Protein AF-0000000087426789 (afdb_homodimer)

Solvent-accessible surface area (backbone atoms only — not comparable to full-atom values): 45004 Å² total; per-residue (Å²): 132,87,86,83,79,84,66,69,44,38,37,31,26,43,26,32,51,57,89,93,42,73,32,57,56,15,36,42,30,31,42,86,33,16,20,38,56,77,29,51,45,76,83,61,42,55,87,88,50,55,74,82,75,31,49,74,66,49,70,18,36,37,40,47,12,25,20,33,46,30,28,31,45,62,40,41,69,49,48,38,68,70,50,40,30,49,65,91,55,88,75,41,31,53,67,58,50,49,54,52,50,34,58,54,54,49,70,45,50,65,68,52,40,21,51,33,21,28,52,40,44,42,43,33,36,56,38,30,31,35,32,35,23,34,52,45,45,68,43,32,36,62,88,33,50,66,45,96,52,62,55,51,41,56,52,32,41,52,50,21,30,55,71,54,53,38,32,34,30,43,18,46,36,41,30,49,29,65,25,77,95,33,68,58,48,79,71,42,39,29,33,52,44,96,43,58,66,59,47,52,50,53,51,50,51,52,38,62,75,40,66,87,39,94,52,47,46,57,27,41,14,50,45,26,78,48,21,35,59,71,68,43,52,50,53,51,48,52,50,23,62,75,68,72,31,27,33,38,29,46,34,37,42,46,71,65,56,34,54,46,28,31,71,71,70,71,28,44,51,65,51,40,35,48,74,68,66,61,60,29,59,59,30,26,34,34,41,38,28,64,64,47,72,69,39,50,53,52,36,44,74,39,36,28,30,35,27,36,27,51,59,31,26,27,62,35,8,46,41,58,60,59,53,62,66,36,43,72,47,68,28,47,45,18,27,22,34,36,48,35,49,43,64,44,60,44,56,37,40,33,41,57,48,29,53,48,6,33,74,67,47,21,25,46,59,50,15,69,56,49,38,75,79,52,55,71,70,53,89,64,56,63,32,47,27,38,72,53,34,50,44,20,33,10,36,38,9,15,54,48,56,70,44,64,38,28,37,71,44,65,72,18,35,22,25,28,22,31,32,37,50,74,30,74,66,42,57,86,57,45,86,88,21,37,61,28,27,53,39,63,34,42,56,50,77,29,44,71,46,37,21,49,45,65,39,72,54,78,84,124,131,86,84,82,79,83,66,70,43,40,39,30,26,43,26,32,51,56,90,93,40,72,32,57,55,14,34,43,31,30,43,87,33,15,20,37,55,77,30,51,45,74,84,59,42,56,88,89,48,54,73,83,74,31,49,75,67,48,68,19,37,36,38,48,12,27,19,32,46,30,28,32,44,60,40,40,70,48,47,36,68,70,50,41,29,51,65,91,55,89,75,41,32,54,67,58,49,50,54,52,50,33,57,55,55,50,70,47,51,65,67,53,39,22,51,32,21,28,52,41,44,42,43,32,36,55,40,31,31,33,32,36,23,33,52,48,44,69,45,33,36,64,87,34,51,66,45,97,51,62,54,51,40,56,51,33,40,53,48,20,30,54,71,56,52,38,31,35,28,42,19,46,38,41,28,50,29,65,26,77,94,33,68,59,46,79,70,41,36,29,33,52,44,96,43,57,67,59,46,51,50,53,52,50,52,52,39,62,75,39,66,84,40,93,51,46,46,57,27,40,15,52,44,26,77,47,22,33,57,71,67,43,52,50,52,50,48,52,50,23,62,75,67,73,32,27,32,39,30,45,36,36,40,45,72,65,56,34,54,46,28,30,72,71,70,71,28,45,51,65,52,42,35,49,74,68,67,62,61,29,59,58,30,26,35,34,41,38,28,62,66,49,72,68,39,50,53,53,36,44,74,38,36,28,30,35,28,35,27,50,60,32,26,28,62,34,9,45,41,57,58,58,54,62,66,35,43,71,46,68,30,48,45,18,27,23,35,38,49,36,51,43,63,45,60,44,56,36,40,33,40,58,48,30,53,47,6,33,74,67,47,21,25,47,59,50,16,71,52,51,45,73,77,55,55,70,69,57,87,65,57,62,32,48,27,37,69,51,34,51,44,22,34,9,37,38,9,15,54,47,56,69,44,63,37,28,37,72,45,67,71,18,36,22,26,28,22,31,33,38,50,75,31,73,66,42,58,86,58,45,88,89,20,36,62,30,27,53,38,62,35,43,56,51,77,29,44,70,44,36,21,49,45,65,39,72,54,79,84,128

pLDDT: mean 93.78, std 11.39, range [24.89, 98.94]

Sequence (920 aa):
MQTSMNDKTYFRARYILDGFDWVEDGYLEVENGRVGRIYGTENDLPEQHAPEDAVDLGEVAVVPGLVNAHSHAFQRGIRGKTEYLIAGREEEDFWTWRDEMYRAALGYDADKVEEVSRLAFLEMAMSGITSVGEFHYLHHQPDGTPYADPNELAHRVIRAARDVGIRITLLRVGYHRAGHGRPAEEGQRRFVEPDVDTYLTRADDLRGAWADDEHVTVGLAPHSIRAVPREWLVAASDYADEHDLAFHTHACEQRREIEESREEYGKPPVAAFADMGILSERMTLVHGTHLTDEELGLLEMHRPTVCACPTTERNLGDGFLPALELAKRDVPISLGSDSHTNIDLWEEMRLVEYHERLRYERRNVLATEIREHMLGKQAGDRLPTANALWPMGTLNGARSLGLSAGCLEPGCLADFVTIDLNHITLRGTTRDSLLADITLSMTPGAVKGVFVGGEELELEMQTSMNDKTYFRARYILDGFDWVEDGYLEVENGRVGRIYGTENDLPEQHAPEDAVDLGEVAVVPGLVNAHSHAFQRGIRGKTEYLIAGREEEDFWTWRDEMYRAALGYDADKVEEVSRLAFLEMAMSGITSVGEFHYLHHQPDGTPYADPNELAHRVIRAARDVGIRITLLRVGYHRAGHGRPAEEGQRRFVEPDVDTYLTRADDLRGAWADDEHVTVGLAPHSIRAVPREWLVAASDYADEHDLAFHTHACEQRREIEESREEYGKPPVAAFADMGILSERMTLVHGTHLTDEELGLLEMHRPTVCACPTTERNLGDGFLPALELAKRDVPISLGSDSHTNIDLWEEMRLVEYHERLRYERRNVLATEIREHMLGKQAGDRLPTANALWPMGTLNGARSLGLSAGCLEPGCLADFVTIDLNHITLRGTTRDSLLADITLSMTPGAVKGVFVGGEELELE

InterPro domains:
  IPR006680 Amidohydrolase-related [PF01979] (62-456)
  IPR010252 Formimidoylglutamate deiminase [TIGR02022] (14-456)
  IPR011059 Metal-dependent hydrolase, composite domain superfamily [G3DSA:2.30.40.10] (36-456)
  IPR011059 Metal-dependent hydrolase, composite domain superfamily [SSF51338] (15-457)
  IPR032466 Metal-dependent hydrolase [SSF51556] (64-404)
  IPR050287 5-Methylthioadenosine/S-adenosylhomocysteine deaminase [PTHR43794] (17-455)

Secondary structure (DSSP, 8-state):
-------EEEEEEEEEEETTEEEEEEEEEEETTEEEEEESSGGGS-TT--GGGSEE--SEEEEEPEEEEEE-GGGGGGTTTT-EEETT---B-HHHHHHHHHHHHTT--HHHHHHHHHHHHHHHHHTTEEEEEEEE---S-TTSPPPSSTTHHHHHHHHHHHHHT-EEEEEEEEB-EEETTEEPPGGGTTTB-S-HHHHHHHHHHHHHHTTT-TTEEEEEEE-BTTTS-HHHHHHHHHHHHHHT--EEEEES-SHHHHHHHHHHHSS-HHHHHHHTT--STTEEEEE-TT--HHHHHHHHHH-PEEEE-HHHHHHHT-----HHHHHHTT--EEE--BT-SS--HHHHHHHHHHHHHHHHT-BSTGGGG--HHHHTT--SSEEEHHHHHHHHHTHHHHHHHT-S-SS-STTSB--EEEEETTSGGGTT--TTTHHHHHHHT--GGGEEEEEETTEE----/-------EEEEEEEEEEETTEEEEEEEEEEETTEEEEEESSGGGS-TTS-GGGSEE--SEEEEEPEEEEEE-GGGGGGTTTT-EEETT---B-HHHHHHHHHHHHTT--HHHHHHHHHHHHHHHHHTTEEEEEEEE---S-TTSPPPSSTTHHHHHHHHHHHHHT-EEEEEEEEB-EEETTEEPPGGGTTTB-S-HHHHHHHHHHHHHHTTT-TTEEEEEEE-BTTTS-HHHHHHHHHHHHHHT--EEEEES-SHHHHHHHHHHHSS-HHHHHHHTT--STTEEEEE-TT--HHHHHHHHHH-PEEEE-HHHHHHHT-----HHHHHHTT--EEE--BT-SS--HHHHHHHHHHHHHHHHT-BSTGGGG--STTTTT--SSEEEHHHHHHHHHTHHHHHHHT-S-SS-STTSB--EEEEETTSGGGTT--TTTHHHHHHHT--GGGEEEEEETTEE----

Organism: Persicimonas caeni (NCBI:txid2292766)

Radius of gyration: 28.16 Å; Cα contacts (8 Å, |Δi|>4): 2202; chains: 2; bounding box: 65×90×85 Å

Structure (mmCIF, N/CA/C/O backbone):
data_AF-0000000087426789-model_v1
#
loop_
_entity.id
_entity.type
_entity.pdbx_description
1 polymer 'Formimidoylglutamate deiminase'
#
loop_
_atom_site.group_PDB
_atom_site.id
_atom_site.type_symbol
_atom_site.label_atom_id
_atom_site.label_alt_id
_atom_site.label_comp_id
_atom_site.label_asym_id
_atom_site.label_entity_id
_atom_site.label_seq_id
_atom_site.pdbx_PDB_ins_code
_atom_site.Cartn_x
_atom_site.Cartn_y
_atom_site.Cartn_z
_atom_site.occupancy
_atom_site.B_iso_or_equiv
_atom_site.auth_seq_id
_atom_site.auth_comp_id
_atom_site.auth_asym_id
_atom_site.auth_atom_id
_atom_site.pdbx_PDB_model_num
ATOM 1 N N . MET A 1 1 ? 10.547 20.344 48.969 1 24.89 1 MET A N 1
ATOM 2 C CA . MET A 1 1 ? 11.789 19.875 48.375 1 24.89 1 MET A CA 1
ATOM 3 C C . MET A 1 1 ? 11.836 20.188 46.875 1 24.89 1 MET A C 1
ATOM 5 O O . MET A 1 1 ? 10.898 19.859 46.156 1 24.89 1 MET A O 1
ATOM 9 N N . GLN A 1 2 ? 12.672 21.125 46.312 1 31.12 2 GLN A N 1
ATOM 10 C CA . GLN A 1 2 ? 12.797 21.734 44.969 1 31.12 2 GLN A CA 1
ATOM 11 C C . GLN A 1 2 ? 13.016 20.672 43.906 1 31.12 2 GLN A C 1
ATOM 13 O O . GLN A 1 2 ? 13.969 19.891 43.969 1 31.12 2 GLN A O 1
ATOM 18 N N . THR A 1 3 ? 12.281 19.969 43.375 1 33.72 3 THR A N 1
ATOM 19 C CA . THR A 1 3 ? 12.266 18.844 42.438 1 33.72 3 THR A CA 1
ATOM 20 C C . THR A 1 3 ? 13.352 19.016 41.375 1 33.72 3 THR A C 1
ATOM 22 O O . THR A 1 3 ? 13.516 20.094 40.812 1 33.72 3 THR A O 1
ATOM 25 N N . SER A 1 4 ? 14.562 18.078 41.156 1 35.47 4 SER A N 1
ATOM 26 C CA . SER A 1 4 ? 15.945 17.641 41 1 35.47 4 SER A CA 1
ATOM 27 C C . SER A 1 4 ? 16.453 17.922 39.594 1 35.47 4 SER A C 1
ATOM 29 O O . SER A 1 4 ? 15.68 18.266 38.688 1 35.47 4 SER A O 1
ATOM 31 N N . MET A 1 5 ? 17.75 17.234 39.156 1 40.25 5 MET A N 1
ATOM 32 C CA . MET A 1 5 ? 18.781 17.094 38.125 1 40.25 5 MET A CA 1
ATOM 33 C C . MET A 1 5 ? 18.156 16.703 36.781 1 40.25 5 MET A C 1
ATOM 35 O O . MET A 1 5 ? 17.266 15.859 36.719 1 40.25 5 MET A O 1
ATOM 39 N N . ASN A 1 6 ? 18.125 17.391 35.781 1 53.12 6 ASN A N 1
ATOM 40 C CA . ASN A 1 6 ? 17.828 17.25 34.375 1 53.12 6 ASN A CA 1
ATOM 41 C C . ASN A 1 6 ? 18.188 15.867 33.844 1 53.12 6 ASN A C 1
ATOM 43 O O . ASN A 1 6 ? 19.359 15.602 33.531 1 53.12 6 ASN A O 1
ATOM 47 N N . ASP A 1 7 ? 17.656 14.656 34.281 1 75.19 7 ASP A N 1
ATOM 48 C CA . ASP A 1 7 ? 18.062 13.258 34.156 1 75.19 7 ASP A CA 1
ATOM 49 C C . ASP A 1 7 ? 18.109 12.82 32.688 1 75.19 7 ASP A C 1
ATOM 51 O O . ASP A 1 7 ? 17.109 12.953 31.969 1 75.19 7 ASP A O 1
ATOM 55 N N . LYS A 1 8 ? 19.375 12.695 32.156 1 89.5 8 LYS A N 1
ATOM 56 C CA . LYS A 1 8 ? 19.703 12.102 30.875 1 89.5 8 LYS A CA 1
ATOM 57 C C . LYS A 1 8 ? 19.328 10.625 30.844 1 89.5 8 LYS A C 1
ATOM 59 O O . LYS A 1 8 ? 19.5 9.906 31.828 1 89.5 8 LYS A O 1
ATOM 64 N N . THR A 1 9 ? 18.531 10.32 29.844 1 94.19 9 THR A N 1
ATOM 65 C CA . THR A 1 9 ? 18.234 8.922 29.578 1 94.19 9 THR A CA 1
ATOM 66 C C . THR A 1 9 ? 18.953 8.445 28.312 1 94.19 9 THR A C 1
ATOM 68 O O . THR A 1 9 ? 19 9.172 27.312 1 94.19 9 THR A O 1
ATOM 71 N N . TYR A 1 10 ? 19.562 7.301 28.406 1 94.56 10 TYR A N 1
ATOM 72 C CA . TYR A 1 10 ? 20.203 6.691 27.25 1 94.56 10 TYR A CA 1
ATOM 73 C C . TYR A 1 10 ? 19.438 5.461 26.781 1 94.56 10 TYR A C 1
ATOM 75 O O . TYR A 1 10 ? 19.078 4.602 27.594 1 94.56 10 TYR A O 1
ATOM 83 N N . PHE A 1 11 ? 19.141 5.406 25.5 1 96.94 11 PHE A N 1
ATOM 84 C CA . PHE A 1 11 ? 18.484 4.262 24.875 1 96.94 11 PHE A CA 1
ATOM 85 C C . PHE A 1 11 ? 19.469 3.482 24 1 96.94 11 PHE A C 1
ATOM 87 O O . PHE A 1 11 ? 20.125 4.059 23.141 1 96.94 11 PHE A O 1
ATOM 94 N N . ARG A 1 12 ? 19.578 2.232 24.234 1 96.06 12 ARG A N 1
ATOM 95 C CA . ARG A 1 12 ? 20.438 1.379 23.406 1 96.06 12 ARG A CA 1
ATOM 96 C C . ARG A 1 12 ? 19.609 0.586 22.391 1 96.06 12 ARG A C 1
ATOM 98 O O . ARG A 1 12 ? 18.531 0.08 22.734 1 96.06 12 ARG A O 1
ATOM 105 N N . ALA A 1 13 ? 20.047 0.482 21.156 1 96.94 13 ALA A N 1
ATOM 106 C CA . ALA A 1 13 ? 19.344 -0.264 20.109 1 96.94 13 ALA A CA 1
ATOM 107 C C . ALA A 1 13 ? 20.344 -0.905 19.141 1 96.94 13 ALA A C 1
ATOM 109 O O . ALA A 1 13 ? 21.516 -0.51 19.094 1 96.94 13 ALA A O 1
ATOM 110 N N . ARG A 1 14 ? 19.922 -1.942 18.422 1 97.25 14 ARG A N 1
ATOM 111 C CA . ARG A 1 14 ? 20.75 -2.607 17.422 1 97.25 14 ARG A CA 1
ATOM 112 C C . ARG A 1 14 ? 21.203 -1.629 16.328 1 97.25 14 ARG A C 1
ATOM 114 O O . ARG A 1 14 ? 22.359 -1.651 15.906 1 97.25 14 ARG A O 1
ATOM 121 N N . TYR A 1 15 ? 20.297 -0.805 15.883 1 97.94 15 TYR A N 1
ATOM 122 C CA . TYR A 1 15 ? 20.594 0.233 14.898 1 97.94 15 TYR A CA 1
ATOM 123 C C . TYR A 1 15 ? 19.938 1.555 15.297 1 97.94 15 TYR A C 1
ATOM 125 O O . TYR A 1 15 ? 18.812 1.576 15.797 1 97.94 15 TYR A O 1
ATOM 133 N N . ILE A 1 16 ? 20.625 2.664 15.156 1 98.31 16 ILE A N 1
ATOM 134 C CA . ILE A 1 16 ? 20.109 4.016 15.305 1 98.31 16 ILE A CA 1
ATOM 135 C C . ILE A 1 16 ? 20.406 4.828 14.047 1 98.31 16 ILE A C 1
ATOM 137 O O . ILE A 1 16 ? 21.547 4.914 13.609 1 98.31 16 ILE A O 1
ATOM 141 N N . LEU A 1 17 ? 19.375 5.336 13.453 1 98 17 LEU A N 1
ATOM 142 C CA . LEU A 1 17 ? 19.562 6.098 12.227 1 98 17 LEU A CA 1
ATOM 143 C C . LEU A 1 17 ? 20.203 7.449 12.516 1 98 17 LEU A C 1
ATOM 145 O O . LEU A 1 17 ? 19.641 8.25 13.273 1 98 17 LEU A O 1
ATOM 149 N N . ASP A 1 18 ? 21.359 7.793 12.07 1 95.44 18 ASP A N 1
ATOM 150 C CA . ASP A 1 18 ? 22.062 9.07 12.117 1 95.44 18 ASP A CA 1
ATOM 151 C C . ASP A 1 18 ? 22.203 9.664 10.711 1 95.44 18 ASP A C 1
ATOM 153 O O . ASP A 1 18 ? 23.125 9.305 9.977 1 95.44 18 ASP A O 1
ATOM 157 N N . GLY A 1 19 ? 21.328 10.656 10.438 1 92.5 19 GLY A N 1
ATOM 158 C CA . GLY A 1 19 ? 21.188 11.023 9.039 1 92.5 19 GLY A CA 1
ATOM 159 C C . GLY A 1 19 ? 20.594 9.922 8.188 1 92.5 19 GLY A C 1
ATOM 160 O O . GLY A 1 19 ? 19.453 9.516 8.398 1 92.5 19 GLY A O 1
ATOM 161 N N . PHE A 1 20 ? 21.438 9.438 7.293 1 92.56 20 PHE A N 1
ATOM 162 C CA . PHE A 1 20 ? 21 8.328 6.457 1 92.56 20 PHE A CA 1
ATOM 163 C C . PHE A 1 20 ? 21.828 7.086 6.715 1 92.56 20 PHE A C 1
ATOM 165 O O . PHE A 1 20 ? 21.734 6.094 5.992 1 92.56 20 PHE A O 1
ATOM 172 N N . ASP A 1 21 ? 22.594 7.156 7.746 1 92.31 21 ASP A N 1
ATOM 173 C CA . ASP A 1 21 ? 23.469 6.035 8.086 1 92.31 21 ASP A CA 1
ATOM 174 C C . ASP A 1 21 ? 23.016 5.363 9.383 1 92.31 21 ASP A C 1
ATOM 176 O O . ASP A 1 21 ? 22.297 5.969 10.18 1 92.31 21 ASP A O 1
ATOM 180 N N . TRP A 1 22 ? 23.516 4.148 9.555 1 96.44 22 TRP A N 1
ATOM 181 C CA . TRP A 1 22 ? 23.141 3.398 10.75 1 96.44 22 TRP A CA 1
ATOM 182 C C . TRP A 1 22 ? 24.297 3.303 11.734 1 96.44 22 TRP A C 1
ATOM 184 O O . TRP A 1 22 ? 25.406 2.922 11.352 1 96.44 22 TRP A O 1
ATOM 194 N N . VAL A 1 23 ? 24.062 3.725 12.953 1 96.31 23 VAL A N 1
ATOM 195 C CA . VAL A 1 23 ? 24.969 3.416 14.047 1 96.31 23 VAL A CA 1
ATOM 196 C C . VAL A 1 23 ? 24.594 2.074 14.672 1 96.31 23 VAL A C 1
ATOM 198 O O . VAL A 1 23 ? 23.469 1.9 15.148 1 96.31 23 VAL A O 1
ATOM 201 N N . GLU A 1 24 ? 25.516 1.111 14.633 1 95.62 24 GLU A N 1
ATOM 202 C CA . GLU A 1 24 ? 25.266 -0.239 15.133 1 95.62 24 GLU A CA 1
ATOM 203 C C . GLU A 1 24 ? 25.547 -0.344 16.625 1 95.62 24 GLU A C 1
ATOM 205 O O . GLU A 1 24 ? 26.594 0.113 17.094 1 95.62 24 GLU A O 1
ATOM 210 N N . ASP A 1 25 ? 24.609 -0.923 17.328 1 94.12 25 ASP A N 1
ATOM 211 C CA . ASP A 1 25 ? 24.719 -1.131 18.766 1 94.12 25 ASP A CA 1
ATOM 212 C C . ASP A 1 25 ? 25.016 0.18 19.484 1 94.12 25 ASP A C 1
ATOM 214 O O . ASP A 1 25 ? 25.938 0.248 20.297 1 94.12 25 ASP A O 1
ATOM 218 N N . GLY A 1 26 ? 24.203 1.192 19.062 1 94.5 26 GLY A N 1
ATOM 219 C CA . GLY A 1 26 ? 24.484 2.533 19.547 1 94.5 26 GLY A CA 1
ATOM 220 C C . GLY A 1 26 ? 23.594 2.951 20.703 1 94.5 26 GLY A C 1
ATOM 221 O O . GLY A 1 26 ? 22.781 2.154 21.188 1 94.5 26 GLY A O 1
ATOM 222 N N . TYR A 1 27 ? 23.844 4.156 21.188 1 95.38 27 TYR A N 1
ATOM 223 C CA . TYR A 1 27 ? 23.094 4.762 22.266 1 95.38 27 TYR A CA 1
ATOM 224 C C . TYR A 1 27 ? 22.547 6.129 21.859 1 95.38 27 TYR A C 1
ATOM 226 O O . TYR A 1 27 ? 23.266 6.953 21.297 1 95.38 27 TYR A O 1
ATOM 234 N N . LEU A 1 28 ? 21.266 6.383 22.078 1 97 28 LEU A N 1
ATOM 235 C CA . LEU A 1 28 ? 20.625 7.68 21.859 1 97 28 LEU A CA 1
ATOM 236 C C . LEU A 1 28 ? 20.406 8.406 23.188 1 97 28 LEU A C 1
ATOM 238 O O . LEU A 1 28 ? 19.719 7.898 24.078 1 97 28 LEU A O 1
ATOM 242 N N . GLU A 1 29 ? 21.047 9.531 23.312 1 95.81 29 GLU A N 1
ATOM 243 C CA . GLU A 1 29 ? 20.891 10.359 24.5 1 95.81 29 GLU A CA 1
ATOM 244 C C . GLU A 1 29 ? 19.672 11.258 24.391 1 95.81 29 GLU A C 1
ATOM 246 O O . GLU A 1 29 ? 19.453 11.898 23.359 1 95.81 29 GLU A O 1
ATOM 251 N N . VAL A 1 30 ? 18.797 11.242 25.422 1 97 30 VAL A N 1
ATOM 252 C CA . VAL A 1 30 ? 17.641 12.125 25.516 1 97 30 VAL A CA 1
ATOM 253 C C . VAL A 1 30 ? 17.703 12.922 26.812 1 97 30 VAL A C 1
ATOM 255 O O . VAL A 1 30 ? 17.938 12.359 27.891 1 97 30 VAL A O 1
ATOM 258 N N . GLU A 1 31 ? 17.594 14.172 26.719 1 95.38 31 GLU A N 1
ATOM 259 C CA . GLU A 1 31 ? 17.594 15.062 27.875 1 95.38 31 GLU A CA 1
ATOM 260 C C . GLU A 1 31 ? 16.484 16.109 27.766 1 95.38 31 GLU A C 1
ATOM 262 O O . GLU A 1 31 ? 16.406 16.844 26.781 1 95.38 31 GLU A O 1
ATOM 267 N N . ASN A 1 32 ? 15.609 16.203 28.797 1 95.56 32 ASN A N 1
ATOM 268 C CA . ASN A 1 32 ? 14.523 17.172 28.859 1 95.56 32 ASN A CA 1
ATOM 269 C C . ASN A 1 32 ? 13.656 17.125 27.609 1 95.56 32 ASN A C 1
ATOM 271 O O . ASN A 1 32 ? 13.375 18.156 27 1 95.56 32 ASN A O 1
ATOM 275 N N . GLY A 1 33 ? 13.406 15.898 27.141 1 97 33 GLY A N 1
ATOM 276 C CA . GLY A 1 33 ? 12.5 15.695 26.016 1 97 33 GLY A CA 1
ATOM 277 C C . GLY A 1 33 ? 13.125 15.992 24.672 1 97 33 GLY A C 1
ATOM 278 O O . GLY A 1 33 ? 12.43 16.062 23.656 1 97 33 GLY A O 1
ATOM 279 N N . ARG A 1 34 ? 14.438 16.172 24.656 1 98.06 34 ARG A N 1
ATOM 280 C CA . ARG A 1 34 ? 15.141 16.516 23.422 1 98.06 34 ARG A CA 1
ATOM 281 C C . ARG A 1 34 ? 16.297 15.555 23.156 1 98.06 34 ARG A C 1
ATOM 283 O O . ARG A 1 34 ? 16.828 14.938 24.094 1 98.06 34 ARG A O 1
ATOM 290 N N . VAL A 1 35 ? 16.609 15.438 21.922 1 98 35 VAL A N 1
ATOM 291 C CA . VAL A 1 35 ? 17.688 14.57 21.5 1 98 35 VAL A CA 1
ATOM 292 C C . VAL A 1 35 ? 19.031 15.18 21.906 1 98 35 VAL A C 1
ATOM 294 O O . VAL A 1 35 ? 19.266 16.375 21.719 1 98 35 VAL A O 1
ATOM 297 N N . GLY A 1 36 ? 19.844 14.414 22.531 1 95.62 36 GLY A N 1
ATOM 298 C CA . GLY A 1 36 ? 21.25 14.758 22.719 1 95.62 36 GLY A CA 1
ATOM 299 C C . GLY A 1 36 ? 22.141 14.203 21.625 1 95.62 36 GLY A C 1
ATOM 300 O O . GLY A 1 36 ? 21.891 14.414 20.438 1 95.62 36 GLY A O 1
ATOM 301 N N . ARG A 1 37 ? 23.062 13.328 22 1 93.12 37 ARG A N 1
ATOM 302 C CA . ARG A 1 37 ? 24.016 12.758 21.047 1 93.12 37 ARG A CA 1
ATOM 303 C C . ARG A 1 37 ? 23.734 11.273 20.812 1 93.12 37 ARG A C 1
ATOM 305 O O . ARG A 1 37 ? 23.109 10.617 21.641 1 93.12 37 ARG A O 1
ATOM 312 N N . ILE A 1 38 ? 24.109 10.883 19.625 1 95.38 38 ILE A N 1
ATOM 313 C CA . ILE A 1 38 ? 24.156 9.453 19.328 1 95.38 38 ILE A CA 1
ATOM 314 C C . ILE A 1 38 ? 25.562 8.922 19.531 1 95.38 38 ILE A C 1
ATOM 316 O O . ILE A 1 38 ? 26.531 9.523 19.062 1 95.38 38 ILE A O 1
ATOM 320 N N . TYR A 1 39 ? 25.656 7.859 20.281 1 92.94 39 TYR A N 1
ATOM 321 C CA . TYR A 1 39 ? 26.953 7.254 20.547 1 92.94 39 TYR A CA 1
ATOM 322 C C . TYR A 1 39 ? 27.078 5.902 19.859 1 92.94 39 TYR A C 1
ATOM 324 O O . TYR A 1 39 ? 26.125 5.129 19.812 1 92.94 39 TYR A O 1
ATOM 332 N N . GLY A 1 40 ? 28.172 5.555 19.156 1 84.38 40 GLY A N 1
ATOM 333 C CA . GLY A 1 40 ? 28.406 4.293 18.469 1 84.38 40 GLY A CA 1
ATOM 334 C C . GLY A 1 40 ? 28.844 3.178 19.406 1 84.38 40 GLY A C 1
ATOM 335 O O . GLY A 1 40 ? 28.531 2.01 19.156 1 84.38 40 GLY A O 1
ATOM 336 N N . THR A 1 41 ? 29.812 3.396 20.188 1 72.94 41 THR A N 1
ATOM 337 C CA . THR A 1 41 ? 30.344 2.359 21.062 1 72.94 41 THR A CA 1
ATOM 338 C C . THR A 1 41 ? 30.141 2.744 22.531 1 72.94 41 THR A C 1
ATOM 340 O O . THR A 1 41 ? 29.938 3.918 22.844 1 72.94 41 THR A O 1
ATOM 343 N N . GLU A 1 42 ? 30 1.694 23.234 1 65.19 42 GLU A N 1
ATOM 344 C CA . GLU A 1 42 ? 29.875 1.874 24.688 1 65.19 42 GLU A CA 1
ATOM 345 C C . GLU A 1 42 ? 30.969 2.787 25.219 1 65.19 42 GLU A C 1
ATOM 347 O O . GLU A 1 42 ? 30.766 3.486 26.219 1 65.19 42 GLU A O 1
ATOM 352 N N . ASN A 1 43 ? 31.938 2.73 24.484 1 60.81 43 ASN A N 1
ATOM 353 C CA . ASN A 1 43 ? 33.094 3.471 24.984 1 60.81 43 ASN A CA 1
ATOM 354 C C . ASN A 1 43 ? 32.906 4.977 24.812 1 60.81 43 ASN A C 1
ATOM 356 O O . ASN A 1 43 ? 33.594 5.77 25.469 1 60.81 43 ASN A O 1
ATOM 360 N N . ASP A 1 44 ? 31.766 5.23 24.094 1 66.19 44 ASP A N 1
ATOM 361 C CA . ASP A 1 44 ? 31.578 6.648 23.797 1 66.19 44 ASP A CA 1
ATOM 362 C C . ASP A 1 44 ? 30.578 7.277 24.766 1 66.19 44 ASP A C 1
ATOM 364 O O . ASP A 1 44 ? 30.359 8.492 24.734 1 66.19 44 ASP A O 1
ATOM 368 N N . LEU A 1 45 ? 30.109 6.395 25.594 1 75.06 45 LEU A N 1
ATOM 369 C CA . LEU A 1 45 ? 29.188 6.914 26.594 1 75.06 45 LEU A CA 1
ATOM 370 C C . LEU A 1 45 ? 29.906 7.734 27.656 1 75.06 45 LEU A C 1
ATOM 372 O O . LEU A 1 45 ? 31.047 7.426 28 1 75.06 45 LEU A O 1
ATOM 376 N N . PRO A 1 46 ? 29.328 8.773 28.031 1 70.62 46 PRO A N 1
ATOM 377 C CA . PRO A 1 46 ? 29.969 9.508 29.109 1 70.62 46 PRO A CA 1
ATOM 378 C C . PRO A 1 46 ? 30.234 8.641 30.344 1 70.62 46 PRO A C 1
ATOM 380 O O . PRO A 1 46 ? 29.469 7.715 30.625 1 70.62 46 PRO A O 1
ATOM 383 N N . GLU A 1 47 ? 31.375 8.906 30.875 1 64.25 47 GLU A N 1
ATOM 384 C CA . GLU A 1 47 ? 31.922 8.117 31.969 1 64.25 47 GLU A CA 1
ATOM 385 C C . GLU A 1 47 ? 30.875 7.879 33.062 1 64.25 47 GLU A C 1
ATOM 387 O O . GLU A 1 47 ? 30.875 6.824 33.688 1 64.25 47 GLU A O 1
ATOM 392 N N . GLN A 1 48 ? 30.016 8.773 33.156 1 66.62 48 GLN A N 1
ATOM 393 C CA . GLN A 1 48 ? 29.078 8.695 34.281 1 66.62 48 GLN A CA 1
ATOM 394 C C . GLN A 1 48 ? 27.906 7.766 33.938 1 66.62 48 GLN A C 1
ATOM 396 O O . GLN A 1 48 ? 27.109 7.441 34.812 1 66.62 48 GLN A O 1
ATOM 401 N N . HIS A 1 49 ? 27.969 7.332 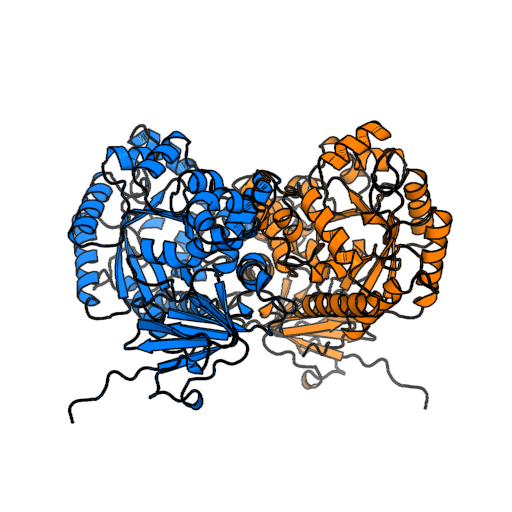32.75 1 68.5 49 HIS A N 1
ATOM 402 C CA . HIS A 1 49 ? 26.828 6.5 32.406 1 68.5 49 HIS A CA 1
ATOM 403 C C . HIS A 1 49 ? 27.281 5.117 31.938 1 68.5 49 HIS A C 1
ATOM 405 O O . HIS A 1 49 ? 27.938 4.992 30.906 1 68.5 49 HIS A O 1
ATOM 411 N N . ALA A 1 50 ? 27.047 4.176 32.844 1 73.06 50 ALA A N 1
ATOM 412 C CA . ALA A 1 50 ? 27.359 2.791 32.5 1 73.06 50 ALA A CA 1
ATOM 413 C C . ALA A 1 50 ? 26.391 2.242 31.484 1 73.06 50 ALA A C 1
ATOM 415 O O . ALA A 1 50 ? 25.188 2.553 31.516 1 73.06 50 ALA A O 1
ATOM 416 N N . PRO A 1 51 ? 26.906 1.628 30.547 1 74.31 51 PRO A N 1
ATOM 417 C CA . PRO A 1 51 ? 26.047 1.027 29.531 1 74.31 51 PRO A CA 1
ATOM 418 C C . PRO A 1 51 ? 24.875 0.268 30.125 1 74.31 51 PRO A C 1
ATOM 420 O O . PRO A 1 51 ? 23.781 0.252 29.547 1 74.31 51 PRO A O 1
ATOM 423 N N . GLU A 1 52 ? 25 -0.186 31.281 1 78.5 52 GLU A N 1
ATOM 424 C CA . GLU A 1 52 ? 23.984 -1.008 31.906 1 78.5 52 GLU A CA 1
ATOM 425 C C . GLU A 1 52 ? 22.812 -0.155 32.406 1 78.5 52 GLU A C 1
ATOM 427 O O . GLU A 1 52 ? 21.719 -0.673 32.656 1 78.5 52 GLU A O 1
ATOM 432 N N . ASP A 1 53 ? 23.031 1.092 32.5 1 85 53 ASP A N 1
ATOM 433 C CA . ASP A 1 53 ? 22 1.99 32.969 1 85 53 ASP A CA 1
ATOM 434 C C . ASP A 1 53 ? 21.094 2.461 31.828 1 85 53 ASP A C 1
ATOM 436 O O . ASP A 1 53 ? 20.031 3.033 32.062 1 85 53 ASP A O 1
ATOM 440 N N . ALA A 1 54 ? 21.547 2.145 30.641 1 91.62 54 ALA A N 1
ATOM 441 C CA . ALA A 1 54 ? 20.75 2.557 29.484 1 91.62 54 ALA A CA 1
ATOM 442 C C . ALA A 1 54 ? 19.516 1.689 29.328 1 91.62 54 ALA A C 1
ATOM 444 O O . ALA A 1 54 ? 19.5 0.524 29.719 1 91.62 54 ALA A O 1
ATOM 445 N N . VAL A 1 55 ? 18.422 2.264 28.891 1 95.56 55 VAL A N 1
ATOM 446 C CA . VAL A 1 55 ? 17.234 1.503 28.516 1 95.56 55 VAL A CA 1
ATOM 447 C C . VAL A 1 55 ? 17.531 0.653 27.281 1 95.56 55 VAL A C 1
ATOM 449 O O . VAL A 1 55 ? 17.812 1.186 26.203 1 95.56 55 VAL A O 1
ATOM 452 N N . ASP A 1 56 ? 17.547 -0.667 27.453 1 96.06 56 ASP A N 1
ATOM 453 C CA . ASP A 1 56 ? 17.797 -1.574 26.344 1 96.06 56 ASP A CA 1
ATOM 454 C C . ASP A 1 56 ? 16.531 -1.799 25.516 1 96.06 56 ASP A C 1
ATOM 456 O O . ASP A 1 56 ? 15.609 -2.473 25.969 1 96.06 56 ASP A O 1
ATOM 460 N N . LEU A 1 57 ? 16.516 -1.25 24.266 1 97.56 57 LEU A N 1
ATOM 461 C CA . LEU A 1 57 ? 15.344 -1.353 23.406 1 97.56 57 LEU A CA 1
ATOM 462 C C . LEU A 1 57 ? 15.344 -2.67 22.641 1 97.56 57 LEU A C 1
ATOM 464 O O . LEU A 1 57 ? 14.344 -3.027 22 1 97.56 57 LEU A O 1
ATOM 468 N N . GLY A 1 58 ? 16.438 -3.434 22.688 1 96.31 58 GLY A N 1
ATOM 469 C CA . GLY A 1 58 ? 16.5 -4.75 22.078 1 96.31 58 GLY A CA 1
ATOM 470 C C . GLY A 1 58 ? 16.875 -4.707 20.594 1 96.31 58 GLY A C 1
ATOM 471 O O . GLY A 1 58 ? 17.672 -3.869 20.172 1 96.31 58 GLY A O 1
ATOM 472 N N . GLU A 1 59 ? 16.422 -5.734 19.75 1 97.88 59 GLU A N 1
ATOM 473 C CA . GLU A 1 59 ? 16.719 -5.895 18.328 1 97.88 59 GLU A CA 1
ATOM 474 C C . GLU A 1 59 ? 15.828 -5.012 17.469 1 97.88 59 GLU A C 1
ATOM 476 O O . GLU A 1 59 ? 15.023 -5.512 16.688 1 97.88 59 GLU A O 1
ATOM 481 N N . VAL A 1 60 ? 16.062 -3.746 17.672 1 98.62 60 VAL A N 1
ATOM 482 C CA . VAL A 1 60 ? 15.219 -2.785 16.969 1 98.62 60 VAL A CA 1
ATOM 483 C C . VAL A 1 60 ? 16.094 -1.764 16.25 1 98.62 60 VAL A C 1
ATOM 485 O O . VAL A 1 60 ? 17.281 -1.642 16.547 1 98.62 60 VAL A O 1
ATOM 488 N N . ALA A 1 61 ? 15.523 -1.164 15.234 1 98.81 61 ALA A N 1
ATOM 489 C CA . ALA A 1 61 ? 16.047 0.06 14.641 1 98.81 61 ALA A CA 1
ATOM 490 C C . ALA A 1 61 ? 15.328 1.29 15.188 1 98.81 61 ALA A C 1
ATOM 492 O O . ALA A 1 61 ? 14.102 1.306 15.281 1 98.81 61 ALA A O 1
ATOM 493 N N . VAL A 1 62 ? 16.109 2.289 15.617 1 98.81 62 VAL A N 1
ATOM 494 C CA . VAL A 1 62 ? 15.539 3.555 16.078 1 98.81 62 VAL A CA 1
ATOM 495 C C . VAL A 1 62 ? 15.594 4.586 14.961 1 98.81 62 VAL A C 1
ATOM 497 O O . VAL A 1 62 ? 16.656 4.832 14.383 1 98.81 62 VAL A O 1
ATOM 500 N N . VAL A 1 63 ? 14.477 5.168 14.586 1 98.88 63 VAL A N 1
ATOM 501 C CA . VAL A 1 63 ? 14.375 6.207 13.562 1 98.88 63 VAL A CA 1
ATOM 502 C C . VAL A 1 63 ? 13.539 7.367 14.094 1 98.88 63 VAL A C 1
ATOM 504 O O . VAL A 1 63 ? 12.766 7.207 15.047 1 98.88 63 VAL A O 1
ATOM 507 N N . PRO A 1 64 ? 13.75 8.586 13.547 1 98.88 64 PRO A N 1
ATOM 508 C CA . PRO A 1 64 ? 12.852 9.68 13.93 1 98.88 64 PRO A CA 1
ATOM 509 C C . PRO A 1 64 ? 11.375 9.32 13.773 1 98.88 64 PRO A C 1
ATOM 511 O O . PRO A 1 64 ? 11.016 8.578 12.859 1 98.88 64 PRO A O 1
ATOM 514 N N . GLY A 1 65 ? 10.508 9.789 14.727 1 98.88 65 GLY A N 1
ATOM 515 C CA . GLY A 1 65 ? 9.07 9.633 14.555 1 98.88 65 GLY A CA 1
ATOM 516 C C . GLY A 1 65 ? 8.547 10.273 13.289 1 98.88 65 GLY A C 1
ATOM 517 O O . GLY A 1 65 ? 9.008 11.352 12.891 1 98.88 65 GLY A O 1
ATOM 518 N N . LEU A 1 66 ? 7.613 9.625 12.625 1 98.94 66 LEU A N 1
ATOM 519 C CA . LEU A 1 66 ? 7.023 10.172 11.414 1 98.94 66 LEU A CA 1
ATOM 520 C C . LEU A 1 66 ? 6.141 11.375 11.734 1 98.94 66 LEU A C 1
ATOM 522 O O . LEU A 1 66 ? 5.59 11.469 12.836 1 98.94 66 LEU A O 1
ATOM 526 N N . VAL A 1 67 ? 6.09 12.297 10.797 1 98.94 67 VAL A N 1
ATOM 527 C CA . VAL A 1 67 ? 5.285 13.5 10.961 1 98.94 67 VAL A CA 1
ATOM 528 C C . VAL A 1 67 ? 4.211 13.555 9.883 1 98.94 67 VAL A C 1
ATOM 530 O O . VAL A 1 67 ? 4.52 13.742 8.703 1 98.94 67 VAL A O 1
ATOM 533 N N . ASN A 1 68 ? 2.99 13.344 10.289 1 98.94 68 ASN A N 1
ATOM 534 C CA . ASN A 1 68 ? 1.838 13.469 9.398 1 98.94 68 ASN A CA 1
ATOM 535 C C . ASN A 1 68 ? 1.421 14.922 9.219 1 98.94 68 ASN A C 1
ATOM 537 O O . ASN A 1 68 ? 0.742 15.492 10.078 1 98.94 68 ASN A O 1
ATOM 541 N N . ALA A 1 69 ? 1.716 15.5 8.07 1 98.94 69 ALA A N 1
ATOM 542 C CA . ALA A 1 69 ? 1.573 16.938 7.898 1 98.94 69 ALA A CA 1
ATOM 543 C C . ALA A 1 69 ? 0.12 17.328 7.633 1 98.94 69 ALA A C 1
ATOM 545 O O . ALA A 1 69 ? -0.249 18.5 7.73 1 98.94 69 ALA A O 1
ATOM 546 N N . HIS A 1 70 ? -0.723 16.328 7.344 1 98.94 70 HIS A N 1
ATOM 547 C CA . HIS A 1 70 ? -2.084 16.672 6.949 1 98.94 70 HIS A CA 1
ATOM 548 C C . HIS A 1 70 ? -3.062 15.57 7.312 1 98.94 70 HIS A C 1
ATOM 550 O O . HIS A 1 70 ? -2.879 14.414 6.91 1 98.94 70 HIS A O 1
ATOM 556 N N . SER A 1 71 ? -4.121 15.961 7.988 1 98.75 71 SER A N 1
ATOM 557 C CA . SER A 1 71 ? -5.117 15.008 8.469 1 98.75 71 SER A CA 1
ATOM 558 C C . SER A 1 71 ? -6.484 15.664 8.617 1 98.75 71 SER A C 1
ATOM 560 O O . SER A 1 71 ? -6.578 16.875 8.828 1 98.75 71 SER A O 1
ATOM 562 N N . HIS A 1 72 ? -7.555 14.93 8.383 1 98.44 72 HIS A N 1
ATOM 563 C CA . HIS A 1 72 ? -8.93 15.203 8.781 1 98.44 72 HIS A CA 1
ATOM 564 C C . HIS A 1 72 ? -9.469 14.109 9.695 1 98.44 72 HIS A C 1
ATOM 566 O O . HIS A 1 72 ? -10.141 13.18 9.227 1 98.44 72 HIS A O 1
ATOM 572 N N . ALA A 1 73 ? -9.336 14.258 10.961 1 98.25 73 ALA A N 1
ATOM 573 C CA . ALA A 1 73 ? -9.5 13.141 11.883 1 98.25 73 ALA A CA 1
ATOM 574 C C . ALA A 1 73 ? -10.922 12.578 11.812 1 98.25 73 ALA A C 1
ATOM 576 O O . ALA A 1 73 ? -11.109 11.359 11.852 1 98.25 73 ALA A O 1
ATOM 577 N N . PHE A 1 74 ? -11.953 13.445 11.695 1 97.19 74 PHE A N 1
ATOM 578 C CA . PHE A 1 74 ? -13.336 12.969 11.734 1 97.19 74 PHE A CA 1
ATOM 579 C C . PHE A 1 74 ? -13.633 12.07 10.539 1 97.19 74 PHE A C 1
ATOM 581 O O . PHE A 1 74 ? -14.539 11.242 10.594 1 97.19 74 PHE A O 1
ATOM 588 N N . GLN A 1 75 ? -12.828 12.188 9.461 1 97.81 75 GLN A N 1
ATOM 589 C CA . GLN A 1 75 ? -13.078 11.414 8.25 1 97.81 75 GLN A CA 1
ATOM 590 C C . GLN A 1 75 ? -12.68 9.953 8.438 1 97.81 75 GLN A C 1
ATOM 592 O O . GLN A 1 75 ? -13.055 9.094 7.645 1 97.81 75 GLN A O 1
ATOM 597 N N . ARG A 1 76 ? -11.938 9.625 9.484 1 98.06 76 ARG A N 1
ATOM 598 C CA . ARG A 1 76 ? -11.641 8.234 9.82 1 98.06 76 ARG A CA 1
ATOM 599 C C . ARG A 1 76 ? -12.93 7.441 10.047 1 98.06 76 ARG A C 1
ATOM 601 O O . ARG A 1 76 ? -12.984 6.246 9.766 1 98.06 76 ARG A O 1
ATOM 608 N N . GLY A 1 77 ? -13.945 8.117 10.477 1 96.12 77 GLY A N 1
ATOM 609 C CA . GLY A 1 77 ? -15.219 7.469 10.75 1 96.12 77 GLY A CA 1
ATOM 610 C C . GLY A 1 77 ? -15.977 7.086 9.492 1 96.12 77 GLY A C 1
ATOM 611 O O . GLY A 1 77 ? -16.922 6.309 9.547 1 96.12 77 GLY A O 1
ATOM 612 N N . ILE A 1 78 ? -15.5 7.555 8.312 1 95.19 78 ILE A N 1
ATOM 613 C CA . ILE A 1 78 ? -16.203 7.312 7.059 1 95.19 78 ILE A CA 1
ATOM 614 C C . ILE A 1 78 ? -15.453 6.258 6.246 1 95.19 78 ILE A C 1
ATOM 616 O O . ILE A 1 78 ? -15.922 5.836 5.184 1 95.19 78 ILE A O 1
ATOM 620 N N . ARG A 1 79 ? -14.336 5.789 6.742 1 96.38 79 ARG A N 1
ATOM 621 C CA . ARG A 1 79 ? -13.508 4.809 6.051 1 96.38 79 ARG A CA 1
ATOM 622 C C . ARG A 1 79 ? -14.32 3.588 5.645 1 96.38 79 ARG A C 1
ATOM 624 O O . ARG A 1 79 ? -15.023 3.004 6.473 1 96.38 79 ARG A O 1
ATOM 631 N N . GLY A 1 80 ? -14.219 3.236 4.383 1 95.38 80 GLY A N 1
ATOM 632 C CA . GLY A 1 80 ? -14.836 2.023 3.871 1 95.38 80 GLY A CA 1
ATOM 633 C C . GLY A 1 80 ? -16.328 2.184 3.594 1 95.38 80 GLY A C 1
ATOM 634 O O . GLY A 1 80 ? -16.938 1.308 2.988 1 95.38 80 GLY A O 1
ATOM 635 N N . LYS A 1 81 ? -16.938 3.299 3.951 1 95.38 81 LYS A N 1
ATOM 636 C CA . LYS A 1 81 ? -18.391 3.424 3.957 1 95.38 81 LYS A CA 1
ATOM 637 C C . LYS A 1 81 ? -18.891 4.09 2.678 1 95.38 81 LYS A C 1
ATOM 639 O O . LYS A 1 81 ? -20.094 4.191 2.457 1 95.38 81 LYS A O 1
ATOM 644 N N . THR A 1 82 ? -17.938 4.504 1.813 1 94.06 82 THR A N 1
ATOM 645 C CA . THR A 1 82 ? -18.312 5.129 0.552 1 94.06 82 THR A CA 1
ATOM 646 C C . THR A 1 82 ? -17.797 4.316 -0.632 1 94.06 82 THR A C 1
ATOM 648 O O . THR A 1 82 ? -17.766 4.809 -1.762 1 94.06 82 THR A O 1
ATOM 651 N N . GLU A 1 83 ? -17.422 3.096 -0.414 1 95.25 83 GLU A N 1
ATOM 652 C CA . GLU A 1 83 ? -16.734 2.283 -1.421 1 95.25 83 GLU A CA 1
ATOM 653 C C . GLU A 1 83 ? -17.734 1.462 -2.23 1 95.25 83 GLU A C 1
ATOM 655 O O . GLU A 1 83 ? -17.656 0.233 -2.27 1 95.25 83 GLU A O 1
ATOM 660 N N . TYR A 1 84 ? -18.672 2.113 -2.871 1 92.62 84 TYR A N 1
ATOM 661 C CA . TYR A 1 84 ? -19.703 1.512 -3.723 1 92.62 84 TYR A CA 1
ATOM 662 C C . TYR A 1 84 ? -20.156 2.492 -4.789 1 92.62 84 TYR A C 1
ATOM 664 O O . TYR A 1 84 ? -19.969 3.703 -4.656 1 92.62 84 TYR A O 1
ATOM 672 N N . LEU A 1 85 ? -20.672 1.996 -5.836 1 91.31 85 LEU A N 1
ATOM 673 C CA . LEU A 1 85 ? -21.344 2.773 -6.871 1 91.31 85 LEU A CA 1
ATOM 674 C C . LEU A 1 85 ? -22.859 2.645 -6.754 1 91.31 85 LEU A C 1
ATOM 676 O O . LEU A 1 85 ? -23.375 1.551 -6.512 1 91.31 85 LEU A O 1
ATOM 680 N N . ILE A 1 86 ? -23.5 3.746 -6.766 1 87.12 86 ILE A N 1
ATOM 681 C CA . ILE A 1 86 ? -24.969 3.691 -6.816 1 87.12 86 ILE A CA 1
ATOM 682 C C . ILE A 1 86 ? -25.422 3.291 -8.219 1 87.12 86 ILE A C 1
ATOM 684 O O . ILE A 1 86 ? -25 3.893 -9.211 1 87.12 86 ILE A O 1
ATOM 688 N N . ALA A 1 87 ? -26.297 2.316 -8.188 1 81.19 87 ALA A N 1
ATOM 689 C CA . ALA A 1 87 ? -26.797 1.84 -9.477 1 81.19 87 ALA A CA 1
ATOM 690 C C . ALA A 1 87 ? -27.438 2.975 -10.273 1 81.19 87 ALA A C 1
ATOM 692 O O . ALA A 1 87 ? -28.234 3.744 -9.734 1 81.19 87 ALA A O 1
ATOM 693 N N . GLY A 1 88 ? -27.141 3.084 -11.453 1 77.88 88 GLY A N 1
ATOM 694 C CA . GLY A 1 88 ? -27.688 4.121 -12.305 1 77.88 88 GLY A CA 1
ATOM 695 C C . GLY A 1 88 ? -26.812 5.355 -12.391 1 77.88 88 GLY A C 1
ATOM 696 O O . GLY A 1 88 ? -27 6.203 -13.266 1 77.88 88 GLY A O 1
ATOM 697 N N . ARG A 1 89 ? -25.859 5.398 -11.359 1 80.31 89 ARG A N 1
ATOM 698 C CA . ARG A 1 89 ? -24.875 6.473 -11.461 1 80.31 89 ARG A CA 1
ATOM 699 C C . ARG A 1 89 ? -23.656 6.02 -12.234 1 80.31 89 ARG A C 1
ATOM 701 O O . ARG A 1 89 ? -23.219 4.867 -12.109 1 80.31 89 ARG A O 1
ATOM 708 N N . GLU A 1 90 ? -23.422 6.559 -13.25 1 69.62 90 GLU A N 1
ATOM 709 C CA . GLU A 1 90 ? -22.359 6.086 -14.141 1 69.62 90 GLU A CA 1
ATOM 710 C C . GLU A 1 90 ? -20.984 6.312 -13.531 1 69.62 90 GLU A C 1
ATOM 712 O O . GLU A 1 90 ? -20.047 5.547 -13.797 1 69.62 90 GLU A O 1
ATOM 717 N N . GLU A 1 91 ? -20.875 7.426 -12.719 1 79.5 91 GLU A N 1
ATOM 718 C CA . GLU A 1 91 ? -19.531 7.742 -12.2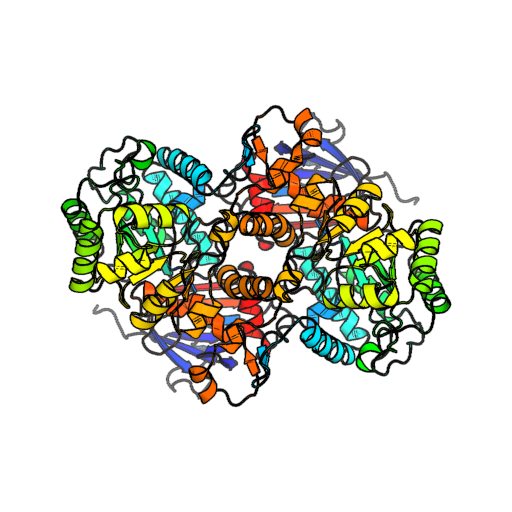5 1 79.5 91 GLU A CA 1
ATOM 719 C C . GLU A 1 91 ? -19.562 8.43 -10.891 1 79.5 91 GLU A C 1
ATOM 721 O O . GLU A 1 91 ? -20.531 9.141 -10.57 1 79.5 91 GLU A O 1
ATOM 726 N N . GLU A 1 92 ? -18.703 7.906 -10.008 1 86.75 92 GLU A N 1
ATOM 727 C CA . GLU A 1 92 ? -18.406 8.586 -8.75 1 86.75 92 GLU A CA 1
ATOM 728 C C . GLU A 1 92 ? -17.016 9.227 -8.773 1 86.75 92 GLU A C 1
ATOM 730 O O . GLU A 1 92 ? -16.125 8.75 -9.469 1 86.75 92 GLU A O 1
ATOM 735 N N . ASP A 1 93 ? -16.969 10.352 -8.164 1 85.62 93 ASP A N 1
ATOM 736 C CA . ASP A 1 93 ? -15.695 11.055 -8.109 1 85.62 93 ASP A CA 1
ATOM 737 C C . ASP A 1 93 ? -15.508 11.75 -6.762 1 85.62 93 ASP A C 1
ATOM 739 O O . ASP A 1 93 ? -16.219 11.453 -5.797 1 85.62 93 ASP A O 1
ATOM 743 N N . PHE A 1 94 ? -14.523 12.578 -6.656 1 85.88 94 PHE A N 1
ATOM 744 C CA . PHE A 1 94 ? -14.211 13.344 -5.461 1 85.88 94 PHE A CA 1
ATOM 745 C C . PHE A 1 94 ? -15.43 14.109 -4.965 1 85.88 94 PHE A C 1
ATOM 747 O O . PHE A 1 94 ? -15.711 14.133 -3.766 1 85.88 94 PHE A O 1
ATOM 754 N N . TRP A 1 95 ? -16.188 14.656 -5.797 1 85.5 95 TRP A N 1
ATOM 755 C CA . TRP A 1 95 ? -17.266 15.562 -5.43 1 85.5 95 TRP A CA 1
ATOM 756 C C . TRP A 1 95 ? -18.453 14.781 -4.871 1 85.5 95 TRP A C 1
ATOM 758 O O . TRP A 1 95 ? -19.094 15.219 -3.916 1 85.5 95 TRP A O 1
ATOM 768 N N . THR A 1 96 ? -18.703 13.617 -5.48 1 86.62 96 THR A N 1
ATOM 769 C CA . THR A 1 96 ? -19.75 12.773 -4.934 1 86.62 96 THR A CA 1
ATOM 770 C C . THR A 1 96 ? -19.359 12.227 -3.564 1 86.62 96 THR A C 1
ATOM 772 O O . THR A 1 96 ? -20.203 12.125 -2.666 1 86.62 96 THR A O 1
ATOM 775 N N . TRP A 1 97 ? -18.109 11.852 -3.424 1 89.06 97 TRP A N 1
ATOM 776 C CA . TRP A 1 97 ? -17.594 11.438 -2.121 1 89.06 97 TRP A CA 1
ATOM 777 C C . TRP A 1 97 ? -17.75 12.555 -1.095 1 89.06 97 TRP A C 1
ATOM 779 O O . TRP A 1 97 ? -18.156 12.312 0.042 1 89.06 97 TRP A O 1
ATOM 789 N N . ARG A 1 98 ? -17.391 13.781 -1.47 1 89.56 98 ARG A N 1
ATOM 790 C CA . ARG A 1 98 ? -17.469 14.945 -0.589 1 89.56 98 ARG A CA 1
ATOM 791 C C . ARG A 1 98 ? -18.891 15.141 -0.071 1 89.56 98 ARG A C 1
ATOM 793 O O . ARG A 1 98 ? -19.094 15.461 1.103 1 89.56 98 ARG A O 1
ATOM 800 N N . ASP A 1 99 ? -19.875 14.93 -0.941 1 89.25 99 ASP A N 1
ATOM 801 C CA . ASP A 1 99 ? -21.266 15.039 -0.522 1 89.25 99 ASP A CA 1
ATOM 802 C C . ASP A 1 99 ? -21.609 14.016 0.555 1 89.25 99 ASP A C 1
ATOM 804 O O . ASP A 1 99 ? -22.297 14.328 1.532 1 89.25 99 ASP A O 1
ATOM 808 N N . GLU A 1 100 ? -21.078 12.836 0.312 1 87.94 100 GLU A N 1
ATOM 809 C CA . GLU A 1 100 ? -21.297 11.781 1.302 1 87.94 100 GLU A CA 1
ATOM 810 C C . GLU A 1 100 ? -20.562 12.102 2.609 1 87.94 100 GLU A C 1
ATOM 812 O O . GLU A 1 100 ? -21.094 11.828 3.693 1 87.94 100 GLU A O 1
ATOM 817 N N . MET A 1 101 ? -19.391 12.602 2.484 1 90.81 101 MET A N 1
ATOM 818 C CA . MET A 1 101 ? -18.625 13.016 3.648 1 90.81 101 MET A CA 1
ATOM 819 C C . MET A 1 101 ? -19.344 14.094 4.438 1 90.81 101 MET A C 1
ATOM 821 O O . MET A 1 101 ? -19.422 14.031 5.668 1 90.81 101 MET A O 1
ATOM 825 N N . TYR A 1 102 ? -19.969 15.125 3.809 1 90.38 102 TYR A N 1
ATOM 826 C CA . TYR A 1 102 ? -20.75 16.172 4.473 1 90.38 102 TYR A CA 1
ATOM 827 C C . TYR A 1 102 ? -21.938 15.578 5.223 1 90.38 102 TYR A C 1
ATOM 829 O O . TYR A 1 102 ? -22.203 15.945 6.367 1 90.38 102 TYR A O 1
ATOM 837 N N . ARG A 1 103 ? -22.578 14.688 4.598 1 88.75 103 ARG A N 1
ATOM 838 C CA . ARG A 1 103 ? -23.734 14.031 5.223 1 88.75 103 ARG A CA 1
ATOM 839 C C . ARG A 1 103 ? -23.312 13.297 6.492 1 88.75 103 ARG A C 1
ATOM 841 O O . ARG A 1 103 ? -24 13.367 7.512 1 88.75 103 ARG A O 1
ATOM 848 N N . ALA A 1 104 ? -22.172 12.633 6.371 1 88.94 104 ALA A N 1
ATOM 849 C CA . ALA A 1 104 ? -21.656 11.914 7.535 1 88.94 104 ALA A CA 1
ATOM 850 C C . ALA A 1 104 ? -21.328 12.875 8.672 1 88.94 104 ALA A C 1
ATOM 852 O O . ALA A 1 104 ? -21.625 12.602 9.836 1 88.94 104 ALA A O 1
ATOM 853 N N . ALA A 1 105 ? -20.75 13.938 8.375 1 90.38 105 ALA A N 1
ATOM 854 C CA . ALA A 1 105 ? -20.344 14.93 9.359 1 90.38 105 ALA A CA 1
ATOM 855 C C . ALA A 1 105 ? -21.547 15.5 10.109 1 90.38 105 ALA A C 1
ATOM 857 O O . ALA A 1 105 ? -21.422 15.891 11.273 1 90.38 105 ALA A O 1
ATOM 858 N N . LEU A 1 106 ? -22.672 15.547 9.484 1 92.38 106 LEU A N 1
ATOM 859 C CA . LEU A 1 106 ? -23.875 16.094 10.094 1 92.38 106 LEU A CA 1
ATOM 860 C C . LEU A 1 106 ? -24.344 15.219 11.25 1 92.38 106 LEU A C 1
ATOM 862 O O . LEU A 1 106 ? -25.109 15.68 12.109 1 92.38 106 LEU A O 1
ATOM 866 N N . GLY A 1 107 ? -23.797 14.023 11.273 1 91.12 107 GLY A N 1
ATOM 867 C CA . GLY A 1 107 ? -24.219 13.109 12.32 1 91.12 107 GLY A CA 1
ATOM 868 C C . GLY A 1 107 ? -23.281 13.117 13.523 1 91.12 107 GLY A C 1
ATOM 869 O O . GLY A 1 107 ? -23.547 12.43 14.516 1 91.12 107 GLY A O 1
ATOM 870 N N . TYR A 1 108 ? -22.281 13.906 13.531 1 95.31 108 TYR A N 1
ATOM 871 C CA . TYR A 1 108 ? -21.281 13.891 14.594 1 95.31 108 TYR A CA 1
ATOM 872 C C . TYR A 1 108 ? -21.609 14.898 15.68 1 95.31 108 TYR A C 1
ATOM 874 O O . TYR A 1 108 ? -21.75 16.094 15.406 1 95.31 108 TYR A O 1
ATOM 882 N N . ASP A 1 109 ? -21.828 14.492 16.875 1 96.12 109 ASP A N 1
ATOM 883 C CA . ASP A 1 109 ? -21.781 15.414 18 1 96.12 109 ASP A CA 1
ATOM 884 C C . ASP A 1 109 ? -20.359 15.547 18.547 1 96.12 109 ASP A C 1
ATOM 886 O O . ASP A 1 109 ? -19.422 14.953 18 1 96.12 109 ASP A O 1
ATOM 890 N N . ALA A 1 110 ? -20.188 16.359 19.562 1 97.44 110 ALA A N 1
ATOM 891 C CA . ALA A 1 110 ? -18.844 16.656 20.078 1 97.44 110 ALA A CA 1
ATOM 892 C C . ALA A 1 110 ? -18.172 15.398 20.609 1 97.44 110 ALA A C 1
ATOM 894 O O . ALA A 1 110 ? -16.969 15.203 20.406 1 97.44 110 ALA A O 1
ATOM 895 N N . ASP A 1 111 ? -18.922 14.523 21.266 1 97.88 111 ASP A N 1
ATOM 896 C CA . ASP A 1 111 ? -18.359 13.289 21.828 1 97.88 111 ASP A CA 1
ATOM 897 C C . ASP A 1 111 ? -17.891 12.359 20.703 1 97.88 111 ASP A C 1
ATOM 899 O O . ASP A 1 111 ? -16.812 11.75 20.812 1 97.88 111 ASP A O 1
ATOM 903 N N . LYS A 1 112 ? -18.703 12.234 19.703 1 97.19 112 LYS A N 1
ATOM 904 C CA . LYS A 1 112 ? -18.328 11.383 18.578 1 97.19 112 LYS A CA 1
ATOM 905 C C . LYS A 1 112 ? -17.078 11.914 17.875 1 97.19 112 LYS A C 1
ATOM 907 O O . LYS A 1 112 ? -16.219 11.133 17.453 1 97.19 112 LYS A O 1
ATOM 912 N N . VAL A 1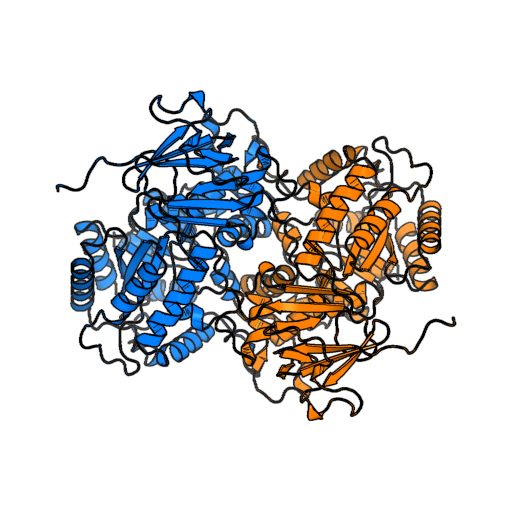 113 ? -16.984 13.25 17.703 1 98.31 113 VAL A N 1
ATOM 913 C CA . VAL A 1 113 ? -15.797 13.859 17.109 1 98.31 113 VAL A CA 1
ATOM 914 C C . VAL A 1 113 ? -14.562 13.484 17.906 1 98.31 113 VAL A C 1
ATOM 916 O O . VAL A 1 113 ? -13.539 13.086 17.344 1 98.31 113 VAL A O 1
ATOM 919 N N . GLU A 1 114 ? -14.656 13.57 19.188 1 98.69 114 GLU A N 1
ATOM 920 C CA . GLU A 1 114 ? -13.531 13.25 20.062 1 98.69 114 GLU A CA 1
ATOM 921 C C . GLU A 1 114 ? -13.164 11.766 19.969 1 98.69 114 GLU A C 1
ATOM 923 O O . GLU A 1 114 ? -11.984 11.422 19.875 1 98.69 114 GLU A O 1
ATOM 928 N N . GLU A 1 115 ? -14.156 10.906 19.906 1 98.19 115 GLU A N 1
ATOM 929 C CA . GLU A 1 115 ? -13.945 9.461 19.859 1 98.19 115 GLU A CA 1
ATOM 930 C C . GLU A 1 115 ? -13.289 9.047 18.547 1 98.19 115 GLU A C 1
ATOM 932 O O . GLU A 1 115 ? -12.328 8.273 18.547 1 98.19 115 GLU A O 1
ATOM 937 N N . VAL A 1 116 ? -13.82 9.531 17.453 1 98.19 116 VAL A N 1
ATOM 938 C CA . VAL A 1 116 ? -13.289 9.172 16.141 1 98.19 116 VAL A CA 1
ATOM 939 C C . VAL A 1 116 ? -11.883 9.742 15.977 1 98.19 116 VAL A C 1
ATOM 941 O O . VAL A 1 116 ? -11.016 9.094 15.398 1 98.19 116 VAL A O 1
ATOM 944 N N . SER A 1 117 ? -11.688 10.977 16.5 1 98.81 117 SER A N 1
ATOM 945 C CA . SER A 1 117 ? -10.352 11.562 16.453 1 98.81 117 SER A CA 1
ATOM 946 C C . SER A 1 117 ? -9.359 10.727 17.266 1 98.81 117 SER A C 1
ATOM 948 O O . SER A 1 117 ? -8.234 10.492 16.812 1 98.81 117 SER A O 1
ATOM 950 N N . ARG A 1 118 ? -9.773 10.281 18.422 1 98.69 118 ARG A N 1
ATOM 951 C CA . ARG A 1 118 ? -8.914 9.445 19.266 1 98.69 118 ARG A CA 1
ATOM 952 C C . ARG A 1 118 ? -8.539 8.156 18.531 1 98.69 118 ARG A C 1
ATOM 954 O O . ARG A 1 118 ? -7.387 7.719 18.594 1 98.69 118 ARG A O 1
ATOM 961 N N . LEU A 1 119 ? -9.492 7.566 17.875 1 98.44 119 LEU A N 1
ATOM 962 C CA . LEU A 1 119 ? -9.227 6.363 17.094 1 98.44 119 LEU A CA 1
ATOM 963 C C . LEU A 1 119 ? -8.203 6.641 16 1 98.44 119 LEU A C 1
ATOM 965 O O . LEU A 1 119 ? -7.266 5.867 15.812 1 98.44 119 LEU A O 1
ATOM 969 N N . ALA A 1 120 ? -8.391 7.738 15.258 1 98.75 120 ALA A N 1
ATOM 970 C CA . ALA A 1 120 ? -7.469 8.109 14.188 1 98.75 120 ALA A CA 1
ATOM 971 C C . ALA A 1 120 ? -6.059 8.312 14.727 1 98.75 120 ALA A C 1
ATOM 973 O O . ALA A 1 120 ? -5.09 7.797 14.164 1 98.75 120 ALA A O 1
ATOM 974 N N . PHE A 1 121 ? -5.949 9.047 15.844 1 98.88 121 PHE A N 1
ATOM 975 C CA . PHE A 1 121 ? -4.645 9.375 16.406 1 98.88 121 PHE A CA 1
ATOM 976 C C . PHE A 1 121 ? -3.984 8.133 17 1 98.88 121 PHE A C 1
ATOM 978 O O . PHE A 1 121 ? -2.76 7.996 16.953 1 98.88 121 PHE A O 1
ATOM 985 N N . LEU A 1 122 ? -4.781 7.258 17.594 1 98.81 122 LEU A N 1
ATOM 986 C CA . LEU A 1 122 ? -4.238 5.996 18.078 1 98.81 122 LEU A CA 1
ATOM 987 C C . LEU A 1 122 ? -3.646 5.18 16.938 1 98.81 122 LEU A C 1
ATOM 989 O O . LEU A 1 122 ? -2.535 4.656 17.047 1 98.81 122 LEU A O 1
ATOM 993 N N . GLU A 1 123 ? -4.375 5.062 15.883 1 98.75 123 GLU A N 1
ATOM 994 C CA . GLU A 1 123 ? -3.873 4.348 14.719 1 98.75 123 GLU A CA 1
ATOM 995 C C . GLU A 1 123 ? -2.617 5.008 14.164 1 98.75 123 GLU A C 1
ATOM 997 O O . GLU A 1 123 ? -1.686 4.324 13.734 1 98.75 123 GLU A O 1
ATOM 1002 N N . MET A 1 124 ? -2.594 6.363 14.156 1 98.88 124 MET A N 1
ATOM 1003 C CA . MET A 1 124 ? -1.394 7.082 13.742 1 98.88 124 MET A CA 1
ATOM 1004 C C . MET A 1 124 ? -0.2 6.695 14.609 1 98.88 124 MET A C 1
ATOM 1006 O O . MET A 1 124 ? 0.857 6.332 14.086 1 98.88 124 MET A O 1
ATOM 1010 N N . ALA A 1 125 ? -0.448 6.754 15.891 1 98.88 125 ALA A N 1
ATOM 1011 C CA . ALA A 1 125 ? 0.636 6.418 16.812 1 98.88 125 ALA A CA 1
ATOM 1012 C C . ALA A 1 125 ? 1.131 4.992 16.578 1 98.88 125 ALA A C 1
ATOM 1014 O O . ALA A 1 125 ? 2.336 4.758 16.469 1 98.88 125 ALA A O 1
ATOM 1015 N N . MET A 1 126 ? 0.271 4.094 16.406 1 98.56 126 MET A N 1
ATOM 1016 C CA . MET A 1 126 ? 0.613 2.686 16.234 1 98.56 126 MET A CA 1
ATOM 1017 C C . MET A 1 126 ? 1.364 2.473 14.922 1 98.56 126 MET A C 1
ATOM 1019 O O . MET A 1 126 ? 2.055 1.467 14.75 1 98.56 126 MET A O 1
ATOM 1023 N N . SER A 1 127 ? 1.204 3.4 14.016 1 98.5 127 SER A N 1
ATOM 1024 C CA . SER A 1 127 ? 1.886 3.305 12.734 1 98.5 127 SER A CA 1
ATOM 1025 C C . SER A 1 127 ? 3.205 4.07 12.75 1 98.5 127 SER A C 1
ATOM 1027 O O . SER A 1 127 ? 3.877 4.18 11.719 1 98.5 127 SER A O 1
ATOM 1029 N N . GLY A 1 128 ? 3.574 4.652 13.867 1 98.81 128 GLY A N 1
ATOM 1030 C CA . GLY A 1 128 ? 4.871 5.289 14.016 1 98.81 128 GLY A CA 1
ATOM 1031 C C . GLY A 1 128 ? 4.816 6.797 13.852 1 98.81 128 GLY A C 1
ATOM 1032 O O . GLY A 1 128 ? 5.855 7.453 13.742 1 98.81 128 GLY A O 1
ATOM 1033 N N . ILE A 1 129 ? 3.641 7.383 13.789 1 98.94 129 ILE A N 1
ATOM 1034 C CA . ILE A 1 129 ? 3.471 8.828 13.656 1 98.94 129 ILE A CA 1
ATOM 1035 C C . ILE A 1 129 ? 3.467 9.469 15.047 1 98.94 129 ILE A C 1
ATOM 1037 O O . ILE A 1 129 ? 2.721 9.047 15.93 1 98.94 129 ILE A O 1
ATOM 1041 N N . THR A 1 130 ? 4.293 10.445 15.219 1 98.94 130 THR A N 1
ATOM 1042 C CA . THR A 1 130 ? 4.434 11.062 16.531 1 98.94 130 THR A CA 1
ATOM 1043 C C . THR A 1 130 ? 3.852 12.477 16.531 1 98.94 130 THR A C 1
ATOM 1045 O O . THR A 1 130 ? 3.645 13.07 17.594 1 98.94 130 THR A O 1
ATOM 1048 N N . SER A 1 131 ? 3.662 13.031 15.344 1 98.88 131 SER A N 1
ATOM 1049 C CA . SER A 1 131 ? 3.115 14.375 15.203 1 98.88 131 SER A CA 1
ATOM 1050 C C . SER A 1 131 ? 2.127 14.453 14.047 1 98.88 131 SER A C 1
ATOM 1052 O O . SER A 1 131 ? 2.332 13.828 13 1 98.88 131 SER A O 1
ATOM 1054 N N . VAL A 1 132 ? 1.054 15.273 14.273 1 98.94 132 VAL A N 1
ATOM 1055 C CA . VAL A 1 132 ? 0.04 15.375 13.227 1 98.94 132 VAL A CA 1
ATOM 1056 C C . VAL A 1 132 ? -0.34 16.828 13.016 1 98.94 132 VAL A C 1
ATOM 1058 O O . VAL A 1 132 ? -0.44 17.609 13.969 1 98.94 132 VAL A O 1
ATOM 1061 N N . GLY A 1 133 ? -0.327 17.297 11.727 1 98.94 133 GLY A N 1
ATOM 1062 C CA . GLY A 1 133 ? -1.06 18.484 11.328 1 98.94 133 GLY A CA 1
ATOM 1063 C C . GLY A 1 133 ? -2.523 18.219 11.039 1 98.94 133 GLY A C 1
ATOM 1064 O O . GLY A 1 133 ? -2.859 17.578 10.047 1 98.94 133 GLY A O 1
ATOM 1065 N N . GLU A 1 134 ? -3.383 18.688 11.953 1 98.94 134 GLU A N 1
ATOM 1066 C CA . GLU A 1 134 ? -4.812 18.406 11.852 1 98.94 134 GLU A CA 1
ATOM 1067 C C . GLU A 1 134 ? -5.555 19.578 11.195 1 98.94 134 GLU A C 1
ATOM 1069 O O . GLU A 1 134 ? -5.727 20.625 11.805 1 98.94 134 GLU A O 1
ATOM 1074 N N . PHE A 1 135 ? -5.918 19.359 9.945 1 98.81 135 PHE A N 1
ATOM 1075 C CA . PHE A 1 135 ? -6.691 20.312 9.164 1 98.81 135 PHE A CA 1
ATOM 1076 C C . PHE A 1 135 ? -8.156 20.297 9.57 1 98.81 135 PHE A C 1
ATOM 1078 O O . PHE A 1 135 ? -8.984 19.672 8.898 1 98.81 135 PHE A O 1
ATOM 1085 N N . HIS A 1 136 ? -8.539 21 10.609 1 98.56 136 HIS A N 1
ATOM 1086 C CA . HIS A 1 136 ? -9.805 20.844 11.328 1 98.56 136 HIS A CA 1
ATOM 1087 C C . HIS A 1 136 ? -10.844 21.844 10.836 1 98.56 136 HIS A C 1
ATOM 1089 O O . HIS A 1 136 ? -10.703 23.047 11.062 1 98.56 136 HIS A O 1
ATOM 1095 N N . TYR A 1 137 ? -11.891 21.328 10.141 1 97 137 TYR A N 1
ATOM 1096 C CA . TYR A 1 137 ? -12.859 22.297 9.609 1 97 137 TYR A CA 1
ATOM 1097 C C . TYR A 1 137 ? -14.258 22 10.125 1 97 137 TYR A C 1
ATOM 1099 O O . TYR A 1 137 ? -15.227 22.641 9.711 1 97 137 TYR A O 1
ATOM 1107 N N . LEU A 1 138 ? -14.414 21.094 11.086 1 97.5 138 LEU A N 1
ATOM 1108 C CA . LEU A 1 138 ? -15.695 20.875 11.742 1 97.5 138 LEU A CA 1
ATOM 1109 C C . LEU A 1 138 ? -15.828 21.75 12.977 1 97.5 138 LEU A C 1
ATOM 1111 O O . LEU A 1 138 ? -15.219 21.484 14.008 1 97.5 138 LEU A O 1
ATOM 1115 N N . HIS A 1 139 ? -16.734 22.797 12.93 1 98 139 HIS A N 1
ATOM 1116 C CA . HIS A 1 139 ? -16.75 23.812 13.961 1 98 139 HIS A CA 1
ATOM 1117 C C . HIS A 1 139 ? -18.078 23.844 14.719 1 98 139 HIS A C 1
ATOM 1119 O O . HIS A 1 139 ? -18.094 23.938 15.945 1 98 139 HIS A O 1
ATOM 1125 N N . HIS A 1 140 ? -19.172 23.656 13.992 1 97.88 140 HIS A N 1
ATOM 1126 C CA . HIS A 1 140 ? -20.484 24.016 14.523 1 97.88 140 HIS A CA 1
ATOM 1127 C C . HIS A 1 140 ? -21.281 22.766 14.891 1 97.88 140 HIS A C 1
ATOM 1129 O O . HIS A 1 140 ? -20.859 21.641 14.586 1 97.88 140 HIS A O 1
ATOM 1135 N N . GLN A 1 141 ? -22.391 23.016 15.539 1 97.12 141 GLN A N 1
ATOM 1136 C CA . GLN A 1 141 ? -23.375 21.969 15.789 1 97.12 141 GLN A CA 1
ATOM 1137 C C . GLN A 1 141 ? -23.984 21.453 14.484 1 97.12 141 GLN A C 1
ATOM 1139 O O . GLN A 1 141 ? -23.828 22.078 13.438 1 97.12 141 GLN A O 1
ATOM 1144 N N . PRO A 1 142 ? -24.594 20.328 14.547 1 94.94 142 PRO A N 1
ATOM 1145 C CA . PRO A 1 142 ? -25.156 19.734 13.32 1 94.94 142 PRO A CA 1
ATOM 1146 C C . PRO A 1 142 ? -26.109 20.688 12.602 1 94.94 142 PRO A C 1
ATOM 1148 O O . PRO A 1 142 ? -26.203 20.656 11.367 1 94.94 142 PRO A O 1
ATOM 1151 N N . ASP A 1 143 ? -26.766 21.578 13.328 1 95 143 ASP A N 1
ATOM 1152 C CA . ASP A 1 143 ? -27.719 22.484 12.703 1 95 143 ASP A CA 1
ATOM 1153 C C . ASP A 1 143 ? -27.047 23.766 12.227 1 95 143 ASP A C 1
ATOM 1155 O O . ASP A 1 143 ? -27.703 24.656 11.695 1 95 143 ASP A O 1
ATOM 1159 N N . GLY A 1 144 ? -25.734 23.875 12.438 1 95.5 144 GLY A N 1
ATOM 1160 C CA . GLY A 1 144 ? -24.969 25 11.93 1 95.5 144 GLY A CA 1
ATOM 1161 C C . GLY A 1 144 ? -24.75 26.078 12.969 1 95.5 144 GLY A C 1
ATOM 1162 O O . GLY A 1 144 ? -23.938 27 12.758 1 95.5 144 GLY A O 1
ATOM 1163 N N . THR A 1 145 ? -25.453 25.969 14.086 1 96.19 145 THR A N 1
ATOM 1164 C CA . THR A 1 145 ? -25.281 26.953 15.148 1 96.19 145 THR A CA 1
ATOM 1165 C C . THR A 1 145 ? -23.953 26.734 15.875 1 96.19 145 THR A C 1
ATOM 1167 O O . THR A 1 145 ? -23.562 25.594 16.125 1 96.19 145 THR A O 1
ATOM 1170 N N . PRO A 1 146 ? -23.203 27.797 16.141 1 96.44 146 PRO A N 1
ATOM 1171 C CA . PRO A 1 146 ? -21.953 27.625 16.906 1 96.44 146 PRO A CA 1
ATOM 1172 C C . PRO A 1 146 ? -22.188 27.047 18.297 1 96.44 146 PRO A C 1
ATOM 1174 O O . PRO A 1 146 ? -23.25 27.25 18.891 1 96.44 146 PRO A O 1
ATOM 1177 N N . TYR A 1 147 ? -21.312 26.297 18.828 1 97.88 147 TYR A N 1
ATOM 1178 C CA . TYR A 1 147 ? -21.297 25.938 20.25 1 97.88 147 TYR A CA 1
ATOM 1179 C C . TYR A 1 147 ? -21.109 27.172 21.125 1 97.88 147 TYR A C 1
ATOM 1181 O O . TYR A 1 147 ? -20.781 28.25 20.625 1 97.88 147 TYR A O 1
ATOM 1189 N N . ALA A 1 148 ? -21.344 27.016 22.469 1 97.75 148 ALA A N 1
ATOM 1190 C CA . ALA A 1 148 ? -21.109 28.125 23.391 1 97.75 148 ALA A CA 1
ATOM 1191 C C . ALA A 1 148 ? -19.672 28.609 23.297 1 97.75 148 ALA A C 1
ATOM 1193 O O . ALA A 1 148 ? -19.406 29.812 23.281 1 97.75 148 ALA A O 1
ATOM 1194 N N . ASP A 1 149 ? -18.766 27.734 23.312 1 98.19 149 ASP A N 1
ATOM 1195 C CA . ASP A 1 149 ? -17.391 27.984 22.891 1 98.19 149 ASP A CA 1
ATOM 1196 C C . ASP A 1 149 ? -17.188 27.609 21.422 1 98.19 149 ASP A C 1
ATOM 1198 O O . ASP A 1 149 ? -17.219 26.422 21.062 1 98.19 149 ASP A O 1
ATOM 1202 N N . PRO A 1 150 ? -16.969 28.562 20.594 1 97.44 150 PRO A N 1
ATOM 1203 C CA . PRO A 1 150 ? -16.875 28.281 19.156 1 97.44 150 PRO A CA 1
ATOM 1204 C C . PRO A 1 150 ? -15.734 27.328 18.812 1 97.44 150 PRO A C 1
ATOM 1206 O O . PRO A 1 150 ? -15.672 26.828 17.688 1 97.44 150 PRO A O 1
ATOM 1209 N N . ASN A 1 151 ? -14.828 27.094 19.734 1 98.56 151 ASN A N 1
ATOM 1210 C CA . ASN A 1 151 ? -13.703 26.188 19.5 1 98.56 151 ASN A CA 1
ATOM 1211 C C . ASN A 1 151 ? -13.93 24.844 20.172 1 98.56 151 ASN A C 1
ATOM 1213 O O . ASN A 1 151 ? -12.992 24.062 20.328 1 98.56 151 ASN A O 1
ATOM 1217 N N . GLU A 1 152 ? -15.148 24.516 20.531 1 98.69 152 GLU A N 1
ATOM 1218 C CA . GLU A 1 152 ? -15.461 23.312 21.281 1 98.69 152 GLU A CA 1
ATOM 1219 C C . GLU A 1 152 ? -14.914 22.062 20.578 1 98.69 152 GLU A C 1
ATOM 1221 O O . GLU A 1 152 ? -14.234 21.25 21.188 1 98.69 152 GLU A O 1
ATOM 1226 N N . LEU A 1 153 ? -15.188 21.906 19.344 1 98.75 153 LEU A N 1
ATOM 1227 C CA . LEU A 1 153 ? -14.773 20.719 18.609 1 98.75 153 LEU A CA 1
ATOM 1228 C C . LEU A 1 153 ? -13.258 20.703 18.422 1 98.75 153 LEU A C 1
ATOM 1230 O O . LEU A 1 153 ? -12.641 19.641 18.422 1 98.75 153 LEU A O 1
ATOM 1234 N N . ALA A 1 154 ? -12.609 21.844 18.234 1 98.88 154 ALA A N 1
ATOM 1235 C CA . ALA A 1 154 ? -11.148 21.906 18.203 1 98.88 154 ALA A CA 1
ATOM 1236 C C . ALA A 1 154 ? -10.539 21.422 19.516 1 98.88 154 ALA A C 1
ATOM 1238 O O . ALA A 1 154 ? -9.562 20.672 19.5 1 98.88 154 ALA A O 1
ATOM 1239 N N . HIS A 1 155 ? -11.148 21.875 20.625 1 98.88 155 HIS A N 1
ATOM 1240 C CA . HIS A 1 155 ? -10.688 21.406 21.922 1 98.88 155 HIS A CA 1
ATOM 1241 C C . HIS A 1 155 ? -10.797 19.891 22.031 1 98.88 155 HIS A C 1
ATOM 1243 O O . HIS A 1 155 ? -9.891 19.234 22.562 1 98.88 155 HIS A O 1
ATOM 1249 N N . ARG A 1 156 ? -11.93 19.375 21.531 1 98.81 156 ARG A N 1
ATOM 1250 C CA . ARG A 1 156 ? -12.156 17.938 21.594 1 98.81 156 ARG A CA 1
ATOM 1251 C C . ARG A 1 156 ? -11.102 17.172 20.812 1 98.81 156 ARG A C 1
ATOM 1253 O O . ARG A 1 156 ? -10.586 16.156 21.266 1 98.81 156 ARG A O 1
ATOM 1260 N N . VAL A 1 157 ? -10.766 17.625 19.672 1 98.94 157 VAL A N 1
ATOM 1261 C CA . VAL A 1 157 ? -9.781 16.984 18.812 1 98.94 157 VAL A CA 1
ATOM 1262 C C . VAL A 1 157 ? -8.398 17.062 19.469 1 98.94 157 VAL A C 1
ATOM 1264 O O . VAL A 1 157 ? -7.652 16.078 19.469 1 98.94 157 VAL A O 1
ATOM 1267 N N . ILE A 1 158 ? -8.023 18.219 20.016 1 98.94 158 ILE A N 1
ATOM 1268 C CA . ILE A 1 158 ? -6.742 18.391 20.688 1 98.94 158 ILE A CA 1
ATOM 1269 C C . ILE A 1 158 ? -6.664 17.438 21.891 1 98.94 158 ILE A C 1
ATOM 1271 O O . ILE A 1 158 ? -5.641 16.781 22.094 1 98.94 158 ILE A O 1
ATOM 1275 N N . ARG A 1 159 ? -7.727 17.312 22.656 1 98.81 159 ARG A N 1
ATOM 1276 C CA . ARG A 1 159 ? -7.754 16.422 23.812 1 98.81 159 ARG A CA 1
ATOM 1277 C C . ARG A 1 159 ? -7.559 14.969 23.375 1 98.81 159 ARG A C 1
ATOM 1279 O O . ARG A 1 159 ? -6.906 14.195 24.078 1 98.81 159 ARG A O 1
ATOM 1286 N N . ALA A 1 160 ? -8.164 14.609 22.25 1 98.88 160 ALA A N 1
ATOM 1287 C CA . ALA A 1 160 ? -7.988 13.266 21.719 1 98.88 160 ALA A CA 1
ATOM 1288 C C . ALA A 1 160 ? -6.52 12.969 21.438 1 98.88 160 ALA A C 1
ATOM 1290 O O . ALA A 1 160 ? -6.016 11.898 21.766 1 98.88 160 ALA A O 1
ATOM 1291 N N . ALA A 1 161 ? -5.82 13.914 20.797 1 98.88 161 ALA A N 1
ATOM 1292 C CA . ALA A 1 161 ? -4.395 13.75 20.516 1 98.88 161 ALA A CA 1
ATOM 1293 C C . ALA A 1 161 ? -3.592 13.633 21.812 1 98.88 161 ALA A C 1
ATOM 1295 O O . ALA A 1 161 ? -2.709 12.781 21.938 1 98.88 161 ALA A O 1
ATOM 1296 N N . ARG A 1 162 ? -3.916 14.461 22.781 1 98.44 162 ARG A N 1
ATOM 1297 C CA . ARG A 1 162 ? -3.232 14.461 24.062 1 98.44 162 ARG A CA 1
ATOM 1298 C C . ARG A 1 162 ? -3.467 13.148 24.812 1 98.44 162 ARG A C 1
ATOM 1300 O O . ARG A 1 162 ? -2.557 12.625 25.453 1 98.44 162 ARG A O 1
ATOM 1307 N N . ASP A 1 163 ? -4.66 12.688 24.703 1 98.31 163 ASP A N 1
ATOM 1308 C CA . ASP A 1 163 ? -4.988 11.406 25.328 1 98.31 163 ASP A CA 1
ATOM 1309 C C . ASP A 1 163 ? -4.109 10.289 24.781 1 98.31 163 ASP A C 1
ATOM 1311 O O . ASP A 1 163 ? -3.664 9.414 25.531 1 98.31 163 ASP A O 1
ATOM 1315 N N . VAL A 1 164 ? -3.883 10.25 23.5 1 98.62 164 VAL A N 1
ATOM 1316 C CA . VAL A 1 164 ? -3.047 9.242 22.859 1 98.62 164 VAL A CA 1
ATOM 1317 C C . VAL A 1 164 ? -1.576 9.523 23.156 1 98.62 164 VAL A C 1
ATOM 1319 O O . VAL A 1 164 ? -0.778 8.594 23.312 1 98.62 164 VAL A O 1
ATOM 1322 N N . GLY A 1 165 ? -1.198 10.789 23.141 1 98.69 165 GLY A N 1
ATOM 1323 C CA . GLY A 1 165 ? 0.151 11.195 23.5 1 98.69 165 GLY A CA 1
ATOM 1324 C C . GLY A 1 165 ? 0.938 11.75 22.328 1 98.69 165 GLY A C 1
ATOM 1325 O O . GLY A 1 165 ? 2.107 12.109 22.469 1 98.69 165 GLY A O 1
ATOM 1326 N N . ILE A 1 166 ? 0.305 11.898 21.125 1 98.69 166 ILE A N 1
ATOM 1327 C CA . ILE A 1 166 ? 1.031 12.43 19.984 1 98.69 166 ILE A CA 1
ATOM 1328 C C . ILE A 1 166 ? 0.975 13.961 20 1 98.69 166 ILE A C 1
ATOM 1330 O O . ILE A 1 166 ? 0.113 14.547 20.656 1 98.69 166 ILE A O 1
ATOM 1334 N N . ARG A 1 167 ? 1.933 14.609 19.359 1 98.81 167 ARG A N 1
ATOM 1335 C CA . ARG A 1 167 ? 1.904 16.062 19.188 1 98.81 167 ARG A CA 1
ATOM 1336 C C . ARG A 1 167 ? 0.896 16.469 18.109 1 98.81 167 ARG A C 1
ATOM 1338 O O . ARG A 1 167 ? 0.713 15.75 17.125 1 98.81 167 ARG A O 1
ATOM 1345 N N . ILE A 1 168 ? 0.227 17.578 18.375 1 98.94 168 ILE A N 1
ATOM 1346 C CA . ILE A 1 168 ? -0.732 18.047 17.375 1 98.94 168 ILE A CA 1
ATOM 1347 C C . ILE A 1 168 ? -0.474 19.516 17.047 1 98.94 168 ILE A C 1
ATOM 1349 O O . ILE A 1 168 ? -0.23 20.328 17.953 1 98.94 168 ILE A O 1
ATOM 1353 N N . THR A 1 169 ? -0.334 19.844 15.812 1 98.88 169 THR A N 1
ATOM 1354 C CA . THR A 1 169 ? -0.571 21.188 15.289 1 98.88 169 THR A CA 1
ATOM 1355 C C . THR A 1 169 ? -1.984 21.297 14.727 1 98.88 169 THR A C 1
ATOM 1357 O O . THR A 1 169 ? -2.275 20.781 13.648 1 98.88 169 THR A O 1
ATOM 1360 N N . LEU A 1 170 ? -2.852 21.891 15.539 1 98.94 170 LEU A N 1
ATOM 1361 C CA . LEU A 1 170 ? -4.215 22.078 15.062 1 98.94 170 LEU A CA 1
ATOM 1362 C C . LEU A 1 170 ? -4.289 23.219 14.055 1 98.94 170 LEU A C 1
ATOM 1364 O O . LEU A 1 170 ? -4.137 24.391 14.43 1 98.94 170 LEU A O 1
ATOM 1368 N N . LEU A 1 171 ? -4.434 22.891 12.797 1 98.88 171 LEU A N 1
ATOM 1369 C CA . LEU A 1 171 ? -4.625 23.875 11.742 1 98.88 171 LEU A CA 1
ATOM 1370 C C . LEU A 1 171 ? -6.094 24.266 11.633 1 98.88 171 LEU A C 1
ATOM 1372 O O . LEU A 1 171 ? -6.879 23.594 10.969 1 98.88 171 LEU A O 1
ATOM 1376 N N . ARG A 1 172 ? -6.457 25.328 12.258 1 98.75 172 ARG A N 1
ATOM 1377 C CA . ARG A 1 172 ? -7.855 25.75 12.281 1 98.75 172 ARG A CA 1
ATOM 1378 C C . ARG A 1 172 ? -8.297 26.234 10.906 1 98.75 172 ARG A C 1
ATOM 1380 O O . ARG A 1 172 ? -7.75 27.219 10.391 1 98.75 172 ARG A O 1
ATOM 1387 N N . VAL A 1 173 ? -9.266 25.641 10.367 1 98.81 173 VAL A N 1
ATOM 1388 C CA . VAL A 1 173 ? -9.641 25.859 8.977 1 98.81 173 VAL A CA 1
ATOM 1389 C C . VAL A 1 173 ? -10.656 27 8.891 1 98.81 173 VAL A C 1
ATOM 1391 O O . VAL A 1 173 ? -11.562 27.094 9.719 1 98.81 173 VAL A O 1
ATOM 1394 N N . GLY A 1 174 ? -10.438 27.906 7.969 1 98.38 174 GLY A N 1
ATOM 1395 C CA . GLY A 1 174 ? -11.445 28.891 7.566 1 98.38 174 GLY A CA 1
ATOM 1396 C C . GLY A 1 174 ? -12.203 28.469 6.316 1 98.38 174 GLY A C 1
ATOM 1397 O O . GLY A 1 174 ? -11.594 28.234 5.27 1 98.38 174 GLY A O 1
ATOM 1398 N N . TYR A 1 175 ? -13.445 28.312 6.434 1 97.62 175 TYR A N 1
ATOM 1399 C CA . TYR A 1 175 ? -14.398 28.016 5.375 1 97.62 175 TYR A CA 1
ATOM 1400 C C . TYR A 1 175 ? -15.484 29.078 5.297 1 97.62 175 TYR A C 1
ATOM 1402 O O . TYR A 1 175 ? -16.078 29.453 6.312 1 97.62 175 TYR A O 1
ATOM 1410 N N . HIS A 1 176 ? -15.719 29.609 4.031 1 97.56 176 HIS A N 1
ATOM 1411 C CA . HIS A 1 176 ? -16.656 30.719 3.969 1 97.56 176 HIS A CA 1
ATOM 1412 C C . HIS A 1 176 ? -17.703 30.516 2.881 1 97.56 176 HIS A C 1
ATOM 1414 O O . HIS A 1 176 ? -18.828 31 2.99 1 97.56 176 HIS A O 1
ATOM 1420 N N . ARG A 1 177 ? -17.359 29.828 1.83 1 96.94 177 ARG A N 1
ATOM 1421 C CA . ARG A 1 177 ? -18.234 29.734 0.668 1 96.94 177 ARG A CA 1
ATOM 1422 C C . ARG A 1 177 ? -18.047 28.391 -0.046 1 96.94 177 ARG A C 1
ATOM 1424 O O . ARG A 1 177 ? -17.094 27.672 0.225 1 96.94 177 ARG A O 1
ATOM 1431 N N . ALA A 1 178 ? -18.969 28.062 -0.933 1 95.19 178 ALA A N 1
ATOM 1432 C CA . ALA A 1 178 ? -18.938 26.797 -1.677 1 95.19 178 ALA A CA 1
ATOM 1433 C C . ALA A 1 178 ? -18.047 26.906 -2.902 1 95.19 178 ALA A C 1
ATOM 1435 O O . ALA A 1 178 ? -17.625 25.891 -3.469 1 95.19 178 ALA A O 1
ATOM 1436 N N . GLY A 1 179 ? -17.75 28.078 -3.328 1 93.31 179 GLY A N 1
ATOM 1437 C CA . GLY A 1 179 ? -16.953 28.375 -4.5 1 93.31 179 GLY A CA 1
ATOM 1438 C C . GLY A 1 179 ? -17.078 29.812 -4.969 1 93.31 179 GLY A C 1
ATOM 1439 O O . GLY A 1 179 ? -17.781 30.609 -4.336 1 93.31 179 GLY A O 1
ATOM 1440 N N . HIS A 1 180 ? -16.328 30.109 -6.043 1 90 180 HIS A N 1
ATOM 1441 C CA . HIS A 1 180 ? -16.391 31.469 -6.586 1 90 180 HIS A CA 1
ATOM 1442 C C . HIS A 1 180 ? -17.844 31.875 -6.871 1 90 180 HIS A C 1
ATOM 1444 O O . HIS A 1 180 ? -18.547 31.188 -7.617 1 90 180 HIS A O 1
ATOM 1450 N N . GLY A 1 181 ? -18.266 32.938 -6.238 1 88.81 181 GLY A N 1
ATOM 1451 C CA . GLY A 1 181 ? -19.594 33.469 -6.449 1 88.81 181 GLY A CA 1
ATOM 1452 C C . GLY A 1 181 ? -20.688 32.594 -5.918 1 88.81 181 GLY A C 1
ATOM 1453 O O . GLY A 1 181 ? -21.875 32.812 -6.191 1 88.81 181 GLY A O 1
ATOM 1454 N N . ARG A 1 182 ? -20.422 31.625 -5.176 1 93.75 182 ARG A N 1
ATOM 1455 C CA . ARG A 1 182 ? -21.406 30.672 -4.66 1 93.75 182 ARG A CA 1
ATOM 1456 C C . ARG A 1 182 ? -21.406 30.656 -3.135 1 93.75 182 ARG A C 1
ATOM 1458 O O . ARG A 1 182 ? -20.422 30.266 -2.508 1 93.75 182 ARG A O 1
ATOM 1465 N N . PRO A 1 183 ? -22.5 31.047 -2.617 1 95.44 183 PRO A N 1
ATOM 1466 C CA . PRO A 1 183 ? -22.562 31 -1.155 1 95.44 183 PRO A CA 1
ATOM 1467 C C . PRO A 1 183 ? -22.438 29.578 -0.604 1 95.44 183 PRO A C 1
ATOM 1469 O O . PRO A 1 183 ? -22.578 28.609 -1.354 1 95.44 183 PRO A O 1
ATOM 1472 N N . ALA A 1 184 ? -22.234 29.531 0.708 1 95.62 184 ALA A N 1
ATOM 1473 C CA . ALA A 1 184 ? -22.125 28.234 1.365 1 95.62 184 ALA A CA 1
ATOM 1474 C C . ALA A 1 184 ? -23.375 27.391 1.158 1 95.62 184 ALA A C 1
ATOM 1476 O O . ALA A 1 184 ? -24.484 27.922 1.173 1 95.62 184 ALA A O 1
ATOM 1477 N N . GLU A 1 185 ? -23.141 26.141 0.925 1 94.56 185 GLU A N 1
ATOM 1478 C CA . GLU A 1 185 ? -24.25 25.203 0.783 1 94.56 185 GLU A CA 1
ATOM 1479 C C . GLU A 1 185 ? -24.688 24.656 2.141 1 94.56 185 GLU A C 1
ATOM 1481 O O . GLU A 1 185 ? -23.969 24.781 3.129 1 94.56 185 GLU A O 1
ATOM 1486 N N . GLU A 1 186 ? -25.875 24.078 2.111 1 93.62 186 GLU A N 1
ATOM 1487 C CA . GLU A 1 186 ? -26.438 23.531 3.338 1 93.62 186 GLU A CA 1
ATOM 1488 C C . GLU A 1 186 ? -25.531 22.469 3.939 1 93.62 186 GLU A C 1
ATOM 1490 O O . GLU A 1 186 ? -25.375 22.391 5.16 1 93.62 186 GLU A O 1
ATOM 1495 N N . GLY A 1 187 ? -24.938 21.672 3.102 1 93.38 187 GLY A N 1
ATOM 1496 C CA . GLY A 1 187 ? -24.047 20.609 3.555 1 93.38 187 GLY A CA 1
ATOM 1497 C C . GLY A 1 187 ? -22.797 21.125 4.238 1 93.38 187 GLY A C 1
ATOM 1498 O O . GLY A 1 187 ? -22.109 20.391 4.945 1 93.38 187 GLY A O 1
ATOM 1499 N N . GLN A 1 188 ? -22.484 22.422 4.113 1 96.06 188 GLN A N 1
ATOM 1500 C CA . GLN A 1 188 ? -21.266 23.016 4.641 1 96.06 188 GLN A CA 1
ATOM 1501 C C . GLN A 1 188 ? -21.547 23.781 5.93 1 96.06 188 GLN A C 1
ATOM 1503 O O . GLN A 1 188 ? -20.656 24.438 6.477 1 96.06 188 GLN A O 1
ATOM 1508 N N . ARG A 1 189 ? -22.75 23.719 6.492 1 95.94 189 ARG A N 1
ATOM 1509 C CA . ARG A 1 189 ? -23.188 24.578 7.586 1 95.94 189 ARG A CA 1
ATOM 1510 C C . ARG A 1 189 ? -22.344 24.359 8.836 1 95.94 189 ARG A C 1
ATOM 1512 O O . ARG A 1 189 ? -22.234 25.25 9.68 1 95.94 189 ARG A O 1
ATOM 1519 N N . ARG A 1 190 ? -21.719 23.203 8.906 1 97.19 190 ARG A N 1
ATOM 1520 C CA . ARG A 1 190 ? -20.922 22.938 10.094 1 97.19 190 ARG A CA 1
ATOM 1521 C C . ARG A 1 190 ? -19.516 23.469 9.945 1 97.19 190 ARG A C 1
ATOM 1523 O O . ARG A 1 190 ? -18.734 23.5 10.906 1 97.19 190 ARG A O 1
ATOM 1530 N N . PHE A 1 191 ? -19.141 23.969 8.789 1 96.88 191 PHE A N 1
ATOM 1531 C CA . PHE A 1 191 ? -17.75 24.297 8.477 1 96.88 191 PHE A CA 1
ATOM 1532 C C . PHE A 1 191 ? -17.562 25.797 8.328 1 96.88 191 PHE A C 1
ATOM 1534 O O . PHE A 1 191 ? -16.438 26.297 8.445 1 96.88 191 PHE A O 1
ATOM 1541 N N . VAL A 1 192 ? -18.609 26.531 8.094 1 96.62 192 VAL A N 1
ATOM 1542 C CA . VAL A 1 192 ? -18.5 27.875 7.547 1 96.62 192 VAL A CA 1
ATOM 1543 C C . VAL A 1 192 ? -18.406 28.891 8.688 1 96.62 192 VAL A C 1
ATOM 1545 O O . VAL A 1 192 ? -19.047 28.719 9.727 1 96.62 192 VAL A O 1
ATOM 1548 N N . GLU A 1 193 ? -17.594 29.844 8.523 1 96 193 GLU A N 1
ATOM 1549 C CA . GLU A 1 193 ? -17.484 31.031 9.359 1 96 193 GLU A CA 1
ATOM 1550 C C . GLU A 1 193 ? -17.969 32.281 8.625 1 96 193 GLU A C 1
ATOM 1552 O O . GLU A 1 193 ? -17.875 32.344 7.398 1 96 193 GLU A O 1
ATOM 1557 N N . PRO A 1 194 ? -18.5 33.25 9.367 1 95.19 194 PRO A N 1
ATOM 1558 C CA . PRO A 1 194 ? -19.203 34.344 8.703 1 95.19 194 PRO A CA 1
ATOM 1559 C C . PRO A 1 194 ? -18.234 35.312 8.023 1 95.19 194 PRO A C 1
ATOM 1561 O O . PRO A 1 194 ? -18.578 35.906 7 1 95.19 194 PRO A O 1
ATOM 1564 N N . ASP A 1 195 ? -17.078 35.531 8.648 1 97.19 195 ASP A N 1
ATOM 1565 C CA . ASP A 1 195 ? -16.109 36.469 8.094 1 97.19 195 ASP A CA 1
ATOM 1566 C C . ASP A 1 195 ? -14.703 36.188 8.641 1 97.19 195 ASP A C 1
ATOM 1568 O O . ASP A 1 195 ? -14.531 35.406 9.57 1 97.19 195 ASP A O 1
ATOM 1572 N N . VAL A 1 196 ? -13.734 36.875 8.047 1 98.25 196 VAL A N 1
ATOM 1573 C CA . VAL A 1 196 ? -12.336 36.562 8.328 1 98.25 196 VAL A CA 1
ATOM 1574 C C . VAL A 1 196 ? -11.977 37.062 9.727 1 98.25 196 VAL A C 1
ATOM 1576 O O . VAL A 1 196 ? -11.164 36.438 10.414 1 98.25 196 VAL A O 1
ATOM 1579 N N . ASP A 1 197 ? -12.578 38.156 10.211 1 98.38 197 ASP A N 1
ATOM 1580 C CA . ASP A 1 197 ? -12.297 38.656 11.547 1 98.38 197 ASP A CA 1
ATOM 1581 C C . ASP A 1 197 ? -12.727 37.688 12.625 1 98.38 197 ASP A C 1
ATOM 1583 O O . ASP A 1 197 ? -12 37.438 13.594 1 98.38 197 ASP A O 1
ATOM 1587 N N . THR A 1 198 ? -13.922 37.156 12.445 1 98.19 198 THR A N 1
ATOM 1588 C CA . THR A 1 198 ? -14.414 36.125 13.359 1 98.19 198 THR A CA 1
ATOM 1589 C C . THR A 1 198 ? -13.5 34.906 13.352 1 98.19 198 THR A C 1
ATOM 1591 O O . THR A 1 198 ? -13.141 34.375 14.406 1 98.19 198 THR A O 1
ATOM 1594 N N . TYR A 1 199 ? -13.156 34.531 12.195 1 98.31 199 TYR A N 1
ATOM 1595 C CA . TYR A 1 199 ? -12.258 33.375 12.008 1 98.31 199 TYR A CA 1
ATOM 1596 C C . TYR A 1 199 ? -10.953 33.594 12.766 1 98.31 199 TYR A C 1
ATOM 1598 O O . TYR A 1 199 ? -10.531 32.75 13.547 1 98.31 199 TYR A O 1
ATOM 1606 N N . LEU A 1 200 ? -10.273 34.719 12.578 1 98.75 200 LEU A N 1
ATOM 1607 C CA . LEU A 1 200 ? -8.977 35 13.172 1 98.75 200 LEU A CA 1
ATOM 1608 C C . LEU A 1 200 ? -9.094 35.156 14.68 1 98.75 200 LEU A C 1
ATOM 1610 O O . LEU A 1 200 ? -8.188 34.781 15.43 1 98.75 200 LEU A O 1
ATOM 1614 N N . THR A 1 201 ? -10.188 35.75 15.148 1 98.56 201 THR A N 1
ATOM 1615 C CA . THR A 1 201 ? -10.422 35.906 16.578 1 98.56 201 THR A CA 1
ATOM 1616 C C . THR A 1 201 ? -10.523 34.531 17.25 1 98.56 201 THR A C 1
ATOM 1618 O O . THR A 1 201 ? -9.922 34.281 18.297 1 98.56 201 THR A O 1
ATOM 1621 N N . ARG A 1 202 ? -11.266 33.656 16.656 1 98.5 202 ARG A N 1
ATOM 1622 C CA . ARG A 1 202 ? -11.438 32.312 17.203 1 98.5 202 ARG A CA 1
ATOM 1623 C C . ARG A 1 202 ? -10.133 31.547 17.172 1 98.5 202 ARG A C 1
ATOM 1625 O O . ARG A 1 202 ? -9.844 30.766 18.078 1 98.5 202 ARG A O 1
ATOM 1632 N N . ALA A 1 203 ? -9.352 31.703 16.125 1 98.62 203 ALA A N 1
ATOM 1633 C CA . ALA A 1 203 ? -8.016 31.109 16.062 1 98.62 203 ALA A CA 1
ATOM 1634 C C . ALA A 1 203 ? -7.133 31.625 17.203 1 98.62 203 ALA A C 1
ATOM 1636 O O . ALA A 1 203 ? -6.414 30.844 17.828 1 98.62 203 ALA A O 1
ATOM 1637 N N . ASP A 1 204 ? -7.184 32.906 17.391 1 98.62 204 ASP A N 1
ATOM 1638 C CA . ASP A 1 204 ? -6.395 33.531 18.453 1 98.62 204 ASP A CA 1
ATOM 1639 C C . ASP A 1 204 ? -6.812 33 19.812 1 98.62 204 ASP A C 1
ATOM 1641 O O . ASP A 1 204 ? -5.961 32.75 20.672 1 98.62 204 ASP A O 1
ATOM 1645 N N . ASP A 1 205 ? -8.133 32.906 20.031 1 98.75 205 ASP A N 1
ATOM 1646 C CA . ASP A 1 205 ? -8.656 32.344 21.281 1 98.75 205 ASP A CA 1
ATOM 1647 C C . ASP A 1 205 ? -8.133 30.922 21.5 1 98.75 205 ASP A C 1
ATOM 1649 O O . ASP A 1 205 ? -7.762 30.562 22.625 1 98.75 205 ASP A O 1
ATOM 1653 N N . LEU A 1 206 ? -8.141 30.125 20.469 1 98.81 206 LEU A N 1
ATOM 1654 C CA . LEU A 1 206 ? -7.672 28.75 20.562 1 98.81 206 LEU A CA 1
ATOM 1655 C C . LEU A 1 206 ? -6.184 28.703 20.891 1 98.81 206 LEU A C 1
ATOM 1657 O O . LEU A 1 206 ? -5.762 27.906 21.734 1 98.81 206 LEU A O 1
ATOM 1661 N N . ARG A 1 207 ? -5.422 29.531 20.234 1 98.56 207 ARG A N 1
ATOM 1662 C CA . ARG A 1 207 ? -3.994 29.625 20.516 1 98.56 207 ARG A CA 1
ATOM 1663 C C . ARG A 1 207 ? -3.746 29.953 21.969 1 98.56 207 ARG A C 1
ATOM 1665 O O . ARG A 1 207 ? -2.893 29.344 22.625 1 98.56 207 ARG A O 1
ATOM 1672 N N . GLY A 1 208 ? -4.441 30.922 22.453 1 98.5 208 GLY A N 1
ATOM 1673 C CA . GLY A 1 208 ? -4.305 31.312 23.859 1 98.5 208 GLY A CA 1
ATOM 1674 C C . GLY A 1 208 ? -4.664 30.188 24.812 1 98.5 208 GLY A C 1
ATOM 1675 O O . GLY A 1 208 ? -3.979 30 25.828 1 98.5 208 GLY A O 1
ATOM 1676 N N . ALA A 1 209 ? -5.707 29.469 24.516 1 98.62 209 ALA A N 1
ATOM 1677 C CA . ALA A 1 209 ? -6.219 28.422 25.391 1 98.62 209 ALA A CA 1
ATOM 1678 C C . ALA A 1 209 ? -5.203 27.297 25.562 1 98.62 209 ALA A C 1
ATOM 1680 O O . ALA A 1 209 ? -5.172 26.625 26.594 1 98.62 209 ALA A O 1
ATOM 1681 N N . TRP A 1 210 ? -4.336 27.078 24.547 1 98.56 210 TRP A N 1
ATOM 1682 C CA . TRP A 1 210 ? -3.441 25.922 24.578 1 98.56 210 TRP A CA 1
ATOM 1683 C C . TRP A 1 210 ? -1.981 26.375 24.594 1 98.56 210 TRP A C 1
ATOM 1685 O O . TRP A 1 210 ? -1.081 25.562 24.328 1 98.56 210 TRP A O 1
ATOM 1695 N N . ALA A 1 211 ? -1.664 27.609 24.906 1 97.56 211 ALA A N 1
ATOM 1696 C CA . ALA A 1 211 ? -0.336 28.203 24.828 1 97.56 211 ALA A CA 1
ATOM 1697 C C . ALA A 1 211 ? 0.635 27.516 25.781 1 97.56 211 ALA A C 1
ATOM 1699 O O . ALA A 1 211 ? 1.843 27.484 25.531 1 97.56 211 ALA A O 1
ATOM 1700 N N . ASP A 1 212 ? 0.105 26.906 26.844 1 97.5 212 ASP A N 1
ATOM 1701 C CA . ASP A 1 212 ? 0.974 26.344 27.875 1 97.5 212 ASP A CA 1
ATOM 1702 C C . ASP A 1 212 ? 1.209 24.859 27.656 1 97.5 212 ASP A C 1
ATOM 1704 O O . ASP A 1 212 ? 1.911 24.219 28.438 1 97.5 212 ASP A O 1
ATOM 1708 N N . ASP A 1 213 ? 0.653 24.266 26.672 1 97.81 213 ASP A N 1
ATOM 1709 C CA . ASP A 1 213 ? 0.842 22.844 26.406 1 97.81 213 ASP A CA 1
ATOM 1710 C C . ASP A 1 213 ? 1.935 22.625 25.359 1 97.81 213 ASP A C 1
ATOM 1712 O O . ASP A 1 213 ? 1.769 23 24.188 1 97.81 213 ASP A O 1
ATOM 1716 N N . GLU A 1 214 ? 3.006 22.031 25.703 1 95.75 214 GLU A N 1
ATOM 1717 C CA . GLU A 1 214 ? 4.188 21.891 24.859 1 95.75 214 GLU A CA 1
ATOM 1718 C C . GLU A 1 214 ? 3.932 20.922 23.703 1 95.75 214 GLU A C 1
ATOM 1720 O O . GLU A 1 214 ? 4.73 20.844 22.766 1 95.75 214 GLU A O 1
ATOM 1725 N N . HIS A 1 215 ? 2.824 20.141 23.734 1 97.88 215 HIS A N 1
ATOM 1726 C CA . HIS A 1 215 ? 2.516 19.172 22.688 1 97.88 215 HIS A CA 1
ATOM 1727 C C . HIS A 1 215 ? 1.501 19.734 21.688 1 97.88 215 HIS A C 1
ATOM 1729 O O . HIS A 1 215 ? 1.148 19.062 20.719 1 97.88 215 HIS A O 1
ATOM 1735 N N . VAL A 1 216 ? 1.015 20.984 21.938 1 98.69 216 VAL A N 1
ATOM 1736 C CA . VAL A 1 216 ? -0.052 21.547 21.125 1 98.69 216 VAL A CA 1
ATOM 1737 C C . VAL A 1 216 ? 0.403 22.875 20.516 1 98.69 216 VAL A C 1
ATOM 1739 O O . VAL A 1 216 ? 0.91 23.75 21.219 1 98.69 216 VAL A O 1
ATOM 1742 N N . THR A 1 217 ? 0.352 22.969 19.25 1 98.25 217 THR A N 1
ATOM 1743 C CA . THR A 1 217 ? 0.462 24.234 18.562 1 98.25 217 THR A CA 1
ATOM 1744 C C . THR A 1 217 ? -0.751 24.469 17.672 1 98.25 217 THR A C 1
ATOM 1746 O O . THR A 1 217 ? -1.487 23.531 17.344 1 98.25 217 THR A O 1
ATOM 1749 N N . VAL A 1 218 ? -1.051 25.703 17.422 1 98.69 218 VAL A N 1
ATOM 1750 C CA . VAL A 1 218 ? -2.184 26.062 16.578 1 98.69 218 VAL A CA 1
ATOM 1751 C C . VAL A 1 218 ? -1.689 26.812 15.336 1 98.69 218 VAL A C 1
ATOM 1753 O O . VAL A 1 218 ? -0.812 27.672 15.43 1 98.69 218 VAL A O 1
ATOM 1756 N N . GLY A 1 219 ? -2.055 26.375 14.141 1 98.69 219 GLY A N 1
ATOM 1757 C CA . GLY A 1 219 ? -1.815 27.062 12.883 1 98.69 219 GLY A CA 1
ATOM 1758 C C . GLY A 1 219 ? -3.092 27.469 12.172 1 98.69 219 GLY A C 1
ATOM 1759 O O . GLY A 1 219 ? -4.184 27.344 12.727 1 98.69 219 GLY A O 1
ATOM 1760 N N . LEU A 1 220 ? -2.951 28.094 11.031 1 98.81 220 LEU A N 1
ATOM 1761 C CA . LEU A 1 220 ? -4.09 28.562 10.25 1 98.81 220 LEU A CA 1
ATOM 1762 C C . LEU A 1 220 ? -4.199 27.812 8.93 1 98.81 220 LEU A C 1
ATOM 1764 O O . LEU A 1 220 ? -3.184 27.453 8.336 1 98.81 220 LEU A O 1
ATOM 1768 N N . ALA A 1 221 ? -5.438 27.656 8.508 1 98.81 221 ALA A N 1
ATOM 1769 C CA . ALA A 1 221 ? -5.66 26.984 7.234 1 98.81 221 ALA A CA 1
ATOM 1770 C C . ALA A 1 221 ? -6.887 27.531 6.523 1 98.81 221 ALA A C 1
ATOM 1772 O O . ALA A 1 221 ? -7.973 26.953 6.602 1 98.81 221 ALA A O 1
ATOM 1773 N N . PRO A 1 222 ? -6.773 28.734 5.852 1 98.62 222 PRO A N 1
ATOM 1774 C CA . PRO A 1 222 ? -7.848 28.938 4.875 1 98.62 222 PRO A CA 1
ATOM 1775 C C . PRO A 1 222 ? -8 27.766 3.906 1 98.62 222 PRO A C 1
ATOM 1777 O O . PRO A 1 222 ? -7.027 27.375 3.256 1 98.62 222 PRO A O 1
ATOM 1780 N N . HIS A 1 223 ? -9.148 27.234 3.9 1 98.38 223 HIS A N 1
ATOM 1781 C CA . HIS A 1 223 ? -9.352 25.891 3.355 1 98.38 223 HIS A CA 1
ATOM 1782 C C . HIS A 1 223 ? -8.766 25.781 1.954 1 98.38 223 HIS A C 1
ATOM 1784 O O . HIS A 1 223 ? -8.078 24.797 1.646 1 98.38 223 HIS A O 1
ATOM 1790 N N . SER A 1 224 ? -9.125 26.656 1.014 1 98 224 SER A N 1
ATOM 1791 C CA . SER A 1 224 ? -8.711 26.641 -0.384 1 98 224 SER A CA 1
ATOM 1792 C C . SER A 1 224 ? -9.078 27.938 -1.093 1 98 224 SER A C 1
ATOM 1794 O O . SER A 1 224 ? -9.859 28.734 -0.567 1 98 224 SER A O 1
ATOM 1796 N N . ILE A 1 225 ? -8.547 28.078 -2.266 1 97.5 225 ILE A N 1
ATOM 1797 C CA . ILE A 1 225 ? -8.805 29.281 -3.047 1 97.5 225 ILE A CA 1
ATOM 1798 C C . ILE A 1 225 ? -10.281 29.344 -3.418 1 97.5 225 ILE A C 1
ATOM 1800 O O . ILE A 1 225 ? -10.828 30.438 -3.658 1 97.5 225 ILE A O 1
ATOM 1804 N N . ARG A 1 226 ? -10.969 28.188 -3.406 1 96.12 226 ARG A N 1
ATOM 1805 C CA . ARG A 1 226 ? -12.383 28.156 -3.742 1 96.12 226 ARG A CA 1
ATOM 1806 C C . ARG A 1 226 ? -13.242 28.438 -2.518 1 96.12 226 ARG A C 1
ATOM 1808 O O . ARG A 1 226 ? -14.328 29.016 -2.637 1 96.12 226 ARG A O 1
ATOM 1815 N N . ALA A 1 227 ? -12.773 28.094 -1.355 1 97.38 227 ALA A N 1
ATOM 1816 C CA . ALA A 1 227 ? -13.617 28.047 -0.169 1 97.38 227 ALA A CA 1
ATOM 1817 C C . ALA A 1 227 ? -13.602 29.391 0.561 1 97.38 227 ALA A C 1
ATOM 1819 O O . ALA A 1 227 ? -14.445 29.641 1.43 1 97.38 227 ALA A O 1
ATOM 1820 N N . VAL A 1 228 ? -12.648 30.281 0.244 1 97.81 228 VAL A N 1
ATOM 1821 C CA . VAL A 1 228 ? -12.586 31.594 0.87 1 97.81 228 VAL A CA 1
ATOM 1822 C C . VAL A 1 228 ? -12.188 32.656 -0.166 1 97.81 228 VAL A C 1
ATOM 1824 O O . VAL A 1 228 ? -11.484 32.344 -1.134 1 97.81 228 VAL A O 1
ATOM 1827 N N . PRO A 1 229 ? -12.656 33.906 0.018 1 96.31 229 PRO A N 1
ATOM 1828 C CA . PRO A 1 229 ? -12.227 34.969 -0.899 1 96.31 229 PRO A CA 1
ATOM 1829 C C . PRO A 1 229 ? -10.789 35.406 -0.649 1 96.31 229 PRO A C 1
ATOM 1831 O O . PRO A 1 229 ? -10.188 35.031 0.361 1 96.31 229 PRO A O 1
ATOM 1834 N N . ARG A 1 230 ? -10.273 36.219 -1.564 1 97.56 230 ARG A N 1
ATOM 1835 C CA . ARG A 1 230 ? -8.914 36.719 -1.527 1 97.56 230 ARG A CA 1
ATOM 1836 C C . ARG A 1 230 ? -8.609 37.375 -0.177 1 97.56 230 ARG A C 1
ATOM 1838 O O . ARG A 1 230 ? -7.52 37.188 0.371 1 97.56 230 ARG A O 1
ATOM 1845 N N . GLU A 1 231 ? -9.547 38.094 0.358 1 97.56 231 GLU A N 1
ATOM 1846 C CA . GLU A 1 231 ? -9.367 38.812 1.611 1 97.56 231 GLU A CA 1
ATOM 1847 C C . GLU A 1 231 ? -9.023 37.875 2.754 1 97.56 231 GLU A C 1
ATOM 1849 O O . GLU A 1 231 ? -8.211 38.188 3.617 1 97.56 231 GLU A O 1
ATOM 1854 N N . TRP A 1 232 ? -9.648 36.688 2.822 1 98.12 232 TRP A N 1
ATOM 1855 C CA . TRP A 1 232 ? -9.367 35.688 3.848 1 98.12 232 TRP A CA 1
ATOM 1856 C C . TRP A 1 232 ? -7.93 35.188 3.732 1 98.12 232 TRP A C 1
ATOM 1858 O O . TRP A 1 232 ? -7.227 35.062 4.738 1 98.12 232 TRP A O 1
ATOM 1868 N N . LEU A 1 233 ? -7.539 34.875 2.502 1 98.56 233 LEU A N 1
ATOM 1869 C CA . LEU A 1 233 ? -6.215 34.344 2.238 1 98.56 233 LEU A CA 1
ATOM 1870 C C . LEU A 1 233 ? -5.129 35.312 2.668 1 98.56 233 LEU A C 1
ATOM 1872 O O . LEU A 1 233 ? -4.184 34.938 3.367 1 98.56 233 LEU A O 1
ATOM 1876 N N . VAL A 1 234 ? -5.273 36.531 2.314 1 98.62 234 VAL A N 1
ATOM 1877 C CA . VAL A 1 234 ? -4.273 37.531 2.605 1 98.62 234 VAL A CA 1
ATOM 1878 C C . VAL A 1 234 ? -4.246 37.812 4.105 1 98.62 234 VAL A C 1
ATOM 1880 O O . VAL A 1 234 ? -3.174 37.844 4.719 1 98.62 234 VAL A O 1
ATOM 1883 N N . ALA A 1 235 ? -5.426 38 4.723 1 98.69 235 ALA A N 1
ATOM 1884 C CA . ALA A 1 235 ? -5.504 38.312 6.152 1 98.69 235 ALA A CA 1
ATOM 1885 C C . ALA A 1 235 ? -4.918 37.156 6.977 1 98.69 235 ALA A C 1
ATOM 1887 O O . ALA A 1 235 ? -4.199 37.406 7.949 1 98.69 235 ALA A O 1
ATOM 1888 N N . ALA A 1 236 ? -5.273 35.938 6.625 1 98.62 236 ALA A N 1
ATOM 1889 C CA . ALA A 1 236 ? -4.754 34.781 7.34 1 98.62 236 ALA A CA 1
ATOM 1890 C C . ALA A 1 236 ? -3.242 34.656 7.176 1 98.62 236 ALA A C 1
ATOM 1892 O O . ALA A 1 236 ? -2.533 34.344 8.125 1 98.62 236 ALA A O 1
ATOM 1893 N N . SER A 1 237 ? -2.758 34.875 5.949 1 98.44 237 SER A N 1
ATOM 1894 C CA . SER A 1 237 ? -1.32 34.844 5.695 1 98.44 237 SER A CA 1
ATOM 1895 C C . SER A 1 237 ? -0.585 35.875 6.539 1 98.44 237 SER A C 1
ATOM 1897 O O . SER A 1 237 ? 0.446 35.562 7.145 1 98.44 237 SER A O 1
ATOM 1899 N N . ASP A 1 238 ? -1.083 37.094 6.586 1 98.38 238 ASP A N 1
ATOM 1900 C CA . ASP A 1 238 ? -0.487 38.156 7.383 1 98.38 238 ASP A CA 1
ATOM 1901 C C . ASP A 1 238 ? -0.455 37.781 8.859 1 98.38 238 ASP A C 1
ATOM 1903 O O . ASP A 1 238 ? 0.553 38 9.539 1 98.38 238 ASP A O 1
ATOM 1907 N N . TYR A 1 239 ? -1.542 37.312 9.344 1 98.56 239 TYR A N 1
ATOM 1908 C CA . TYR A 1 239 ? -1.636 36.875 10.742 1 98.56 239 TYR A CA 1
ATOM 1909 C C . TYR A 1 239 ? -0.623 35.781 11.055 1 98.56 239 TYR A C 1
ATOM 1911 O O . TYR A 1 239 ? 0.038 35.812 12.094 1 98.56 239 TYR A O 1
ATOM 1919 N N . ALA A 1 240 ? -0.537 34.781 10.195 1 98.44 240 ALA A N 1
ATOM 1920 C CA . ALA A 1 240 ? 0.409 33.688 10.383 1 98.44 240 ALA A CA 1
ATOM 1921 C C . ALA A 1 240 ? 1.845 34.188 10.422 1 98.44 240 ALA A C 1
ATOM 1923 O O . ALA A 1 240 ? 2.664 33.688 11.203 1 98.44 240 ALA A O 1
ATOM 1924 N N . ASP A 1 241 ? 2.143 35.125 9.539 1 97.25 241 ASP A N 1
ATOM 1925 C CA . ASP A 1 241 ? 3.471 35.719 9.508 1 97.25 241 ASP A CA 1
ATOM 1926 C C . ASP A 1 241 ? 3.76 36.469 10.812 1 97.25 241 ASP A C 1
ATOM 1928 O O . ASP A 1 241 ? 4.836 36.312 11.398 1 97.25 241 ASP A O 1
ATOM 1932 N N . GLU A 1 242 ? 2.824 37.219 11.242 1 97.69 242 GLU A N 1
ATOM 1933 C CA . GLU A 1 242 ? 2.975 38.031 12.438 1 97.69 242 GLU A CA 1
ATOM 1934 C C . GLU A 1 242 ? 3.211 37.156 13.672 1 97.69 242 GLU A C 1
ATOM 1936 O O . GLU A 1 242 ? 3.965 37.531 14.57 1 97.69 242 GLU A O 1
ATOM 1941 N N . HIS A 1 243 ? 2.6 36.031 13.719 1 97.62 243 HIS A N 1
ATOM 1942 C CA . HIS A 1 243 ? 2.629 35.219 14.93 1 97.62 243 HIS A CA 1
ATOM 1943 C C . HIS A 1 243 ? 3.467 33.969 14.727 1 97.62 243 HIS A C 1
ATOM 1945 O O . HIS A 1 243 ? 3.498 33.094 15.594 1 97.62 243 HIS A O 1
ATOM 1951 N N . ASP A 1 244 ? 4.121 33.812 13.547 1 96.88 244 ASP A N 1
ATOM 1952 C CA . ASP A 1 244 ? 4.996 32.688 13.211 1 96.88 244 ASP A CA 1
ATOM 1953 C C . ASP A 1 244 ? 4.246 31.359 13.32 1 96.88 244 ASP A C 1
ATOM 1955 O O . ASP A 1 244 ? 4.676 30.453 14.031 1 96.88 244 ASP A O 1
ATOM 1959 N N . LEU A 1 245 ? 3.111 31.297 12.664 1 98.19 245 LEU A N 1
ATOM 1960 C CA . LEU A 1 245 ? 2.26 30.125 12.688 1 98.19 245 LEU A CA 1
ATOM 1961 C C . LEU A 1 245 ? 2.361 29.344 11.375 1 98.19 245 LEU A C 1
ATOM 1963 O O . LEU A 1 245 ? 2.607 29.938 10.32 1 98.19 245 LEU A O 1
ATOM 1967 N N . ALA A 1 246 ? 2.223 28.031 11.461 1 98.38 246 ALA A N 1
ATOM 1968 C CA . ALA A 1 246 ? 2.039 27.234 10.258 1 98.38 246 ALA A CA 1
ATOM 1969 C C . ALA A 1 246 ? 0.839 27.719 9.453 1 98.38 246 ALA A C 1
ATOM 1971 O O . ALA A 1 246 ? -0.184 28.109 10.023 1 98.38 246 ALA A O 1
ATOM 1972 N N . PHE A 1 247 ? 0.96 27.734 8.125 1 98.81 247 PHE A N 1
ATOM 1973 C CA . PHE A 1 247 ? -0.062 28.219 7.207 1 98.81 247 PHE A CA 1
ATOM 1974 C C . PHE A 1 247 ? -0.308 27.203 6.09 1 98.81 247 PHE A C 1
ATOM 1976 O O . PHE A 1 247 ? 0.546 27 5.223 1 98.81 247 PHE A O 1
ATOM 1983 N N . HIS A 1 248 ? -1.483 26.5 6.109 1 98.94 248 HIS A N 1
ATOM 1984 C CA . HIS A 1 248 ? -1.804 25.438 5.168 1 98.94 248 HIS A CA 1
ATOM 1985 C C . HIS A 1 248 ? -3.014 25.797 4.312 1 98.94 248 HIS A C 1
ATOM 1987 O O . HIS A 1 248 ? -3.914 26.5 4.773 1 98.94 248 HIS A O 1
ATOM 1993 N N . THR A 1 249 ? -3.057 25.344 3.107 1 98.88 249 THR A N 1
ATOM 1994 C CA . THR A 1 249 ? -4.23 25.453 2.246 1 98.88 249 THR A CA 1
ATOM 1995 C C . THR A 1 249 ? -4.242 24.328 1.203 1 98.88 249 THR A C 1
ATOM 1997 O O . THR A 1 249 ? -3.186 23.875 0.765 1 98.88 249 THR A O 1
ATOM 2000 N N . HIS A 1 250 ? -5.395 23.781 0.87 1 98.69 250 HIS A N 1
ATOM 2001 C CA . HIS A 1 250 ? -5.52 22.891 -0.285 1 98.69 250 HIS A CA 1
ATOM 2002 C C . HIS A 1 250 ? -5.258 23.641 -1.585 1 98.69 250 HIS A C 1
ATOM 2004 O O . HIS A 1 250 ? -5.711 24.781 -1.752 1 98.69 250 HIS A O 1
ATOM 2010 N N . ALA A 1 251 ? -4.57 23.047 -2.465 1 98.5 251 ALA A N 1
ATOM 2011 C CA . ALA A 1 251 ? -4.32 23.719 -3.74 1 98.5 251 ALA A CA 1
ATOM 2012 C C . ALA A 1 251 ? -4.07 22.703 -4.852 1 98.5 251 ALA A C 1
ATOM 2014 O O . ALA A 1 251 ? -3.32 21.734 -4.664 1 98.5 251 ALA A O 1
ATOM 2015 N N . CYS A 1 252 ? -4.727 22.875 -6 1 98.25 252 CYS A N 1
ATOM 2016 C CA . CYS A 1 252 ? -4.5 22.172 -7.254 1 98.25 252 CYS A CA 1
ATOM 2017 C C . CYS A 1 252 ? -4.773 20.672 -7.09 1 98.25 252 CYS A C 1
ATOM 2019 O O . CYS A 1 252 ? -4.062 19.844 -7.656 1 98.25 252 CYS A O 1
ATOM 2021 N N . GLU A 1 253 ? -5.73 20.328 -6.262 1 96.94 253 GLU A N 1
ATOM 2022 C CA . GLU A 1 253 ? -6.094 18.938 -6.039 1 96.94 253 GLU A CA 1
ATOM 2023 C C . GLU A 1 253 ? -7.023 18.422 -7.141 1 96.94 253 GLU A C 1
ATOM 2025 O O . GLU A 1 253 ? -6.875 17.297 -7.613 1 96.94 253 GLU A O 1
ATOM 2030 N N . GLN A 1 254 ? -7.996 19.25 -7.461 1 94.88 254 GLN A N 1
ATOM 2031 C CA . GLN A 1 254 ? -9.031 18.891 -8.422 1 94.88 254 GLN A CA 1
ATOM 2032 C C . GLN A 1 254 ? -9.039 19.844 -9.617 1 94.88 254 GLN A C 1
ATOM 2034 O O . GLN A 1 254 ? -8.82 21.047 -9.461 1 94.88 254 GLN A O 1
ATOM 2039 N N . ARG A 1 255 ? -9.383 19.344 -10.734 1 94.62 255 ARG A N 1
ATOM 2040 C CA . ARG A 1 255 ? -9.438 20.125 -11.961 1 94.62 255 ARG A CA 1
ATOM 2041 C C . ARG A 1 255 ? -10.469 21.234 -11.852 1 94.62 255 ARG A C 1
ATOM 2043 O O . ARG A 1 255 ? -10.242 22.359 -12.336 1 94.62 255 ARG A O 1
ATOM 2050 N N . ARG A 1 256 ? -11.57 20.938 -11.227 1 92.81 256 ARG A N 1
ATOM 2051 C CA . ARG A 1 256 ? -12.617 21.938 -11.039 1 92.81 256 ARG A CA 1
ATOM 2052 C C . ARG A 1 256 ? -12.102 23.141 -10.258 1 92.81 256 ARG A C 1
ATOM 2054 O O . ARG A 1 256 ? -12.508 24.281 -10.508 1 92.81 256 ARG A O 1
ATOM 2061 N N . GLU A 1 257 ? -11.266 22.922 -9.258 1 95.06 257 GLU A N 1
ATOM 2062 C CA . GLU A 1 257 ? -10.648 24 -8.5 1 95.06 257 GLU A CA 1
ATOM 2063 C C . GLU A 1 257 ? -9.852 24.938 -9.414 1 95.06 257 GLU A C 1
ATOM 2065 O O . GLU A 1 257 ? -9.898 26.156 -9.258 1 95.06 257 GLU A O 1
ATOM 2070 N N . ILE A 1 258 ? -9.125 24.391 -10.359 1 96.69 258 ILE A N 1
ATOM 2071 C CA . ILE A 1 258 ? -8.312 25.156 -11.297 1 96.69 258 ILE A CA 1
ATOM 2072 C C . ILE A 1 258 ? -9.219 26.031 -12.172 1 96.69 258 ILE A C 1
ATOM 2074 O O . ILE A 1 258 ? -8.945 27.219 -12.367 1 96.69 258 ILE A O 1
ATOM 2078 N N . GLU A 1 259 ? -10.273 25.391 -12.648 1 95.62 259 GLU A N 1
ATOM 2079 C CA . GLU A 1 259 ? -11.227 26.125 -13.484 1 95.62 259 GLU A CA 1
ATOM 2080 C C . GLU A 1 259 ? -11.852 27.281 -12.727 1 95.62 259 GLU A C 1
ATOM 2082 O O . GLU A 1 259 ? -11.953 28.391 -13.258 1 95.62 259 GLU A O 1
ATOM 2087 N N . GLU A 1 260 ? -12.203 27.047 -11.492 1 95 260 GLU A N 1
ATOM 2088 C CA . GLU A 1 260 ? -12.836 28.078 -10.68 1 95 260 GLU A CA 1
ATOM 2089 C C . GLU A 1 260 ? -11.852 29.203 -10.352 1 95 260 GLU A C 1
ATOM 2091 O O . GLU A 1 260 ? -12.234 30.375 -10.312 1 95 260 GLU A O 1
ATOM 2096 N N . SER A 1 261 ? -10.641 28.859 -10.07 1 97.62 261 SER A N 1
ATOM 2097 C CA . SER A 1 261 ? -9.617 29.875 -9.82 1 97.62 261 SER A CA 1
ATOM 2098 C C . SER A 1 261 ? -9.406 30.766 -11.039 1 97.62 261 SER A C 1
ATOM 2100 O O . SER A 1 261 ? -9.281 31.984 -10.914 1 97.62 261 SER A O 1
ATOM 2102 N N . ARG A 1 262 ? -9.383 30.203 -12.234 1 97.38 262 ARG A N 1
ATOM 2103 C CA . ARG A 1 262 ? -9.219 30.953 -13.469 1 97.38 262 ARG A CA 1
ATOM 2104 C C . ARG A 1 262 ? -10.391 31.906 -13.688 1 97.38 262 ARG A C 1
ATOM 2106 O O . ARG A 1 262 ? -10.195 33.031 -14.156 1 97.38 262 ARG A O 1
ATOM 2113 N N . GLU A 1 263 ? -11.531 31.406 -13.398 1 96.81 263 GLU A N 1
ATOM 2114 C CA . GLU A 1 263 ? -12.711 32.25 -13.539 1 96.81 263 GLU A CA 1
ATOM 2115 C C . GLU A 1 263 ? -12.648 33.469 -12.609 1 96.81 263 GLU A C 1
ATOM 2117 O O . GLU A 1 263 ? -13.023 34.562 -13 1 96.81 263 GLU A O 1
ATOM 2122 N N . GLU A 1 264 ? -12.211 33.25 -11.43 1 97.38 264 GLU A N 1
ATOM 2123 C CA . GLU A 1 264 ? -12.25 34.312 -10.414 1 97.38 264 GLU A CA 1
ATOM 2124 C C . GLU A 1 264 ? -11.016 35.188 -10.492 1 97.38 264 GLU A C 1
ATOM 2126 O O . GLU A 1 264 ? -11.117 36.406 -10.32 1 97.38 264 GLU A O 1
ATOM 2131 N N . TYR A 1 265 ? -9.859 34.625 -10.781 1 97.81 265 TYR A N 1
ATOM 2132 C CA . TYR A 1 265 ? -8.617 35.375 -10.633 1 97.81 265 TYR A CA 1
ATOM 2133 C C . TYR A 1 265 ? -7.863 35.438 -11.953 1 97.81 265 TYR A C 1
ATOM 2135 O O . TYR A 1 265 ? -6.828 36.094 -12.055 1 97.81 265 TYR A O 1
ATOM 2143 N N . GLY A 1 266 ? -8.336 34.719 -12.945 1 97.75 266 GLY A N 1
ATOM 2144 C CA . GLY A 1 266 ? -7.676 34.656 -14.242 1 97.75 266 GLY A CA 1
ATOM 2145 C C . GLY A 1 266 ? -6.457 33.75 -14.258 1 97.75 266 GLY A C 1
ATOM 2146 O O . GLY A 1 266 ? -5.719 33.719 -15.25 1 97.75 266 GLY A O 1
ATOM 2147 N N . LYS A 1 267 ? -6.207 33.094 -13.148 1 97.75 267 LYS A N 1
ATOM 2148 C CA . LYS A 1 267 ? -5.016 32.25 -12.977 1 97.75 267 LYS A CA 1
ATOM 2149 C C . LYS A 1 267 ? -5.344 30.984 -12.211 1 97.75 267 LYS A C 1
ATOM 2151 O O . LYS A 1 267 ? -6.336 30.922 -11.484 1 97.75 267 LYS A O 1
ATOM 2156 N N . PRO A 1 268 ? -4.473 29.906 -12.414 1 98.19 268 PRO A N 1
ATOM 2157 C CA . PRO A 1 268 ? -4.605 28.766 -11.516 1 98.19 268 PRO A CA 1
ATOM 2158 C C . PRO A 1 268 ? -4.215 29.094 -10.078 1 98.19 268 PRO A C 1
ATOM 2160 O O . PRO A 1 268 ? -3.639 30.156 -9.82 1 98.19 268 PRO A O 1
ATOM 2163 N N . PRO A 1 269 ? -4.469 28.219 -9.125 1 98.56 269 PRO A N 1
ATOM 2164 C CA . PRO A 1 269 ? -4.43 28.547 -7.703 1 98.56 269 PRO A CA 1
ATOM 2165 C C . PRO A 1 269 ? -3.062 29.062 -7.258 1 98.56 269 PRO A C 1
ATOM 2167 O O . PRO A 1 269 ? -2.975 30.141 -6.641 1 98.56 269 PRO A O 1
ATOM 2170 N N . VAL A 1 270 ? -1.991 28.391 -7.539 1 98.75 270 VAL A N 1
ATOM 2171 C CA . VAL A 1 270 ? -0.664 28.75 -7.051 1 98.75 270 VAL A CA 1
ATOM 2172 C C . VAL A 1 270 ? -0.239 30.094 -7.656 1 98.75 270 VAL A C 1
ATOM 2174 O O . VAL A 1 270 ? 0.338 30.938 -6.965 1 98.75 270 VAL A O 1
ATOM 2177 N N . ALA A 1 271 ? -0.529 30.25 -8.945 1 98.56 271 ALA A N 1
ATOM 2178 C CA . ALA A 1 271 ? -0.24 31.531 -9.594 1 98.56 271 ALA A CA 1
ATOM 2179 C C . ALA A 1 271 ? -1.03 32.656 -8.945 1 98.56 271 ALA A C 1
ATOM 2181 O O . ALA A 1 271 ? -0.517 33.781 -8.781 1 98.56 271 ALA A O 1
ATOM 2182 N N . ALA A 1 272 ? -2.275 32.375 -8.625 1 98.56 272 ALA A N 1
ATOM 2183 C CA . ALA A 1 272 ? -3.092 33.375 -7.938 1 98.56 272 ALA A CA 1
ATOM 2184 C C . ALA A 1 272 ? -2.5 33.719 -6.57 1 98.56 272 ALA A C 1
ATOM 2186 O O . ALA A 1 272 ? -2.465 34.875 -6.18 1 98.56 272 ALA A O 1
ATOM 2187 N N . PHE A 1 273 ? -2.059 32.719 -5.805 1 98.69 273 PHE A N 1
ATOM 2188 C CA . PHE A 1 273 ? -1.415 32.938 -4.516 1 98.69 273 PHE A CA 1
ATOM 2189 C C . PHE A 1 273 ? -0.2 33.844 -4.676 1 98.69 273 PHE A C 1
ATOM 2191 O O . PHE A 1 273 ? 0.04 34.719 -3.84 1 98.69 273 PHE A O 1
ATOM 2198 N N . ALA A 1 274 ? 0.615 33.594 -5.703 1 98.38 274 ALA A N 1
ATOM 2199 C CA . ALA A 1 274 ? 1.782 34.438 -5.977 1 98.38 274 ALA A CA 1
ATOM 2200 C C . ALA A 1 274 ? 1.374 35.875 -6.23 1 98.38 274 ALA A C 1
ATOM 2202 O O . ALA A 1 274 ? 2.008 36.812 -5.719 1 98.38 274 ALA A O 1
ATOM 2203 N N . ASP A 1 275 ? 0.31 36.062 -7.023 1 98.12 275 ASP A N 1
ATOM 2204 C CA . ASP A 1 275 ? -0.195 37.375 -7.324 1 98.12 275 ASP A CA 1
ATOM 2205 C C . ASP A 1 275 ? -0.657 38.094 -6.055 1 98.12 275 ASP A C 1
ATOM 2207 O O . ASP A 1 275 ? -0.557 39.312 -5.953 1 98.12 275 ASP A O 1
ATOM 2211 N N . MET A 1 276 ? -1.203 37.312 -5.145 1 98.19 276 MET A N 1
ATOM 2212 C CA . MET A 1 276 ? -1.681 37.875 -3.881 1 98.19 276 MET A CA 1
ATOM 2213 C C . MET A 1 276 ? -0.514 38.188 -2.953 1 98.19 276 MET A C 1
ATOM 2215 O O . MET A 1 276 ? -0.7 38.812 -1.912 1 98.19 276 MET A O 1
ATOM 2219 N N . GLY A 1 277 ? 0.662 37.688 -3.275 1 97.88 277 GLY A N 1
ATOM 2220 C CA . GLY A 1 277 ? 1.847 37.938 -2.467 1 97.88 277 GLY A CA 1
ATOM 2221 C C . GLY A 1 277 ? 1.927 37.031 -1.244 1 97.88 277 GLY A C 1
ATOM 2222 O O . GLY A 1 277 ? 2.613 37.375 -0.274 1 97.88 277 GLY A O 1
ATOM 2223 N N . ILE A 1 278 ? 1.256 35.906 -1.267 1 98.06 278 ILE A N 1
ATOM 2224 C CA . ILE A 1 278 ? 1.19 35.094 -0.039 1 98.06 278 ILE A CA 1
ATOM 2225 C C . ILE A 1 278 ? 2.004 33.812 -0.203 1 98.06 278 ILE A C 1
ATOM 2227 O O . ILE A 1 278 ? 2.229 33.094 0.767 1 98.06 278 ILE A O 1
ATOM 2231 N N . LEU A 1 279 ? 2.453 33.5 -1.392 1 97.75 279 LEU A N 1
ATOM 2232 C CA . LEU A 1 279 ? 3.293 32.312 -1.605 1 97.75 279 LEU A CA 1
ATOM 2233 C C . LEU A 1 279 ? 4.652 32.5 -0.938 1 97.75 279 LEU A C 1
ATOM 2235 O O . LEU A 1 279 ? 5.371 33.438 -1.227 1 97.75 279 LEU A O 1
ATOM 2239 N N . SER A 1 280 ? 5.062 31.609 0.03 1 96 280 SER A N 1
ATOM 2240 C CA . SER A 1 280 ? 6.301 31.719 0.791 1 96 280 SER A CA 1
ATOM 2241 C C . SER A 1 280 ? 6.719 30.359 1.36 1 96 280 SER A C 1
ATOM 2243 O O . SER A 1 280 ? 5.988 29.391 1.239 1 96 280 SER A O 1
ATOM 2245 N N . GLU A 1 281 ? 7.824 30.297 2.043 1 95.5 281 GLU A N 1
ATOM 2246 C CA . GLU A 1 281 ? 8.352 29.094 2.656 1 95.5 281 GLU A CA 1
ATOM 2247 C C . GLU A 1 281 ? 7.469 28.625 3.811 1 95.5 281 GLU A C 1
ATOM 2249 O O . GLU A 1 281 ? 7.492 27.453 4.184 1 95.5 281 GLU A O 1
ATOM 2254 N N . ARG A 1 282 ? 6.719 29.547 4.379 1 94.88 282 ARG A N 1
ATOM 2255 C CA . ARG A 1 282 ? 5.848 29.203 5.5 1 94.88 282 ARG A CA 1
ATOM 2256 C C . ARG A 1 282 ? 4.629 28.422 5.035 1 94.88 282 ARG A C 1
ATOM 2258 O O . ARG A 1 282 ? 4.059 27.641 5.801 1 94.88 282 ARG A O 1
ATOM 2265 N N . MET A 1 283 ? 4.266 28.578 3.838 1 98.12 283 MET A N 1
ATOM 2266 C CA . MET A 1 283 ? 3.025 28.031 3.301 1 98.12 283 MET A CA 1
ATOM 2267 C C . MET A 1 283 ? 3.186 26.562 2.953 1 98.12 283 MET A C 1
ATOM 2269 O O . MET A 1 283 ? 4.242 26.141 2.479 1 98.12 283 MET A O 1
ATOM 2273 N N . THR A 1 284 ? 2.229 25.766 3.318 1 98.88 284 THR A N 1
ATOM 2274 C CA . THR A 1 284 ? 2.102 24.391 2.846 1 98.88 284 THR A CA 1
ATOM 2275 C C . THR A 1 284 ? 0.909 24.25 1.906 1 98.88 284 THR A C 1
ATOM 2277 O O . THR A 1 284 ? -0.22 24.578 2.273 1 98.88 284 THR A O 1
ATOM 2280 N N . LEU A 1 285 ? 1.181 23.891 0.669 1 98.88 285 LEU A N 1
ATOM 2281 C CA . LEU A 1 285 ? 0.159 23.562 -0.317 1 98.88 285 LEU A CA 1
ATOM 2282 C C . LEU A 1 285 ? -0.175 22.078 -0.271 1 98.88 285 LEU A C 1
ATOM 2284 O O . LEU A 1 285 ? 0.664 21.234 -0.605 1 98.88 285 LEU A O 1
ATOM 2288 N N . VAL A 1 286 ? -1.367 21.734 0.118 1 98.81 286 VAL A N 1
ATOM 2289 C CA . VAL A 1 286 ? -1.761 20.328 0.245 1 98.81 286 VAL A CA 1
ATOM 2290 C C . VAL A 1 286 ? -2.242 19.812 -1.105 1 98.81 286 VAL A C 1
ATOM 2292 O O . VAL A 1 286 ? -3.072 20.438 -1.764 1 98.81 286 VAL A O 1
ATOM 2295 N N . HIS A 1 287 ? -1.728 18.594 -1.581 1 98.5 287 HIS A N 1
ATOM 2296 C CA . HIS A 1 287 ? -1.987 17.812 -2.779 1 98.5 287 HIS A CA 1
ATOM 2297 C C . HIS A 1 287 ? -1.1 18.25 -3.936 1 98.5 287 HIS A C 1
ATOM 2299 O O . HIS A 1 287 ? 0.036 17.797 -4.07 1 98.5 287 HIS A O 1
ATOM 2305 N N . GLY A 1 288 ? -1.458 19.375 -4.613 1 98.06 288 GLY A N 1
ATOM 2306 C CA . GLY A 1 288 ? -0.641 19.859 -5.715 1 98.06 288 GLY A CA 1
ATOM 2307 C C . GLY A 1 288 ? -0.642 18.922 -6.91 1 98.06 288 GLY A C 1
ATOM 2308 O O . GLY A 1 288 ? 0.34 18.844 -7.652 1 98.06 288 GLY A O 1
ATOM 2309 N N . THR A 1 289 ? -1.674 18.094 -7.223 1 97.06 289 THR A N 1
ATOM 2310 C CA . THR A 1 289 ? -1.747 17.031 -8.219 1 97.06 289 THR A CA 1
ATOM 2311 C C . THR A 1 289 ? -1.794 17.609 -9.625 1 97.06 289 THR A C 1
ATOM 2313 O O . THR A 1 289 ? -1.344 16.969 -10.578 1 97.06 289 THR A O 1
ATOM 2316 N N . HIS A 1 290 ? -2.359 18.859 -9.797 1 97.5 290 HIS A N 1
ATOM 2317 C CA . HIS A 1 290 ? -2.578 19.422 -11.125 1 97.5 290 HIS A CA 1
ATOM 2318 C C . HIS A 1 290 ? -1.826 20.734 -11.297 1 97.5 290 HIS A C 1
ATOM 2320 O O . HIS A 1 290 ? -2.387 21.719 -11.789 1 97.5 290 HIS A O 1
ATOM 2326 N N . LEU A 1 291 ? -0.589 20.719 -10.875 1 98.19 291 LEU A N 1
ATOM 2327 C CA . LEU A 1 291 ? 0.283 21.875 -11.031 1 98.19 291 LEU A CA 1
ATOM 2328 C C . LEU A 1 291 ? 0.716 22.047 -12.484 1 98.19 291 LEU A C 1
ATOM 2330 O O . LEU A 1 291 ? 1.033 21.062 -13.156 1 98.19 291 LEU A O 1
ATOM 2334 N N . THR A 1 292 ? 0.69 23.25 -12.984 1 96.56 292 THR A N 1
ATOM 2335 C CA . THR A 1 292 ? 1.213 23.562 -14.312 1 96.56 292 THR A CA 1
ATOM 2336 C C . THR A 1 292 ? 2.717 23.812 -14.258 1 96.56 292 THR A C 1
ATOM 2338 O O . THR A 1 292 ? 3.281 24 -13.18 1 96.56 292 THR A O 1
ATOM 2341 N N . ASP A 1 293 ? 3.305 23.891 -15.414 1 96.5 293 ASP A N 1
ATOM 2342 C CA . ASP A 1 293 ? 4.734 24.172 -15.484 1 96.5 293 ASP A CA 1
ATOM 2343 C C . ASP A 1 293 ? 5.043 25.547 -14.898 1 96.5 293 ASP A C 1
ATOM 2345 O O . ASP A 1 293 ? 6.047 25.719 -14.203 1 96.5 293 ASP A O 1
ATOM 2349 N N . GLU A 1 294 ? 4.219 26.422 -15.281 1 97.31 294 GLU A N 1
ATOM 2350 C CA . GLU A 1 294 ? 4.395 27.781 -14.742 1 97.31 294 GLU A CA 1
ATOM 2351 C C . GLU A 1 294 ? 4.336 27.781 -13.219 1 97.31 294 GLU A C 1
ATOM 2353 O O . GLU A 1 294 ? 5.148 28.422 -12.562 1 97.31 294 GLU A O 1
ATOM 2358 N N . GLU A 1 295 ? 3.412 27.109 -12.672 1 98.56 295 GLU A N 1
ATOM 2359 C CA . GLU A 1 295 ? 3.254 27.047 -11.219 1 98.56 295 GLU A CA 1
ATOM 2360 C C . GLU A 1 295 ? 4.438 26.344 -10.57 1 98.56 295 GLU A C 1
ATOM 2362 O O . GLU A 1 295 ? 4.848 26.703 -9.461 1 98.56 295 GLU A O 1
ATOM 2367 N N . LEU A 1 296 ? 4.965 25.344 -11.219 1 98.31 296 LEU A N 1
ATOM 2368 C CA . LEU A 1 296 ? 6.168 24.688 -10.719 1 98.31 296 LEU A CA 1
ATOM 2369 C C . LEU A 1 296 ? 7.32 25.688 -10.594 1 98.31 296 LEU A C 1
ATOM 2371 O O . LEU A 1 296 ? 8.086 25.641 -9.633 1 98.31 296 LEU A O 1
ATOM 2375 N N . GLY A 1 297 ? 7.445 26.516 -11.617 1 98.38 297 GLY A N 1
ATOM 2376 C CA . GLY A 1 297 ? 8.453 27.562 -11.539 1 98.38 297 GLY A CA 1
ATOM 2377 C C . GLY A 1 297 ? 8.258 28.484 -10.367 1 98.38 297 GLY A C 1
ATOM 2378 O O . GLY A 1 297 ? 9.227 28.891 -9.719 1 98.38 297 GLY A O 1
ATOM 2379 N N . LEU A 1 298 ? 7.016 28.891 -10.07 1 98.69 298 LEU A N 1
ATOM 2380 C CA . LEU A 1 298 ? 6.699 29.75 -8.93 1 98.69 298 LEU A CA 1
ATOM 2381 C C . LEU A 1 298 ? 7.051 29.062 -7.617 1 98.69 298 LEU A C 1
ATOM 2383 O O . LEU A 1 298 ? 7.539 29.688 -6.684 1 98.69 298 LEU A O 1
ATOM 2387 N N . LEU A 1 299 ? 6.789 27.766 -7.566 1 98.69 299 LEU A N 1
ATOM 2388 C CA . LEU A 1 299 ? 7.117 27 -6.371 1 98.69 299 LEU A CA 1
ATOM 2389 C C . LEU A 1 299 ? 8.625 26.953 -6.152 1 98.69 299 LEU A C 1
ATOM 2391 O O . LEU A 1 299 ? 9.094 26.984 -5.012 1 98.69 299 LEU A O 1
ATOM 2395 N N . GLU A 1 300 ? 9.367 26.781 -7.215 1 97.75 300 GLU A N 1
ATOM 2396 C CA . GLU A 1 300 ? 10.82 26.812 -7.141 1 97.75 300 GLU A CA 1
ATOM 2397 C C . GLU A 1 300 ? 11.32 28.125 -6.551 1 97.75 300 GLU A C 1
ATOM 2399 O O . GLU A 1 300 ? 12.234 28.141 -5.723 1 97.75 300 GLU A O 1
ATOM 2404 N N . MET A 1 301 ? 10.711 29.203 -6.938 1 97.94 301 MET A N 1
ATOM 2405 C CA . MET A 1 301 ? 11.133 30.531 -6.547 1 97.94 301 MET A CA 1
ATOM 2406 C C . MET A 1 301 ? 10.82 30.797 -5.078 1 97.94 301 MET A C 1
ATOM 2408 O O . MET A 1 301 ? 11.609 31.438 -4.371 1 97.94 301 MET A O 1
ATOM 2412 N N . HIS A 1 302 ? 9.648 30.406 -4.59 1 97.81 302 HIS A N 1
ATOM 2413 C CA . HIS A 1 302 ? 9.164 30.797 -3.27 1 97.81 302 HIS A CA 1
ATOM 2414 C C . HIS A 1 302 ? 9.344 29.656 -2.262 1 97.81 302 HIS A C 1
ATOM 2416 O O . HIS A 1 302 ? 9.266 29.891 -1.052 1 97.81 302 HIS A O 1
ATOM 2422 N N . ARG A 1 303 ? 9.406 28.406 -2.643 1 96.12 303 ARG A N 1
ATOM 2423 C CA . ARG A 1 303 ? 9.781 27.172 -1.945 1 96.12 303 ARG A CA 1
ATOM 2424 C C . ARG A 1 303 ? 8.812 26.875 -0.807 1 96.12 303 ARG A C 1
ATOM 2426 O O . ARG A 1 303 ? 9.242 26.609 0.32 1 96.12 303 ARG A O 1
ATOM 2433 N N . PRO A 1 304 ? 7.504 27.047 -1.038 1 98.31 304 PRO A N 1
ATOM 2434 C CA . PRO A 1 304 ? 6.586 26.438 -0.065 1 98.31 304 PRO A CA 1
ATOM 2435 C C . PRO A 1 304 ? 6.75 24.938 0.045 1 98.31 304 PRO A C 1
ATOM 2437 O O . PRO A 1 304 ? 7.504 24.328 -0.727 1 98.31 304 PRO A O 1
ATOM 2440 N N . THR A 1 305 ? 6.223 24.344 1.086 1 98.56 305 THR A N 1
ATOM 2441 C CA . THR A 1 305 ? 6.137 22.891 1.155 1 98.56 305 THR A CA 1
ATOM 2442 C C . THR A 1 305 ? 4.914 22.375 0.4 1 98.56 305 THR A C 1
ATOM 2444 O O . THR A 1 305 ? 3.834 22.969 0.493 1 98.56 305 THR A O 1
ATOM 2447 N N . VAL A 1 306 ? 5.043 21.375 -0.439 1 98.81 306 VAL A N 1
ATOM 2448 C CA . VAL A 1 306 ? 3.91 20.672 -1.036 1 98.81 306 VAL A CA 1
ATOM 2449 C C . VAL A 1 306 ? 3.633 19.391 -0.271 1 98.81 306 VAL A C 1
ATOM 2451 O O . VAL A 1 306 ? 4.516 18.531 -0.143 1 98.81 306 VAL A O 1
ATOM 2454 N N . CYS A 1 307 ? 2.459 19.266 0.305 1 98.88 307 CYS A N 1
ATOM 2455 C CA . CYS A 1 307 ? 2.098 18.094 1.074 1 98.88 307 CYS A CA 1
ATOM 2456 C C . CYS A 1 307 ? 1.335 17.094 0.211 1 98.88 307 CYS A C 1
ATOM 2458 O O . CYS A 1 307 ? 0.191 17.344 -0.172 1 98.88 307 CYS A O 1
ATOM 2460 N N . ALA A 1 308 ? 1.969 15.984 -0.094 1 98.75 308 ALA A N 1
ATOM 2461 C CA . ALA A 1 308 ? 1.337 14.914 -0.868 1 98.75 308 ALA A CA 1
ATOM 2462 C C . ALA A 1 308 ? 0.557 13.969 0.039 1 98.75 308 ALA A C 1
ATOM 2464 O O . ALA A 1 308 ? 0.979 13.688 1.164 1 98.75 308 ALA A O 1
ATOM 2465 N N . CYS A 1 309 ? -0.556 13.5 -0.397 1 98.69 309 CYS A N 1
ATOM 2466 C CA . CYS A 1 309 ? -1.38 12.523 0.302 1 98.69 309 CYS A CA 1
ATOM 2467 C C . CYS A 1 309 ? -1.742 11.359 -0.616 1 98.69 309 CYS A C 1
ATOM 2469 O O . CYS A 1 309 ? -2.922 11.109 -0.87 1 98.69 309 CYS A O 1
ATOM 2471 N N . PRO A 1 310 ? -0.737 10.602 -1.005 1 98.19 310 PRO A N 1
ATOM 2472 C CA . PRO A 1 310 ? -0.918 9.641 -2.094 1 98.19 310 PRO A CA 1
ATOM 2473 C C . PRO A 1 310 ? -2.021 8.625 -1.805 1 98.19 310 PRO A C 1
ATOM 2475 O O . PRO A 1 310 ? -2.773 8.25 -2.709 1 98.19 310 PRO A O 1
ATOM 2478 N N . THR A 1 311 ? -2.178 8.07 -0.583 1 97.56 311 THR A N 1
ATOM 2479 C CA . THR A 1 311 ? -3.189 7.059 -0.292 1 97.56 311 THR A CA 1
ATOM 2480 C C . THR A 1 311 ? -4.594 7.629 -0.47 1 97.56 311 THR A C 1
ATOM 2482 O O . THR A 1 311 ? -5.484 6.953 -0.983 1 97.56 311 THR A O 1
ATOM 2485 N N . THR A 1 312 ? -4.785 8.875 -0.07 1 97.88 312 THR A N 1
ATOM 2486 C CA . THR A 1 312 ? -6.074 9.531 -0.263 1 97.88 312 THR A CA 1
ATOM 2487 C C . THR A 1 312 ? -6.281 9.898 -1.729 1 97.88 312 THR A C 1
ATOM 2489 O O . THR A 1 312 ? -7.375 9.727 -2.271 1 97.88 312 THR A O 1
ATOM 2492 N N . GLU A 1 313 ? -5.23 10.422 -2.373 1 98 313 GLU A N 1
ATOM 2493 C CA . GLU A 1 313 ? -5.324 10.867 -3.762 1 98 313 GLU A CA 1
ATOM 2494 C C . GLU A 1 313 ? -5.672 9.703 -4.691 1 98 313 GLU A C 1
ATOM 2496 O O . GLU A 1 313 ? -6.453 9.867 -5.629 1 98 313 GLU A O 1
ATOM 2501 N N . ARG A 1 314 ? -5.117 8.508 -4.402 1 97.06 314 ARG A N 1
ATOM 2502 C CA . ARG A 1 314 ? -5.48 7.344 -5.207 1 97.06 314 ARG A CA 1
ATOM 2503 C C . ARG A 1 314 ? -6.895 6.879 -4.887 1 97.06 314 ARG A C 1
ATOM 2505 O O . ARG A 1 314 ? -7.633 6.453 -5.781 1 97.06 314 ARG A O 1
ATOM 2512 N N . ASN A 1 315 ? -7.297 6.91 -3.592 1 97.62 315 ASN A N 1
ATOM 2513 C CA . ASN A 1 315 ? -8.648 6.516 -3.219 1 97.62 315 ASN A CA 1
ATOM 2514 C C . ASN A 1 315 ? -9.695 7.406 -3.879 1 97.62 315 ASN A C 1
ATOM 2516 O O . ASN A 1 315 ? -10.727 6.918 -4.348 1 97.62 315 ASN A O 1
ATOM 2520 N N . LEU A 1 316 ? -9.414 8.688 -3.992 1 97.06 316 LEU A N 1
ATOM 2521 C CA . LEU A 1 316 ? -10.391 9.664 -4.473 1 97.06 316 LEU A CA 1
ATOM 2522 C C . LEU A 1 316 ? -10.25 9.875 -5.977 1 97.06 316 LEU A C 1
ATOM 2524 O O . LEU A 1 316 ? -11.109 10.508 -6.598 1 97.06 316 LEU A O 1
ATOM 2528 N N . GLY A 1 317 ? -9.203 9.328 -6.551 1 96.69 317 GLY A N 1
ATOM 2529 C CA . GLY A 1 317 ? -8.969 9.547 -7.973 1 96.69 317 GLY A CA 1
ATOM 2530 C C . GLY A 1 317 ? -8.586 10.977 -8.305 1 96.69 317 GLY A C 1
ATOM 2531 O O . GLY A 1 317 ? -9.102 11.555 -9.258 1 96.69 317 GLY A O 1
ATOM 2532 N N . ASP A 1 318 ? -7.695 11.555 -7.469 1 96.69 318 ASP A N 1
ATOM 2533 C CA . ASP A 1 318 ? -7.34 12.961 -7.609 1 96.69 318 ASP A CA 1
ATOM 2534 C C . ASP A 1 318 ? -6.301 13.156 -8.711 1 96.69 318 ASP A C 1
ATOM 2536 O O . ASP A 1 318 ? -6.176 14.25 -9.266 1 96.69 318 ASP A O 1
ATOM 2540 N N . GLY A 1 319 ? -5.52 12.141 -8.977 1 94.56 319 GLY A N 1
ATOM 2541 C CA . GLY A 1 319 ? -4.398 12.258 -9.891 1 94.56 319 GLY A CA 1
ATOM 2542 C C . GLY A 1 319 ? -3.053 12.055 -9.219 1 94.56 319 GLY A C 1
ATOM 2543 O O . GLY A 1 319 ? -2.988 11.578 -8.086 1 94.56 319 GLY A O 1
ATOM 2544 N N . PHE A 1 320 ? -1.945 12.305 -9.969 1 94.62 320 PHE A N 1
ATOM 2545 C CA . PHE A 1 320 ? -0.586 12.062 -9.5 1 94.62 320 PHE A CA 1
ATOM 2546 C C . PHE A 1 320 ? 0.125 13.375 -9.203 1 94.62 320 PHE A C 1
ATOM 2548 O O . PHE A 1 320 ? 0.07 14.312 -10 1 94.62 320 PHE A O 1
ATOM 2555 N N . LEU A 1 321 ? 0.751 13.422 -8.031 1 97.31 321 LEU A N 1
ATOM 2556 C CA . LEU A 1 321 ? 1.676 14.523 -7.773 1 97.31 321 LEU A CA 1
ATOM 2557 C C . LEU A 1 321 ? 2.848 14.492 -8.75 1 97.31 321 LEU A C 1
ATOM 2559 O O . LEU A 1 321 ? 3.406 13.422 -9.016 1 97.31 321 LEU A O 1
ATOM 2563 N N . PRO A 1 322 ? 3.211 15.625 -9.367 1 97.69 322 PRO A N 1
ATOM 2564 C CA . PRO A 1 322 ? 4.441 15.648 -10.164 1 97.69 322 PRO A CA 1
ATOM 2565 C C . PRO A 1 322 ? 5.699 15.695 -9.297 1 97.69 322 PRO A C 1
ATOM 2567 O O . PRO A 1 322 ? 6.461 16.656 -9.367 1 97.69 322 PRO A O 1
ATOM 2570 N N . ALA A 1 323 ? 5.992 14.641 -8.609 1 97.75 323 ALA A N 1
ATOM 2571 C CA . ALA A 1 323 ? 7.02 14.586 -7.57 1 97.75 323 ALA A CA 1
ATOM 2572 C C . ALA A 1 323 ? 8.406 14.805 -8.164 1 97.75 323 ALA A C 1
ATOM 2574 O O . ALA A 1 323 ? 9.242 15.5 -7.578 1 97.75 323 ALA A O 1
ATOM 2575 N N . LEU A 1 324 ? 8.68 14.141 -9.312 1 96.12 324 LEU A N 1
ATOM 2576 C CA . LEU A 1 324 ? 9.984 14.297 -9.945 1 96.12 324 LEU A CA 1
ATOM 2577 C C . LEU A 1 324 ? 10.25 15.758 -10.289 1 96.12 324 LEU A C 1
ATOM 2579 O O . LEU A 1 324 ? 11.344 16.266 -10.031 1 96.12 324 LEU A O 1
ATOM 2583 N N . GLU A 1 325 ? 9.242 16.453 -10.875 1 96.69 325 GLU A N 1
ATOM 2584 C CA . GLU A 1 325 ? 9.383 17.859 -11.258 1 96.69 325 GLU A CA 1
ATOM 2585 C C . GLU A 1 325 ? 9.609 18.734 -10.031 1 96.69 325 GLU A C 1
ATOM 2587 O O . GLU A 1 325 ? 10.375 19.703 -10.094 1 96.69 325 GLU A O 1
ATOM 2592 N N . LEU A 1 326 ? 8.906 18.453 -8.961 1 97.31 326 LEU A N 1
ATOM 2593 C CA . LEU A 1 326 ? 9.102 19.188 -7.719 1 97.31 326 LEU A CA 1
ATOM 2594 C C . LEU A 1 326 ? 10.508 18.953 -7.164 1 97.31 326 LEU A C 1
ATOM 2596 O O . LEU A 1 326 ? 11.18 19.906 -6.754 1 97.31 326 LEU A O 1
ATOM 2600 N N . ALA A 1 327 ? 10.914 17.703 -7.16 1 95.06 327 ALA A N 1
ATOM 2601 C CA . ALA A 1 327 ? 12.234 17.344 -6.641 1 95.06 327 ALA A CA 1
ATOM 2602 C C . ALA A 1 327 ? 13.344 18.016 -7.441 1 95.06 327 ALA A C 1
ATOM 2604 O O . ALA A 1 327 ? 14.328 18.5 -6.871 1 95.06 327 ALA A O 1
ATOM 2605 N N . LYS A 1 328 ? 13.195 18.062 -8.766 1 93.69 328 LYS A N 1
ATOM 2606 C CA . LYS A 1 328 ? 14.164 18.719 -9.641 1 93.69 328 LYS A CA 1
ATOM 2607 C C . LYS A 1 328 ? 14.344 20.188 -9.258 1 93.69 328 LYS A C 1
ATOM 2609 O O . LYS A 1 328 ? 15.406 20.766 -9.484 1 93.69 328 LYS A O 1
ATOM 2614 N N . ARG A 1 329 ? 13.375 20.734 -8.633 1 94.5 329 ARG A N 1
ATOM 2615 C CA . ARG A 1 329 ? 13.359 22.156 -8.32 1 94.5 329 ARG A CA 1
ATOM 2616 C C . ARG A 1 329 ? 13.617 22.391 -6.836 1 94.5 329 ARG A C 1
ATOM 2618 O O . ARG A 1 329 ? 13.484 23.516 -6.348 1 94.5 329 ARG A O 1
ATOM 2625 N N . ASP A 1 330 ? 13.836 21.375 -6.105 1 93.31 330 ASP A N 1
ATOM 2626 C CA . ASP A 1 330 ? 14.156 21.391 -4.684 1 93.31 330 ASP A CA 1
ATOM 2627 C C . ASP A 1 330 ? 12.992 21.938 -3.861 1 93.31 330 ASP A C 1
ATOM 2629 O O . ASP A 1 330 ? 13.195 22.672 -2.893 1 93.31 330 ASP A O 1
ATOM 2633 N N . VAL A 1 331 ? 11.812 21.766 -4.375 1 96.44 331 VAL A N 1
ATOM 2634 C CA . VAL A 1 331 ? 10.617 22.094 -3.598 1 96.44 331 VAL A CA 1
ATOM 2635 C C . VAL A 1 331 ? 10.359 21 -2.57 1 96.44 331 VAL A C 1
ATOM 2637 O O . VAL A 1 331 ? 10.242 19.812 -2.926 1 96.44 331 VAL A O 1
ATOM 2640 N N . PRO A 1 332 ? 10.32 21.297 -1.308 1 97.06 332 PRO A N 1
ATOM 2641 C CA . PRO A 1 332 ? 10.117 20.25 -0.303 1 97.06 332 PRO A CA 1
ATOM 2642 C C . PRO A 1 332 ? 8.75 19.594 -0.419 1 97.06 332 PRO A C 1
ATOM 2644 O O . PRO A 1 332 ? 7.742 20.266 -0.652 1 97.06 332 PRO A O 1
ATOM 2647 N N . ILE A 1 333 ? 8.742 18.281 -0.354 1 98.44 333 ILE A N 1
ATOM 2648 C CA . ILE A 1 333 ? 7.512 17.484 -0.326 1 98.44 333 ILE A CA 1
ATOM 2649 C C . ILE A 1 333 ? 7.316 16.891 1.064 1 98.44 333 ILE A C 1
ATOM 2651 O O . ILE A 1 333 ? 8.234 16.281 1.624 1 98.44 333 ILE A O 1
ATOM 2655 N N . SER A 1 334 ? 6.23 17.125 1.719 1 98.81 334 SER A N 1
ATOM 2656 C CA . SER A 1 334 ? 5.801 16.422 2.926 1 98.81 334 SER A CA 1
ATOM 2657 C C . SER A 1 334 ? 4.645 15.477 2.635 1 98.81 334 SER A C 1
ATOM 2659 O O . SER A 1 334 ? 4.168 15.398 1.5 1 98.81 334 SER A O 1
ATOM 2661 N N . LEU A 1 335 ? 4.227 14.703 3.67 1 98.88 335 LEU A N 1
ATOM 2662 C CA . LEU A 1 335 ? 3.205 13.695 3.443 1 98.88 335 LEU A CA 1
ATOM 2663 C C . LEU A 1 335 ? 2.076 13.82 4.461 1 98.88 335 LEU A C 1
ATOM 2665 O O . LEU A 1 335 ? 2.297 14.281 5.582 1 98.88 335 LEU A O 1
ATOM 2669 N N . GLY A 1 336 ? 0.928 13.469 4.094 1 98.81 336 GLY A N 1
ATOM 2670 C CA . GLY A 1 336 ? -0.231 13.422 4.973 1 98.81 336 GLY A CA 1
ATOM 2671 C C . GLY A 1 336 ? -1.139 12.242 4.699 1 98.81 336 GLY A C 1
ATOM 2672 O O . GLY A 1 336 ? -1.209 11.75 3.57 1 98.81 336 GLY A O 1
ATOM 2673 N N . SER A 1 337 ? -1.845 11.797 5.719 1 98.44 337 SER A N 1
ATOM 2674 C CA . SER A 1 337 ? -2.814 10.711 5.574 1 98.44 337 SER A CA 1
ATOM 2675 C C . SER A 1 337 ? -4.129 11.227 5 1 98.44 337 SER A C 1
ATOM 2677 O O . SER A 1 337 ? -4.84 10.492 4.312 1 98.44 337 SER A O 1
ATOM 2679 N N . ASP A 1 338 ? -4.5 12.508 5.367 1 98.38 338 ASP A N 1
ATOM 2680 C CA . ASP A 1 338 ? -5.652 13.227 4.824 1 98.38 338 ASP A CA 1
ATOM 2681 C C . ASP A 1 338 ? -6.957 12.547 5.227 1 98.38 338 ASP A C 1
ATOM 2683 O O . ASP A 1 338 ? -7.371 12.625 6.383 1 98.38 338 ASP A O 1
ATOM 2687 N N . SER A 1 339 ? -7.574 11.727 4.395 1 96.94 339 SER A N 1
ATOM 2688 C CA . SER A 1 339 ? -8.906 11.195 4.668 1 96.94 339 SER A CA 1
ATOM 2689 C C . SER A 1 339 ? -8.836 9.875 5.426 1 96.94 339 SER A C 1
ATOM 2691 O O . SER A 1 339 ? -9.859 9.305 5.793 1 96.94 339 SER A O 1
ATOM 2693 N N . HIS A 1 340 ? -7.68 9.328 5.672 1 96.56 340 HIS A N 1
ATOM 2694 C CA . HIS A 1 340 ? -7.426 8.164 6.504 1 96.56 340 HIS A CA 1
ATOM 2695 C C . HIS A 1 340 ? -8.031 6.906 5.891 1 96.56 340 HIS A C 1
ATOM 2697 O O . HIS A 1 340 ? -8.555 6.051 6.609 1 96.56 340 HIS A O 1
ATOM 2703 N N . THR A 1 341 ? -8.062 6.84 4.543 1 95 341 THR A N 1
ATOM 2704 C CA . THR A 1 341 ? -8.344 5.551 3.926 1 95 341 THR A CA 1
ATOM 2705 C C . THR A 1 341 ? -7.324 4.504 4.363 1 95 341 THR A C 1
ATOM 2707 O O . THR A 1 341 ? -7.676 3.34 4.57 1 95 341 THR A O 1
ATOM 2710 N N . ASN A 1 342 ? -6.148 4.914 4.457 1 96.06 342 ASN A N 1
ATOM 2711 C CA . ASN A 1 342 ? -5.031 4.234 5.102 1 96.06 342 ASN A CA 1
ATOM 2712 C C . ASN A 1 342 ? -4.203 5.195 5.953 1 96.06 342 ASN A C 1
ATOM 2714 O O . ASN A 1 342 ? -3.963 6.336 5.551 1 96.06 342 ASN A O 1
ATOM 2718 N N . ILE A 1 343 ? -3.896 4.828 7.156 1 98.25 343 ILE A N 1
ATOM 2719 C CA . ILE A 1 343 ? -2.99 5.609 7.992 1 98.25 343 ILE A CA 1
ATOM 2720 C C . ILE A 1 343 ? -1.623 4.934 8.047 1 98.25 343 ILE A C 1
ATOM 2722 O O . ILE A 1 343 ? -1.349 4.137 8.945 1 98.25 343 ILE A O 1
ATOM 2726 N N . ASP A 1 344 ? -0.824 5.176 7.094 1 97.88 344 ASP A N 1
ATOM 2727 C CA . ASP A 1 344 ? 0.484 4.562 6.895 1 97.88 344 ASP A CA 1
ATOM 2728 C C . ASP A 1 344 ? 1.419 5.492 6.129 1 97.88 344 ASP A C 1
ATOM 2730 O O . ASP A 1 344 ? 1.471 5.457 4.898 1 97.88 344 ASP A O 1
ATOM 2734 N N . LEU A 1 345 ? 2.195 6.312 6.832 1 98.56 345 LEU A N 1
ATOM 2735 C CA . LEU A 1 345 ? 3.08 7.262 6.168 1 98.56 345 LEU A CA 1
ATOM 2736 C C . LEU A 1 345 ? 4.223 6.535 5.461 1 98.56 345 LEU A C 1
ATOM 2738 O O . LEU A 1 345 ? 4.895 7.113 4.605 1 98.56 345 LEU A O 1
ATOM 2742 N N . TRP A 1 346 ? 4.566 5.273 5.918 1 98.25 346 TRP A N 1
ATOM 2743 C CA . TRP A 1 346 ? 5.523 4.469 5.168 1 98.25 346 TRP A CA 1
ATOM 2744 C C . TRP A 1 346 ? 5.039 4.23 3.742 1 98.25 346 TRP A C 1
ATOM 2746 O O . TRP A 1 346 ? 5.801 4.391 2.785 1 98.25 346 TRP A O 1
ATOM 2756 N N . GLU A 1 347 ? 3.781 3.893 3.652 1 97.56 347 GLU A N 1
ATOM 2757 C CA . GLU A 1 347 ? 3.182 3.693 2.336 1 97.56 347 GLU A CA 1
ATOM 2758 C C . GLU A 1 347 ? 3.104 5.008 1.562 1 97.56 347 GLU A C 1
ATOM 2760 O O . GLU A 1 347 ? 3.268 5.023 0.34 1 97.56 347 GLU A O 1
ATOM 2765 N N . GLU A 1 348 ? 2.764 6.125 2.285 1 98.44 348 GLU A N 1
ATOM 2766 C CA . GLU A 1 348 ? 2.771 7.422 1.61 1 98.44 348 GLU A CA 1
ATOM 2767 C C . GLU A 1 348 ? 4.113 7.68 0.928 1 98.44 348 GLU A C 1
ATOM 2769 O O . GLU A 1 348 ? 4.152 8.086 -0.234 1 98.44 348 GLU A O 1
ATOM 2774 N N . MET A 1 349 ? 5.215 7.438 1.641 1 98.19 349 MET A N 1
ATOM 2775 C CA . MET A 1 349 ? 6.555 7.625 1.093 1 98.19 349 MET A CA 1
ATOM 2776 C C . MET A 1 349 ? 6.766 6.75 -0.138 1 98.19 349 MET A C 1
ATOM 2778 O O . MET A 1 349 ? 7.18 7.238 -1.19 1 98.19 349 MET A O 1
ATOM 2782 N N . ARG A 1 350 ? 6.422 5.512 0.051 1 97.81 350 ARG A N 1
ATOM 2783 C CA . ARG A 1 350 ? 6.602 4.523 -1.007 1 97.81 350 ARG A CA 1
ATOM 2784 C C . ARG A 1 350 ? 5.844 4.93 -2.268 1 97.81 350 ARG A C 1
ATOM 2786 O O . ARG A 1 350 ? 6.367 4.809 -3.377 1 97.81 350 ARG A O 1
ATOM 2793 N N . LEU A 1 351 ? 4.691 5.449 -2.117 1 97.88 351 LEU A N 1
ATOM 2794 C CA . LEU A 1 351 ? 3.811 5.742 -3.242 1 97.88 351 LEU A CA 1
ATOM 2795 C C . LEU A 1 351 ? 4.312 6.945 -4.031 1 97.88 351 LEU A C 1
ATOM 2797 O O . LEU A 1 351 ? 4.117 7.023 -5.246 1 97.88 351 LEU A O 1
ATOM 2801 N N . VAL A 1 352 ? 5.016 7.902 -3.365 1 98.25 352 VAL A N 1
ATOM 2802 C CA . VAL A 1 352 ? 5.566 9.031 -4.105 1 98.25 352 VAL A CA 1
ATOM 2803 C C . VAL A 1 352 ? 6.527 8.531 -5.18 1 98.25 352 VAL A C 1
ATOM 2805 O O . VAL A 1 352 ? 6.457 8.961 -6.336 1 98.25 352 VAL A O 1
ATOM 2808 N N . GLU A 1 353 ? 7.375 7.605 -4.836 1 97.75 353 GLU A N 1
ATOM 2809 C CA . GLU A 1 353 ? 8.328 7.004 -5.766 1 97.75 353 GLU A CA 1
ATOM 2810 C C . GLU A 1 353 ? 7.621 6.105 -6.773 1 97.75 353 GLU A C 1
ATOM 2812 O O . GLU A 1 353 ? 7.879 6.191 -7.977 1 97.75 353 GLU A O 1
ATOM 2817 N N . TYR A 1 354 ? 6.723 5.242 -6.336 1 97.69 354 TYR A N 1
ATOM 2818 C CA . TYR A 1 354 ? 6.113 4.227 -7.188 1 97.69 354 TYR A CA 1
ATOM 2819 C C . TYR A 1 354 ? 5.219 4.867 -8.242 1 97.69 354 TYR A C 1
ATOM 2821 O O . TYR A 1 354 ? 5.113 4.363 -9.367 1 97.69 354 TYR A O 1
ATOM 2829 N N . HIS A 1 355 ? 4.547 5.961 -7.863 1 97.44 355 HIS A N 1
ATOM 2830 C CA . HIS A 1 355 ? 3.77 6.688 -8.859 1 97.44 355 HIS A CA 1
ATOM 2831 C C . HIS A 1 355 ? 4.664 7.211 -9.977 1 97.44 355 HIS A C 1
ATOM 2833 O O . HIS A 1 355 ? 4.281 7.172 -11.148 1 97.44 355 HIS A O 1
ATOM 2839 N N . GLU A 1 356 ? 5.844 7.699 -9.609 1 96.81 356 GLU A N 1
ATOM 2840 C CA . GLU A 1 356 ? 6.789 8.172 -10.617 1 96.81 356 GLU A CA 1
ATOM 2841 C C . GLU A 1 356 ? 7.332 7.02 -11.453 1 96.81 356 GLU A C 1
ATOM 2843 O O . GLU A 1 356 ? 7.504 7.152 -12.664 1 96.81 356 GLU A O 1
ATOM 2848 N N . ARG A 1 357 ? 7.562 5.852 -10.781 1 96.81 357 ARG A N 1
ATOM 2849 C CA . ARG A 1 357 ? 8.031 4.68 -11.516 1 96.81 357 ARG A CA 1
ATOM 2850 C C . ARG A 1 357 ? 7.02 4.254 -12.578 1 96.81 357 ARG A C 1
ATOM 2852 O O . ARG A 1 357 ? 7.391 3.936 -13.703 1 96.81 357 ARG A O 1
ATOM 2859 N N . LEU A 1 358 ? 5.75 4.238 -12.203 1 96.06 358 LEU A N 1
ATOM 2860 C CA . LEU A 1 358 ? 4.691 3.875 -13.141 1 96.06 358 LEU A CA 1
ATOM 2861 C C . LEU A 1 358 ? 4.586 4.898 -14.266 1 96.06 358 LEU A C 1
ATOM 2863 O O . LEU A 1 358 ? 4.484 4.527 -15.438 1 96.06 358 LEU A O 1
ATOM 2867 N N . ARG A 1 359 ? 4.676 6.164 -13.898 1 93.81 359 ARG A N 1
ATOM 2868 C CA . ARG A 1 359 ? 4.512 7.258 -14.844 1 93.81 359 ARG A CA 1
ATOM 2869 C C . ARG A 1 359 ? 5.605 7.234 -15.906 1 93.81 359 ARG A C 1
ATOM 2871 O O . ARG A 1 359 ? 5.34 7.457 -17.094 1 93.81 359 ARG A O 1
ATOM 2878 N N . TYR A 1 360 ? 6.82 6.945 -15.477 1 93.88 360 TYR A N 1
ATOM 2879 C CA . TYR A 1 360 ? 7.965 7.094 -16.375 1 93.88 360 TYR A CA 1
ATOM 2880 C C . TYR A 1 360 ? 8.477 5.734 -16.828 1 93.88 360 TYR A C 1
ATOM 2882 O O . TYR A 1 360 ? 9.391 5.656 -17.656 1 93.88 360 TYR A O 1
ATOM 2890 N N . GLU A 1 361 ? 7.887 4.609 -16.312 1 94.38 361 GLU A N 1
ATOM 2891 C CA . GLU A 1 361 ? 8.32 3.25 -16.609 1 94.38 361 GLU A CA 1
ATOM 2892 C C . GLU A 1 361 ? 9.82 3.088 -16.406 1 94.38 361 GLU A C 1
ATOM 2894 O O . GLU A 1 361 ? 10.523 2.588 -17.281 1 94.38 361 GLU A O 1
ATOM 2899 N N . ARG A 1 362 ? 10.242 3.578 -15.234 1 93.94 362 ARG A N 1
ATOM 2900 C CA . ARG A 1 362 ? 11.617 3.541 -14.75 1 93.94 362 ARG A CA 1
ATOM 2901 C C . ARG A 1 362 ? 11.672 3.24 -13.258 1 93.94 362 ARG A C 1
ATOM 2903 O O . ARG A 1 362 ? 10.664 3.367 -12.562 1 93.94 362 ARG A O 1
ATOM 2910 N N . ARG A 1 363 ? 12.781 2.768 -12.797 1 95.19 363 ARG A N 1
ATOM 2911 C CA . ARG A 1 363 ? 12.969 2.527 -11.375 1 95.19 363 ARG A CA 1
ATOM 2912 C C . ARG A 1 363 ? 13.836 3.617 -10.742 1 95.19 363 ARG A C 1
ATOM 2914 O O . ARG A 1 363 ? 14.578 4.309 -11.445 1 95.19 363 ARG A O 1
ATOM 2921 N N . ASN A 1 364 ? 13.672 3.809 -9.406 1 95.44 364 ASN A N 1
ATOM 2922 C CA . ASN A 1 364 ? 14.508 4.703 -8.609 1 95.44 364 ASN A CA 1
ATOM 2923 C C . ASN A 1 364 ? 14.531 6.113 -9.188 1 95.44 364 ASN A C 1
ATOM 2925 O O . ASN A 1 364 ? 15.594 6.719 -9.328 1 95.44 364 ASN A O 1
ATOM 2929 N N . VAL A 1 365 ? 13.367 6.609 -9.586 1 95.31 365 VAL A N 1
ATOM 2930 C CA . VAL A 1 365 ? 13.195 7.863 -10.32 1 95.31 365 VAL A CA 1
ATOM 2931 C C . VAL A 1 365 ? 13.648 9.031 -9.445 1 95.31 365 VAL A C 1
ATOM 2933 O O . VAL A 1 365 ? 14.383 9.914 -9.906 1 95.31 365 VAL A O 1
ATOM 2936 N N . LEU A 1 366 ? 13.297 9.047 -8.188 1 95.31 366 LEU A N 1
ATOM 2937 C CA . LEU A 1 366 ? 13.555 10.203 -7.344 1 95.31 366 LEU A CA 1
ATOM 2938 C C . LEU A 1 366 ? 14.992 10.18 -6.816 1 95.31 366 LEU A C 1
ATOM 2940 O O . LEU A 1 366 ? 15.492 11.195 -6.332 1 95.31 366 LEU A O 1
ATOM 2944 N N . ALA A 1 367 ? 15.609 9.023 -6.879 1 92.19 367 ALA A N 1
ATOM 2945 C CA . ALA A 1 367 ? 17.016 8.93 -6.477 1 92.19 367 ALA A CA 1
ATOM 2946 C C . ALA A 1 367 ? 17.891 9.805 -7.359 1 92.19 367 ALA A C 1
ATOM 2948 O O . ALA A 1 367 ? 18.953 10.273 -6.926 1 92.19 367 ALA A O 1
ATOM 2949 N N . THR A 1 368 ? 17.5 10.031 -8.57 1 80.88 368 THR A N 1
ATOM 2950 C CA . THR A 1 368 ? 18.266 10.836 -9.523 1 80.88 368 THR A CA 1
ATOM 2951 C C . THR A 1 368 ? 18.406 12.273 -9.031 1 80.88 368 THR A C 1
ATOM 2953 O O . THR A 1 368 ? 19.297 12.992 -9.477 1 80.88 368 THR A O 1
ATOM 2956 N N . GLU A 1 369 ? 17.5 12.68 -8.234 1 74.56 369 GLU A N 1
ATOM 2957 C CA . GLU A 1 369 ? 17.438 14.078 -7.84 1 74.56 369 GLU A CA 1
ATOM 2958 C C . GLU A 1 369 ? 18.094 14.305 -6.48 1 74.56 369 GLU A C 1
ATOM 2960 O O . GLU A 1 369 ? 18.047 15.414 -5.938 1 74.56 369 GLU A O 1
ATOM 2965 N N . ILE A 1 370 ? 18.531 13.195 -5.996 1 65.88 370 ILE A N 1
ATOM 2966 C CA . ILE A 1 370 ? 19.141 13.336 -4.684 1 65.88 370 ILE A CA 1
ATOM 2967 C C . ILE A 1 370 ? 20.578 13.852 -4.84 1 65.88 370 ILE A C 1
ATOM 2969 O O . ILE A 1 370 ? 21.453 13.141 -5.352 1 65.88 370 ILE A O 1
ATOM 2973 N N . ARG A 1 371 ? 20.922 14.539 -5.848 1 54.5 371 ARG A N 1
ATOM 2974 C CA . ARG A 1 371 ? 22.281 14.734 -6.348 1 54.5 371 ARG A CA 1
ATOM 2975 C C . ARG A 1 371 ? 23.156 15.43 -5.305 1 54.5 371 ARG A C 1
ATOM 2977 O O . ARG A 1 371 ? 24.219 14.93 -4.953 1 54.5 371 ARG A O 1
ATOM 2984 N N . GLU A 1 372 ? 23.031 16.859 -5.457 1 49.78 372 GLU A N 1
ATOM 2985 C CA . GLU A 1 372 ? 24.094 17.719 -4.957 1 49.78 372 GLU A CA 1
ATOM 2986 C C . GLU A 1 372 ? 24.234 17.609 -3.441 1 49.78 372 GLU A C 1
ATOM 2988 O O . GLU A 1 372 ? 25.328 17.672 -2.9 1 49.78 372 GLU A O 1
ATOM 2993 N N . HIS A 1 373 ? 23.172 17.453 -2.932 1 45.22 373 HIS A N 1
ATOM 2994 C CA . HIS A 1 373 ? 23.25 17.594 -1.482 1 45.22 373 HIS A CA 1
ATOM 2995 C C . HIS A 1 373 ? 23.859 16.359 -0.838 1 45.22 373 HIS A C 1
ATOM 2997 O O . HIS A 1 373 ? 24.5 16.453 0.213 1 45.22 373 HIS A O 1
ATOM 3003 N N . MET A 1 374 ? 23.438 15.172 -1.365 1 47 374 MET A N 1
ATOM 3004 C CA . MET A 1 374 ? 24.016 13.969 -0.776 1 47 374 MET A CA 1
ATOM 3005 C C . MET A 1 374 ? 25.359 13.633 -1.435 1 47 374 MET A C 1
ATOM 3007 O O . MET A 1 374 ? 26.078 12.742 -0.975 1 47 374 MET A O 1
ATOM 3011 N N . LEU A 1 375 ? 25.5 13.945 -2.693 1 44.41 375 LEU A N 1
ATOM 3012 C CA . LEU A 1 375 ? 26.703 13.57 -3.416 1 44.41 375 LEU A CA 1
ATOM 3013 C C . LEU A 1 375 ? 27.953 14.008 -2.656 1 44.41 375 LEU A C 1
ATOM 3015 O O . LEU A 1 375 ? 29.031 13.438 -2.846 1 44.41 375 LEU A O 1
ATOM 3019 N N . GLY A 1 376 ? 27.844 15.102 -1.979 1 42.44 376 GLY A N 1
ATOM 3020 C CA . GLY A 1 376 ? 29.109 15.391 -1.33 1 42.44 376 GLY A CA 1
ATOM 3021 C C . GLY A 1 376 ? 29.547 14.312 -0.361 1 42.44 376 GLY A C 1
ATOM 3022 O O . GLY A 1 376 ? 30.688 14.32 0.112 1 42.44 376 GLY A O 1
ATOM 3023 N N . LYS A 1 377 ? 28.688 13.969 0.493 1 41.22 377 LYS A N 1
ATOM 3024 C CA . LYS A 1 377 ? 29.172 13.18 1.613 1 41.22 377 LYS A CA 1
ATOM 3025 C C . LYS A 1 377 ? 29.328 11.711 1.221 1 41.22 377 LYS A C 1
ATOM 3027 O O . LYS A 1 377 ? 29.859 10.906 1.993 1 41.22 377 LYS A O 1
ATOM 3032 N N . GLN A 1 378 ? 28.281 11.117 0.652 1 46.25 378 GLN A N 1
ATOM 3033 C CA . GLN A 1 378 ? 28.391 9.664 0.616 1 46.25 378 GLN A CA 1
ATOM 3034 C C . GLN A 1 378 ? 29.266 9.203 -0.542 1 46.25 378 GLN A C 1
ATOM 3036 O O . GLN A 1 378 ? 29.078 9.625 -1.684 1 46.25 378 GLN A O 1
ATOM 3041 N N . ALA A 1 379 ? 30.484 8.695 -0.198 1 46.59 379 ALA A N 1
ATOM 3042 C CA . ALA A 1 379 ? 31.625 8.125 -0.904 1 46.59 379 ALA A CA 1
ATOM 3043 C C . ALA A 1 379 ? 31.172 7.176 -2.008 1 46.59 379 ALA A C 1
ATOM 3045 O O . ALA A 1 379 ? 31.953 6.793 -2.875 1 46.59 379 ALA A O 1
ATOM 3046 N N . GLY A 1 380 ? 30.016 6.395 -2.096 1 61.44 380 GLY A N 1
ATOM 3047 C CA . GLY A 1 380 ? 29.859 5.379 -3.127 1 61.44 380 GLY A CA 1
ATOM 3048 C C . GLY A 1 380 ? 29 5.832 -4.289 1 61.44 380 GLY A C 1
ATOM 3049 O O . GLY A 1 380 ? 28.453 6.938 -4.27 1 61.44 380 GLY A O 1
ATOM 3050 N N . ASP A 1 381 ? 29 5.121 -5.406 1 78.62 381 ASP A N 1
ATOM 3051 C CA . ASP A 1 381 ? 28.344 5.402 -6.68 1 78.62 381 ASP A CA 1
ATOM 3052 C C . ASP A 1 381 ? 26.859 5.098 -6.602 1 78.62 381 ASP A C 1
ATOM 3054 O O . ASP A 1 381 ? 26.094 5.414 -7.527 1 78.62 381 ASP A O 1
ATOM 3058 N N . ARG A 1 382 ? 26.359 4.672 -5.332 1 87.44 382 ARG A N 1
ATOM 3059 C CA . ARG A 1 382 ? 2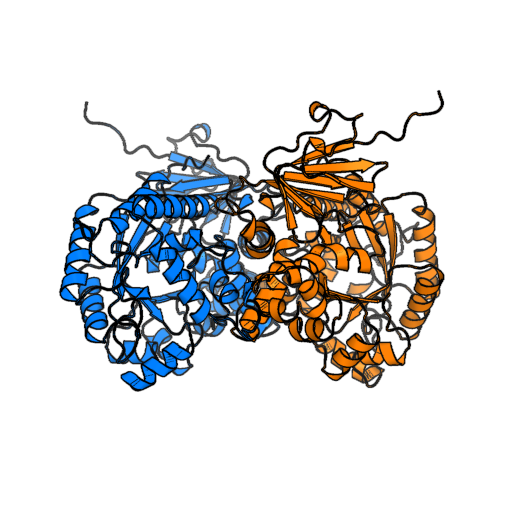4.938 4.309 -5.211 1 87.44 382 ARG A CA 1
ATOM 3060 C C . ARG A 1 382 ? 24.141 5.438 -4.57 1 87.44 382 ARG A C 1
ATOM 3062 O O . ARG A 1 382 ? 24.531 5.965 -3.525 1 87.44 382 ARG A O 1
ATOM 3069 N N . LEU A 1 383 ? 23.109 5.832 -5.188 1 90.75 383 LEU A N 1
ATOM 3070 C CA . LEU A 1 383 ? 22.141 6.809 -4.684 1 90.75 383 LEU A CA 1
ATOM 3071 C C . LEU A 1 383 ? 20.875 6.117 -4.199 1 90.75 383 LEU A C 1
ATOM 3073 O O . LEU A 1 383 ? 19.984 5.816 -4.996 1 90.75 383 LEU A O 1
ATOM 3077 N N . PRO A 1 384 ? 20.797 5.793 -2.883 1 93.44 384 PRO A N 1
ATOM 3078 C CA . PRO A 1 384 ? 19.656 5.039 -2.369 1 93.44 384 PRO A CA 1
ATOM 3079 C C . PRO A 1 384 ? 18.344 5.801 -2.502 1 93.44 384 PRO A C 1
ATOM 3081 O O . PRO A 1 384 ? 18.234 6.953 -2.076 1 93.44 384 PRO A O 1
ATOM 3084 N N . THR A 1 385 ? 17.328 5.18 -3.059 1 95.38 385 THR A N 1
ATOM 3085 C CA . THR A 1 385 ? 16.016 5.789 -3.273 1 95.38 385 THR A CA 1
ATOM 3086 C C . THR A 1 385 ? 15.398 6.238 -1.949 1 95.38 385 THR A C 1
ATOM 3088 O O . THR A 1 385 ? 14.758 7.289 -1.879 1 95.38 385 THR A O 1
ATOM 3091 N N . ALA A 1 386 ? 15.633 5.48 -0.903 1 96.56 386 ALA A N 1
ATOM 3092 C CA . ALA A 1 386 ? 15.078 5.781 0.414 1 96.56 386 ALA A CA 1
ATOM 3093 C C . ALA A 1 386 ? 15.547 7.148 0.909 1 96.56 386 ALA A C 1
ATOM 3095 O O . ALA A 1 386 ? 14.82 7.836 1.627 1 96.56 386 ALA A O 1
ATOM 3096 N N . ASN A 1 387 ? 16.734 7.574 0.506 1 94.94 387 ASN A N 1
ATOM 3097 C CA . ASN A 1 387 ? 17.266 8.859 0.943 1 94.94 387 ASN A CA 1
ATOM 3098 C C . ASN A 1 387 ? 16.453 10.023 0.394 1 94.94 387 ASN A C 1
ATOM 3100 O O . ASN A 1 387 ? 16.375 11.086 1.021 1 94.94 387 ASN A O 1
ATOM 3104 N N . ALA A 1 388 ? 15.867 9.852 -0.786 1 95.19 388 ALA A N 1
ATOM 3105 C CA . ALA A 1 388 ? 15.008 10.883 -1.37 1 95.19 388 ALA A CA 1
ATOM 3106 C C . ALA A 1 388 ? 13.648 10.922 -0.677 1 95.19 388 ALA A C 1
ATOM 3108 O O . ALA A 1 388 ? 13.008 11.969 -0.617 1 95.19 388 ALA A O 1
ATOM 3109 N N . LEU A 1 389 ? 13.242 9.836 -0.111 1 97.44 389 LEU A N 1
ATOM 3110 C CA . LEU A 1 389 ? 11.883 9.688 0.403 1 97.44 389 LEU A CA 1
ATOM 3111 C C . LEU A 1 389 ? 11.828 10.016 1.891 1 97.44 389 LEU A C 1
ATOM 3113 O O . LEU A 1 389 ? 10.836 10.578 2.371 1 97.44 389 LEU A O 1
ATOM 3117 N N . TRP A 1 390 ? 12.836 9.688 2.613 1 97.12 390 TRP A N 1
ATOM 3118 C CA . TRP A 1 390 ? 12.859 9.695 4.074 1 97.12 390 TRP A CA 1
ATOM 3119 C C . TRP A 1 390 ? 12.492 11.07 4.621 1 97.12 390 TRP A C 1
ATOM 3121 O O . TRP A 1 390 ? 11.625 11.195 5.484 1 97.12 390 TRP A O 1
ATOM 3131 N N . PRO A 1 391 ? 13.07 12.188 4.051 1 97.12 391 PRO A N 1
ATOM 3132 C CA . PRO A 1 391 ? 12.727 13.508 4.582 1 97.12 391 PRO A CA 1
ATOM 3133 C C . PRO A 1 391 ? 11.242 13.836 4.414 1 97.12 391 PRO A C 1
ATOM 3135 O O . PRO A 1 391 ? 10.672 14.578 5.223 1 97.12 391 PRO A O 1
ATOM 3138 N N . MET A 1 392 ? 10.602 13.25 3.439 1 98.5 392 MET A N 1
ATOM 3139 C CA . MET A 1 392 ? 9.203 13.539 3.15 1 98.5 392 MET A CA 1
ATOM 3140 C C . MET A 1 392 ? 8.305 13.078 4.293 1 98.5 392 MET A C 1
ATOM 3142 O O . MET A 1 392 ? 7.273 13.703 4.57 1 98.5 392 MET A O 1
ATOM 3146 N N . GLY A 1 393 ? 8.672 11.977 4.934 1 98.62 393 GLY A N 1
ATOM 3147 C CA . GLY A 1 393 ? 7.863 11.43 6.004 1 98.62 393 GLY A CA 1
ATOM 3148 C C . GLY A 1 393 ? 8.258 11.938 7.379 1 98.62 393 GLY A C 1
ATOM 3149 O O . GLY A 1 393 ? 7.66 11.555 8.383 1 98.62 393 GLY A O 1
ATOM 3150 N N . THR A 1 394 ? 9.32 12.836 7.504 1 98.56 394 THR A N 1
ATOM 3151 C CA . THR A 1 394 ? 9.867 13.227 8.797 1 98.56 394 THR A CA 1
ATOM 3152 C C . THR A 1 394 ? 10.125 14.734 8.836 1 98.56 394 THR A C 1
ATOM 3154 O O . THR A 1 394 ? 9.211 15.516 9.094 1 98.56 394 THR A O 1
ATOM 3157 N N . LEU A 1 395 ? 11.273 15.148 8.297 1 97.88 395 LEU A N 1
ATOM 3158 C CA . LEU A 1 395 ? 11.781 16.5 8.445 1 97.88 395 LEU A CA 1
ATOM 3159 C C . LEU A 1 395 ? 10.891 17.5 7.711 1 97.88 395 LEU A C 1
ATOM 3161 O O . LEU A 1 395 ? 10.625 18.594 8.219 1 97.88 395 LEU A O 1
ATOM 3165 N N . ASN A 1 396 ? 10.492 17.125 6.496 1 98.38 396 ASN A N 1
ATOM 3166 C CA . ASN A 1 396 ? 9.688 18.062 5.707 1 98.38 396 ASN A CA 1
ATOM 3167 C C . ASN A 1 396 ? 8.328 18.297 6.348 1 98.38 396 ASN A C 1
ATOM 3169 O O . ASN A 1 396 ? 7.793 19.406 6.277 1 98.38 396 ASN A O 1
ATOM 3173 N N . GLY A 1 397 ? 7.734 17.203 6.934 1 98.75 397 GLY A N 1
ATOM 3174 C CA . GLY A 1 397 ? 6.492 17.391 7.668 1 98.75 397 GLY A CA 1
ATOM 3175 C C . GLY A 1 397 ? 6.652 18.266 8.898 1 98.75 397 GLY A C 1
ATOM 3176 O O . GLY A 1 397 ? 5.805 19.109 9.18 1 98.75 397 GLY A O 1
ATOM 3177 N N . ALA A 1 398 ? 7.746 18.047 9.633 1 98.62 398 ALA A N 1
ATOM 3178 C CA . ALA A 1 398 ? 8.031 18.859 10.82 1 98.62 398 ALA A CA 1
ATOM 3179 C C . ALA A 1 398 ? 8.172 20.328 10.461 1 98.62 398 ALA A C 1
ATOM 3181 O O . ALA A 1 398 ? 7.582 21.203 11.109 1 98.62 398 ALA A O 1
ATOM 3182 N N . ARG A 1 399 ? 8.836 20.594 9.375 1 96.56 399 ARG A N 1
ATOM 3183 C CA . ARG A 1 399 ? 9 21.953 8.891 1 96.56 399 ARG A CA 1
ATOM 3184 C C . ARG A 1 399 ? 7.656 22.578 8.531 1 96.56 399 ARG A C 1
ATOM 3186 O O . ARG A 1 399 ? 7.383 23.734 8.867 1 96.56 399 ARG A O 1
ATOM 3193 N N . SER A 1 400 ? 6.844 21.812 7.848 1 98.12 400 SER A N 1
ATOM 3194 C CA . SER A 1 400 ? 5.523 22.266 7.422 1 98.12 400 SER A CA 1
ATOM 3195 C C . SER A 1 400 ? 4.66 22.656 8.617 1 98.12 400 SER A C 1
ATOM 3197 O O . SER A 1 400 ? 3.773 23.5 8.492 1 98.12 400 SER A O 1
ATOM 3199 N N . LEU A 1 401 ? 4.949 22.031 9.797 1 98.56 401 LEU A N 1
ATOM 3200 C CA . LEU A 1 401 ? 4.113 22.234 10.977 1 98.56 401 LEU A CA 1
ATOM 3201 C C . LEU A 1 401 ? 4.801 23.172 11.969 1 98.56 401 LEU A C 1
ATOM 3203 O O . LEU A 1 401 ? 4.258 23.453 13.039 1 98.56 401 LEU A O 1
ATOM 3207 N N . GLY A 1 402 ? 6.004 23.641 11.656 1 97.06 402 GLY A N 1
ATOM 3208 C CA . GLY A 1 402 ? 6.754 24.516 12.539 1 97.06 402 GLY A CA 1
ATOM 3209 C C . GLY A 1 402 ? 7.32 23.812 13.75 1 97.06 402 GLY A C 1
ATOM 3210 O O . GLY A 1 402 ? 7.418 24.391 14.828 1 97.06 402 GLY A O 1
ATOM 3211 N N . LEU A 1 403 ? 7.645 22.562 13.617 1 97.94 403 LEU A N 1
ATOM 3212 C CA . LEU A 1 403 ? 8.156 21.75 14.719 1 97.94 403 LEU A CA 1
ATOM 3213 C C . LEU A 1 403 ? 9.641 21.453 14.531 1 97.94 403 LEU A C 1
ATOM 3215 O O . LEU A 1 403 ? 10.102 21.281 13.398 1 97.94 403 LEU A O 1
ATOM 3219 N N . SER A 1 404 ? 10.336 21.391 15.578 1 97.44 404 SER A N 1
ATOM 3220 C CA . SER A 1 404 ? 11.719 20.922 15.547 1 97.44 404 SER A CA 1
ATOM 3221 C C . SER A 1 404 ? 11.797 19.422 15.805 1 97.44 404 SER A C 1
ATOM 3223 O O . SER A 1 404 ? 12.477 18.984 16.734 1 97.44 404 SER A O 1
ATOM 3225 N N . ALA A 1 405 ? 11.117 18.656 14.984 1 97.81 405 ALA A N 1
ATOM 3226 C CA . ALA A 1 405 ? 11.016 17.203 15.078 1 97.81 405 ALA A CA 1
ATOM 3227 C C . ALA A 1 405 ? 11.398 16.531 13.758 1 97.81 405 ALA A C 1
ATOM 3229 O O . ALA A 1 405 ? 11.883 17.203 12.836 1 97.81 405 ALA A O 1
ATOM 3230 N N . GLY A 1 406 ? 11.312 15.242 13.688 1 97.75 406 GLY A N 1
ATOM 3231 C CA . GLY A 1 406 ? 11.562 14.508 12.461 1 97.75 406 GLY A CA 1
ATOM 3232 C C . GLY A 1 406 ? 13.023 14.195 12.234 1 97.75 406 GLY A C 1
ATOM 3233 O O . GLY A 1 406 ? 13.43 13.844 11.125 1 97.75 406 GLY A O 1
ATOM 3234 N N . CYS A 1 407 ? 13.844 14.383 13.219 1 97.44 407 CYS A N 1
ATOM 3235 C CA . CYS A 1 407 ? 15.266 14.055 13.133 1 97.44 407 CYS A CA 1
ATOM 3236 C C . CYS A 1 407 ? 15.812 13.664 14.5 1 97.44 407 CYS A C 1
ATOM 3238 O O . CYS A 1 407 ? 15.164 13.891 15.523 1 97.44 407 CYS A O 1
ATOM 3240 N N . LEU A 1 408 ? 16.969 13.016 14.5 1 98 408 LEU A N 1
ATOM 3241 C CA . LEU A 1 408 ? 17.641 12.656 15.734 1 98 408 LEU A CA 1
ATOM 3242 C C . LEU A 1 408 ? 18.906 13.484 15.922 1 98 408 LEU A C 1
ATOM 3244 O O . LEU A 1 408 ? 19.953 12.969 16.328 1 98 408 LEU A O 1
ATOM 3248 N N . GLU A 1 409 ? 18.812 14.711 15.555 1 97.06 409 GLU A N 1
ATOM 3249 C CA . GLU A 1 409 ? 19.906 15.656 15.766 1 97.06 409 GLU A CA 1
ATOM 3250 C C . GLU A 1 409 ? 19.797 16.328 17.141 1 97.06 409 GLU A C 1
ATOM 3252 O O . GLU A 1 409 ? 18.688 16.484 17.656 1 97.06 409 GLU A O 1
ATOM 3257 N N . PRO A 1 410 ? 20.969 16.719 17.688 1 97.06 410 PRO A N 1
ATOM 3258 C CA . PRO A 1 410 ? 20.922 17.375 18.984 1 97.06 410 PRO A CA 1
ATOM 3259 C C . PRO A 1 410 ? 19.984 18.578 19 1 97.06 410 PRO A C 1
ATOM 3261 O O . PRO A 1 410 ? 20.031 19.406 18.094 1 97.06 410 PRO A O 1
ATOM 3264 N N . GLY A 1 411 ? 19.141 18.625 19.984 1 97.56 411 GLY A N 1
ATOM 3265 C CA . GLY A 1 411 ? 18.219 19.75 20.125 1 97.56 411 GLY A CA 1
ATOM 3266 C C . GLY A 1 411 ? 16.828 19.469 19.594 1 97.56 411 GLY A C 1
ATOM 3267 O O . GLY A 1 411 ? 15.867 20.125 20 1 97.56 411 GLY A O 1
ATOM 3268 N N . CYS A 1 412 ? 16.672 18.531 18.703 1 98.12 412 CYS A N 1
ATOM 3269 C CA . CYS A 1 412 ? 15.367 18.141 18.172 1 98.12 412 CYS A CA 1
ATOM 3270 C C . CYS A 1 412 ? 14.516 17.5 19.25 1 98.12 412 CYS A C 1
ATOM 3272 O O . CYS A 1 412 ? 15.047 16.953 20.219 1 98.12 412 CYS A O 1
ATOM 3274 N N . LEU A 1 413 ? 13.227 17.703 19.141 1 98.5 413 LEU A N 1
ATOM 3275 C CA . LEU A 1 413 ? 12.336 16.938 20.016 1 98.5 413 LEU A CA 1
ATOM 3276 C C . LEU A 1 413 ? 12.656 15.445 19.953 1 98.5 413 LEU A C 1
ATOM 3278 O O . LEU A 1 413 ? 12.93 14.906 18.875 1 98.5 413 LEU A O 1
ATOM 3282 N N . ALA A 1 414 ? 12.719 14.82 21.125 1 98.56 414 ALA A N 1
ATOM 3283 C CA . ALA A 1 414 ? 13.047 13.398 21.172 1 98.56 414 ALA A CA 1
ATOM 3284 C C . ALA A 1 414 ? 11.828 12.547 20.828 1 98.56 414 ALA A C 1
ATOM 3286 O O . ALA A 1 414 ? 11.383 11.727 21.641 1 98.56 414 ALA A O 1
ATOM 3287 N N . ASP A 1 415 ? 11.266 12.719 19.688 1 98.88 415 ASP A N 1
ATOM 3288 C CA . ASP A 1 415 ? 10.211 11.906 19.078 1 98.88 415 ASP A CA 1
ATOM 3289 C C . ASP A 1 415 ? 10.797 10.859 18.141 1 98.88 415 ASP A C 1
ATOM 3291 O O . ASP A 1 415 ? 11.312 11.188 17.078 1 98.88 415 ASP A O 1
ATOM 3295 N N . PHE A 1 416 ? 10.727 9.594 18.547 1 98.88 416 PHE A N 1
ATOM 3296 C CA . PHE A 1 416 ? 11.312 8.539 17.734 1 98.88 416 PHE A CA 1
ATOM 3297 C C . PHE A 1 416 ? 10.508 7.25 17.859 1 98.88 416 PHE A C 1
ATOM 3299 O O . PHE A 1 416 ? 9.602 7.156 18.688 1 98.88 416 PHE A O 1
ATOM 3306 N N . VAL A 1 417 ? 10.695 6.352 16.938 1 98.75 417 VAL A N 1
ATOM 3307 C CA . VAL A 1 417 ? 9.992 5.074 16.906 1 98.75 417 VAL A CA 1
ATOM 3308 C C . VAL A 1 417 ? 11 3.932 16.797 1 98.75 417 VAL A C 1
ATOM 3310 O O . VAL A 1 417 ? 12.109 4.117 16.297 1 98.75 417 VAL A O 1
ATOM 3313 N N . THR A 1 418 ? 10.695 2.826 17.422 1 98.88 418 THR A N 1
ATOM 3314 C CA . THR A 1 418 ? 11.492 1.611 17.297 1 98.88 418 THR A CA 1
ATOM 3315 C C . THR A 1 418 ? 10.836 0.625 16.344 1 98.88 418 THR A C 1
ATOM 3317 O O . THR A 1 418 ? 9.625 0.402 16.406 1 98.88 418 THR A O 1
ATOM 3320 N N . ILE A 1 419 ? 11.609 0.105 15.414 1 98.88 419 ILE A N 1
ATOM 3321 C CA . ILE A 1 419 ? 11.156 -0.847 14.406 1 98.88 419 ILE A CA 1
ATOM 3322 C C . ILE A 1 419 ? 11.688 -2.24 14.734 1 98.88 419 ILE A C 1
ATOM 3324 O O . ILE A 1 419 ? 12.898 -2.426 14.914 1 98.88 419 ILE A O 1
ATOM 3328 N N . ASP A 1 420 ? 10.852 -3.184 14.828 1 98.81 420 ASP A N 1
ATOM 3329 C CA . ASP A 1 420 ? 11.203 -4.562 15.148 1 98.81 420 ASP A CA 1
ATOM 3330 C C . ASP A 1 420 ? 11.938 -5.234 13.992 1 98.81 420 ASP A C 1
ATOM 3332 O O . ASP A 1 420 ? 11.32 -5.574 12.977 1 98.81 420 ASP A O 1
ATOM 3336 N N . LEU A 1 421 ? 13.195 -5.484 14.156 1 98.44 421 LEU A N 1
ATOM 3337 C CA . LEU A 1 421 ? 14.008 -6.062 13.086 1 98.44 421 LEU A CA 1
ATOM 3338 C C . LEU A 1 421 ? 13.617 -7.516 12.844 1 98.44 421 LEU A C 1
ATOM 3340 O O . LEU A 1 421 ? 13.977 -8.094 11.805 1 98.44 421 LEU A O 1
ATOM 3344 N N . ASN A 1 422 ? 12.859 -8.109 13.758 1 97.56 422 ASN A N 1
ATOM 3345 C CA . ASN A 1 422 ? 12.453 -9.5 13.617 1 97.56 422 ASN A CA 1
ATOM 3346 C C . ASN A 1 422 ? 11.07 -9.617 12.969 1 97.56 422 ASN A C 1
ATOM 3348 O O . ASN A 1 422 ? 10.578 -10.719 12.742 1 97.56 422 ASN A O 1
ATOM 3352 N N . HIS A 1 423 ? 10.445 -8.508 12.758 1 97.94 423 HIS A N 1
ATOM 3353 C CA . HIS A 1 423 ? 9.164 -8.57 12.062 1 97.94 423 HIS A CA 1
ATOM 3354 C C . HIS A 1 423 ? 9.312 -9.234 10.695 1 97.94 423 HIS A C 1
ATOM 3356 O O . HIS A 1 423 ? 10.312 -9.023 10.008 1 97.94 423 HIS A O 1
ATOM 3362 N N . ILE A 1 424 ? 8.344 -9.953 10.273 1 97.94 424 ILE A N 1
ATOM 3363 C CA . ILE A 1 424 ? 8.398 -10.82 9.102 1 97.94 424 ILE A CA 1
ATOM 3364 C C . ILE A 1 424 ? 8.742 -9.992 7.863 1 97.94 424 ILE A C 1
ATOM 3366 O O . ILE A 1 424 ? 9.469 -10.461 6.984 1 97.94 424 ILE A O 1
ATOM 3370 N N . THR A 1 425 ? 8.312 -8.75 7.754 1 98.06 425 THR A N 1
ATOM 3371 C CA . THR A 1 425 ? 8.523 -7.93 6.566 1 98.06 425 THR A CA 1
ATOM 3372 C C . THR A 1 425 ? 9.969 -7.438 6.496 1 98.06 425 THR A C 1
ATOM 3374 O O . THR A 1 425 ? 10.406 -6.941 5.461 1 98.06 425 THR A O 1
ATOM 3377 N N . LEU A 1 426 ? 10.727 -7.57 7.574 1 98.12 426 LEU A N 1
ATOM 3378 C CA . LEU A 1 426 ? 12.094 -7.059 7.594 1 98.12 426 LEU A CA 1
ATOM 3379 C C . LEU A 1 426 ? 13.094 -8.195 7.723 1 98.12 426 LEU A C 1
ATOM 3381 O O . LEU A 1 426 ? 14.305 -7.965 7.688 1 98.12 426 LEU A O 1
ATOM 3385 N N . ARG A 1 427 ? 12.594 -9.438 7.855 1 97.31 427 ARG A N 1
ATOM 3386 C CA . ARG A 1 427 ? 13.516 -10.57 7.91 1 97.31 427 ARG A CA 1
ATOM 3387 C C . ARG A 1 427 ? 14.336 -10.664 6.633 1 97.31 427 ARG A C 1
ATOM 3389 O O . ARG A 1 427 ? 13.805 -10.508 5.531 1 97.31 427 ARG A O 1
ATOM 3396 N N . GLY A 1 428 ? 15.617 -10.844 6.785 1 94.94 428 GLY A N 1
ATOM 3397 C CA . GLY A 1 428 ? 16.5 -10.969 5.641 1 94.94 428 GLY A CA 1
ATOM 3398 C C . GLY A 1 428 ? 17.125 -9.648 5.223 1 94.94 428 GLY A C 1
ATOM 3399 O O . GLY A 1 428 ? 17.984 -9.609 4.332 1 94.94 428 GLY A O 1
ATOM 3400 N N . THR A 1 429 ? 16.688 -8.578 5.879 1 96.19 429 THR A N 1
ATOM 3401 C CA . THR A 1 429 ? 17.281 -7.273 5.582 1 96.19 429 THR A CA 1
ATOM 3402 C C . THR A 1 429 ? 18.734 -7.223 6.027 1 96.19 429 THR A C 1
ATOM 3404 O O . THR A 1 429 ? 19.156 -7.988 6.898 1 96.19 429 THR A O 1
ATOM 3407 N N . THR A 1 430 ? 19.516 -6.422 5.375 1 95.62 430 THR A N 1
ATOM 3408 C CA . THR A 1 430 ? 20.891 -6.082 5.773 1 95.62 430 THR A CA 1
ATOM 3409 C C . THR A 1 430 ? 20.969 -4.633 6.246 1 95.62 430 THR A C 1
ATOM 3411 O O . THR A 1 430 ? 20.016 -3.861 6.062 1 95.62 430 THR A O 1
ATOM 3414 N N . ARG A 1 431 ? 22.094 -4.332 6.898 1 95.75 431 ARG A N 1
ATOM 3415 C CA . ARG A 1 431 ? 22.312 -2.949 7.301 1 95.75 431 ARG A CA 1
ATOM 3416 C C . ARG A 1 431 ? 22.141 -2 6.117 1 95.75 431 ARG A C 1
ATOM 3418 O O . ARG A 1 431 ? 21.484 -0.967 6.23 1 95.75 431 ARG A O 1
ATOM 3425 N N . ASP A 1 432 ? 22.656 -2.424 4.918 1 94.19 432 ASP A N 1
ATOM 3426 C CA . ASP A 1 432 ? 22.688 -1.56 3.742 1 94.19 432 ASP A CA 1
ATOM 3427 C C . ASP A 1 432 ? 21.297 -1.417 3.123 1 94.19 432 ASP A C 1
ATOM 3429 O O . ASP A 1 432 ? 21 -0.398 2.5 1 94.19 432 ASP A O 1
ATOM 3433 N N . SER A 1 433 ? 20.453 -2.43 3.311 1 96.75 433 SER A N 1
ATOM 3434 C CA . SER A 1 433 ? 19.125 -2.395 2.674 1 96.75 433 SER A CA 1
ATOM 3435 C C . SER A 1 433 ? 18.047 -1.999 3.67 1 96.75 433 SER A C 1
ATOM 3437 O O . SER A 1 433 ? 16.875 -1.868 3.303 1 96.75 433 SER A O 1
ATOM 3439 N N . LEU A 1 434 ? 18.438 -1.747 4.898 1 98.19 434 LEU A N 1
ATOM 3440 C CA . LEU A 1 434 ? 17.469 -1.606 5.98 1 98.19 434 LEU A CA 1
ATOM 3441 C C . LEU A 1 434 ? 16.578 -0.395 5.754 1 98.19 434 LEU A C 1
ATOM 3443 O O . LEU A 1 434 ? 15.352 -0.495 5.855 1 98.19 434 LEU A O 1
ATOM 3447 N N . LEU A 1 435 ? 17.141 0.772 5.414 1 98 435 LEU A N 1
ATOM 3448 C CA . LEU A 1 435 ? 16.312 1.956 5.223 1 98 435 LEU A CA 1
ATOM 3449 C C . LEU A 1 435 ? 15.391 1.784 4.016 1 98 435 LEU A C 1
ATOM 3451 O O . LEU A 1 435 ? 14.242 2.223 4.039 1 98 435 LEU A O 1
ATOM 3455 N N . ALA A 1 436 ? 15.906 1.138 2.957 1 97.75 436 ALA A N 1
ATOM 3456 C CA . ALA A 1 436 ? 15.07 0.842 1.795 1 97.75 436 ALA A CA 1
ATOM 3457 C C . ALA A 1 436 ? 13.914 -0.075 2.172 1 97.75 436 ALA A C 1
ATOM 3459 O O . ALA A 1 436 ? 12.766 0.168 1.781 1 97.75 436 ALA A O 1
ATOM 3460 N N . ASP A 1 437 ? 14.18 -1.135 2.945 1 98.31 437 ASP A N 1
ATOM 3461 C CA . ASP A 1 437 ? 13.148 -2.078 3.359 1 98.31 437 ASP A CA 1
ATOM 3462 C C . ASP A 1 437 ? 12.117 -1.403 4.258 1 98.31 437 ASP A C 1
ATOM 3464 O O . ASP A 1 437 ? 10.914 -1.664 4.141 1 98.31 437 ASP A O 1
ATOM 3468 N N . ILE A 1 438 ? 12.555 -0.514 5.09 1 98.31 438 ILE A N 1
ATOM 3469 C CA . ILE A 1 438 ? 11.672 0.212 5.996 1 98.31 438 ILE A CA 1
ATOM 3470 C C . ILE A 1 438 ? 10.742 1.119 5.191 1 98.31 438 ILE A C 1
ATOM 3472 O O . ILE A 1 438 ? 9.547 1.225 5.496 1 98.31 438 ILE A O 1
ATOM 3476 N N . THR A 1 439 ? 11.234 1.707 4.133 1 97.75 439 THR A N 1
ATOM 3477 C CA . THR A 1 439 ? 10.492 2.717 3.389 1 97.75 439 THR A CA 1
ATOM 3478 C C . THR A 1 439 ? 9.656 2.072 2.287 1 97.75 439 THR A C 1
ATOM 3480 O O . THR A 1 439 ? 8.539 2.514 2.006 1 97.75 439 THR A O 1
ATOM 3483 N N . LEU A 1 440 ? 10.156 0.948 1.724 1 97.81 440 LEU A N 1
ATOM 3484 C CA . LEU A 1 440 ? 9.562 0.492 0.473 1 97.81 440 LEU A CA 1
ATOM 3485 C C . LEU A 1 440 ? 8.883 -0.863 0.657 1 97.81 440 LEU A C 1
ATOM 3487 O O . LEU A 1 440 ? 8.148 -1.315 -0.22 1 97.81 440 LEU A O 1
ATOM 3491 N N . SER A 1 441 ? 9.031 -1.527 1.876 1 97.06 441 SER A N 1
ATOM 3492 C CA . SER A 1 441 ? 8.523 -2.895 1.949 1 97.06 441 SER A CA 1
ATOM 3493 C C . SER A 1 441 ? 7.797 -3.146 3.266 1 97.06 441 SER A C 1
ATOM 3495 O O . SER A 1 441 ? 6.855 -3.939 3.316 1 97.06 441 SER A O 1
ATOM 3497 N N . MET A 1 442 ? 8.148 -2.443 4.293 1 97.44 442 MET A N 1
ATOM 3498 C CA . MET A 1 442 ? 7.707 -2.719 5.66 1 97.44 442 MET A CA 1
ATOM 3499 C C . MET A 1 442 ? 6.234 -2.359 5.836 1 97.44 442 MET A C 1
ATOM 3501 O O . MET A 1 442 ? 5.727 -1.461 5.168 1 97.44 442 MET A O 1
ATOM 3505 N N . THR A 1 443 ? 5.52 -3.105 6.68 1 96.94 443 THR A N 1
ATOM 3506 C CA . THR A 1 443 ? 4.18 -2.742 7.125 1 96.94 443 THR A CA 1
ATOM 3507 C C . THR A 1 443 ? 4.23 -2.1 8.508 1 96.94 443 THR A C 1
ATOM 3509 O O . THR A 1 443 ? 5.172 -2.322 9.273 1 96.94 443 THR A O 1
ATOM 3512 N N . PRO A 1 444 ? 3.174 -1.332 8.828 1 97.19 444 PRO A N 1
ATOM 3513 C CA . PRO A 1 444 ? 3.174 -0.636 10.125 1 97.19 444 PRO A CA 1
ATOM 3514 C C . PRO A 1 444 ? 3.225 -1.595 11.312 1 97.19 444 PRO A C 1
ATOM 3516 O O . PRO A 1 444 ? 3.615 -1.199 12.406 1 97.19 444 PRO A O 1
ATOM 3519 N N . GLY A 1 445 ? 2.887 -2.834 11.086 1 96.69 445 GLY A N 1
ATOM 3520 C CA . GLY A 1 445 ? 2.918 -3.818 12.156 1 96.69 445 GLY A CA 1
ATOM 3521 C C . GLY A 1 445 ? 4.305 -4.031 12.734 1 96.69 445 GLY A C 1
ATOM 3522 O O . GLY A 1 445 ? 4.453 -4.598 13.812 1 96.69 445 GLY A O 1
ATOM 3523 N N . ALA A 1 446 ? 5.332 -3.531 12.055 1 98.25 446 ALA A N 1
ATOM 3524 C CA . ALA A 1 446 ? 6.715 -3.693 12.5 1 98.25 446 ALA A CA 1
ATOM 3525 C C . ALA A 1 446 ? 7.082 -2.637 13.539 1 98.25 446 ALA A C 1
ATOM 3527 O O . ALA A 1 446 ? 8.117 -2.742 14.203 1 98.25 446 ALA A O 1
ATOM 3528 N N . VAL A 1 447 ? 6.266 -1.587 13.664 1 98.56 447 VAL A N 1
ATOM 3529 C CA . VAL A 1 447 ? 6.5 -0.583 14.703 1 98.56 447 VAL A CA 1
ATOM 3530 C C . VAL A 1 447 ? 6.301 -1.206 16.078 1 98.56 447 VAL A C 1
ATOM 3532 O O . VAL A 1 447 ? 5.234 -1.743 16.375 1 98.56 447 VAL A O 1
ATOM 3535 N N . LYS A 1 448 ? 7.301 -1.163 16.906 1 98.06 448 LYS A N 1
ATOM 3536 C CA . LYS A 1 448 ? 7.289 -1.834 18.203 1 98.06 448 LYS A CA 1
ATOM 3537 C C . LYS A 1 448 ? 7.016 -0.845 19.328 1 98.06 448 LYS A C 1
ATOM 3539 O O . LYS A 1 448 ? 6.281 -1.155 20.281 1 98.06 448 LYS A O 1
ATOM 3544 N N . GLY A 1 449 ? 7.656 0.308 19.25 1 98.56 449 GLY A N 1
ATOM 3545 C CA . GLY A 1 449 ? 7.488 1.355 20.25 1 98.56 449 GLY A CA 1
ATOM 3546 C C . GLY A 1 449 ? 7.469 2.748 19.641 1 98.56 449 GLY A C 1
ATOM 3547 O O . GLY A 1 449 ? 8.094 2.996 18.609 1 98.56 449 GLY A O 1
ATOM 3548 N N . VAL A 1 450 ? 6.711 3.619 20.266 1 98.88 450 VAL A N 1
ATOM 3549 C CA . VAL A 1 450 ? 6.594 5.016 19.859 1 98.88 450 VAL A CA 1
ATOM 3550 C C . VAL A 1 450 ? 6.91 5.93 21.031 1 98.88 450 VAL A C 1
ATOM 3552 O O . VAL A 1 450 ? 6.352 5.766 22.125 1 98.88 450 VAL A O 1
ATOM 3555 N N . PHE A 1 451 ? 7.812 6.844 20.828 1 98.88 451 PHE A N 1
ATOM 3556 C CA . PHE A 1 451 ? 8.289 7.738 21.875 1 98.88 451 PHE A CA 1
ATOM 3557 C C . PHE A 1 451 ? 8.023 9.195 21.516 1 98.88 451 PHE A C 1
ATOM 3559 O O . PHE A 1 451 ? 8.32 9.617 20.391 1 98.88 451 PHE A O 1
ATOM 3566 N N . VAL A 1 452 ? 7.434 9.961 22.375 1 98.81 452 VAL A N 1
ATOM 3567 C CA . VAL A 1 452 ? 7.254 11.398 22.25 1 98.81 452 VAL A CA 1
ATOM 3568 C C . VAL A 1 452 ? 7.926 12.102 23.438 1 98.81 452 VAL A C 1
ATOM 3570 O O . VAL A 1 452 ? 7.602 11.828 24.594 1 98.81 452 VAL A O 1
ATOM 3573 N N . GLY A 1 453 ? 8.922 12.984 23.141 1 97.94 453 GLY A N 1
ATOM 3574 C CA . GLY A 1 453 ? 9.695 13.617 24.188 1 97.94 453 GLY A CA 1
ATOM 3575 C C . GLY A 1 453 ? 10.516 12.641 25 1 97.94 453 GLY A C 1
ATOM 3576 O O . GLY A 1 453 ? 10.734 12.844 26.188 1 97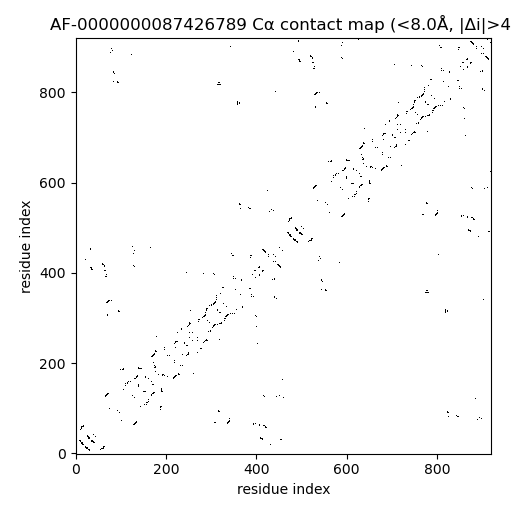.94 453 GLY A O 1
ATOM 3577 N N . GLY A 1 454 ? 10.828 11.539 24.422 1 97.81 454 GLY A N 1
ATOM 3578 C CA . GLY A 1 454 ? 11.633 10.539 25.094 1 97.81 454 GLY A CA 1
ATOM 3579 C C . GLY A 1 454 ? 10.812 9.609 25.969 1 97.81 454 GLY A C 1
ATOM 3580 O O . GLY A 1 454 ? 11.359 8.727 26.625 1 97.81 454 GLY A O 1
ATOM 3581 N N . GLU A 1 455 ? 9.586 9.773 25.969 1 97.88 455 GLU A N 1
ATOM 3582 C CA . GLU A 1 455 ? 8.695 8.922 26.75 1 97.88 455 GLU A CA 1
ATOM 3583 C C . GLU A 1 455 ? 7.891 7.98 25.875 1 97.88 455 GLU A C 1
ATOM 3585 O O . GLU A 1 455 ? 7.293 8.414 24.875 1 97.88 455 GLU A O 1
ATOM 3590 N N . GLU A 1 456 ? 7.883 6.711 26.219 1 98.25 456 GLU A N 1
ATOM 3591 C CA . GLU A 1 456 ? 7.172 5.719 25.422 1 98.25 456 GLU A CA 1
ATOM 3592 C C . GLU A 1 456 ? 5.66 5.855 25.594 1 98.25 456 GLU A C 1
ATOM 3594 O O . GLU A 1 456 ? 5.164 5.977 26.719 1 98.25 456 GLU A O 1
ATOM 3599 N N . LEU A 1 457 ? 4.938 5.891 24.516 1 98.56 457 LEU A N 1
ATOM 3600 C CA . LEU A 1 457 ? 3.479 5.926 24.562 1 98.56 457 LEU A CA 1
ATOM 3601 C C . LEU A 1 457 ? 2.914 4.559 24.938 1 98.56 457 LEU A C 1
ATOM 3603 O O . LEU A 1 457 ? 3.436 3.527 24.516 1 98.56 457 LEU A O 1
ATOM 3607 N N . GLU A 1 458 ? 1.917 4.512 25.75 1 96.62 458 GLU A N 1
ATOM 3608 C CA . GLU A 1 458 ? 1.147 3.305 26.047 1 96.62 458 GLU A CA 1
ATOM 3609 C C . GLU A 1 458 ? -0.048 3.172 25.109 1 96.62 458 GLU A C 1
ATOM 3611 O O . GLU A 1 458 ? -1.1 3.77 25.344 1 96.62 458 GLU A O 1
ATOM 3616 N N . LEU A 1 459 ? 0.131 2.346 24.094 1 94.75 459 LEU A N 1
ATOM 3617 C CA . LEU A 1 459 ? -0.838 2.344 23.016 1 94.75 459 LEU A CA 1
ATOM 3618 C C . LEU A 1 459 ? -1.805 1.172 23.141 1 94.75 459 LEU A C 1
ATOM 3620 O O . LEU A 1 459 ? -2.764 1.063 22.375 1 94.75 459 LEU A O 1
ATOM 3624 N N . GLU A 1 460 ? -1.667 0.181 24.125 1 85.69 460 GLU A N 1
ATOM 3625 C CA . GLU A 1 460 ? -2.576 -0.946 24.312 1 85.69 460 GLU A CA 1
ATOM 3626 C C . GLU A 1 460 ? -3.879 -0.499 24.969 1 85.69 460 GLU A C 1
ATOM 3628 O O . GLU A 1 460 ? -3.869 0.343 25.875 1 85.69 460 GLU A O 1
ATOM 3633 N N . MET B 1 1 ? -6.02 -51.438 14.484 1 24.95 1 MET B N 1
ATOM 3634 C CA . MET B 1 1 ? -7.312 -50.781 14.672 1 24.95 1 MET B CA 1
ATOM 3635 C C . MET B 1 1 ? -7.652 -49.906 13.484 1 24.95 1 MET B C 1
ATOM 3637 O O . MET B 1 1 ? -6.828 -49.094 13.055 1 24.95 1 MET B O 1
ATOM 3641 N N . GLN B 1 2 ? -8.672 -50.125 12.586 1 30.92 2 GLN B N 1
ATOM 3642 C CA . GLN B 1 2 ? -9.102 -49.531 11.32 1 30.92 2 GLN B CA 1
ATOM 3643 C C . GLN B 1 2 ? -9.352 -48.031 11.461 1 30.92 2 GLN B C 1
ATOM 3645 O O . GLN B 1 2 ? -10.164 -47.625 12.297 1 30.92 2 GLN B O 1
ATOM 3650 N N . THR B 1 3 ? -8.633 -47.156 11.469 1 34.22 3 THR B N 1
ATOM 3651 C CA . THR B 1 3 ? -8.602 -45.719 11.758 1 34.22 3 THR B CA 1
ATOM 3652 C C . THR B 1 3 ? -9.875 -45.031 11.266 1 34.22 3 THR B C 1
ATOM 3654 O O . THR B 1 3 ? -10.32 -45.281 10.141 1 34.22 3 THR B O 1
ATOM 3657 N N . SER B 1 4 ? -10.93 -44.312 12.117 1 35.59 4 SER B N 1
ATOM 3658 C CA . SER B 1 4 ? -12.234 -43.938 12.633 1 35.59 4 SER B CA 1
ATOM 3659 C C . SER B 1 4 ? -12.984 -43.062 11.648 1 35.59 4 SER B C 1
ATOM 3661 O O . SER B 1 4 ? -12.398 -42.531 10.688 1 35.59 4 SER B O 1
ATOM 3663 N N . MET B 1 5 ? -14.297 -42.469 12.055 1 40.12 5 MET B N 1
ATOM 3664 C CA . MET B 1 5 ? -15.438 -41.656 11.648 1 40.12 5 MET B CA 1
ATOM 3665 C C . MET B 1 5 ? -14.977 -40.312 11.062 1 40.12 5 MET B C 1
ATOM 3667 O O . MET B 1 5 ? -14.07 -39.688 11.602 1 40.12 5 MET B O 1
ATOM 3671 N N . ASN B 1 6 ? -15.086 -39.969 9.914 1 52.88 6 ASN B N 1
ATOM 3672 C CA . ASN B 1 6 ? -14.945 -38.75 9.109 1 52.88 6 ASN B CA 1
ATOM 3673 C C . ASN B 1 6 ? -15.305 -37.5 9.906 1 52.88 6 ASN B C 1
ATOM 3675 O O . ASN B 1 6 ? -16.484 -37.125 10.016 1 52.88 6 ASN B O 1
ATOM 3679 N N . ASP B 1 7 ? -14.68 -37.062 11.07 1 75.19 7 ASP B N 1
ATOM 3680 C CA . ASP B 1 7 ? -15.047 -36.125 12.133 1 75.19 7 ASP B CA 1
ATOM 3681 C C . ASP B 1 7 ? -15.211 -34.719 11.594 1 75.19 7 ASP B C 1
ATOM 3683 O O . ASP B 1 7 ? -14.305 -34.188 10.945 1 75.19 7 ASP B O 1
ATOM 3687 N N . LYS B 1 8 ? -16.516 -34.281 11.484 1 89.44 8 LYS B N 1
ATOM 3688 C CA . LYS B 1 8 ? -16.938 -32.906 11.195 1 89.44 8 LYS B CA 1
ATOM 3689 C C . LYS B 1 8 ? -16.5 -31.953 12.297 1 89.44 8 LYS B C 1
ATOM 3691 O O . LYS B 1 8 ? -16.531 -32.312 13.484 1 89.44 8 LYS B O 1
ATOM 3696 N N . THR B 1 9 ? -15.805 -30.953 11.859 1 94.25 9 THR B N 1
ATOM 3697 C CA . THR B 1 9 ? -15.469 -29.859 12.766 1 94.25 9 THR B CA 1
ATOM 3698 C C . THR B 1 9 ? -16.281 -28.609 12.43 1 94.25 9 THR B C 1
ATOM 3700 O O . THR B 1 9 ? -16.453 -28.281 11.258 1 94.25 9 THR B O 1
ATOM 3703 N N . TYR B 1 10 ? -16.828 -28.016 13.453 1 94.56 10 TYR B N 1
ATOM 3704 C CA . TYR B 1 10 ? -17.547 -26.75 13.289 1 94.56 10 TYR B CA 1
ATOM 3705 C C . TYR B 1 10 ? -16.766 -25.594 13.898 1 94.56 10 TYR B C 1
ATOM 3707 O O . TYR B 1 10 ? -16.297 -25.688 15.031 1 94.56 10 TYR B O 1
ATOM 3715 N N . PHE B 1 11 ? -16.594 -24.531 13.117 1 96.94 11 PHE B N 1
ATOM 3716 C CA . PHE B 1 11 ? -15.953 -23.312 13.578 1 96.94 11 PHE B CA 1
ATOM 3717 C C . PHE B 1 11 ? -16.984 -22.188 13.75 1 96.94 11 PHE B C 1
ATOM 3719 O O . PHE B 1 11 ? -17.766 -21.906 12.844 1 96.94 11 PHE B O 1
ATOM 3726 N N . ARG B 1 12 ? -17 -21.578 14.875 1 96 12 ARG B N 1
ATOM 3727 C CA . ARG B 1 12 ? -17.891 -20.453 15.133 1 96 12 ARG B CA 1
ATOM 3728 C C . ARG B 1 12 ? -17.141 -19.141 15.055 1 96 12 ARG B C 1
ATOM 3730 O O . ARG B 1 12 ? -16.016 -19.031 15.547 1 96 12 ARG B O 1
ATOM 3737 N N . ALA B 1 13 ? -17.703 -18.125 14.414 1 96.88 13 ALA B N 1
ATOM 3738 C CA . ALA B 1 13 ? -17.078 -16.812 14.297 1 96.88 13 ALA B CA 1
ATOM 3739 C C . ALA B 1 13 ? -18.125 -15.703 14.312 1 96.88 13 ALA B C 1
ATOM 3741 O O . ALA B 1 13 ? -19.312 -15.961 14.086 1 96.88 13 ALA B O 1
ATOM 3742 N N . ARG B 1 14 ? -17.734 -14.469 14.633 1 97.19 14 ARG B N 1
ATOM 3743 C CA . ARG B 1 14 ? -18.625 -13.305 14.625 1 97.19 14 ARG B CA 1
ATOM 3744 C C . ARG B 1 14 ? -19.219 -13.086 13.242 1 97.19 14 ARG B C 1
ATOM 3746 O O . ARG B 1 14 ? -20.406 -12.797 13.117 1 97.19 14 ARG B O 1
ATOM 3753 N N . TYR B 1 15 ? -18.406 -13.195 12.234 1 97.94 15 TYR B N 1
ATOM 3754 C CA . TYR B 1 15 ? -18.844 -13.086 10.844 1 97.94 15 TYR B CA 1
ATOM 3755 C C . TYR B 1 15 ? -18.219 -14.172 9.984 1 97.94 15 TYR B C 1
ATOM 3757 O O . TYR B 1 15 ? -17.062 -14.531 10.164 1 97.94 15 TYR B O 1
ATOM 3765 N N . ILE B 1 16 ? -18.969 -14.773 9.094 1 98.31 16 ILE B N 1
ATOM 3766 C CA . ILE B 1 16 ? -18.5 -15.703 8.07 1 98.31 16 ILE B CA 1
ATOM 3767 C C . ILE B 1 16 ? -18.953 -15.227 6.691 1 98.31 16 ILE B C 1
ATOM 3769 O O . ILE B 1 16 ? -20.141 -15 6.469 1 98.31 16 ILE B O 1
ATOM 3773 N N . LEU B 1 17 ? -18.016 -15.039 5.832 1 97.94 17 LEU B N 1
ATOM 3774 C CA . LEU B 1 17 ? -18.375 -14.555 4.5 1 97.94 17 LEU B CA 1
ATOM 3775 C C . LEU B 1 17 ? -19.047 -15.656 3.68 1 97.94 17 LEU B C 1
ATOM 3777 O O . LEU B 1 17 ? -18.453 -16.719 3.451 1 97.94 17 LEU B O 1
ATOM 3781 N N . ASP B 1 18 ? -20.234 -15.57 3.254 1 95.31 18 ASP B N 1
ATOM 3782 C CA . ASP B 1 18 ? -21 -16.422 2.346 1 95.31 18 ASP B CA 1
ATOM 3783 C C . ASP B 1 18 ? -21.312 -15.703 1.039 1 95.31 18 ASP B C 1
ATOM 3785 O O . ASP B 1 18 ? -22.281 -14.945 0.959 1 95.31 18 ASP B O 1
ATOM 3789 N N . GLY B 1 19 ? -20.516 -16.062 0.013 1 92.31 19 GLY B N 1
ATOM 3790 C CA . GLY B 1 19 ? -20.531 -15.188 -1.151 1 92.31 19 GLY B CA 1
ATOM 3791 C C . GLY B 1 19 ? -19.969 -13.805 -0.87 1 92.31 19 GLY B C 1
ATOM 3792 O O . GLY B 1 19 ? -18.797 -13.664 -0.535 1 92.31 19 GLY B O 1
ATOM 3793 N N . PHE B 1 20 ? -20.891 -12.844 -0.951 1 92.38 20 PHE B N 1
ATOM 3794 C CA . PHE B 1 20 ? -20.484 -11.484 -0.642 1 92.38 20 PHE B CA 1
ATOM 3795 C C . PHE B 1 20 ? -21.219 -10.953 0.577 1 92.38 20 PHE B C 1
ATOM 3797 O O . PHE B 1 20 ? -21.141 -9.766 0.891 1 92.38 20 PHE B O 1
ATOM 3804 N N . ASP B 1 21 ? -21.891 -11.844 1.235 1 92.12 21 ASP B N 1
ATOM 3805 C CA . ASP B 1 21 ? -22.656 -11.453 2.412 1 92.12 21 ASP B CA 1
ATOM 3806 C C . ASP B 1 21 ? -22.047 -12.039 3.686 1 92.12 21 ASP B C 1
ATOM 3808 O O . ASP B 1 21 ? -21.281 -13 3.629 1 92.12 21 ASP B O 1
ATOM 3812 N N . TRP B 1 22 ? -22.484 -11.461 4.793 1 96.38 22 TRP B N 1
ATOM 3813 C CA . TRP B 1 22 ? -21.938 -11.914 6.07 1 96.38 22 TRP B CA 1
ATOM 3814 C C . TRP B 1 22 ? -23 -12.68 6.863 1 96.38 22 TRP B C 1
ATOM 3816 O O . TRP B 1 22 ? -24.109 -12.203 7.043 1 96.38 22 TRP B O 1
ATOM 3826 N N . VAL B 1 23 ? -22.672 -13.875 7.258 1 96.31 23 VAL B N 1
ATOM 3827 C CA . VAL B 1 23 ? -23.438 -14.594 8.266 1 96.31 23 VAL B CA 1
ATOM 3828 C C . VAL B 1 23 ? -22.938 -14.234 9.656 1 96.31 23 VAL B C 1
ATOM 3830 O O . VAL B 1 23 ? -21.766 -14.438 9.969 1 96.31 23 VAL B O 1
ATOM 3833 N N . GLU B 1 24 ? -23.812 -13.664 10.477 1 95.56 24 GLU B N 1
ATOM 3834 C CA . GLU B 1 24 ? -23.453 -13.203 11.82 1 95.56 24 GLU B CA 1
ATOM 3835 C C . GLU B 1 24 ? -23.578 -14.328 12.844 1 95.56 24 GLU B C 1
ATOM 3837 O O . GLU B 1 24 ? -24.594 -15.023 12.875 1 95.56 24 GLU B O 1
ATOM 3842 N N . ASP B 1 25 ? -22.531 -14.477 13.625 1 94 25 ASP B N 1
ATOM 3843 C CA . ASP B 1 25 ? -22.484 -15.484 14.68 1 94 25 ASP B CA 1
ATOM 3844 C C . ASP B 1 25 ? -22.781 -16.875 14.117 1 94 25 ASP B C 1
ATOM 3846 O O . ASP B 1 25 ? -23.625 -17.609 14.656 1 94 25 ASP B O 1
ATOM 3850 N N . GLY B 1 26 ? -22.078 -17.125 12.992 1 94.38 26 GLY B N 1
ATOM 3851 C CA . GLY B 1 26 ? -22.375 -18.359 12.266 1 94.38 26 GLY B CA 1
ATOM 3852 C C . GLY B 1 26 ? -21.375 -19.469 12.547 1 94.38 26 GLY B C 1
ATOM 3853 O O . GLY B 1 26 ? -20.484 -19.312 13.383 1 94.38 26 GLY B O 1
ATOM 3854 N N . TYR B 1 27 ? -21.656 -20.609 11.914 1 95.31 27 TYR B N 1
ATOM 3855 C CA . TYR B 1 27 ? -20.812 -21.797 12.023 1 95.31 27 TYR B CA 1
ATOM 3856 C C . TYR B 1 27 ? -20.375 -22.281 10.656 1 95.31 27 TYR B C 1
ATOM 3858 O O . TYR B 1 27 ? -21.188 -22.391 9.734 1 95.31 27 TYR B O 1
ATOM 3866 N N . LEU B 1 28 ? -19.094 -22.547 10.461 1 97.06 28 LEU B N 1
ATOM 3867 C CA . LEU B 1 28 ? -18.531 -23.156 9.25 1 97.06 28 LEU B CA 1
ATOM 3868 C C . LEU B 1 28 ? -18.234 -24.625 9.469 1 97.06 28 LEU B C 1
ATOM 3870 O O . LEU B 1 28 ? -17.438 -24.984 10.336 1 97.06 28 LEU B O 1
ATOM 3874 N N . GLU B 1 29 ? -18.906 -25.453 8.727 1 95.81 29 GLU B N 1
ATOM 3875 C CA . GLU B 1 29 ? -18.672 -26.891 8.789 1 95.81 29 GLU B CA 1
ATOM 3876 C C . GLU B 1 29 ? -17.5 -27.297 7.895 1 95.81 29 GLU B C 1
ATOM 3878 O O . GLU B 1 29 ? -17.422 -26.875 6.738 1 95.81 29 GLU B O 1
ATOM 3883 N N . VAL B 1 30 ? -16.531 -28.062 8.461 1 97 30 VAL B N 1
ATOM 3884 C CA . VAL B 1 30 ? -15.422 -28.625 7.707 1 97 30 VAL B CA 1
ATOM 3885 C C . VAL B 1 30 ? -15.391 -30.141 7.887 1 97 30 VAL B C 1
ATOM 3887 O O . VAL B 1 30 ? -15.5 -30.641 9.008 1 97 30 VAL B O 1
ATOM 3890 N N . GLU B 1 31 ? -15.359 -30.828 6.828 1 95.38 31 GLU B N 1
ATOM 3891 C CA . GLU B 1 31 ? -15.281 -32.281 6.836 1 95.38 31 GLU B CA 1
ATOM 3892 C C . GLU B 1 31 ? -14.242 -32.781 5.84 1 95.38 31 GLU B C 1
ATOM 3894 O O . GLU B 1 31 ? -14.305 -32.469 4.648 1 95.38 31 GLU B O 1
ATOM 3899 N N . ASN B 1 32 ? -13.273 -33.625 6.305 1 95.56 32 ASN B N 1
ATOM 3900 C CA . ASN B 1 32 ? -12.227 -34.219 5.477 1 95.56 32 ASN B CA 1
ATOM 3901 C C . ASN B 1 32 ? -11.492 -33.156 4.656 1 95.56 32 ASN B C 1
ATOM 3903 O O . ASN B 1 32 ? -11.328 -33.312 3.447 1 95.56 32 ASN B O 1
ATOM 3907 N N . GLY B 1 33 ? -11.234 -32 5.309 1 97.06 33 GLY B N 1
ATOM 3908 C CA . GLY B 1 33 ? -10.43 -30.969 4.699 1 97.06 33 GLY B CA 1
ATOM 3909 C C . GLY B 1 33 ? -11.211 -30.125 3.701 1 97.06 33 GLY B C 1
ATOM 3910 O O . GLY B 1 33 ? -10.625 -29.328 2.961 1 97.06 33 GLY B O 1
ATOM 3911 N N . ARG B 1 34 ? -12.523 -30.281 3.686 1 98 34 ARG B N 1
ATOM 3912 C CA . ARG B 1 34 ? -13.359 -29.562 2.732 1 98 34 ARG B CA 1
ATOM 3913 C C . ARG B 1 34 ? -14.484 -28.812 3.445 1 98 34 ARG B C 1
ATOM 3915 O O . ARG B 1 34 ? -14.891 -29.203 4.547 1 98 34 ARG B O 1
ATOM 3922 N N . VAL B 1 35 ? -14.914 -27.781 2.801 1 98 35 VAL B N 1
ATOM 3923 C CA . VAL B 1 35 ? -16 -26.969 3.334 1 98 35 VAL B CA 1
ATOM 3924 C C . VAL B 1 35 ? -17.312 -27.719 3.236 1 98 35 VAL B C 1
ATOM 3926 O O . VAL B 1 35 ? -17.625 -28.328 2.203 1 98 35 VAL B O 1
ATOM 3929 N N . GLY B 1 36 ? -18.031 -27.797 4.297 1 95.69 36 GLY B N 1
ATOM 3930 C CA . GLY B 1 36 ? -19.422 -28.219 4.273 1 95.69 36 GLY B CA 1
ATOM 3931 C C . GLY B 1 36 ? -20.391 -27.062 4.141 1 95.69 36 GLY B C 1
ATOM 3932 O O . GLY B 1 36 ? -20.25 -26.234 3.23 1 95.69 36 GLY B O 1
ATOM 3933 N N . ARG B 1 37 ? -21.219 -26.859 5.137 1 93.12 37 ARG B N 1
ATOM 3934 C CA . ARG B 1 37 ? -22.234 -25.812 5.098 1 93.12 37 ARG B CA 1
ATOM 3935 C C . ARG B 1 37 ? -21.906 -24.703 6.09 1 93.12 37 ARG B C 1
ATOM 3937 O O . ARG B 1 37 ? -21.172 -24.922 7.059 1 93.12 37 ARG B O 1
ATOM 3944 N N . ILE B 1 38 ? -22.391 -23.547 5.711 1 95.38 38 ILE B N 1
ATOM 3945 C CA . ILE B 1 38 ? -22.391 -22.438 6.66 1 95.38 38 ILE B CA 1
ATOM 3946 C C . ILE B 1 38 ? -23.75 -22.344 7.34 1 95.38 38 ILE B C 1
ATOM 3948 O O . ILE B 1 38 ? -24.781 -22.391 6.672 1 95.38 38 ILE B O 1
ATOM 3952 N N . TYR B 1 39 ? -23.703 -22.266 8.641 1 92.88 39 TYR B N 1
ATOM 3953 C CA . TYR B 1 39 ? -24.953 -22.172 9.414 1 92.88 39 TYR B CA 1
ATOM 3954 C C . TYR B 1 39 ? -25.078 -20.797 10.062 1 92.88 39 TYR B C 1
ATOM 3956 O O . TYR B 1 39 ? -24.094 -20.234 10.547 1 92.88 39 TYR B O 1
ATOM 3964 N N . GLY B 1 40 ? -26.203 -20.078 10.016 1 83.88 40 GLY B N 1
ATOM 3965 C CA . GLY B 1 40 ? -26.469 -18.781 10.602 1 83.88 40 GLY B CA 1
ATOM 3966 C C . GLY B 1 40 ? -26.703 -18.828 12.094 1 83.88 40 GLY B C 1
ATOM 3967 O O . GLY B 1 40 ? -26.344 -17.891 12.82 1 83.88 40 GLY B O 1
ATOM 3968 N N . THR B 1 41 ? -27.609 -19.609 12.539 1 72.56 41 THR B N 1
ATOM 3969 C CA . THR B 1 41 ? -27.938 -19.672 13.961 1 72.56 41 THR B CA 1
ATOM 3970 C C . THR B 1 41 ? -27.656 -21.062 14.516 1 72.56 41 THR B C 1
ATOM 3972 O O . THR B 1 41 ? -27.5 -22.031 13.75 1 72.56 41 THR B O 1
ATOM 3975 N N . GLU B 1 42 ? -27.375 -21 15.766 1 65 42 GLU B N 1
ATOM 3976 C CA . GLU B 1 42 ? -27.156 -22.25 16.484 1 65 42 GLU B CA 1
ATOM 3977 C C . GLU B 1 42 ? -28.25 -23.266 16.188 1 65 42 GLU B C 1
ATOM 3979 O O . GLU B 1 42 ? -28.016 -24.484 16.203 1 65 42 GLU B O 1
ATOM 3984 N N . ASN B 1 43 ? -29.281 -22.672 15.859 1 60.97 43 ASN B N 1
ATOM 3985 C CA . ASN B 1 43 ? -30.422 -23.562 15.68 1 60.97 43 ASN B CA 1
ATOM 3986 C C . ASN B 1 43 ? -30.344 -24.328 14.359 1 60.97 43 ASN B C 1
ATOM 3988 O O . ASN B 1 43 ? -31.016 -25.344 14.18 1 60.97 43 ASN B O 1
ATOM 3992 N N . ASP B 1 44 ? -29.281 -23.859 13.609 1 66.81 44 ASP B N 1
ATOM 3993 C CA . ASP B 1 44 ? -29.188 -24.469 12.289 1 66.81 44 ASP B CA 1
ATOM 3994 C C . ASP B 1 44 ? -28.141 -25.578 12.273 1 66.81 44 ASP B C 1
ATOM 3996 O O . ASP B 1 44 ? -28 -26.297 11.281 1 66.81 44 ASP B O 1
ATOM 4000 N N . LEU B 1 45 ? -27.562 -25.703 13.438 1 75.06 45 LEU B N 1
ATOM 4001 C CA . LEU B 1 45 ? -26.562 -26.766 13.539 1 75.06 45 LEU B CA 1
ATOM 4002 C C . LEU B 1 45 ? -27.234 -28.141 13.602 1 75.06 45 LEU B C 1
ATOM 4004 O O . LEU B 1 45 ? -28.312 -28.281 14.172 1 75.06 45 LEU B O 1
ATOM 4008 N N . PRO B 1 46 ? -26.641 -29.062 12.961 1 70.69 46 PRO B N 1
ATOM 4009 C CA . PRO B 1 46 ? -27.203 -30.406 13.102 1 70.69 46 PRO B CA 1
ATOM 4010 C C . PRO B 1 46 ? -27.312 -30.844 14.562 1 70.69 46 PRO B C 1
ATOM 4012 O O . PRO B 1 46 ? -26.469 -30.469 15.391 1 70.69 46 PRO B O 1
ATOM 4015 N N . GLU B 1 47 ? -28.406 -31.484 14.789 1 64.38 47 GLU B N 1
ATOM 4016 C CA . GLU B 1 47 ? -28.812 -31.891 16.141 1 64.38 47 GLU B CA 1
ATOM 4017 C C . GLU B 1 47 ? -27.641 -32.562 16.875 1 64.38 47 GLU B C 1
ATOM 4019 O O . GLU B 1 47 ? -27.531 -32.406 18.094 1 64.38 47 GLU B O 1
ATOM 4024 N N . GLN B 1 48 ? -26.797 -33.156 16.141 1 65.31 48 GLN B N 1
ATOM 4025 C CA . GLN B 1 48 ? -25.75 -33.938 16.781 1 65.31 48 GLN B CA 1
ATOM 4026 C C . GLN B 1 48 ? -24.578 -33.062 17.203 1 65.31 48 GLN B C 1
ATOM 4028 O O . GLN B 1 48 ? -23.672 -33.531 17.906 1 65.31 48 GLN B O 1
ATOM 4033 N N . HIS B 1 49 ? -24.703 -31.875 16.844 1 67.44 49 HIS B N 1
ATOM 4034 C CA . HIS B 1 49 ? -23.562 -31.016 17.188 1 67.44 49 HIS B CA 1
ATOM 4035 C C . HIS B 1 49 ? -23.984 -29.828 18.031 1 67.44 49 HIS B C 1
ATOM 4037 O O . HIS B 1 49 ? -24.734 -28.969 17.578 1 67.44 49 HIS B O 1
ATOM 4043 N N . ALA B 1 50 ? -23.609 -29.938 19.312 1 70.44 50 ALA B N 1
ATOM 4044 C CA . ALA B 1 50 ? -23.891 -28.844 20.25 1 70.44 50 ALA B CA 1
ATOM 4045 C C . ALA B 1 50 ? -23 -27.641 19.953 1 70.44 50 ALA B C 1
ATOM 4047 O O . ALA B 1 50 ? -21.828 -27.797 19.609 1 70.44 50 ALA B O 1
ATOM 4048 N N . PRO B 1 51 ? -23.578 -26.594 19.922 1 72.81 51 PRO B N 1
ATOM 4049 C CA . PRO B 1 51 ? -22.812 -25.375 19.688 1 72.81 51 PRO B CA 1
ATOM 4050 C C . PRO B 1 51 ? -21.531 -25.312 20.531 1 72.81 51 PRO B C 1
ATOM 4052 O O . PRO B 1 51 ? -20.531 -24.781 20.078 1 72.81 51 PRO B O 1
ATOM 4055 N N . GLU B 1 52 ? -21.562 -25.938 21.625 1 77.56 52 GLU B N 1
ATOM 4056 C CA . GLU B 1 52 ? -20.438 -25.875 22.547 1 77.56 52 GLU B CA 1
ATOM 4057 C C . GLU B 1 52 ? -19.266 -26.719 22.062 1 77.56 52 GLU B C 1
ATOM 4059 O O . GLU B 1 52 ? -18.125 -26.531 22.516 1 77.56 52 GLU B O 1
ATOM 4064 N N . ASP B 1 53 ? -19.531 -27.578 21.141 1 84.62 53 ASP B N 1
ATOM 4065 C CA . ASP B 1 53 ? -18.484 -28.453 20.641 1 84.62 53 ASP B CA 1
ATOM 4066 C C . ASP B 1 53 ? -17.734 -27.797 19.484 1 84.62 53 ASP B C 1
ATOM 4068 O O . ASP B 1 53 ? -16.688 -28.281 19.062 1 84.62 53 ASP B O 1
ATOM 4072 N N . ALA B 1 54 ? -18.281 -26.688 19.047 1 91.5 54 ALA B N 1
ATOM 4073 C CA . ALA B 1 54 ? -17.641 -25.984 17.938 1 91.5 54 ALA B CA 1
ATOM 4074 C C . ALA B 1 54 ? -16.391 -25.266 18.391 1 91.5 54 ALA B C 1
ATOM 4076 O O . ALA B 1 54 ? -16.281 -24.859 19.562 1 91.5 54 ALA B O 1
ATOM 4077 N N . VAL B 1 55 ? -15.383 -25.219 17.578 1 95.56 55 VAL B N 1
ATOM 4078 C CA . VAL B 1 55 ? -14.203 -24.406 17.828 1 95.56 55 VAL B CA 1
ATOM 4079 C C . VAL B 1 55 ? -14.586 -22.922 17.781 1 95.56 55 VAL B C 1
ATOM 4081 O O . VAL B 1 55 ? -14.992 -22.422 16.734 1 95.56 55 VAL B O 1
ATOM 4084 N N . ASP B 1 56 ? -14.531 -22.25 18.922 1 96.06 56 ASP B N 1
ATOM 4085 C CA . ASP B 1 56 ? -14.852 -20.828 18.969 1 96.06 56 ASP B CA 1
ATOM 4086 C C . ASP B 1 56 ? -13.664 -19.969 18.516 1 96.06 56 ASP B C 1
ATOM 4088 O O . ASP B 1 56 ? -12.656 -19.875 19.234 1 96.06 56 ASP B O 1
ATOM 4092 N N . LEU B 1 57 ? -13.797 -19.328 17.328 1 97.56 57 LEU B N 1
ATOM 4093 C CA . LEU B 1 57 ? -12.711 -18.531 16.766 1 97.56 57 LEU B CA 1
ATOM 4094 C C . LEU B 1 57 ? -12.727 -17.109 17.328 1 97.56 57 LEU B C 1
ATOM 4096 O O . LEU B 1 57 ? -11.781 -16.344 17.125 1 97.56 57 LEU B O 1
ATOM 4100 N N . GLY B 1 58 ? -13.781 -16.719 18.062 1 96.31 58 GLY B N 1
ATOM 4101 C CA . GLY B 1 58 ? -13.844 -15.438 18.719 1 96.31 58 GLY B CA 1
ATOM 4102 C C . GLY B 1 58 ? -14.359 -14.328 17.828 1 96.31 58 GLY B C 1
ATOM 4103 O O . GLY B 1 58 ? -15.227 -14.555 16.984 1 96.31 58 GLY B O 1
ATOM 4104 N N . GLU B 1 59 ? -13.945 -12.992 18.078 1 97.94 59 GLU B N 1
ATOM 4105 C CA . GLU B 1 59 ? -14.375 -11.797 17.359 1 97.94 59 GLU B CA 1
ATOM 4106 C C . GLU B 1 59 ? -13.609 -11.625 16.062 1 97.94 59 GLU B C 1
ATOM 4108 O O . GLU B 1 59 ? -12.867 -10.656 15.891 1 97.94 59 GLU B O 1
ATOM 4113 N N . VAL B 1 60 ? -13.883 -12.578 15.211 1 98.69 60 VAL B N 1
ATOM 4114 C CA . VAL B 1 60 ? -13.164 -12.578 13.945 1 98.69 60 VAL B CA 1
ATOM 4115 C C . VAL B 1 60 ? -14.156 -12.688 12.789 1 98.69 60 VAL B C 1
ATOM 4117 O O . VAL B 1 60 ? -15.32 -13.047 12.992 1 98.69 60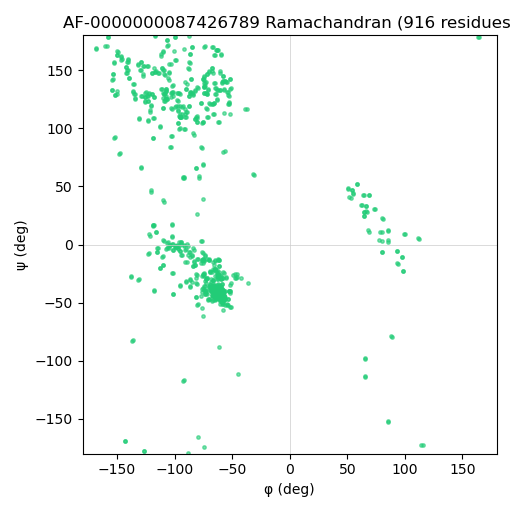 VAL B O 1
ATOM 4120 N N . ALA B 1 61 ? -13.711 -12.234 11.641 1 98.88 61 ALA B N 1
ATOM 4121 C CA . ALA B 1 61 ? -14.352 -12.547 10.367 1 98.88 61 ALA B CA 1
ATOM 4122 C C . ALA B 1 61 ? -13.641 -13.703 9.664 1 98.88 61 ALA B C 1
ATOM 4124 O O . ALA B 1 61 ? -12.406 -13.727 9.594 1 98.88 61 ALA B O 1
ATOM 4125 N N . VAL B 1 62 ? -14.414 -14.703 9.227 1 98.88 62 VAL B N 1
ATOM 4126 C CA . VAL B 1 62 ? -13.875 -15.82 8.461 1 98.88 62 VAL B CA 1
ATOM 4127 C C . VAL B 1 62 ? -14.086 -15.578 6.969 1 98.88 62 VAL B C 1
ATOM 4129 O O . VAL B 1 62 ? -15.211 -15.328 6.527 1 98.88 62 VAL B O 1
ATOM 4132 N N . VAL B 1 63 ? -13.039 -15.594 6.172 1 98.88 63 VAL B N 1
ATOM 4133 C CA . VAL B 1 63 ? -13.086 -15.422 4.723 1 98.88 63 VAL B CA 1
ATOM 4134 C C . VAL B 1 63 ? -12.258 -16.516 4.051 1 98.88 63 VAL B C 1
ATOM 4136 O O . VAL B 1 63 ? -11.391 -17.125 4.68 1 98.88 63 VAL B O 1
ATOM 4139 N N . PRO B 1 64 ? -12.586 -16.844 2.775 1 98.88 64 PRO B N 1
ATOM 4140 C CA . PRO B 1 64 ? -11.711 -17.781 2.059 1 98.88 64 PRO B CA 1
ATOM 4141 C C . PRO B 1 64 ? -10.242 -17.359 2.105 1 98.88 64 PRO B C 1
ATOM 4143 O O . PRO B 1 64 ? -9.93 -16.172 2.098 1 98.88 64 PRO B O 1
ATOM 4146 N N . GLY B 1 65 ? -9.305 -18.359 2.234 1 98.88 65 GLY B N 1
ATOM 4147 C CA . GLY B 1 65 ? -7.887 -18.062 2.109 1 98.88 65 GLY B CA 1
ATOM 4148 C C . GLY B 1 65 ? -7.52 -17.438 0.776 1 98.88 65 GLY B C 1
ATOM 4149 O O . GLY B 1 65 ? -8.07 -17.812 -0.261 1 98.88 65 GLY B O 1
ATOM 4150 N N . LEU B 1 66 ? -6.629 -16.469 0.795 1 98.94 66 LEU B N 1
ATOM 4151 C CA . LEU B 1 66 ? -6.191 -15.828 -0.437 1 98.94 66 LEU B CA 1
ATOM 4152 C C . LEU B 1 66 ? -5.34 -16.781 -1.274 1 98.94 66 LEU B C 1
ATOM 4154 O O . LEU B 1 66 ? -4.68 -17.672 -0.733 1 98.94 66 LEU B O 1
ATOM 4158 N N . VAL B 1 67 ? -5.422 -16.609 -2.572 1 98.94 67 VAL B N 1
ATOM 4159 C CA . VAL B 1 67 ? -4.664 -17.438 -3.5 1 98.94 67 VAL B CA 1
ATOM 4160 C C . VAL B 1 67 ? -3.707 -16.562 -4.312 1 98.94 67 VAL B C 1
ATOM 4162 O O . VAL B 1 67 ? -4.141 -15.766 -5.145 1 98.94 67 VAL B O 1
ATOM 4165 N N . ASN B 1 68 ? -2.449 -16.703 -4.016 1 98.94 68 ASN B N 1
ATOM 4166 C CA . ASN B 1 68 ? -1.398 -16.031 -4.77 1 98.94 68 ASN B CA 1
ATOM 4167 C C . ASN B 1 68 ? -1.07 -16.766 -6.062 1 98.94 68 ASN B C 1
ATOM 4169 O O . ASN B 1 68 ? -0.338 -17.766 -6.047 1 98.94 68 ASN B O 1
ATOM 4173 N N . ALA B 1 69 ? -1.505 -16.234 -7.188 1 98.94 69 ALA B N 1
ATOM 4174 C CA . ALA B 1 69 ? -1.449 -16.984 -8.438 1 98.94 69 ALA B CA 1
ATOM 4175 C C . ALA B 1 69 ? -0.048 -16.938 -9.047 1 98.94 69 ALA B C 1
ATOM 4177 O O . ALA B 1 69 ? 0.272 -17.719 -9.938 1 98.94 69 ALA B O 1
ATOM 4178 N N . HIS B 1 70 ? 0.812 -16.062 -8.531 1 98.94 70 HIS B N 1
ATOM 4179 C CA . HIS B 1 70 ? 2.109 -15.891 -9.18 1 98.94 70 HIS B CA 1
ATOM 4180 C C . HIS B 1 70 ? 3.17 -15.445 -8.18 1 98.94 70 HIS B C 1
ATOM 4182 O O . HIS B 1 70 ? 3.002 -14.422 -7.504 1 98.94 70 HIS B O 1
ATOM 4188 N N . SER B 1 71 ? 4.27 -16.172 -8.18 1 98.75 71 SER B N 1
ATOM 4189 C CA . SER B 1 71 ? 5.352 -15.906 -7.234 1 98.75 71 SER B CA 1
ATOM 4190 C C . SER B 1 71 ? 6.695 -16.359 -7.789 1 98.75 71 SER B C 1
ATOM 4192 O O . SER B 1 71 ? 6.75 -17.281 -8.617 1 98.75 71 SER B O 1
ATOM 4194 N N . HIS B 1 72 ? 7.762 -15.672 -7.461 1 98.44 72 HIS B N 1
ATOM 4195 C CA . HIS B 1 72 ? 9.156 -16.078 -7.57 1 98.44 72 HIS B CA 1
ATOM 4196 C C . HIS B 1 72 ? 9.836 -16.094 -6.203 1 98.44 72 HIS B C 1
ATOM 4198 O O . HIS B 1 72 ? 10.5 -15.125 -5.828 1 98.44 72 HIS B O 1
ATOM 4204 N N . ALA B 1 73 ? 9.828 -17.203 -5.535 1 98.31 73 ALA B N 1
ATOM 4205 C CA . ALA B 1 73 ? 10.133 -17.234 -4.105 1 98.31 73 ALA B CA 1
ATOM 4206 C C . ALA B 1 73 ? 11.555 -16.75 -3.842 1 98.31 73 ALA B C 1
ATOM 4208 O O . ALA B 1 73 ? 11.805 -16.016 -2.885 1 98.31 73 ALA B O 1
ATOM 4209 N N . PHE B 1 74 ? 12.539 -17.156 -4.703 1 97.31 74 PHE B N 1
ATOM 4210 C CA . PHE B 1 74 ? 13.93 -16.828 -4.438 1 97.31 74 PHE B CA 1
ATOM 4211 C C . PHE B 1 74 ? 14.156 -15.32 -4.492 1 97.31 74 PHE B C 1
ATOM 4213 O O . PHE B 1 74 ? 15.102 -14.805 -3.898 1 97.31 74 PHE B O 1
ATOM 4220 N N . GLN B 1 75 ? 13.25 -14.578 -5.164 1 97.81 75 GLN B N 1
ATOM 4221 C CA . GLN B 1 75 ? 13.414 -13.141 -5.32 1 97.81 75 GLN B CA 1
ATOM 4222 C C . GLN B 1 75 ? 13.102 -12.406 -4.02 1 97.81 75 GLN B C 1
ATOM 4224 O O . GLN B 1 75 ? 13.438 -11.227 -3.867 1 97.81 75 GLN B O 1
ATOM 4229 N N . ARG B 1 76 ? 12.492 -13.062 -3.051 1 98.06 76 ARG B N 1
ATOM 4230 C CA . ARG B 1 76 ? 12.297 -12.477 -1.728 1 98.06 76 ARG B CA 1
ATOM 4231 C C . ARG B 1 76 ? 13.633 -12.102 -1.096 1 98.06 76 ARG B C 1
ATOM 4233 O O . ARG B 1 76 ? 13.719 -11.133 -0.337 1 98.06 76 ARG B O 1
ATOM 4240 N N . GLY B 1 77 ? 14.656 -12.812 -1.455 1 96.19 77 GLY B N 1
ATOM 4241 C CA . GLY B 1 77 ? 15.977 -12.562 -0.909 1 96.19 77 GLY B CA 1
ATOM 4242 C C . GLY B 1 77 ? 16.625 -11.297 -1.455 1 96.19 77 GLY B C 1
ATOM 4243 O O . GLY B 1 77 ? 17.609 -10.812 -0.907 1 96.19 77 GLY B O 1
ATOM 4244 N N . ILE B 1 78 ? 16 -10.688 -2.498 1 95.25 78 ILE B N 1
ATOM 4245 C CA . ILE B 1 78 ? 16.578 -9.516 -3.154 1 95.25 78 ILE B CA 1
ATOM 4246 C C . ILE B 1 78 ? 15.82 -8.266 -2.74 1 95.25 78 ILE B C 1
ATOM 4248 O O . ILE B 1 78 ? 16.203 -7.145 -3.1 1 95.25 78 ILE B O 1
ATOM 4252 N N . ARG B 1 79 ? 14.781 -8.422 -1.953 1 96.44 79 ARG B N 1
ATOM 4253 C CA . ARG B 1 79 ? 13.938 -7.316 -1.519 1 96.44 79 ARG B CA 1
ATOM 4254 C C . ARG B 1 79 ? 14.766 -6.203 -0.889 1 96.44 79 ARG B C 1
ATOM 4256 O O . ARG B 1 79 ? 15.578 -6.457 0.005 1 96.44 79 ARG B O 1
ATOM 4263 N N . GLY B 1 80 ? 14.555 -5.004 -1.385 1 95.5 80 GLY B N 1
ATOM 4264 C CA . GLY B 1 80 ? 15.18 -3.82 -0.812 1 95.5 80 GLY B CA 1
ATOM 4265 C C . GLY B 1 80 ? 16.625 -3.631 -1.252 1 95.5 80 GLY B C 1
ATOM 4266 O O . GLY B 1 80 ? 17.219 -2.582 -1.004 1 95.5 80 GLY B O 1
ATOM 4267 N N . LYS B 1 81 ? 17.203 -4.566 -1.968 1 95.5 81 LYS B N 1
ATOM 4268 C CA . LYS B 1 81 ? 18.656 -4.582 -2.203 1 95.5 81 LYS B CA 1
ATOM 4269 C C . LYS B 1 81 ? 19 -3.961 -3.555 1 95.5 81 LYS B C 1
ATOM 4271 O O . LYS B 1 81 ? 20.172 -3.787 -3.883 1 95.5 81 LYS B O 1
ATOM 4276 N N . THR B 1 82 ? 17.938 -3.592 -4.32 1 94.06 82 THR B N 1
ATOM 4277 C CA . THR B 1 82 ? 18.156 -2.967 -5.617 1 94.06 82 THR B CA 1
ATOM 4278 C C . THR B 1 82 ? 17.562 -1.562 -5.656 1 94.06 82 THR B C 1
ATOM 4280 O O . THR B 1 82 ? 17.406 -0.98 -6.73 1 94.06 82 THR B O 1
ATOM 4283 N N . GLU B 1 83 ? 17.266 -0.994 -4.531 1 95.31 83 GLU B N 1
ATOM 4284 C CA . GLU B 1 83 ? 16.531 0.265 -4.441 1 95.31 83 GLU B CA 1
ATOM 4285 C C . GLU B 1 83 ? 17.484 1.457 -4.395 1 95.31 83 GLU B C 1
ATOM 4287 O O . GLU B 1 83 ? 17.453 2.242 -3.445 1 95.31 83 GLU B O 1
ATOM 4292 N N . TYR B 1 84 ? 18.312 1.601 -5.398 1 92.69 84 TYR B N 1
ATOM 4293 C CA . TYR B 1 84 ? 19.281 2.689 -5.551 1 92.69 84 TYR B CA 1
ATOM 4294 C C . TYR B 1 84 ? 19.578 2.951 -7.02 1 92.69 84 TYR B C 1
ATOM 4296 O O . TYR B 1 84 ? 19.328 2.094 -7.871 1 92.69 84 TYR B O 1
ATOM 4304 N N . LEU B 1 85 ? 20 4.102 -7.316 1 91.31 85 LEU B N 1
ATOM 4305 C CA . LEU B 1 85 ? 20.531 4.473 -8.625 1 91.31 85 LEU B CA 1
ATOM 4306 C C . LEU B 1 85 ? 22.047 4.531 -8.617 1 91.31 85 LEU B C 1
ATOM 4308 O O . LEU B 1 85 ? 22.641 5.039 -7.664 1 91.31 85 LEU B O 1
ATOM 4312 N N . ILE B 1 86 ? 22.625 3.898 -9.555 1 87.12 86 ILE B N 1
ATOM 4313 C CA . ILE B 1 86 ? 24.078 4.043 -9.703 1 87.12 86 ILE B CA 1
ATOM 4314 C C . ILE B 1 86 ? 24.391 5.414 -10.297 1 87.12 86 ILE B C 1
ATOM 4316 O O . ILE B 1 86 ? 23.844 5.793 -11.328 1 87.12 86 ILE B O 1
ATOM 4320 N N . ALA B 1 87 ? 25.312 6.031 -9.594 1 80.94 87 ALA B N 1
ATOM 4321 C CA . ALA B 1 87 ? 25.703 7.363 -10.062 1 80.94 87 ALA B CA 1
ATOM 4322 C C . ALA B 1 87 ? 26.203 7.32 -11.5 1 80.94 87 ALA B C 1
ATOM 4324 O O . ALA B 1 87 ? 27.016 6.469 -11.852 1 80.94 87 ALA B O 1
ATOM 4325 N N . GLY B 1 88 ? 25.766 8.172 -12.281 1 77.44 88 GLY B N 1
ATOM 4326 C CA . GLY B 1 88 ? 26.172 8.234 -13.68 1 77.44 88 GLY B CA 1
ATOM 4327 C C . GLY B 1 88 ? 25.25 7.48 -14.609 1 77.44 88 GLY B C 1
ATOM 4328 O O . GLY B 1 88 ? 25.312 7.648 -15.828 1 77.44 88 GLY B O 1
ATOM 4329 N N . ARG B 1 89 ? 24.406 6.59 -13.93 1 79.81 89 ARG B N 1
ATOM 4330 C CA . ARG B 1 89 ? 23.375 5.938 -14.734 1 79.81 89 ARG B CA 1
ATOM 4331 C C . ARG B 1 89 ? 22.078 6.742 -14.727 1 79.81 89 ARG B C 1
ATOM 4333 O O . ARG B 1 89 ? 21.719 7.332 -13.703 1 79.81 89 ARG B O 1
ATOM 4340 N N . GLU B 1 90 ? 21.75 7.23 -15.727 1 68.12 90 GLU B N 1
ATOM 4341 C CA . GLU B 1 90 ? 20.625 8.164 -15.789 1 68.12 90 GLU B CA 1
ATOM 4342 C C . GLU B 1 90 ? 19.312 7.453 -15.477 1 68.12 90 GLU B C 1
ATOM 4344 O O . GLU B 1 90 ? 18.375 8.07 -14.969 1 68.12 90 GLU B O 1
ATOM 4349 N N . GLU B 1 91 ? 19.266 6.133 -15.844 1 78.81 91 GLU B N 1
ATOM 4350 C CA . GLU B 1 91 ? 17.969 5.504 -15.703 1 78.81 91 GLU B CA 1
ATOM 4351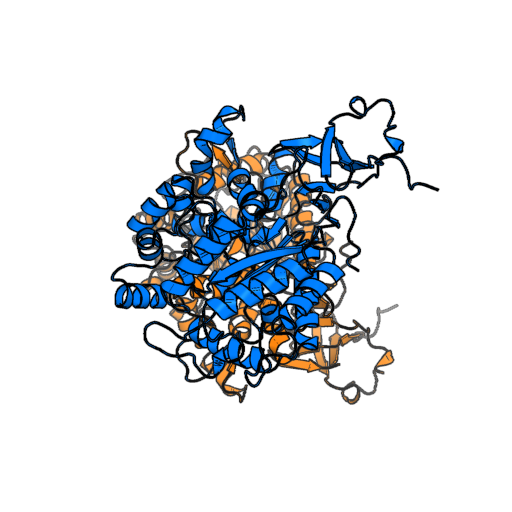 C C . GLU B 1 91 ? 18.094 4.016 -15.398 1 78.81 91 GLU B C 1
ATOM 4353 O O . GLU B 1 91 ? 19.031 3.361 -15.859 1 78.81 91 GLU B O 1
ATOM 4358 N N . GLU B 1 92 ? 17.344 3.631 -14.328 1 86.25 92 GLU B N 1
ATOM 4359 C CA . GLU B 1 92 ? 17.141 2.215 -14.031 1 86.25 92 GLU B CA 1
ATOM 4360 C C . GLU B 1 92 ? 15.734 1.773 -14.414 1 86.25 92 GLU B C 1
ATOM 4362 O O . GLU B 1 92 ? 14.797 2.574 -14.383 1 86.25 92 GLU B O 1
ATOM 4367 N N . ASP B 1 93 ? 15.703 0.59 -14.922 1 85.31 93 ASP B N 1
ATOM 4368 C CA . ASP B 1 93 ? 14.398 0.053 -15.305 1 85.31 93 ASP B CA 1
ATOM 4369 C C . ASP B 1 93 ? 14.312 -1.444 -15.016 1 85.31 93 ASP B C 1
ATOM 4371 O O . ASP B 1 93 ? 15.125 -1.981 -14.258 1 85.31 93 ASP B O 1
ATOM 4375 N N . PHE B 1 94 ? 13.305 -2.061 -15.508 1 85.38 94 PHE B N 1
ATOM 4376 C CA . PHE B 1 94 ? 13.07 -3.492 -15.352 1 85.38 94 PHE B CA 1
ATOM 4377 C C . PHE B 1 94 ? 14.305 -4.289 -15.766 1 85.38 94 PHE B C 1
ATOM 4379 O O . PHE B 1 94 ? 14.695 -5.234 -15.078 1 85.38 94 PHE B O 1
ATOM 4386 N N . TRP B 1 95 ? 14.93 -3.951 -16.766 1 85 95 TRP B N 1
ATOM 4387 C CA . TRP B 1 95 ? 16 -4.742 -17.359 1 85 95 TRP B CA 1
ATOM 4388 C C . TRP B 1 95 ? 17.281 -4.645 -16.531 1 85 95 TRP B C 1
ATOM 4390 O O . TRP B 1 95 ? 17.984 -5.637 -16.344 1 85 95 TRP B O 1
ATOM 4400 N N . THR B 1 96 ? 17.516 -3.436 -16 1 86.31 96 THR B N 1
ATOM 4401 C CA . THR B 1 96 ? 18.672 -3.297 -15.109 1 86.31 96 THR B CA 1
ATOM 4402 C C . THR B 1 96 ? 18.438 -4.059 -13.812 1 86.31 96 THR B C 1
ATOM 4404 O O . THR B 1 96 ? 19.359 -4.664 -13.266 1 86.31 96 THR B O 1
ATOM 4407 N N . TRP B 1 97 ? 17.219 -3.994 -13.312 1 88.88 97 TRP B N 1
ATOM 4408 C CA . TRP B 1 97 ? 16.859 -4.785 -12.141 1 88.88 97 TRP B CA 1
ATOM 4409 C C . TRP B 1 97 ? 17.062 -6.273 -12.406 1 88.88 97 TRP B C 1
ATOM 4411 O O . TRP B 1 97 ? 17.594 -7 -11.562 1 88.88 97 TRP B O 1
ATOM 4421 N N . ARG B 1 98 ? 16.594 -6.758 -13.562 1 89.44 98 ARG B N 1
ATOM 4422 C CA . ARG B 1 98 ? 16.703 -8.164 -13.945 1 89.44 98 ARG B CA 1
ATOM 4423 C C . ARG B 1 98 ? 18.156 -8.625 -13.922 1 89.44 98 ARG B C 1
ATOM 4425 O O . ARG B 1 98 ? 18.453 -9.742 -13.484 1 89.44 98 ARG B O 1
ATOM 4432 N N . ASP B 1 99 ? 19.078 -7.762 -14.391 1 89.12 99 ASP B N 1
ATOM 4433 C CA . ASP B 1 99 ? 20.5 -8.094 -14.359 1 89.12 99 ASP B CA 1
ATOM 4434 C C . ASP B 1 99 ? 20.984 -8.289 -12.93 1 89.12 99 ASP B C 1
ATOM 4436 O O . ASP B 1 99 ? 21.734 -9.227 -12.648 1 89.12 99 ASP B O 1
ATOM 4440 N N . GLU B 1 100 ? 20.5 -7.398 -12.102 1 88 100 GLU B N 1
ATOM 4441 C CA . GLU B 1 100 ? 20.859 -7.52 -10.688 1 88 100 GLU B CA 1
ATOM 4442 C C . GLU B 1 100 ? 20.25 -8.773 -10.07 1 88 100 GLU B C 1
ATOM 4444 O O . GLU B 1 100 ? 20.891 -9.438 -9.242 1 88 100 GLU B O 1
ATOM 4449 N N . MET B 1 101 ? 19.047 -9.039 -10.43 1 90.62 101 MET B N 1
ATOM 4450 C CA . MET B 1 101 ? 18.359 -10.242 -9.961 1 90.62 101 MET B CA 1
ATOM 4451 C C . MET B 1 101 ? 19.109 -11.5 -10.398 1 90.62 101 MET B C 1
ATOM 4453 O O . MET B 1 101 ? 19.312 -12.422 -9.602 1 90.62 101 MET B O 1
ATOM 4457 N N . TYR B 1 102 ? 19.625 -11.609 -11.648 1 90.38 102 TYR B N 1
ATOM 4458 C CA . TYR B 1 102 ? 20.406 -12.742 -12.141 1 90.38 102 TYR B CA 1
ATOM 4459 C C . TYR B 1 102 ? 21.688 -12.906 -11.336 1 90.38 102 TYR B C 1
ATOM 4461 O O . TYR B 1 102 ? 22.047 -14.023 -10.945 1 90.38 102 TYR B O 1
ATOM 4469 N N . ARG B 1 103 ? 22.312 -11.836 -11.07 1 88.75 103 ARG B N 1
ATOM 4470 C CA . ARG B 1 103 ? 23.547 -11.875 -10.289 1 88.75 103 ARG B CA 1
ATOM 4471 C C . ARG B 1 103 ? 23.297 -12.43 -8.891 1 88.75 103 ARG B C 1
ATOM 4473 O O . ARG B 1 103 ? 24.062 -13.25 -8.398 1 88.75 103 ARG B O 1
ATOM 4480 N N . ALA B 1 104 ? 22.188 -11.984 -8.336 1 89.12 104 ALA B N 1
ATOM 4481 C CA . ALA B 1 104 ? 21.828 -12.477 -7.004 1 89.12 104 ALA B CA 1
ATOM 4482 C C . ALA B 1 104 ? 21.562 -13.977 -7.031 1 89.12 104 ALA B C 1
ATOM 4484 O O . ALA B 1 104 ? 21.984 -14.703 -6.133 1 89.12 104 ALA B O 1
ATOM 4485 N N . ALA B 1 105 ? 20.922 -14.422 -7.996 1 90.56 105 ALA B N 1
ATOM 4486 C CA . ALA B 1 105 ? 20.547 -15.828 -8.133 1 90.56 105 ALA B CA 1
ATOM 4487 C C . ALA B 1 105 ? 21.797 -16.719 -8.234 1 90.56 105 ALA B C 1
ATOM 4489 O O . ALA B 1 105 ? 21.781 -17.875 -7.816 1 90.56 105 ALA B O 1
ATOM 4490 N N . LEU B 1 106 ? 22.844 -16.203 -8.766 1 92.5 106 LEU B N 1
ATOM 4491 C CA . LEU B 1 106 ? 24.094 -16.953 -8.945 1 92.5 106 LEU B CA 1
ATOM 4492 C C . LEU B 1 106 ? 24.703 -17.312 -7.594 1 92.5 106 LEU B C 1
ATOM 4494 O O . LEU B 1 106 ? 25.531 -18.219 -7.504 1 92.5 106 LEU B O 1
ATOM 4498 N N . GLY B 1 107 ? 24.219 -16.594 -6.594 1 91.06 107 GLY B N 1
ATOM 4499 C CA . GLY B 1 107 ? 24.781 -16.828 -5.27 1 91.06 107 GLY B CA 1
ATOM 4500 C C . GLY B 1 107 ? 23.984 -17.828 -4.449 1 91.06 107 GLY B C 1
ATOM 4501 O O . GLY B 1 107 ? 24.359 -18.172 -3.33 1 91.06 107 GLY B O 1
ATOM 4502 N N . TYR B 1 108 ? 22.938 -18.375 -4.969 1 95.31 108 TYR B N 1
ATOM 4503 C CA . TYR B 1 108 ? 22.047 -19.25 -4.211 1 95.31 108 TYR B CA 1
ATOM 4504 C C . TYR B 1 108 ? 22.453 -20.719 -4.375 1 95.31 108 TYR B C 1
ATOM 4506 O O . TYR B 1 108 ? 22.5 -21.234 -5.492 1 95.31 108 TYR B O 1
ATOM 4514 N N . ASP B 1 109 ? 22.797 -21.391 -3.34 1 96.06 109 ASP B N 1
ATOM 4515 C CA . ASP B 1 109 ? 22.812 -22.844 -3.373 1 96.06 109 ASP B CA 1
ATOM 4516 C C . ASP B 1 109 ? 21.453 -23.422 -2.996 1 96.06 109 ASP B C 1
ATOM 4518 O O . ASP B 1 109 ? 20.5 -22.672 -2.779 1 96.06 109 ASP B O 1
ATOM 4522 N N . ALA B 1 110 ? 21.359 -24.734 -2.988 1 97.5 110 ALA B N 1
ATOM 4523 C CA . ALA B 1 110 ? 20.062 -25.391 -2.777 1 97.5 110 ALA B CA 1
ATOM 4524 C C . ALA B 1 110 ? 19.5 -25.062 -1.395 1 97.5 110 ALA B C 1
ATOM 4526 O O . ALA B 1 110 ? 18.297 -24.844 -1.241 1 97.5 110 ALA B O 1
ATOM 4527 N N . ASP B 1 111 ? 20.344 -25 -0.376 1 97.88 111 ASP B N 1
ATOM 4528 C CA . ASP B 1 111 ? 19.922 -24.688 0.984 1 97.88 111 ASP B CA 1
ATOM 4529 C C . ASP B 1 111 ? 19.375 -23.266 1.079 1 97.88 111 ASP B C 1
ATOM 4531 O O . ASP B 1 111 ? 18.359 -23.031 1.724 1 97.88 111 ASP B O 1
ATOM 4535 N N . LYS B 1 112 ? 20.094 -22.359 0.475 1 97.19 112 LYS B N 1
ATOM 4536 C CA . LYS B 1 112 ? 19.656 -20.969 0.489 1 97.19 112 LYS B CA 1
ATOM 4537 C C . LYS B 1 112 ? 18.312 -20.797 -0.234 1 97.19 112 LYS B C 1
ATOM 4539 O O . LYS B 1 112 ? 17.453 -20.047 0.209 1 97.19 112 LYS B O 1
ATOM 4544 N N . VAL B 1 113 ? 18.141 -21.5 -1.376 1 98.31 113 VAL B N 1
ATOM 4545 C CA . VAL B 1 113 ? 16.875 -21.469 -2.1 1 98.31 113 VAL B CA 1
ATOM 4546 C C . VAL B 1 113 ? 15.734 -21.922 -1.188 1 98.31 113 VAL B C 1
ATOM 4548 O O . VAL B 1 113 ? 14.688 -21.281 -1.122 1 98.31 113 VAL B O 1
ATOM 4551 N N . GLU B 1 114 ? 15.953 -22.984 -0.488 1 98.69 114 GLU B N 1
ATOM 4552 C CA . GLU B 1 114 ? 14.945 -23.516 0.418 1 98.69 114 GLU B CA 1
ATOM 4553 C C . GLU B 1 114 ? 14.641 -22.547 1.55 1 98.69 114 GLU B C 1
ATOM 4555 O O . GLU B 1 114 ? 13.477 -22.312 1.885 1 98.69 114 GLU B O 1
ATOM 4560 N N . GLU B 1 115 ? 15.664 -21.922 2.104 1 98.19 115 GLU B N 1
ATOM 4561 C CA . GLU B 1 115 ? 15.523 -21 3.227 1 98.19 115 GLU B CA 1
ATOM 4562 C C . GLU B 1 115 ? 14.758 -19.734 2.816 1 98.19 115 GLU B C 1
ATOM 4564 O O . GLU B 1 115 ? 13.836 -19.312 3.516 1 98.19 115 GLU B O 1
ATOM 4569 N N . VAL B 1 116 ? 15.148 -19.156 1.711 1 98.25 116 VAL B N 1
ATOM 4570 C CA . VAL B 1 116 ? 14.516 -17.938 1.241 1 98.25 116 VAL B CA 1
ATOM 4571 C C . VAL B 1 116 ? 13.07 -18.219 0.83 1 98.25 116 VAL B C 1
ATOM 4573 O O . VAL B 1 116 ? 12.18 -17.406 1.068 1 98.25 116 VAL B O 1
ATOM 4576 N N . SER B 1 117 ? 12.867 -19.406 0.196 1 98.81 117 SER B N 1
ATOM 4577 C CA . SER B 1 117 ? 11.508 -19.797 -0.155 1 98.81 117 SER B CA 1
ATOM 4578 C C . SER B 1 117 ? 10.641 -19.953 1.089 1 98.81 117 SER B C 1
ATOM 4580 O O . SER B 1 117 ? 9.492 -19.516 1.116 1 98.81 117 SER B O 1
ATOM 4582 N N . ARG B 1 118 ? 11.188 -20.578 2.107 1 98.69 118 ARG B N 1
ATOM 4583 C CA . ARG B 1 118 ? 10.461 -20.766 3.357 1 98.69 118 ARG B CA 1
ATOM 4584 C C . ARG B 1 118 ? 10.07 -19.422 3.965 1 98.69 118 ARG B C 1
ATOM 4586 O O . ARG B 1 118 ? 8.961 -19.25 4.461 1 98.69 118 ARG B O 1
ATOM 4593 N N . LEU B 1 119 ? 10.992 -18.484 3.939 1 98.44 119 LEU B N 1
ATOM 4594 C CA . LEU B 1 119 ? 10.711 -17.141 4.43 1 98.44 119 LEU B CA 1
ATOM 4595 C C . LEU B 1 119 ? 9.57 -16.5 3.643 1 98.44 119 LEU B C 1
ATOM 4597 O O . LEU B 1 119 ? 8.656 -15.922 4.227 1 98.44 119 LEU B O 1
ATOM 4601 N N . ALA B 1 120 ? 9.633 -16.594 2.305 1 98.75 120 ALA B N 1
ATOM 4602 C CA . ALA B 1 120 ? 8.594 -16.016 1.449 1 98.75 120 ALA B CA 1
ATOM 4603 C C . ALA B 1 120 ? 7.23 -16.641 1.757 1 98.75 120 ALA B C 1
ATOM 4605 O O . ALA B 1 120 ? 6.238 -15.922 1.917 1 98.75 120 ALA B O 1
ATOM 4606 N N . PHE B 1 121 ? 7.199 -17.984 1.877 1 98.94 121 PHE B N 1
ATOM 4607 C CA . PHE B 1 121 ? 5.945 -18.688 2.09 1 98.94 121 PHE B CA 1
ATOM 4608 C C . PHE B 1 121 ? 5.406 -18.422 3.49 1 98.94 121 PHE B C 1
ATOM 4610 O O . PHE B 1 121 ? 4.191 -18.375 3.693 1 98.94 121 PHE B O 1
ATOM 4617 N N . LEU B 1 122 ? 6.293 -18.297 4.465 1 98.81 122 LEU B N 1
ATOM 4618 C CA . LEU B 1 122 ? 5.863 -17.922 5.809 1 98.81 122 LEU B CA 1
ATOM 4619 C C . LEU B 1 122 ? 5.199 -16.562 5.809 1 98.81 122 LEU B C 1
ATOM 4621 O O . LEU B 1 122 ? 4.133 -16.375 6.398 1 98.81 122 LEU B O 1
ATOM 4625 N N . GLU B 1 123 ? 5.828 -15.625 5.188 1 98.75 123 GLU B N 1
ATOM 4626 C CA . GLU B 1 123 ? 5.25 -14.289 5.086 1 98.75 123 GLU B CA 1
ATOM 4627 C C . GLU B 1 123 ? 3.912 -14.32 4.352 1 98.75 123 GLU B C 1
ATOM 4629 O O . GLU B 1 123 ? 2.977 -13.609 4.719 1 98.75 123 GLU B O 1
ATOM 4634 N N . MET B 1 124 ? 3.818 -15.156 3.287 1 98.88 124 MET B N 1
ATOM 4635 C CA . MET B 1 124 ? 2.549 -15.328 2.588 1 98.88 124 MET B CA 1
ATOM 4636 C C . MET B 1 124 ? 1.468 -15.828 3.541 1 98.88 124 MET B C 1
ATOM 4638 O O . MET B 1 124 ? 0.384 -15.25 3.615 1 98.88 124 MET B O 1
ATOM 4642 N N . ALA B 1 125 ? 1.841 -16.859 4.25 1 98.88 125 ALA B N 1
ATOM 4643 C CA . ALA B 1 125 ? 0.871 -17.422 5.184 1 98.88 125 ALA B CA 1
ATOM 4644 C C . ALA B 1 125 ? 0.425 -16.391 6.211 1 98.88 125 ALA B C 1
ATOM 4646 O O . ALA B 1 125 ? -0.772 -16.219 6.445 1 98.88 125 ALA B O 1
ATOM 4647 N N . MET B 1 126 ? 1.305 -15.664 6.73 1 98.56 126 MET B N 1
ATOM 4648 C CA . MET B 1 126 ? 1.015 -14.672 7.762 1 98.56 126 MET B CA 1
ATOM 4649 C C . MET B 1 126 ? 0.149 -13.547 7.199 1 98.56 126 MET B C 1
ATOM 4651 O O . MET B 1 126 ? -0.508 -12.828 7.957 1 98.56 126 MET B O 1
ATOM 4655 N N . SER B 1 127 ? 0.178 -13.398 5.906 1 98.5 127 SER B N 1
ATOM 4656 C CA . SER B 1 127 ? -0.623 -12.359 5.262 1 98.5 127 SER B CA 1
ATOM 4657 C C . SER B 1 127 ? -1.968 -12.906 4.797 1 98.5 127 SER B C 1
ATOM 4659 O O . SER B 1 127 ? -2.744 -12.203 4.156 1 98.5 127 SER B O 1
ATOM 4661 N N . GLY B 1 128 ? -2.254 -14.164 5.059 1 98.81 128 GLY B N 1
ATOM 4662 C CA . GLY B 1 128 ? -3.561 -14.734 4.777 1 98.81 128 GLY B CA 1
ATOM 4663 C C . GLY B 1 128 ? -3.594 -15.539 3.49 1 98.81 128 GLY B C 1
ATOM 4664 O O . GLY B 1 128 ? -4.668 -15.914 3.014 1 98.81 128 GLY B O 1
ATOM 4665 N N . ILE B 1 129 ? -2.465 -15.797 2.879 1 98.94 129 ILE B N 1
ATOM 4666 C CA . ILE B 1 129 ? -2.377 -16.578 1.65 1 98.94 129 ILE B CA 1
ATOM 4667 C C . ILE B 1 129 ? -2.266 -18.062 1.988 1 98.94 129 ILE B C 1
ATOM 4669 O O . ILE B 1 129 ? -1.416 -18.469 2.787 1 98.94 129 ILE B O 1
ATOM 4673 N N . THR B 1 130 ? -3.113 -18.844 1.407 1 98.94 130 THR B N 1
ATOM 4674 C CA . THR B 1 130 ? -3.15 -20.266 1.737 1 98.94 130 THR B CA 1
ATOM 4675 C C . THR B 1 130 ? -2.641 -21.109 0.571 1 98.94 130 THR B C 1
ATOM 4677 O O . THR B 1 130 ? -2.357 -22.297 0.732 1 98.94 130 THR B O 1
ATOM 4680 N N . SER B 1 131 ? -2.604 -20.5 -0.607 1 98.94 131 SER B N 1
ATOM 4681 C CA . SER B 1 131 ? -2.137 -21.203 -1.802 1 98.94 131 SER B CA 1
ATOM 4682 C C . SER B 1 131 ? -1.27 -20.297 -2.668 1 98.94 131 SER B C 1
ATOM 4684 O O . SER B 1 131 ? -1.546 -19.094 -2.793 1 98.94 131 SER B O 1
ATOM 4686 N N . VAL B 1 132 ? -0.219 -20.938 -3.279 1 98.94 132 VAL B N 1
ATOM 4687 C CA . VAL B 1 132 ? 0.681 -20.125 -4.094 1 98.94 132 VAL B CA 1
ATOM 4688 C C . VAL B 1 132 ? 0.969 -20.828 -5.414 1 98.94 132 VAL B C 1
ATOM 4690 O O . VAL B 1 132 ? 1.126 -22.062 -5.441 1 98.94 132 VAL B O 1
ATOM 4693 N N . GLY B 1 133 ? 0.802 -20.109 -6.559 1 98.94 133 GLY B N 1
ATOM 4694 C CA . GLY B 1 133 ? 1.434 -20.5 -7.809 1 98.94 133 GLY B CA 1
ATOM 4695 C C . GLY B 1 133 ? 2.873 -20.031 -7.918 1 98.94 133 GLY B C 1
ATOM 4696 O O . GLY B 1 133 ? 3.139 -18.844 -8.062 1 98.94 133 GLY B O 1
ATOM 4697 N N . GLU B 1 134 ? 3.795 -21 -7.816 1 98.94 134 GLU B N 1
ATOM 4698 C CA . GLU B 1 134 ? 5.219 -20.688 -7.801 1 98.94 134 GLU B CA 1
ATOM 4699 C C . GLU B 1 134 ? 5.836 -20.844 -9.188 1 98.94 134 GLU B C 1
ATOM 4701 O O . GLU B 1 134 ? 6.012 -21.969 -9.664 1 98.94 134 GLU B O 1
ATOM 4706 N N . PHE B 1 135 ? 6.094 -19.719 -9.812 1 98.88 135 PHE B N 1
ATOM 4707 C CA . PHE B 1 135 ? 6.738 -19.656 -11.125 1 98.88 135 PHE B CA 1
ATOM 4708 C C . PHE B 1 135 ? 8.234 -19.891 -11 1 98.88 135 PHE B C 1
ATOM 4710 O O . PHE B 1 135 ? 9.023 -18.938 -11 1 98.88 135 PHE B O 1
ATOM 4717 N N . HIS B 1 136 ? 8.688 -21.125 -10.953 1 98.62 136 HIS B N 1
ATOM 4718 C CA . HIS B 1 136 ? 10.016 -21.547 -10.523 1 98.62 136 HIS B CA 1
ATOM 4719 C C . HIS B 1 136 ? 10.953 -21.719 -11.711 1 98.62 136 HIS B C 1
ATOM 4721 O O . HIS B 1 136 ? 10.789 -22.656 -12.492 1 98.62 136 HIS B O 1
ATOM 4727 N N . TYR B 1 137 ? 11.938 -20.812 -11.844 1 97.25 137 TYR B N 1
ATOM 4728 C CA . TYR B 1 137 ? 12.797 -20.922 -13.023 1 97.25 137 TYR B CA 1
ATOM 4729 C C . TYR B 1 137 ? 14.258 -21.094 -12.609 1 97.25 137 TYR B C 1
ATOM 4731 O O . TYR B 1 137 ? 15.148 -21.125 -13.469 1 97.25 137 TYR B O 1
ATOM 4739 N N . LEU B 1 138 ? 14.547 -21.266 -11.328 1 97.56 138 LEU B N 1
ATOM 4740 C CA . LEU B 1 138 ? 15.898 -21.578 -10.883 1 97.56 138 LEU B CA 1
ATOM 4741 C C . LEU B 1 138 ? 16.125 -23.094 -10.828 1 97.56 138 LEU B C 1
ATOM 4743 O O . LEU B 1 138 ? 15.633 -23.766 -9.922 1 97.56 138 LEU B O 1
ATOM 4747 N N . HIS B 1 139 ? 16.969 -23.656 -11.766 1 98.06 139 HIS B N 1
ATOM 4748 C CA . HIS B 1 139 ? 17.016 -25.094 -11.93 1 98.06 139 HIS B CA 1
ATOM 4749 C C . HIS B 1 139 ? 18.406 -25.641 -11.609 1 98.06 139 HIS B C 1
ATOM 4751 O O . HIS B 1 139 ? 18.547 -26.656 -10.93 1 98.06 139 HIS B O 1
ATOM 4757 N N . HIS B 1 140 ? 19.453 -24.906 -12.031 1 97.88 140 HIS B N 1
ATOM 4758 C CA . HIS B 1 140 ? 20.781 -25.484 -12.109 1 97.88 140 HIS B CA 1
ATOM 4759 C C . HIS B 1 140 ? 21.672 -24.969 -10.984 1 97.88 140 HIS B C 1
ATOM 4761 O O . HIS B 1 140 ? 21.281 -24.062 -10.25 1 97.88 140 HIS B O 1
ATOM 4767 N N . GLN B 1 141 ? 22.828 -25.578 -10.906 1 97.12 141 GLN B N 1
ATOM 4768 C CA . GLN B 1 141 ? 23.891 -25.078 -10.031 1 97.12 141 GLN B CA 1
ATOM 4769 C C . GLN B 1 141 ? 24.391 -23.719 -10.492 1 97.12 141 GLN B C 1
ATOM 4771 O O . GLN B 1 141 ? 24.094 -23.281 -11.609 1 97.12 141 GLN B O 1
ATOM 4776 N N . PRO B 1 142 ? 25.062 -23.047 -9.625 1 94.88 142 PRO B N 1
ATOM 4777 C CA . PRO B 1 142 ? 25.531 -21.688 -9.977 1 94.88 142 PRO B CA 1
ATOM 4778 C C . PRO B 1 142 ? 26.359 -21.672 -11.258 1 94.88 142 PRO B C 1
ATOM 4780 O O . PRO B 1 142 ? 26.328 -20.672 -11.992 1 94.88 142 PRO B O 1
ATOM 4783 N N . ASP B 1 143 ? 27.031 -22.75 -11.586 1 94.88 143 ASP B N 1
ATOM 4784 C CA . ASP B 1 143 ? 27.875 -22.781 -12.781 1 94.88 143 ASP B CA 1
ATOM 4785 C C . ASP B 1 143 ? 27.078 -23.219 -14.008 1 94.88 143 ASP B C 1
ATOM 4787 O O . ASP B 1 143 ? 27.625 -23.328 -15.102 1 94.88 143 ASP B O 1
ATOM 4791 N N . GLY B 1 144 ? 25.797 -23.516 -13.82 1 95.44 144 GLY B N 1
ATOM 4792 C CA . GLY B 1 144 ? 24.922 -23.844 -14.93 1 95.44 144 GLY B CA 1
ATOM 4793 C C . GLY B 1 144 ? 24.75 -25.344 -15.133 1 95.44 144 GLY B C 1
ATOM 4794 O O . GLY B 1 144 ? 23.875 -25.766 -15.891 1 95.44 144 GLY B O 1
ATOM 4795 N N . THR B 1 145 ? 25.578 -26.109 -14.43 1 96.25 145 THR B N 1
ATOM 4796 C CA . THR B 1 145 ? 25.453 -27.562 -14.539 1 96.25 145 THR B CA 1
ATOM 4797 C C . THR B 1 145 ? 24.219 -28.062 -13.781 1 96.25 145 THR B C 1
ATOM 4799 O O . THR B 1 145 ? 23.906 -27.578 -12.695 1 96.25 145 THR B O 1
ATOM 4802 N N . PRO B 1 146 ? 23.438 -28.969 -14.375 1 96.5 146 PRO B N 1
ATOM 4803 C CA . PRO B 1 146 ? 22.297 -29.516 -13.648 1 96.5 146 PRO B CA 1
ATOM 4804 C C . PRO B 1 146 ? 22.703 -30.234 -12.367 1 96.5 146 PRO B C 1
ATOM 4806 O O . PRO B 1 146 ? 23.797 -30.781 -12.281 1 96.5 146 PRO B O 1
ATOM 4809 N N . TYR B 1 147 ? 21.922 -30.25 -11.367 1 97.88 147 TYR B N 1
ATOM 4810 C CA . TYR B 1 147 ? 22.062 -31.125 -10.219 1 97.88 147 TYR B CA 1
ATOM 4811 C C . TYR B 1 147 ? 21.906 -32.594 -10.625 1 97.88 147 TYR B C 1
ATOM 4813 O O . TYR B 1 147 ? 21.469 -32.875 -11.742 1 97.88 147 TYR B O 1
ATOM 4821 N N . ALA B 1 148 ? 22.281 -33.531 -9.711 1 97.81 148 ALA B N 1
ATOM 4822 C CA . ALA B 1 148 ? 22.078 -34.938 -9.984 1 97.81 148 ALA B CA 1
ATOM 4823 C C . ALA B 1 148 ? 20.609 -35.25 -10.289 1 97.81 148 ALA B C 1
ATOM 4825 O O . ALA B 1 148 ? 20.312 -36 -11.211 1 97.81 148 ALA B O 1
ATOM 4826 N N . ASP B 1 149 ? 19.766 -34.75 -9.5 1 98.19 149 ASP B N 1
ATOM 4827 C CA . ASP B 1 149 ? 18.344 -34.656 -9.82 1 98.19 149 ASP B CA 1
ATOM 4828 C C . ASP B 1 149 ? 18.016 -33.281 -10.398 1 98.19 149 ASP B C 1
ATOM 4830 O O . ASP B 1 149 ? 18.078 -32.25 -9.688 1 98.19 149 ASP B O 1
ATOM 4834 N N . PRO B 1 150 ? 17.672 -33.219 -11.625 1 97.5 150 PRO B N 1
ATOM 4835 C CA . PRO B 1 150 ? 17.453 -31.922 -12.273 1 97.5 150 PRO B CA 1
ATOM 4836 C C . PRO B 1 150 ? 16.328 -31.125 -11.625 1 97.5 150 PRO B C 1
ATOM 4838 O O . PRO B 1 150 ? 16.172 -29.938 -11.898 1 97.5 150 PRO B O 1
ATOM 4841 N N . ASN B 1 151 ? 15.531 -31.734 -10.789 1 98.62 151 ASN B N 1
ATOM 4842 C CA . ASN B 1 151 ? 14.445 -31.062 -10.102 1 98.62 151 ASN B CA 1
ATOM 4843 C C . ASN B 1 151 ? 14.797 -30.75 -8.656 1 98.62 151 ASN B C 1
ATOM 4845 O O . ASN B 1 151 ? 13.922 -30.438 -7.848 1 98.62 151 ASN B O 1
ATOM 4849 N N . GLU B 1 152 ? 16.047 -30.781 -8.297 1 98.69 152 GLU B N 1
ATOM 4850 C CA . GLU B 1 152 ? 16.5 -30.594 -6.922 1 98.69 152 GLU B CA 1
ATOM 4851 C C . GLU B 1 152 ? 15.945 -29.297 -6.328 1 98.69 152 GLU B C 1
ATOM 4853 O O . GLU B 1 152 ? 15.367 -29.312 -5.242 1 98.69 152 GLU B O 1
ATOM 4858 N N . LEU B 1 153 ? 16.109 -28.219 -6.988 1 98.81 153 LEU B N 1
ATOM 4859 C CA . LEU B 1 153 ? 15.672 -26.938 -6.453 1 98.81 153 LEU B CA 1
ATOM 4860 C C . LEU B 1 153 ? 14.148 -26.844 -6.41 1 98.81 153 LEU B C 1
ATOM 4862 O O . LEU B 1 153 ? 13.586 -26.219 -5.512 1 98.81 153 LEU B O 1
ATOM 4866 N N . ALA B 1 154 ? 13.438 -27.438 -7.355 1 98.88 154 ALA B N 1
ATOM 4867 C CA . ALA B 1 154 ? 11.977 -27.516 -7.285 1 98.88 154 ALA B CA 1
ATOM 4868 C C . ALA B 1 154 ? 11.523 -28.266 -6.039 1 98.88 154 ALA B C 1
ATOM 4870 O O . ALA B 1 154 ? 10.586 -27.859 -5.355 1 98.88 154 ALA B O 1
ATOM 4871 N N . HIS B 1 155 ? 12.219 -29.391 -5.781 1 98.88 155 HIS B N 1
ATOM 4872 C CA . HIS B 1 155 ? 11.914 -30.156 -4.574 1 98.88 155 HIS B CA 1
ATOM 4873 C C . HIS B 1 155 ? 12.102 -29.297 -3.324 1 98.88 155 HIS B C 1
ATOM 4875 O O . HIS B 1 155 ? 11.289 -29.359 -2.402 1 98.88 155 HIS B O 1
ATOM 4881 N N . ARG B 1 156 ? 13.203 -28.531 -3.332 1 98.81 156 ARG B N 1
ATOM 4882 C CA . ARG B 1 156 ? 13.508 -27.688 -2.184 1 98.81 156 ARG B CA 1
ATOM 4883 C C . ARG B 1 156 ? 12.414 -26.641 -1.969 1 98.81 156 ARG B C 1
ATOM 4885 O O . ARG B 1 156 ? 11.992 -26.391 -0.835 1 98.81 156 ARG B O 1
ATOM 4892 N N . VAL B 1 157 ? 11.953 -26.047 -2.986 1 98.94 157 VAL B N 1
ATOM 4893 C CA . VAL B 1 157 ? 10.914 -25.016 -2.922 1 98.94 157 VAL B CA 1
ATOM 4894 C C . VAL B 1 157 ? 9.602 -25.641 -2.445 1 98.94 157 VAL B C 1
ATOM 4896 O O . VAL B 1 157 ? 8.906 -25.078 -1.594 1 98.94 157 VAL B O 1
ATOM 4899 N N . ILE B 1 158 ? 9.227 -26.812 -2.975 1 98.94 158 ILE B N 1
ATOM 4900 C CA . ILE B 1 158 ? 8.016 -27.516 -2.566 1 98.94 158 ILE B CA 1
ATOM 4901 C C . ILE B 1 158 ? 8.094 -27.859 -1.084 1 98.94 158 ILE B C 1
ATOM 4903 O O . ILE B 1 158 ? 7.133 -27.656 -0.338 1 98.94 158 ILE B O 1
ATOM 4907 N N . ARG B 1 159 ? 9.234 -28.344 -0.627 1 98.81 159 ARG B N 1
ATOM 4908 C CA . ARG B 1 159 ? 9.414 -28.688 0.778 1 98.81 159 ARG B CA 1
ATOM 4909 C C . ARG B 1 159 ? 9.25 -27.469 1.672 1 98.81 159 ARG B C 1
ATOM 4911 O O . ARG B 1 159 ? 8.703 -27.562 2.773 1 98.81 159 ARG B O 1
ATOM 4918 N N . ALA B 1 160 ? 9.766 -26.328 1.216 1 98.88 160 ALA B N 1
ATOM 4919 C CA . ALA B 1 160 ? 9.602 -25.094 1.962 1 98.88 160 ALA B CA 1
ATOM 4920 C C . ALA B 1 160 ? 8.125 -24.75 2.162 1 98.88 160 ALA B C 1
ATOM 4922 O O . ALA B 1 160 ? 7.711 -24.375 3.26 1 98.88 160 ALA B O 1
ATOM 4923 N N . ALA B 1 161 ? 7.316 -24.875 1.105 1 98.88 161 ALA B N 1
ATOM 4924 C CA . ALA B 1 161 ? 5.883 -24.625 1.202 1 98.88 161 ALA B CA 1
ATOM 4925 C C . ALA B 1 161 ? 5.219 -25.609 2.162 1 98.88 161 ALA B C 1
ATOM 4927 O O . ALA B 1 161 ? 4.391 -25.203 2.988 1 98.88 161 ALA B O 1
ATOM 4928 N N . ARG B 1 162 ? 5.602 -26.844 2.062 1 98.44 162 ARG B N 1
ATOM 4929 C CA . ARG B 1 162 ? 5.047 -27.891 2.918 1 98.44 162 ARG B CA 1
ATOM 4930 C C . ARG B 1 162 ? 5.418 -27.656 4.379 1 98.44 162 ARG B C 1
ATOM 4932 O O . ARG B 1 162 ? 4.602 -27.891 5.273 1 98.44 162 ARG B O 1
ATOM 4939 N N . ASP B 1 163 ? 6.613 -27.234 4.562 1 98.31 163 ASP B N 1
ATOM 4940 C CA . ASP B 1 163 ? 7.062 -26.922 5.918 1 98.31 163 ASP B CA 1
ATOM 4941 C C . ASP B 1 163 ? 6.188 -25.844 6.551 1 98.31 163 ASP B C 1
ATOM 4943 O O . ASP B 1 163 ? 5.855 -25.922 7.734 1 98.31 163 ASP B O 1
ATOM 4947 N N . VAL B 1 164 ? 5.84 -24.828 5.82 1 98.62 164 VAL B N 1
ATOM 4948 C CA . VAL B 1 164 ? 4.996 -23.734 6.301 1 98.62 164 VAL B CA 1
ATOM 4949 C C . VAL B 1 164 ? 3.549 -24.203 6.402 1 98.62 164 VAL B C 1
ATOM 4951 O O . VAL B 1 164 ? 2.816 -23.797 7.305 1 98.62 164 VAL B O 1
ATOM 4954 N N . GLY B 1 165 ? 3.111 -25 5.441 1 98.69 165 GLY B N 1
ATOM 4955 C CA . GLY B 1 165 ? 1.787 -25.594 5.477 1 98.69 165 GLY B CA 1
ATOM 4956 C C . GLY B 1 165 ? 0.86 -25.047 4.406 1 98.69 165 GLY B C 1
ATOM 4957 O O . GLY B 1 165 ? -0.304 -25.453 4.324 1 98.69 165 GLY B O 1
ATOM 4958 N N . ILE B 1 166 ? 1.362 -24.188 3.49 1 98.69 166 ILE B N 1
ATOM 4959 C CA . ILE B 1 166 ? 0.498 -23.656 2.441 1 98.69 166 ILE B CA 1
ATOM 4960 C C . ILE B 1 166 ? 0.487 -24.609 1.25 1 98.69 166 ILE B C 1
ATOM 4962 O O . ILE B 1 166 ? 1.381 -25.453 1.109 1 98.69 166 ILE B O 1
ATOM 4966 N N . ARG B 1 167 ? -0.559 -24.547 0.438 1 98.88 167 ARG B N 1
ATOM 4967 C CA . ARG B 1 167 ? -0.617 -25.297 -0.809 1 98.88 167 ARG B CA 1
ATOM 4968 C C . ARG B 1 167 ? 0.261 -24.656 -1.879 1 98.88 167 ARG B C 1
ATOM 4970 O O . ARG B 1 167 ? 0.377 -23.438 -1.942 1 98.88 167 ARG B O 1
ATOM 4977 N N . ILE B 1 168 ? 0.897 -25.531 -2.668 1 98.94 168 ILE B N 1
ATOM 4978 C CA . ILE B 1 168 ? 1.728 -24.984 -3.736 1 98.94 168 ILE B CA 1
ATOM 4979 C C . ILE B 1 168 ? 1.369 -25.656 -5.062 1 98.94 168 ILE B C 1
ATOM 4981 O O . ILE B 1 168 ? 1.178 -26.875 -5.117 1 98.94 168 ILE B O 1
ATOM 4985 N N . THR B 1 169 ? 1.096 -24.891 -6.066 1 98.88 169 THR B N 1
ATOM 4986 C CA . THR B 1 169 ? 1.216 -25.297 -7.461 1 98.88 169 THR B CA 1
ATOM 4987 C C . THR B 1 169 ? 2.561 -24.859 -8.039 1 98.88 169 THR B C 1
ATOM 4989 O O . THR B 1 169 ? 2.768 -23.672 -8.312 1 98.88 169 THR B O 1
ATOM 4992 N N . LEU B 1 170 ? 3.473 -25.812 -8.078 1 98.94 170 LEU B N 1
ATOM 4993 C CA . LEU B 1 170 ? 4.777 -25.5 -8.648 1 98.94 170 LEU B CA 1
ATOM 4994 C C . LEU B 1 170 ? 4.695 -25.422 -10.172 1 98.94 170 LEU B C 1
ATOM 4996 O O . LEU B 1 170 ? 4.527 -26.438 -10.844 1 98.94 170 LEU B O 1
ATOM 5000 N N . LEU B 1 171 ? 4.73 -24.219 -10.703 1 98.88 171 LEU B N 1
ATOM 5001 C CA . LEU B 1 171 ? 4.77 -23.984 -12.141 1 98.88 171 LEU B CA 1
ATOM 5002 C C . LEU B 1 171 ? 6.199 -24.078 -12.672 1 98.88 171 LEU B C 1
ATOM 5004 O O . LEU B 1 171 ? 6.953 -23.109 -12.609 1 98.88 171 LEU B O 1
ATOM 5008 N N . ARG B 1 172 ? 6.574 -25.203 -13.141 1 98.81 172 ARG B N 1
ATOM 5009 C CA . ARG B 1 172 ? 7.949 -25.406 -13.594 1 98.81 172 ARG B CA 1
ATOM 5010 C C . ARG B 1 172 ? 8.227 -24.625 -14.867 1 98.81 172 ARG B C 1
ATOM 5012 O O . ARG B 1 172 ? 7.59 -24.844 -15.898 1 98.81 172 ARG B O 1
ATOM 5019 N N . VAL B 1 173 ? 9.164 -23.781 -14.828 1 98.81 173 VAL B N 1
ATOM 5020 C CA . VAL B 1 173 ? 9.383 -22.812 -15.898 1 98.81 173 VAL B CA 1
ATOM 5021 C C . VAL B 1 173 ? 10.336 -23.391 -16.938 1 98.81 173 VAL B C 1
ATOM 5023 O O . VAL B 1 173 ? 11.32 -24.047 -16.594 1 98.81 173 VAL B O 1
ATOM 5026 N N . GLY B 1 174 ? 9.992 -23.25 -18.203 1 98.38 174 GLY B N 1
ATOM 5027 C CA . GLY B 1 174 ? 10.906 -23.469 -19.312 1 98.38 174 GLY B CA 1
ATOM 5028 C C . GLY B 1 174 ? 11.555 -22.203 -19.812 1 98.38 174 GLY B C 1
ATOM 5029 O O . GLY B 1 174 ? 10.859 -21.266 -20.203 1 98.38 174 GLY B O 1
ATOM 5030 N N . TYR B 1 175 ? 12.82 -22.141 -19.75 1 97.62 175 TYR B N 1
ATOM 5031 C CA . TYR B 1 175 ? 13.672 -21.078 -20.25 1 97.62 175 TYR B CA 1
ATOM 5032 C C . TYR B 1 175 ? 14.688 -21.625 -21.25 1 97.62 175 TYR B C 1
ATOM 5034 O O . TYR B 1 175 ? 15.367 -22.609 -20.984 1 97.62 175 TYR B O 1
ATOM 5042 N N . HIS B 1 176 ? 14.773 -20.938 -22.453 1 97.56 176 HIS B N 1
ATOM 5043 C CA . HIS B 1 176 ? 15.648 -21.531 -23.469 1 97.56 176 HIS B CA 1
ATOM 5044 C C . HIS B 1 176 ? 16.578 -20.5 -24.062 1 97.56 176 HIS B C 1
ATOM 5046 O O . HIS B 1 176 ? 17.688 -20.828 -24.5 1 97.56 176 HIS B O 1
ATOM 5052 N N . ARG B 1 177 ? 16.156 -19.266 -24.125 1 96.94 177 ARG B N 1
ATOM 5053 C CA . ARG B 1 177 ? 16.922 -18.25 -24.844 1 96.94 177 ARG B CA 1
ATOM 5054 C C . ARG B 1 177 ? 16.719 -16.875 -24.219 1 96.94 177 ARG B C 1
ATOM 5056 O O . ARG B 1 177 ? 15.836 -16.688 -23.375 1 96.94 177 ARG B O 1
ATOM 5063 N N . ALA B 1 178 ? 17.562 -15.922 -24.594 1 95.06 178 ALA B N 1
ATOM 5064 C CA . ALA B 1 178 ? 17.516 -14.562 -24.062 1 95.06 178 ALA B CA 1
ATOM 5065 C C . ALA B 1 178 ? 16.5 -13.711 -24.812 1 95.06 178 ALA B C 1
ATOM 5067 O O . ALA B 1 178 ? 16.078 -12.656 -24.328 1 95.06 178 ALA B O 1
ATOM 5068 N N . GLY B 1 179 ? 16.109 -14.109 -25.953 1 92.94 179 GLY B N 1
ATOM 5069 C CA . GLY B 1 179 ? 15.188 -13.414 -26.828 1 92.94 179 GLY B CA 1
ATOM 5070 C C . GLY B 1 179 ? 15.219 -13.93 -28.25 1 92.94 179 GLY B C 1
ATOM 5071 O O . GLY B 1 179 ? 15.93 -14.883 -28.562 1 92.94 179 GLY B O 1
ATOM 5072 N N . HIS B 1 180 ? 14.336 -13.312 -29.078 1 89.31 180 HIS B N 1
ATOM 5073 C CA . HIS B 1 180 ? 14.297 -13.711 -30.469 1 89.31 180 HIS B CA 1
ATOM 5074 C C . HIS B 1 180 ? 15.688 -13.656 -31.109 1 89.31 180 HIS B C 1
ATOM 5076 O O . HIS B 1 180 ? 16.328 -12.609 -31.094 1 89.31 180 HIS B O 1
ATOM 5082 N N . GLY B 1 181 ? 16.125 -14.781 -31.609 1 88.25 181 GLY B N 1
ATOM 5083 C CA . GLY B 1 181 ? 17.406 -14.883 -32.281 1 88.25 181 GLY B CA 1
ATOM 5084 C C . GLY B 1 181 ? 18.594 -14.695 -31.344 1 88.25 181 GLY B C 1
ATOM 5085 O O . GLY B 1 181 ? 19.734 -14.562 -31.797 1 88.25 181 GLY B O 1
ATOM 5086 N N . ARG B 1 182 ? 18.438 -14.703 -30.109 1 93.5 182 ARG B N 1
ATOM 5087 C CA . ARG B 1 182 ? 19.5 -14.469 -29.125 1 93.5 182 ARG B CA 1
ATOM 5088 C C . ARG B 1 182 ? 19.656 -15.664 -28.188 1 93.5 182 ARG B C 1
ATOM 5090 O O . ARG B 1 182 ? 18.75 -15.953 -27.406 1 93.5 182 ARG B O 1
ATOM 5097 N N . PRO B 1 183 ? 20.75 -16.266 -28.297 1 95.38 183 PRO B N 1
ATOM 5098 C CA . PRO B 1 183 ? 20.969 -17.391 -27.375 1 95.38 183 PRO B CA 1
ATOM 5099 C C . PRO B 1 183 ? 20.969 -16.953 -25.906 1 95.38 183 PRO B C 1
ATOM 5101 O O . PRO B 1 183 ? 21.078 -15.766 -25.609 1 95.38 183 PRO B O 1
ATOM 5104 N N . ALA B 1 184 ? 20.891 -17.969 -25.062 1 95.69 184 ALA B N 1
ATOM 5105 C CA . ALA B 1 184 ? 20.906 -17.688 -23.625 1 95.69 184 ALA B CA 1
ATOM 5106 C C . ALA B 1 184 ? 22.172 -16.953 -23.219 1 95.69 184 ALA B C 1
ATOM 5108 O O . ALA B 1 184 ? 23.266 -17.25 -23.734 1 95.69 184 ALA B O 1
ATOM 5109 N N . GLU B 1 185 ? 21.984 -16 -22.344 1 94.56 185 GLU B N 1
ATOM 5110 C CA . GLU B 1 185 ? 23.109 -15.258 -21.797 1 94.56 185 GLU B CA 1
ATOM 5111 C C . GLU B 1 185 ? 23.703 -15.969 -20.594 1 94.56 185 GLU B C 1
ATOM 5113 O O . GLU B 1 185 ? 23.078 -16.844 -20 1 94.56 185 GLU B O 1
ATOM 5118 N N . GLU B 1 186 ? 24.906 -15.531 -20.266 1 93.62 186 GLU B N 1
ATOM 5119 C CA . GLU B 1 186 ? 25.609 -16.125 -19.141 1 93.62 186 GLU B CA 1
ATOM 5120 C C . GLU B 1 186 ? 24.812 -15.977 -17.844 1 93.62 186 GLU B C 1
ATOM 5122 O O . GLU B 1 186 ? 24.781 -16.906 -17.016 1 93.62 186 GLU B O 1
ATOM 5127 N N . GLY B 1 187 ? 24.172 -14.852 -17.672 1 93.38 187 GLY B N 1
ATOM 5128 C CA . GLY B 1 187 ? 23.391 -14.594 -16.484 1 93.38 187 GLY B CA 1
ATOM 5129 C C . GLY B 1 187 ? 22.188 -15.516 -16.359 1 93.38 187 GLY B C 1
ATOM 5130 O O . GLY B 1 187 ? 21.609 -15.648 -15.266 1 93.38 187 GLY B O 1
ATOM 5131 N N . GLN B 1 188 ? 21.812 -16.234 -17.422 1 96 188 GLN B N 1
ATOM 5132 C CA . GLN B 1 188 ? 20.625 -17.078 -17.438 1 96 188 GLN B CA 1
ATOM 5133 C C . GLN B 1 188 ? 20.984 -18.547 -17.281 1 96 188 GLN B C 1
ATOM 5135 O O . GLN B 1 188 ? 20.125 -19.422 -17.359 1 96 188 GLN B O 1
ATOM 5140 N N . ARG B 1 189 ? 22.25 -18.875 -17.016 1 95.94 189 ARG B N 1
ATOM 5141 C CA . ARG B 1 189 ? 22.766 -20.25 -17.062 1 95.94 189 ARG B CA 1
ATOM 5142 C C . ARG B 1 189 ? 22.047 -21.141 -16.047 1 95.94 189 ARG B C 1
ATOM 5144 O O . ARG B 1 189 ? 21.984 -22.359 -16.219 1 95.94 189 ARG B O 1
ATOM 5151 N N . ARG B 1 190 ? 21.516 -20.516 -15.039 1 97.19 190 ARG B N 1
ATOM 5152 C CA . ARG B 1 190 ? 20.859 -21.328 -14.016 1 97.19 190 ARG B CA 1
ATOM 5153 C C . ARG B 1 190 ? 19.406 -21.609 -14.391 1 97.19 190 ARG B C 1
ATOM 5155 O O . ARG B 1 190 ? 18.734 -22.406 -13.734 1 97.19 190 ARG B O 1
ATOM 5162 N N . PHE B 1 191 ? 18.875 -21.031 -15.445 1 97 191 PHE B N 1
ATOM 5163 C CA . PHE B 1 191 ? 17.453 -21.047 -15.75 1 97 191 PHE B CA 1
ATOM 5164 C C . PHE B 1 191 ? 17.188 -21.875 -17 1 97 191 PHE B C 1
ATOM 5166 O O . PHE B 1 191 ? 16.062 -22.328 -17.219 1 97 191 PHE B O 1
ATOM 5173 N N . VAL B 1 192 ? 18.172 -22.094 -17.828 1 96.69 192 VAL B N 1
ATOM 5174 C CA . VAL B 1 192 ? 17.969 -22.516 -19.203 1 96.69 192 VAL B CA 1
ATOM 5175 C C . VAL B 1 192 ? 17.922 -24.031 -19.297 1 96.69 192 VAL B C 1
ATOM 5177 O O . VAL B 1 192 ? 18.672 -24.719 -18.594 1 96.69 192 VAL B O 1
ATOM 5180 N N . GLU B 1 193 ? 17.047 -24.531 -20.062 1 96.06 193 GLU B N 1
ATOM 5181 C CA . GLU B 1 193 ? 16.953 -25.938 -20.469 1 96.06 193 GLU B CA 1
ATOM 5182 C C . GLU B 1 193 ? 17.328 -26.094 -21.953 1 96.06 193 GLU B C 1
ATOM 5184 O O . GLU B 1 193 ? 17.109 -25.188 -22.75 1 96.06 193 GLU B O 1
ATOM 5189 N N . PRO B 1 194 ? 17.875 -27.25 -22.297 1 95.31 194 PRO B N 1
ATOM 5190 C CA . PRO B 1 194 ? 18.453 -27.391 -23.641 1 95.31 194 PRO B CA 1
ATOM 5191 C C . PRO B 1 194 ? 17.391 -27.5 -24.734 1 95.31 194 PRO B C 1
ATOM 5193 O O . PRO B 1 194 ? 17.594 -27.047 -25.859 1 95.31 194 PRO B O 1
ATOM 5196 N N . ASP B 1 195 ? 16.281 -28.172 -24.391 1 97.25 195 ASP B N 1
ATOM 5197 C CA . ASP B 1 195 ? 15.227 -28.359 -25.375 1 97.25 195 ASP B CA 1
ATOM 5198 C C . ASP B 1 195 ? 13.898 -28.688 -24.703 1 97.25 195 ASP B C 1
ATOM 5200 O O . ASP B 1 195 ? 13.852 -28.922 -23.5 1 97.25 195 ASP B O 1
ATOM 5204 N N . VAL B 1 196 ? 12.852 -28.688 -25.5 1 98.25 196 VAL B N 1
ATOM 5205 C CA . VAL B 1 196 ? 11.5 -28.781 -24.953 1 98.25 196 VAL B CA 1
ATOM 5206 C C . VAL B 1 196 ? 11.25 -30.203 -24.438 1 98.25 196 VAL B C 1
ATOM 5208 O O . VAL B 1 196 ? 10.539 -30.391 -23.453 1 98.25 196 VAL B O 1
ATOM 5211 N N . ASP B 1 197 ? 11.844 -31.219 -25.078 1 98.38 197 ASP B N 1
ATOM 5212 C CA . ASP B 1 197 ? 11.656 -32.594 -24.625 1 98.38 197 ASP B CA 1
ATOM 5213 C C . ASP B 1 197 ? 12.242 -32.812 -23.234 1 98.38 197 ASP B C 1
ATOM 5215 O O . ASP B 1 197 ? 11.617 -33.469 -22.391 1 98.38 197 ASP B O 1
ATOM 5219 N N . THR B 1 198 ? 13.445 -32.281 -23.047 1 98.25 198 THR B N 1
ATOM 5220 C CA . THR B 1 198 ? 14.062 -32.344 -21.719 1 98.25 198 THR B CA 1
ATOM 5221 C C . THR B 1 198 ? 13.211 -31.641 -20.688 1 98.25 198 THR B C 1
ATOM 5223 O O . THR B 1 198 ? 12.977 -32.156 -19.594 1 98.25 198 THR B O 1
ATOM 5226 N N . TYR B 1 199 ? 12.789 -30.5 -21.062 1 98.31 199 TYR B N 1
ATOM 5227 C CA . TYR B 1 199 ? 11.922 -29.703 -20.203 1 98.31 199 TYR B CA 1
ATOM 5228 C C . TYR B 1 199 ? 10.688 -30.484 -19.781 1 98.31 199 TYR B C 1
ATOM 5230 O O . TYR B 1 199 ? 10.391 -30.594 -18.594 1 98.31 199 TYR B O 1
ATOM 5238 N N . LEU B 1 200 ? 9.945 -31.062 -20.688 1 98.75 200 LEU B N 1
ATOM 5239 C CA . LEU B 1 200 ? 8.695 -31.766 -20.422 1 98.75 200 LEU B CA 1
ATOM 5240 C C . LEU B 1 200 ? 8.953 -33.031 -19.641 1 98.75 200 LEU B C 1
ATOM 5242 O O . LEU B 1 200 ? 8.148 -33.438 -18.797 1 98.75 200 LEU B O 1
ATOM 5246 N N . THR B 1 201 ? 10.055 -33.719 -19.922 1 98.62 201 THR B N 1
ATOM 5247 C CA . THR B 1 201 ? 10.414 -34.938 -19.188 1 98.62 201 THR B CA 1
ATOM 5248 C C . THR B 1 201 ? 10.648 -34.594 -17.703 1 98.62 201 THR B C 1
ATOM 5250 O O . THR B 1 201 ? 10.172 -35.312 -16.828 1 98.62 201 THR B O 1
ATOM 5253 N N . ARG B 1 202 ? 11.375 -33.562 -17.469 1 98.5 202 ARG B N 1
ATOM 5254 C CA . ARG B 1 202 ? 11.664 -33.156 -16.109 1 98.5 202 ARG B CA 1
ATOM 5255 C C . ARG B 1 202 ? 10.398 -32.719 -15.383 1 98.5 202 ARG B C 1
ATOM 5257 O O . ARG B 1 202 ? 10.242 -32.969 -14.188 1 98.5 202 ARG B O 1
ATOM 5264 N N . ALA B 1 203 ? 9.516 -32.031 -16.078 1 98.62 203 ALA B N 1
ATOM 5265 C CA . ALA B 1 203 ? 8.211 -31.672 -15.508 1 98.62 203 ALA B CA 1
ATOM 5266 C C . ALA B 1 203 ? 7.422 -32.938 -15.133 1 98.62 203 ALA B C 1
ATOM 5268 O O . ALA B 1 203 ? 6.809 -32.969 -14.062 1 98.62 203 ALA B O 1
ATOM 5269 N N . ASP B 1 204 ? 7.434 -33.875 -16.016 1 98.62 204 ASP B N 1
ATOM 5270 C CA . ASP B 1 204 ? 6.727 -35.125 -15.781 1 98.62 204 ASP B CA 1
ATOM 5271 C C . ASP B 1 204 ? 7.305 -35.844 -14.578 1 98.62 204 ASP B C 1
ATOM 5273 O O . ASP B 1 204 ? 6.559 -36.406 -13.766 1 98.62 204 ASP B O 1
ATOM 5277 N N . ASP B 1 205 ? 8.641 -35.875 -14.5 1 98.75 205 ASP B N 1
ATOM 5278 C CA . ASP B 1 205 ? 9.305 -36.5 -13.352 1 98.75 205 ASP B CA 1
ATOM 5279 C C . ASP B 1 205 ? 8.875 -35.812 -12.047 1 98.75 205 ASP B C 1
ATOM 5281 O O . ASP B 1 205 ? 8.633 -36.5 -11.039 1 98.75 205 ASP B O 1
ATOM 5285 N N . LEU B 1 206 ? 8.828 -34.531 -12.055 1 98.81 206 LEU B N 1
ATOM 5286 C CA . LEU B 1 206 ? 8.43 -33.75 -10.875 1 98.81 206 LEU B CA 1
ATOM 5287 C C . LEU B 1 206 ? 6.988 -34.062 -10.484 1 98.81 206 LEU B C 1
ATOM 5289 O O . LEU B 1 206 ? 6.691 -34.25 -9.305 1 98.81 206 LEU B O 1
ATOM 5293 N N . ARG B 1 207 ? 6.133 -34.094 -11.461 1 98.5 207 ARG B N 1
ATOM 5294 C CA . ARG B 1 207 ? 4.734 -34.438 -11.234 1 98.5 207 ARG B CA 1
ATOM 5295 C C . ARG B 1 207 ? 4.613 -35.812 -10.57 1 98.5 207 ARG B C 1
ATOM 5297 O O . ARG B 1 207 ? 3.859 -35.969 -9.609 1 98.5 207 ARG B O 1
ATOM 5304 N N . GLY B 1 208 ? 5.309 -36.75 -11.102 1 98.56 208 GLY B N 1
ATOM 5305 C CA . GLY B 1 208 ? 5.289 -38.062 -10.539 1 98.56 208 GLY B CA 1
ATOM 5306 C C . GLY B 1 208 ? 5.793 -38.125 -9.109 1 98.56 208 GLY B C 1
ATOM 5307 O O . GLY B 1 208 ? 5.223 -38.844 -8.273 1 98.56 208 GLY B O 1
ATOM 5308 N N . ALA B 1 209 ? 6.828 -37.406 -8.828 1 98.62 209 ALA B N 1
ATOM 5309 C CA . ALA B 1 209 ? 7.473 -37.438 -7.52 1 98.62 209 ALA B CA 1
ATOM 5310 C C . ALA B 1 209 ? 6.531 -36.906 -6.434 1 98.62 209 ALA B C 1
ATOM 5312 O O . ALA B 1 209 ? 6.633 -37.312 -5.27 1 98.62 209 ALA B O 1
ATOM 5313 N N . TRP B 1 210 ? 5.582 -36.031 -6.793 1 98.56 210 TRP B N 1
ATOM 5314 C CA . TRP B 1 210 ? 4.754 -35.375 -5.785 1 98.56 210 TRP B CA 1
ATOM 5315 C C . TRP B 1 210 ? 3.281 -35.719 -5.977 1 98.56 210 TRP B C 1
ATOM 5317 O O . TRP B 1 210 ? 2.4 -35.062 -5.414 1 98.56 210 TRP B O 1
ATOM 5327 N N . ALA B 1 211 ? 2.947 -36.75 -6.73 1 97.56 211 ALA B N 1
ATOM 5328 C CA . ALA B 1 211 ? 1.592 -37.125 -7.121 1 97.56 211 ALA B CA 1
ATOM 5329 C C . ALA B 1 211 ? 0.752 -37.5 -5.902 1 97.56 211 ALA B C 1
ATOM 5331 O O . ALA B 1 211 ? -0.471 -37.344 -5.91 1 97.56 211 ALA B O 1
ATOM 5332 N N . ASP B 1 212 ? 1.407 -37.906 -4.82 1 97.5 212 ASP B N 1
ATOM 5333 C CA . ASP B 1 212 ? 0.672 -38.438 -3.672 1 97.5 212 ASP B CA 1
ATOM 5334 C C . ASP B 1 212 ? 0.491 -37.344 -2.604 1 97.5 212 ASP B C 1
ATOM 5336 O O . ASP B 1 212 ? -0.095 -37.625 -1.551 1 97.5 212 ASP B O 1
ATOM 5340 N N . ASP B 1 213 ? 0.971 -36.188 -2.799 1 97.81 213 ASP B N 1
ATOM 5341 C CA . ASP B 1 213 ? 0.823 -35.125 -1.83 1 97.81 213 ASP B CA 1
ATOM 5342 C C . ASP B 1 213 ? -0.353 -34.219 -2.189 1 97.81 213 ASP B C 1
ATOM 5344 O O . ASP B 1 213 ? -0.318 -33.531 -3.207 1 97.81 213 ASP B O 1
ATOM 5348 N N . GLU B 1 214 ? -1.352 -34.156 -1.397 1 95.75 214 GLU B N 1
ATOM 5349 C CA . GLU B 1 214 ? -2.604 -33.469 -1.689 1 95.75 214 GLU B CA 1
ATOM 5350 C C . GLU B 1 214 ? -2.414 -31.953 -1.666 1 95.75 214 GLU B C 1
ATOM 5352 O O . GLU B 1 214 ? -3.293 -31.203 -2.098 1 95.75 214 GLU B O 1
ATOM 5357 N N . HIS B 1 215 ? -1.274 -31.438 -1.147 1 97.88 215 HIS B N 1
ATOM 5358 C CA . HIS B 1 215 ? -1.023 -30 -1.05 1 97.88 215 HIS B CA 1
ATOM 5359 C C . HIS B 1 215 ? -0.139 -29.516 -2.195 1 97.88 215 HIS B C 1
ATOM 5361 O O . HIS B 1 215 ? 0.148 -28.328 -2.301 1 97.88 215 HIS B O 1
ATOM 5367 N N . VAL B 1 216 ? 0.306 -30.469 -3.08 1 98.69 216 VAL B N 1
ATOM 5368 C CA . VAL B 1 216 ? 1.258 -30.125 -4.129 1 98.69 216 VAL B CA 1
ATOM 5369 C C . VAL B 1 216 ? 0.682 -30.484 -5.496 1 98.69 216 VAL B C 1
ATOM 5371 O O . VAL B 1 216 ? 0.208 -31.609 -5.695 1 98.69 216 VAL B O 1
ATOM 5374 N N . THR B 1 217 ? 0.609 -29.562 -6.344 1 98.25 217 THR B N 1
ATOM 5375 C CA . THR B 1 217 ? 0.37 -29.797 -7.762 1 98.25 217 THR B CA 1
ATOM 5376 C C . THR B 1 217 ? 1.477 -29.188 -8.609 1 98.25 217 THR B C 1
ATOM 5378 O O . THR B 1 217 ? 2.221 -28.328 -8.141 1 98.25 217 THR B O 1
ATOM 5381 N N . VAL B 1 218 ? 1.686 -29.734 -9.758 1 98.75 218 VAL B N 1
ATOM 5382 C CA . VAL B 1 218 ? 2.711 -29.25 -10.664 1 98.75 218 VAL B CA 1
ATOM 5383 C C . VAL B 1 218 ? 2.062 -28.766 -11.961 1 98.75 218 VAL B C 1
ATOM 5385 O O . VAL B 1 218 ? 1.155 -29.406 -12.484 1 98.75 218 VAL B O 1
ATOM 5388 N N . GLY B 1 219 ? 2.332 -27.547 -12.391 1 98.69 219 GLY B N 1
ATOM 5389 C CA . GLY B 1 219 ? 1.936 -26.984 -13.672 1 98.69 219 GLY B CA 1
ATOM 5390 C C . GLY B 1 219 ? 3.115 -26.609 -14.555 1 98.69 219 GLY B C 1
ATOM 5391 O O . GLY B 1 219 ? 4.262 -26.938 -14.234 1 98.69 219 GLY B O 1
ATOM 5392 N N . LEU B 1 220 ? 2.83 -26.109 -15.727 1 98.81 220 LEU B N 1
ATOM 5393 C CA . LEU B 1 220 ? 3.861 -25.734 -16.688 1 98.81 220 LEU B CA 1
ATOM 5394 C C . LEU B 1 220 ? 3.875 -24.234 -16.922 1 98.81 220 LEU B C 1
ATOM 5396 O O . LEU B 1 220 ? 2.826 -23.578 -16.891 1 98.81 220 LEU B O 1
ATOM 5400 N N . ALA B 1 221 ? 5.07 -23.75 -17.188 1 98.81 221 ALA B N 1
ATOM 5401 C CA . ALA B 1 221 ? 5.199 -22.312 -17.438 1 98.81 221 ALA B CA 1
ATOM 5402 C C . ALA B 1 221 ? 6.324 -22.031 -18.438 1 98.81 221 ALA B C 1
ATOM 5404 O O . ALA B 1 221 ? 7.438 -21.688 -18.047 1 98.81 221 ALA B O 1
ATOM 5405 N N . PRO B 1 222 ? 6.09 -22.25 -19.766 1 98.62 222 PRO B N 1
ATOM 5406 C CA . PRO B 1 222 ? 7.051 -21.562 -20.641 1 98.62 222 PRO B CA 1
ATOM 5407 C C . PRO B 1 222 ? 7.16 -20.062 -20.328 1 98.62 222 PRO B C 1
ATOM 5409 O O . PRO B 1 222 ? 6.148 -19.359 -20.312 1 98.62 222 PRO B O 1
ATOM 5412 N N . HIS B 1 223 ? 8.32 -19.688 -20.016 1 98.38 223 HIS B N 1
ATOM 5413 C CA . HIS B 1 223 ? 8.531 -18.422 -19.312 1 98.38 223 HIS B CA 1
ATOM 5414 C C . HIS B 1 223 ? 7.82 -17.266 -20.031 1 98.38 223 HIS B C 1
ATOM 5416 O O . HIS B 1 223 ? 7.145 -16.469 -19.391 1 98.38 223 HIS B O 1
ATOM 5422 N N . SER B 1 224 ? 8.047 -17.047 -21.328 1 97.94 224 SER B N 1
ATOM 5423 C CA . SER B 1 224 ? 7.496 -15.961 -22.125 1 97.94 224 SER B CA 1
ATOM 5424 C C . SER B 1 224 ? 7.734 -16.188 -23.609 1 97.94 224 SER B C 1
ATOM 5426 O O . SER B 1 224 ? 8.516 -17.062 -24 1 97.94 224 SER B O 1
ATOM 5428 N N . ILE B 1 225 ? 7.074 -15.391 -24.391 1 97.44 225 ILE B N 1
ATOM 5429 C CA . ILE B 1 225 ? 7.199 -15.516 -25.844 1 97.44 225 ILE B CA 1
ATOM 5430 C C . ILE B 1 225 ? 8.633 -15.188 -26.266 1 97.44 225 ILE B C 1
ATOM 5432 O O . ILE B 1 225 ? 9.094 -15.648 -27.312 1 97.44 225 ILE B O 1
ATOM 5436 N N . ARG B 1 226 ? 9.367 -14.453 -25.406 1 96.06 226 ARG B N 1
ATOM 5437 C CA . ARG B 1 226 ? 10.75 -14.094 -25.719 1 96.06 226 ARG B CA 1
ATOM 5438 C C . ARG B 1 226 ? 11.711 -15.203 -25.281 1 96.06 226 ARG B C 1
ATOM 5440 O O . ARG B 1 226 ? 12.742 -15.414 -25.922 1 96.06 226 ARG B O 1
ATOM 5447 N N . ALA B 1 227 ? 11.367 -15.906 -24.25 1 97.31 227 ALA B N 1
ATOM 5448 C CA . ALA B 1 227 ? 12.328 -16.781 -23.578 1 97.31 227 ALA B CA 1
ATOM 5449 C C . ALA B 1 227 ? 12.328 -18.172 -24.188 1 97.31 227 ALA B C 1
ATOM 5451 O O . ALA B 1 227 ? 13.234 -18.969 -23.938 1 97.31 227 ALA B O 1
ATOM 5452 N N . VAL B 1 228 ? 11.305 -18.531 -24.984 1 97.81 228 VAL B N 1
ATOM 5453 C CA . VAL B 1 228 ? 11.242 -19.844 -25.625 1 97.81 228 VAL B CA 1
ATOM 5454 C C . VAL B 1 228 ? 10.688 -19.688 -27.047 1 97.81 228 VAL B C 1
ATOM 5456 O O . VAL B 1 228 ? 9.914 -18.781 -27.328 1 97.81 228 VAL B O 1
ATOM 5459 N N . PRO B 1 229 ? 11.109 -20.594 -27.969 1 96.25 229 PRO B N 1
ATOM 5460 C CA . PRO B 1 229 ? 10.547 -20.547 -29.312 1 96.25 229 PRO B CA 1
ATOM 5461 C C . PRO B 1 229 ? 9.117 -21.094 -29.375 1 96.25 229 PRO B C 1
ATOM 5463 O O . PRO B 1 229 ? 8.633 -21.688 -28.406 1 96.25 229 PRO B O 1
ATOM 5466 N N . ARG B 1 230 ? 8.477 -20.891 -30.5 1 97.56 230 ARG B N 1
ATOM 5467 C CA . ARG B 1 230 ? 7.102 -21.297 -30.75 1 97.56 230 ARG B CA 1
ATOM 5468 C C . ARG B 1 230 ? 6.902 -22.781 -30.406 1 97.56 230 ARG B C 1
ATOM 5470 O O . ARG B 1 230 ? 5.879 -23.141 -29.812 1 97.56 230 ARG B O 1
ATOM 5477 N N . GLU B 1 231 ? 7.855 -23.594 -30.734 1 97.56 231 GLU B N 1
ATOM 5478 C CA . GLU B 1 231 ? 7.762 -25.031 -30.516 1 97.56 231 GLU B CA 1
ATOM 5479 C C . GLU B 1 231 ? 7.574 -25.359 -29.047 1 97.56 231 GLU B C 1
ATOM 5481 O O . GLU B 1 231 ? 6.832 -26.281 -28.688 1 97.56 231 GLU B O 1
ATOM 5486 N N . TRP B 1 232 ? 8.258 -24.656 -28.141 1 98.19 232 TRP B N 1
ATOM 5487 C CA . TRP B 1 232 ? 8.125 -24.859 -26.703 1 98.19 232 TRP B CA 1
ATOM 5488 C C . TRP B 1 232 ? 6.711 -24.531 -26.234 1 98.19 232 TRP B C 1
ATOM 5490 O O . TRP B 1 232 ? 6.117 -25.281 -25.453 1 98.19 232 TRP B O 1
ATOM 5500 N N . LEU B 1 233 ? 6.219 -23.391 -26.719 1 98.5 233 LEU B N 1
ATOM 5501 C CA . LEU B 1 233 ? 4.902 -22.922 -26.312 1 98.5 233 LEU B CA 1
ATOM 5502 C C . LEU B 1 233 ? 3.816 -23.906 -26.719 1 98.5 233 LEU B C 1
ATOM 5504 O O . LEU B 1 233 ? 2.967 -24.266 -25.906 1 98.5 233 LEU B O 1
ATOM 5508 N N . VAL B 1 234 ? 3.877 -24.359 -27.891 1 98.62 234 VAL B N 1
ATOM 5509 C CA . VAL B 1 234 ? 2.863 -25.266 -28.422 1 98.62 234 VAL B CA 1
ATOM 5510 C C . VAL B 1 234 ? 2.967 -26.625 -27.719 1 98.62 234 VAL B C 1
ATOM 5512 O O . VAL B 1 234 ? 1.962 -27.172 -27.25 1 98.62 234 VAL B O 1
ATOM 5515 N N . ALA B 1 235 ? 4.195 -27.156 -27.609 1 98.69 235 ALA B N 1
ATOM 5516 C CA . ALA B 1 235 ? 4.395 -28.453 -26.969 1 98.69 235 ALA B CA 1
ATOM 5517 C C . ALA B 1 235 ? 3.945 -28.438 -25.516 1 98.69 235 ALA B C 1
ATOM 5519 O O . ALA B 1 235 ? 3.312 -29.375 -25.031 1 98.69 235 ALA B O 1
ATOM 5520 N N . ALA B 1 236 ? 4.32 -27.391 -24.812 1 98.56 236 ALA B N 1
ATOM 5521 C CA . ALA B 1 236 ? 3.932 -27.266 -23.406 1 98.56 236 ALA B CA 1
ATOM 5522 C C . ALA B 1 236 ? 2.416 -27.141 -23.266 1 98.56 236 ALA B C 1
ATOM 5524 O O . ALA B 1 236 ? 1.821 -27.703 -22.344 1 98.56 236 ALA B O 1
ATOM 5525 N N . SER B 1 237 ? 1.807 -26.328 -24.125 1 98.44 237 SER B N 1
ATOM 5526 C CA . SER B 1 237 ? 0.356 -26.172 -24.109 1 98.44 237 SER B CA 1
ATOM 5527 C C . SER B 1 237 ? -0.343 -27.5 -24.344 1 98.44 237 SER B C 1
ATOM 5529 O O . SER B 1 237 ? -1.295 -27.844 -23.641 1 98.44 237 SER B O 1
ATOM 5531 N N . ASP B 1 238 ? 0.1 -28.281 -25.312 1 98.31 238 ASP B N 1
ATOM 5532 C CA . ASP B 1 238 ? -0.465 -29.594 -25.609 1 98.31 238 ASP B CA 1
ATOM 5533 C C . ASP B 1 238 ? -0.332 -30.516 -24.406 1 98.31 238 ASP B C 1
ATOM 5535 O O . ASP B 1 238 ? -1.276 -31.234 -24.062 1 98.31 238 ASP B O 1
ATOM 5539 N N . TYR B 1 239 ? 0.82 -30.531 -23.844 1 98.56 239 TYR B N 1
ATOM 5540 C CA . TYR B 1 239 ? 1.071 -31.375 -22.672 1 98.56 239 TYR B CA 1
ATOM 5541 C C . TYR B 1 239 ? 0.148 -30.984 -21.516 1 98.56 239 TYR B C 1
ATOM 5543 O O . TYR B 1 239 ? -0.408 -31.859 -20.844 1 98.56 239 TYR B O 1
ATOM 5551 N N . ALA B 1 240 ? 0.023 -29.703 -21.234 1 98.44 240 ALA B N 1
ATOM 5552 C CA . ALA B 1 240 ? -0.848 -29.219 -20.172 1 98.44 240 ALA B CA 1
ATOM 5553 C C . ALA B 1 240 ? -2.295 -29.641 -20.406 1 98.44 240 ALA B C 1
ATOM 5555 O O . ALA B 1 240 ? -3.008 -29.984 -19.469 1 98.44 240 ALA B O 1
ATOM 5556 N N . ASP B 1 241 ? -2.717 -29.516 -21.641 1 97.25 241 ASP B N 1
ATOM 5557 C CA . ASP B 1 241 ? -4.07 -29.938 -22 1 97.25 241 ASP B CA 1
ATOM 5558 C C . ASP B 1 241 ? -4.262 -31.422 -21.766 1 97.25 241 ASP B C 1
ATOM 5560 O O . ASP B 1 241 ? -5.27 -31.844 -21.188 1 97.25 241 ASP B O 1
ATOM 5564 N N . GLU B 1 242 ? -3.326 -32.188 -22.203 1 97.69 242 GLU B N 1
ATOM 5565 C CA . GLU B 1 242 ? -3.398 -33.656 -22.094 1 97.69 242 GLU B CA 1
ATOM 5566 C C . GLU B 1 242 ? -3.471 -34.094 -20.625 1 97.69 242 GLU B C 1
ATOM 5568 O O . GLU B 1 242 ? -4.148 -35.062 -20.297 1 97.69 242 GLU B O 1
ATOM 5573 N N . HIS B 1 243 ? -2.807 -33.406 -19.766 1 97.62 243 HIS B N 1
ATOM 5574 C CA . HIS B 1 243 ? -2.678 -33.844 -18.391 1 97.62 243 HIS B CA 1
ATOM 5575 C C . HIS B 1 243 ? -3.471 -32.969 -17.438 1 97.62 243 HIS B C 1
ATOM 5577 O O . HIS B 1 243 ? -3.375 -33.094 -16.219 1 97.62 243 HIS B O 1
ATOM 5583 N N . ASP B 1 244 ? -4.23 -31.969 -17.984 1 96.81 244 ASP B N 1
ATOM 5584 C CA . ASP B 1 244 ? -5.078 -31.047 -17.219 1 96.81 244 ASP B CA 1
ATOM 5585 C C . ASP B 1 244 ? -4.258 -30.281 -16.188 1 96.81 244 ASP B C 1
ATOM 5587 O O . ASP B 1 244 ? -4.57 -30.312 -14.992 1 96.81 244 ASP B O 1
ATOM 5591 N N . LEU B 1 245 ? -3.189 -29.672 -16.656 1 98.12 245 LEU B N 1
ATOM 5592 C CA . LEU B 1 245 ? -2.281 -28.922 -15.789 1 98.12 245 LEU B CA 1
ATOM 5593 C C . LEU B 1 245 ? -2.475 -27.422 -15.969 1 98.12 245 LEU B C 1
ATOM 5595 O O . LEU B 1 245 ? -2.854 -26.969 -17.047 1 98.12 245 LEU B O 1
ATOM 5599 N N . ALA B 1 246 ? -2.262 -26.672 -14.898 1 98.38 246 ALA B N 1
ATOM 5600 C CA . ALA B 1 246 ? -2.162 -25.219 -15.023 1 98.38 246 ALA B CA 1
ATOM 5601 C C . ALA B 1 246 ? -1.073 -24.828 -16.016 1 98.38 246 ALA B C 1
ATOM 5603 O O . ALA B 1 246 ? -0.018 -25.469 -16.078 1 98.38 246 ALA B O 1
ATOM 5604 N N . PHE B 1 247 ? -1.325 -23.797 -16.828 1 98.81 247 PHE B N 1
ATOM 5605 C CA . PHE B 1 247 ? -0.423 -23.328 -17.875 1 98.81 247 PHE B CA 1
ATOM 5606 C C . PHE B 1 247 ? -0.239 -21.812 -17.781 1 98.81 247 PHE B C 1
ATOM 5608 O O . PHE B 1 247 ? -1.168 -21.062 -18.062 1 98.81 247 PHE B O 1
ATOM 5615 N N . HIS B 1 248 ? 0.964 -21.344 -17.344 1 98.94 248 HIS B N 1
ATOM 5616 C CA . HIS B 1 248 ? 1.24 -19.922 -17.109 1 98.94 248 HIS B CA 1
ATOM 5617 C C . HIS B 1 248 ? 2.342 -19.422 -18.047 1 98.94 248 HIS B C 1
ATOM 5619 O O . HIS B 1 248 ? 3.254 -20.172 -18.391 1 98.94 248 HIS B O 1
ATOM 5625 N N . THR B 1 249 ? 2.291 -18.188 -18.422 1 98.88 249 THR B N 1
ATOM 5626 C CA . THR B 1 249 ? 3.365 -17.516 -19.156 1 98.88 249 THR B CA 1
ATOM 5627 C C . THR B 1 249 ? 3.326 -16.016 -18.922 1 98.88 249 THR B C 1
ATOM 5629 O O . THR B 1 249 ? 2.254 -15.438 -18.719 1 98.88 249 THR B O 1
ATOM 5632 N N . HIS B 1 250 ? 4.461 -15.352 -18.797 1 98.62 250 HIS B N 1
ATOM 5633 C CA . HIS B 1 250 ? 4.512 -13.891 -18.828 1 98.62 250 HIS B CA 1
ATOM 5634 C C . HIS B 1 250 ? 4.09 -13.352 -20.188 1 98.62 250 HIS B C 1
ATOM 5636 O O . HIS B 1 250 ? 4.473 -13.891 -21.219 1 98.62 250 HIS B O 1
ATOM 5642 N N . ALA B 1 251 ? 3.346 -12.32 -20.188 1 98.5 251 ALA B N 1
ATOM 5643 C CA . ALA B 1 251 ? 2.938 -11.742 -21.469 1 98.5 251 ALA B CA 1
ATOM 5644 C C . ALA B 1 251 ? 2.625 -10.258 -21.312 1 98.5 251 ALA B C 1
ATOM 5646 O O . ALA B 1 251 ? 1.941 -9.852 -20.375 1 98.5 251 ALA B O 1
ATOM 5647 N N . CYS B 1 252 ? 3.15 -9.438 -22.219 1 98.19 252 CYS B N 1
ATOM 5648 C CA . CYS B 1 252 ? 2.834 -8.023 -22.406 1 98.19 252 CYS B CA 1
ATOM 5649 C C . CYS B 1 252 ? 3.189 -7.219 -21.156 1 98.19 252 CYS B C 1
ATOM 5651 O O . CYS B 1 252 ? 2.465 -6.293 -20.781 1 98.19 252 CYS B O 1
ATOM 5653 N N . GLU B 1 253 ? 4.238 -7.613 -20.484 1 96.81 253 GLU B N 1
ATOM 5654 C CA . GLU B 1 253 ? 4.691 -6.906 -19.281 1 96.81 253 GLU B CA 1
ATOM 5655 C C . GLU B 1 253 ? 5.527 -5.684 -19.656 1 96.81 253 GLU B C 1
ATOM 5657 O O . GLU B 1 253 ? 5.375 -4.617 -19.047 1 96.81 253 GLU B O 1
ATOM 5662 N N . GLN B 1 254 ? 6.422 -5.895 -20.594 1 94.69 254 GLN B N 1
ATOM 5663 C CA . GLN B 1 254 ? 7.371 -4.863 -21 1 94.69 254 GLN B CA 1
ATOM 5664 C C . GLN B 1 254 ? 7.215 -4.512 -22.484 1 94.69 254 GLN B C 1
ATOM 5666 O O . GLN B 1 254 ? 6.961 -5.387 -23.312 1 94.69 254 GLN B O 1
ATOM 5671 N N . ARG B 1 255 ? 7.457 -3.305 -22.797 1 94.38 255 ARG B N 1
ATOM 5672 C CA . ARG B 1 255 ? 7.355 -2.828 -24.172 1 94.38 255 ARG B CA 1
ATOM 5673 C C . ARG B 1 255 ? 8.352 -3.549 -25.078 1 94.38 255 ARG B C 1
ATOM 5675 O O . ARG B 1 255 ? 8.031 -3.863 -26.219 1 94.38 255 ARG B O 1
ATOM 5682 N N . ARG B 1 256 ? 9.516 -3.805 -24.547 1 92.5 256 ARG B N 1
ATOM 5683 C CA . ARG B 1 256 ? 10.531 -4.516 -25.312 1 92.5 256 ARG B CA 1
ATOM 5684 C C . ARG B 1 256 ? 10.039 -5.898 -25.734 1 92.5 256 ARG B C 1
ATOM 5686 O O . ARG B 1 256 ? 10.375 -6.379 -26.812 1 92.5 256 ARG B O 1
ATOM 5693 N N . GLU B 1 257 ? 9.32 -6.59 -24.875 1 94.81 257 GLU B N 1
ATOM 5694 C CA . GLU B 1 257 ? 8.734 -7.887 -25.203 1 94.81 257 GLU B CA 1
ATOM 5695 C C . GLU B 1 257 ? 7.812 -7.781 -26.422 1 94.81 257 GLU B C 1
ATOM 5697 O O . GLU B 1 257 ? 7.816 -8.656 -27.281 1 94.81 257 GLU B O 1
ATOM 5702 N N . ILE B 1 258 ? 7.023 -6.742 -26.5 1 96.56 258 ILE B N 1
ATOM 5703 C CA . ILE B 1 258 ? 6.094 -6.52 -27.594 1 96.56 258 ILE B CA 1
ATOM 5704 C C . ILE B 1 258 ? 6.867 -6.324 -28.891 1 96.56 258 ILE B C 1
ATOM 5706 O O . ILE B 1 258 ? 6.523 -6.91 -29.922 1 96.56 258 ILE B O 1
ATOM 5710 N N . GLU B 1 259 ? 7.891 -5.508 -28.797 1 95.44 259 GLU B N 1
ATOM 5711 C CA . GLU B 1 259 ? 8.719 -5.25 -29.969 1 95.44 259 GLU B CA 1
ATOM 5712 C C . GLU B 1 259 ? 9.367 -6.535 -30.484 1 95.44 259 GLU B C 1
ATOM 5714 O O . GLU B 1 259 ? 9.359 -6.801 -31.688 1 95.44 259 GLU B O 1
ATOM 5719 N N . GLU B 1 260 ? 9.852 -7.344 -29.578 1 94.75 260 GLU B N 1
ATOM 5720 C CA . GLU B 1 260 ? 10.516 -8.586 -29.953 1 94.75 260 GLU B CA 1
ATOM 5721 C C . GLU B 1 260 ? 9.516 -9.586 -30.531 1 94.75 260 GLU B C 1
ATOM 5723 O O . GLU B 1 260 ? 9.844 -10.32 -31.469 1 94.75 260 GLU B O 1
ATOM 5728 N N . SER B 1 261 ? 8.352 -9.648 -29.969 1 97.56 261 SER B N 1
ATOM 5729 C CA . SER B 1 261 ? 7.309 -10.516 -30.516 1 97.56 261 SER B CA 1
ATOM 5730 C C . SER B 1 261 ? 6.938 -10.125 -31.938 1 97.56 261 SER B C 1
ATOM 5732 O O . SER B 1 261 ? 6.77 -10.984 -32.812 1 97.56 261 SER B O 1
ATOM 5734 N N . ARG B 1 262 ? 6.828 -8.844 -32.219 1 97.25 262 ARG B N 1
ATOM 5735 C CA . ARG B 1 262 ? 6.504 -8.352 -33.562 1 97.25 262 ARG B CA 1
ATOM 5736 C C . ARG B 1 262 ? 7.602 -8.711 -34.562 1 97.25 262 ARG B C 1
ATOM 5738 O O . ARG B 1 262 ? 7.312 -9.047 -35.719 1 97.25 262 ARG B O 1
ATOM 5745 N N . GLU B 1 263 ? 8.789 -8.57 -34.094 1 96.75 263 GLU B N 1
ATOM 5746 C CA . GLU B 1 263 ? 9.914 -8.922 -34.938 1 96.75 263 GLU B CA 1
ATOM 5747 C C . GLU B 1 263 ? 9.883 -10.398 -35.312 1 96.75 263 GLU B C 1
ATOM 5749 O O . GLU B 1 263 ? 10.156 -10.758 -36.469 1 96.75 263 GLU B O 1
ATOM 5754 N N . GLU B 1 264 ? 9.57 -11.219 -34.406 1 97.31 264 GLU B N 1
ATOM 5755 C CA . GLU B 1 264 ? 9.664 -12.664 -34.625 1 97.31 264 GLU B CA 1
ATOM 5756 C C . GLU B 1 264 ? 8.391 -13.219 -35.25 1 97.31 264 GLU B C 1
ATOM 5758 O O . GLU B 1 264 ? 8.445 -14.102 -36.094 1 97.31 264 GLU B O 1
ATOM 5763 N N . TYR B 1 265 ? 7.238 -12.688 -34.875 1 97.81 265 TYR B N 1
ATOM 5764 C CA . TYR B 1 265 ? 5.984 -13.328 -35.25 1 97.81 265 TYR B CA 1
ATOM 5765 C C . TYR B 1 265 ? 5.094 -12.367 -36.031 1 97.81 265 TYR B C 1
ATOM 5767 O O . TYR B 1 265 ? 4.023 -12.758 -36.5 1 97.81 265 TYR B O 1
ATOM 5775 N N . GLY B 1 266 ? 5.496 -11.117 -36.094 1 97.69 266 GLY B N 1
ATOM 5776 C CA . GLY B 1 266 ? 4.715 -10.102 -36.812 1 97.69 266 GLY B CA 1
ATOM 5777 C C . GLY B 1 266 ? 3.543 -9.594 -35.969 1 97.69 266 GLY B C 1
ATOM 5778 O O . GLY B 1 266 ? 2.713 -8.836 -36.5 1 97.69 266 GLY B O 1
ATOM 5779 N N . LYS B 1 267 ? 3.445 -10.062 -34.75 1 97.69 267 LYS B N 1
ATOM 5780 C CA . LYS B 1 267 ? 2.316 -9.742 -33.875 1 97.69 267 LYS B CA 1
ATOM 5781 C C . LYS B 1 267 ? 2.773 -9.531 -32.438 1 97.69 267 LYS B C 1
ATOM 5783 O O . LYS B 1 267 ? 3.836 -10.016 -32.031 1 97.69 267 LYS B O 1
ATOM 5788 N N . PRO B 1 268 ? 1.93 -8.75 -31.625 1 98.12 268 PRO B N 1
ATOM 5789 C CA . PRO B 1 268 ? 2.203 -8.742 -30.188 1 98.12 268 PRO B CA 1
ATOM 5790 C C . PRO B 1 268 ? 1.941 -10.094 -29.531 1 98.12 268 PRO B C 1
ATOM 5792 O O . PRO B 1 268 ? 1.342 -10.977 -30.156 1 98.12 268 PRO B O 1
ATOM 5795 N N . PRO B 1 269 ? 2.336 -10.289 -28.297 1 98.5 269 PRO B N 1
ATOM 5796 C CA . PRO B 1 269 ? 2.422 -11.617 -27.672 1 98.5 269 PRO B CA 1
ATOM 5797 C C . PRO B 1 269 ? 1.084 -12.352 -27.672 1 98.5 269 PRO B C 1
ATOM 5799 O O . PRO B 1 269 ? 1.006 -13.5 -28.141 1 98.5 269 PRO B O 1
ATOM 5802 N N . VAL B 1 270 ? 0.03 -11.758 -27.219 1 98.75 270 VAL B N 1
ATOM 5803 C CA . VAL B 1 270 ? -1.258 -12.43 -27.078 1 98.75 270 VAL B CA 1
ATOM 5804 C C . VAL B 1 270 ? -1.802 -12.797 -28.453 1 98.75 270 VAL B C 1
ATOM 5806 O O . VAL B 1 270 ? -2.35 -13.891 -28.641 1 98.75 270 VAL B O 1
ATOM 5809 N N . ALA B 1 271 ? -1.643 -11.875 -29.406 1 98.56 271 ALA B N 1
ATOM 5810 C CA . ALA B 1 271 ? -2.053 -12.172 -30.766 1 98.56 271 ALA B CA 1
ATOM 5811 C C . ALA B 1 271 ? -1.257 -13.344 -31.344 1 98.56 271 ALA B C 1
ATOM 5813 O O . ALA B 1 271 ? -1.804 -14.18 -32.062 1 98.56 271 ALA B O 1
ATOM 5814 N N . ALA B 1 272 ? 0.017 -13.359 -31.047 1 98.5 272 ALA B N 1
ATOM 5815 C CA . ALA B 1 272 ? 0.851 -14.477 -31.484 1 98.5 272 ALA B CA 1
ATOM 5816 C C . ALA B 1 272 ? 0.38 -15.789 -30.859 1 98.5 272 ALA B C 1
ATOM 5818 O O . ALA B 1 272 ? 0.325 -16.812 -31.531 1 98.5 272 ALA B O 1
ATOM 5819 N N . PHE B 1 273 ? 0.065 -15.797 -29.562 1 98.69 273 PHE B N 1
ATOM 5820 C CA . PHE B 1 273 ? -0.458 -16.984 -28.891 1 98.69 273 PHE B CA 1
ATOM 5821 C C . PHE B 1 273 ? -1.725 -17.469 -29.578 1 98.69 273 PHE B C 1
ATOM 5823 O O . PHE B 1 273 ? -1.922 -18.688 -29.734 1 98.69 273 PHE B O 1
ATOM 5830 N N . ALA B 1 274 ? -2.627 -16.531 -29.938 1 98.38 274 ALA B N 1
ATOM 5831 C CA . ALA B 1 274 ? -3.854 -16.891 -30.641 1 98.38 274 ALA B CA 1
ATOM 5832 C C . ALA B 1 274 ? -3.543 -17.562 -31.969 1 98.38 274 ALA B C 1
ATOM 5834 O O . ALA B 1 274 ? -4.168 -18.578 -32.312 1 98.38 274 ALA B O 1
ATOM 5835 N N . ASP B 1 275 ? -2.574 -17.016 -32.688 1 98.12 275 ASP B N 1
ATOM 5836 C CA . ASP B 1 275 ? -2.166 -17.578 -33.969 1 98.12 275 ASP B CA 1
ATOM 5837 C C . ASP B 1 275 ? -1.613 -18.984 -33.812 1 98.12 275 ASP B C 1
ATOM 5839 O O . ASP B 1 275 ? -1.762 -19.828 -34.688 1 98.12 275 ASP B O 1
ATOM 5843 N N . MET B 1 276 ? -0.943 -19.203 -32.688 1 98.12 276 MET B N 1
ATOM 5844 C CA . MET B 1 276 ? -0.366 -20.5 -32.406 1 98.12 276 MET B CA 1
ATOM 5845 C C . MET B 1 276 ? -1.446 -21.5 -31.969 1 98.12 276 MET B C 1
ATOM 5847 O O . MET B 1 276 ? -1.185 -22.688 -31.844 1 98.12 276 MET B O 1
ATOM 5851 N N . GLY B 1 277 ? -2.621 -21 -31.656 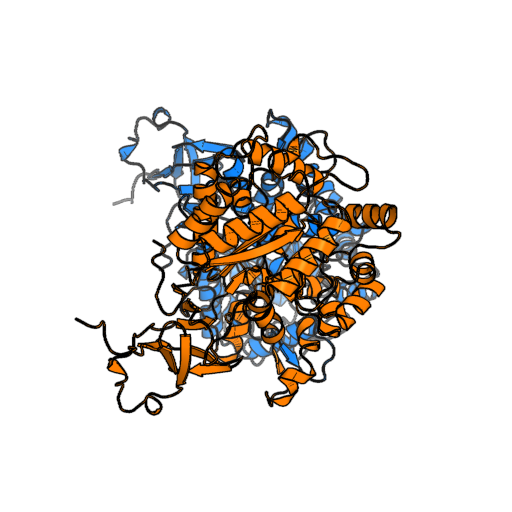1 97.88 277 GLY B N 1
ATOM 5852 C CA . GLY B 1 277 ? -3.727 -21.844 -31.234 1 97.88 277 GLY B CA 1
ATOM 5853 C C . GLY B 1 277 ? -3.641 -22.25 -29.766 1 97.88 277 GLY B C 1
ATOM 5854 O O . GLY B 1 277 ? -4.238 -23.25 -29.359 1 97.88 277 GLY B O 1
ATOM 5855 N N . ILE B 1 278 ? -2.928 -21.484 -28.953 1 98 278 ILE B N 1
ATOM 5856 C CA . ILE B 1 278 ? -2.703 -21.953 -27.594 1 98 278 ILE B CA 1
ATOM 5857 C C . ILE B 1 278 ? -3.467 -21.078 -26.609 1 98 278 ILE B C 1
ATOM 5859 O O . ILE B 1 278 ? -3.557 -21.391 -25.422 1 98 278 ILE B O 1
ATOM 5863 N N . LEU B 1 279 ? -4.016 -19.953 -27.031 1 97.69 279 LEU B N 1
ATOM 5864 C CA . LEU B 1 279 ? -4.816 -19.109 -26.156 1 97.69 279 LEU B CA 1
ATOM 5865 C C . LEU B 1 279 ? -6.113 -19.812 -25.75 1 97.69 279 LEU B C 1
ATOM 5867 O O . LEU B 1 279 ? -6.898 -20.203 -26.609 1 97.69 279 LEU B O 1
ATOM 5871 N N . SER B 1 280 ? -6.375 -20.031 -24.422 1 96 280 SER B N 1
ATOM 5872 C CA . SER B 1 280 ? -7.539 -20.766 -23.922 1 96 280 SER B CA 1
ATOM 5873 C C . SER B 1 280 ? -7.836 -20.391 -22.484 1 96 280 SER B C 1
ATOM 5875 O O . SER B 1 280 ? -7.078 -19.656 -21.844 1 96 280 SER B O 1
ATOM 5877 N N . GLU B 1 281 ? -8.867 -20.953 -21.906 1 95.44 281 GLU B N 1
ATOM 5878 C CA . GLU B 1 281 ? -9.281 -20.703 -20.531 1 95.44 281 GLU B CA 1
ATOM 5879 C C . GLU B 1 281 ? -8.266 -21.281 -19.547 1 95.44 281 GLU B C 1
ATOM 5881 O O . GLU B 1 281 ? -8.195 -20.844 -18.391 1 95.44 281 GLU B O 1
ATOM 5886 N N . ARG B 1 282 ? -7.504 -22.234 -19.984 1 94.81 282 ARG B N 1
ATOM 5887 C CA . ARG B 1 282 ? -6.512 -22.875 -19.125 1 94.81 282 ARG B CA 1
ATOM 5888 C C . ARG B 1 282 ? -5.309 -21.969 -18.906 1 94.81 282 ARG B C 1
ATOM 5890 O O . ARG B 1 282 ? -4.633 -22.047 -17.875 1 94.81 282 ARG B O 1
ATOM 5897 N N . MET B 1 283 ? -5.074 -21.109 -19.797 1 98.06 283 MET B N 1
ATOM 5898 C CA . MET B 1 283 ? -3.865 -20.281 -19.828 1 98.06 283 MET B CA 1
ATOM 5899 C C . MET B 1 283 ? -3.99 -19.109 -18.859 1 98.06 283 MET B C 1
ATOM 5901 O O . MET B 1 283 ? -5.066 -18.531 -18.719 1 98.06 283 MET B O 1
ATOM 5905 N N . THR B 1 284 ? -2.967 -18.875 -18.109 1 98.88 284 THR B N 1
ATOM 5906 C CA . THR B 1 284 ? -2.822 -17.641 -17.328 1 98.88 284 THR B CA 1
ATOM 5907 C C . THR B 1 284 ? -1.722 -16.766 -17.906 1 98.88 284 THR B C 1
ATOM 5909 O O . THR B 1 284 ? -0.579 -17.203 -18.062 1 98.88 284 THR B O 1
ATOM 5912 N N . LEU B 1 285 ? -2.096 -15.578 -18.359 1 98.88 285 LEU B N 1
ATOM 5913 C CA . LEU B 1 285 ? -1.16 -14.547 -18.797 1 98.88 285 LEU B CA 1
ATOM 5914 C C . LEU B 1 285 ? -0.754 -13.648 -17.625 1 98.88 285 LEU B C 1
ATOM 5916 O O . LEU B 1 285 ? -1.58 -12.906 -17.094 1 98.88 285 LEU B O 1
ATOM 5920 N N . VAL B 1 286 ? 0.486 -13.688 -17.234 1 98.81 286 VAL B N 1
ATOM 5921 C CA . VAL B 1 286 ? 0.957 -12.898 -16.109 1 98.81 286 VAL B CA 1
ATOM 5922 C C . VAL B 1 286 ? 1.32 -11.492 -16.562 1 98.81 286 VAL B C 1
ATOM 5924 O O . VAL B 1 286 ? 2.045 -11.32 -17.547 1 98.81 286 VAL B O 1
ATOM 5927 N N . HIS B 1 287 ? 0.815 -10.398 -15.867 1 98.44 287 HIS B N 1
ATOM 5928 C CA . HIS B 1 287 ? 0.989 -8.961 -16 1 98.44 287 HIS B CA 1
ATOM 5929 C C . HIS B 1 287 ? -0.032 -8.375 -16.969 1 98.44 287 HIS B C 1
ATOM 5931 O O . HIS B 1 287 ? -1.152 -8.047 -16.578 1 98.44 287 HIS B O 1
ATOM 5937 N N . GLY B 1 288 ? 0.205 -8.508 -18.297 1 98 288 GLY B N 1
ATOM 5938 C CA . GLY B 1 288 ? -0.739 -7.977 -19.266 1 98 288 GLY B CA 1
ATOM 5939 C C . GLY B 1 288 ? -0.81 -6.461 -19.266 1 98 288 GLY B C 1
ATOM 5940 O O . GLY B 1 288 ? -1.857 -5.879 -19.547 1 98 288 GLY B O 1
ATOM 5941 N N . THR B 1 289 ? 0.231 -5.664 -18.906 1 97 289 THR B N 1
ATOM 5942 C CA . THR B 1 289 ? 0.259 -4.223 -18.688 1 97 289 THR B CA 1
ATOM 5943 C C . THR B 1 289 ? 0.136 -3.467 -20 1 97 289 THR B C 1
ATOM 5945 O O . THR B 1 289 ? -0.376 -2.346 -20.031 1 97 289 THR B O 1
ATOM 5948 N N . HIS B 1 290 ? 0.616 -4.074 -21.141 1 97.5 290 HIS B N 1
ATOM 5949 C CA . HIS B 1 290 ? 0.672 -3.365 -22.422 1 97.5 290 HIS B CA 1
ATOM 5950 C C . HIS B 1 290 ? -0.152 -4.082 -23.484 1 97.5 290 HIS B C 1
ATOM 5952 O O . HIS B 1 290 ? 0.316 -4.281 -24.609 1 97.5 290 HIS B O 1
ATOM 5958 N N . LEU B 1 291 ? -1.349 -4.445 -23.094 1 98.12 291 LEU B N 1
ATOM 5959 C CA . LEU B 1 291 ? -2.283 -5.086 -24.016 1 98.12 291 LEU B CA 1
ATOM 5960 C C . LEU B 1 291 ? -2.867 -4.07 -25 1 98.12 291 LEU B C 1
ATOM 5962 O O . LEU B 1 291 ? -3.203 -2.951 -24.609 1 98.12 291 LEU B O 1
ATOM 5966 N N . THR B 1 292 ? -2.945 -4.422 -26.266 1 96.56 292 THR B N 1
ATOM 5967 C CA . THR B 1 292 ? -3.611 -3.598 -27.266 1 96.56 292 THR B CA 1
ATOM 5968 C C . THR B 1 292 ? -5.113 -3.875 -27.281 1 96.56 292 THR B C 1
ATOM 5970 O O . THR B 1 292 ? -5.57 -4.867 -26.703 1 96.56 292 THR B O 1
ATOM 5973 N N . ASP B 1 293 ? -5.812 -3.047 -27.984 1 96.5 293 ASP B N 1
ATOM 5974 C CA . ASP B 1 293 ? -7.254 -3.246 -28.109 1 96.5 293 ASP B CA 1
ATOM 5975 C C . ASP B 1 293 ? -7.566 -4.57 -28.812 1 96.5 293 ASP B C 1
ATOM 5977 O O . ASP B 1 293 ? -8.5 -5.273 -28.422 1 96.5 293 ASP B O 1
ATOM 5981 N N . GLU B 1 294 ? -6.82 -4.773 -29.812 1 97.31 294 GLU B N 1
ATOM 5982 C CA . GLU B 1 294 ? -7 -6.035 -30.516 1 97.31 294 GLU B CA 1
ATOM 5983 C C . GLU B 1 294 ? -6.789 -7.227 -29.594 1 97.31 294 GLU B C 1
ATOM 5985 O O . GLU B 1 294 ? -7.562 -8.188 -29.609 1 97.31 294 GLU B O 1
ATOM 5990 N N . GLU B 1 295 ? -5.789 -7.199 -28.828 1 98.56 295 GLU B N 1
ATOM 5991 C CA . GLU B 1 295 ? -5.484 -8.289 -27.906 1 98.56 295 GLU B CA 1
ATOM 5992 C C . GLU B 1 295 ? -6.562 -8.422 -26.828 1 98.56 295 GLU B C 1
ATOM 5994 O O . GLU B 1 295 ? -6.879 -9.523 -26.391 1 98.56 295 GLU B O 1
ATOM 5999 N N . LEU B 1 296 ? -7.105 -7.324 -26.391 1 98.31 296 LEU B N 1
ATOM 6000 C CA . LEU B 1 296 ? -8.219 -7.367 -25.453 1 98.31 296 LEU B CA 1
ATOM 6001 C C . LEU B 1 296 ? -9.398 -8.133 -26.047 1 98.31 296 LEU B C 1
ATOM 6003 O O . LEU B 1 296 ? -10.062 -8.898 -25.344 1 98.31 296 LEU B O 1
ATOM 6007 N N . GLY B 1 297 ? -9.656 -7.852 -27.312 1 98.38 297 GLY B N 1
ATOM 6008 C CA . GLY B 1 297 ? -10.703 -8.602 -27.984 1 98.38 297 GLY B CA 1
ATOM 6009 C C . GLY B 1 297 ? -10.438 -10.094 -28.016 1 98.38 297 GLY B C 1
ATOM 6010 O O . GLY B 1 297 ? -11.352 -10.898 -27.844 1 98.38 297 GLY B O 1
ATOM 6011 N N . LEU B 1 298 ? -9.195 -10.516 -28.281 1 98.69 298 LEU B N 1
ATOM 6012 C CA . LEU B 1 298 ? -8.812 -11.93 -28.281 1 98.69 298 LEU B CA 1
ATOM 6013 C C . LEU B 1 298 ? -9 -12.547 -26.891 1 98.69 298 LEU B C 1
ATOM 6015 O O . LEU B 1 298 ? -9.422 -13.695 -26.781 1 98.69 298 LEU B O 1
ATOM 6019 N N . LEU B 1 299 ? -8.672 -11.773 -25.875 1 98.69 299 LEU B N 1
ATOM 6020 C CA . LEU B 1 299 ? -8.836 -12.258 -24.516 1 98.69 299 LEU B CA 1
ATOM 6021 C C . LEU B 1 299 ? -10.312 -12.469 -24.188 1 98.69 299 LEU B C 1
ATOM 6023 O O . LEU B 1 299 ? -10.672 -13.406 -23.469 1 98.69 299 LEU B O 1
ATOM 6027 N N . GLU B 1 300 ? -11.148 -11.562 -24.641 1 97.69 300 GLU B N 1
ATOM 6028 C CA . GLU B 1 300 ? -12.594 -11.711 -24.469 1 97.69 300 GLU B CA 1
ATOM 6029 C C . GLU B 1 300 ? -13.086 -13.008 -25.094 1 97.69 300 GLU B C 1
ATOM 6031 O O . GLU B 1 300 ? -13.914 -13.711 -24.5 1 97.69 300 GLU B O 1
ATOM 6036 N N . MET B 1 301 ? -12.57 -13.344 -26.234 1 97.94 301 MET B N 1
ATOM 6037 C CA . MET B 1 301 ? -13.023 -14.492 -27 1 97.94 301 MET B CA 1
ATOM 6038 C C . MET B 1 301 ? -12.57 -15.797 -26.344 1 97.94 301 MET B C 1
ATOM 6040 O O . MET B 1 301 ? -13.312 -16.781 -26.328 1 97.94 301 MET B O 1
ATOM 6044 N N . HIS B 1 302 ? -11.344 -15.875 -25.859 1 97.81 302 HIS B N 1
ATOM 6045 C CA . HIS B 1 302 ? -10.75 -17.125 -25.406 1 97.81 302 HIS B CA 1
ATOM 6046 C C . HIS B 1 302 ? -10.773 -17.234 -23.875 1 97.81 302 HIS B C 1
ATOM 6048 O O . HIS B 1 302 ? -10.594 -18.312 -23.328 1 97.81 302 HIS B O 1
ATOM 6054 N N . ARG B 1 303 ? -10.812 -16.156 -23.109 1 96.06 303 ARG B N 1
ATOM 6055 C CA . ARG B 1 303 ? -11.062 -15.961 -21.688 1 96.06 303 ARG B CA 1
ATOM 6056 C C . ARG B 1 303 ? -9.969 -16.625 -20.844 1 96.06 303 ARG B C 1
ATOM 6058 O O . ARG B 1 303 ? -10.266 -17.344 -19.891 1 96.06 303 ARG B O 1
ATOM 6065 N N . PRO B 1 304 ? -8.695 -16.484 -21.25 1 98.25 304 PRO B N 1
ATOM 6066 C CA . PRO B 1 304 ? -7.66 -16.828 -20.281 1 98.25 304 PRO B CA 1
ATOM 6067 C C . PRO B 1 304 ? -7.734 -15.992 -19 1 98.25 304 PRO B C 1
ATOM 6069 O O . PRO B 1 304 ? -8.531 -15.055 -18.922 1 98.25 304 PRO B O 1
ATOM 6072 N N . THR B 1 305 ? -7.09 -16.422 -17.953 1 98.56 305 THR B N 1
ATOM 6073 C CA . THR B 1 305 ? -6.93 -15.57 -16.781 1 98.56 305 THR B CA 1
ATOM 6074 C C . THR B 1 305 ? -5.762 -14.609 -16.969 1 98.56 305 THR B C 1
ATOM 6076 O O . THR B 1 305 ? -4.707 -14.992 -17.469 1 98.56 305 THR B O 1
ATOM 6079 N N . VAL B 1 306 ? -5.926 -13.336 -16.672 1 98.81 306 VAL B N 1
ATOM 6080 C CA . VAL B 1 306 ? -4.824 -12.383 -16.609 1 98.81 306 VAL B CA 1
ATOM 6081 C C . VAL B 1 306 ? -4.414 -12.172 -15.148 1 98.81 306 VAL B C 1
ATOM 6083 O O . VAL B 1 306 ? -5.234 -11.789 -14.32 1 98.81 306 VAL B O 1
ATOM 6086 N N . CYS B 1 307 ? -3.186 -12.508 -14.828 1 98.88 307 CYS B N 1
ATOM 6087 C CA . CYS B 1 307 ? -2.693 -12.359 -13.461 1 98.88 307 CYS B CA 1
ATOM 6088 C C . CYS B 1 307 ? -1.972 -11.031 -13.281 1 98.88 307 CYS B C 1
ATOM 6090 O O . CYS B 1 307 ? -0.882 -10.828 -13.82 1 98.88 307 CYS B O 1
ATOM 6092 N N . ALA B 1 308 ? -2.582 -10.133 -12.539 1 98.75 308 ALA B N 1
ATOM 6093 C CA . ALA B 1 308 ? -1.979 -8.836 -12.234 1 98.75 308 ALA B CA 1
ATOM 6094 C C . ALA B 1 308 ? -1.07 -8.93 -11.016 1 98.75 308 ALA B C 1
ATOM 6096 O O . ALA B 1 308 ? -1.369 -9.648 -10.062 1 98.75 308 ALA B O 1
ATOM 6097 N N . CYS B 1 309 ? 0.017 -8.242 -11.023 1 98.69 309 CYS B N 1
ATOM 6098 C CA . CYS B 1 309 ? 0.952 -8.148 -9.906 1 98.69 309 CYS B CA 1
ATOM 6099 C C . CYS B 1 309 ? 1.277 -6.691 -9.594 1 98.69 309 CYS B C 1
ATOM 6101 O O . CYS B 1 309 ? 2.436 -6.277 -9.672 1 98.69 309 CYS B O 1
ATOM 6103 N N . PRO B 1 310 ? 0.274 -5.961 -9.133 1 98.19 310 PRO B N 1
ATOM 6104 C CA . PRO B 1 310 ? 0.391 -4.504 -9.062 1 98.19 310 PRO B CA 1
ATOM 6105 C C . PRO B 1 310 ? 1.565 -4.051 -8.195 1 98.19 310 PRO B C 1
ATOM 6107 O O . PRO B 1 310 ? 2.24 -3.072 -8.531 1 98.19 310 PRO B O 1
ATOM 6110 N N . THR B 1 311 ? 1.869 -4.66 -7.035 1 97.56 311 THR B N 1
ATOM 6111 C CA . THR B 1 311 ? 2.953 -4.219 -6.168 1 97.56 311 THR B CA 1
ATOM 6112 C C . THR B 1 311 ? 4.301 -4.363 -6.867 1 97.56 311 THR B C 1
ATOM 6114 O O . THR B 1 311 ? 5.164 -3.49 -6.746 1 97.56 311 THR B O 1
ATOM 6117 N N . THR B 1 312 ? 4.477 -5.434 -7.613 1 97.81 312 THR B N 1
ATOM 6118 C CA . THR B 1 312 ? 5.707 -5.625 -8.375 1 97.81 312 THR B CA 1
ATOM 6119 C C . THR B 1 312 ? 5.746 -4.691 -9.578 1 97.81 312 THR B C 1
ATOM 6121 O O . THR B 1 312 ? 6.789 -4.105 -9.883 1 97.81 312 THR B O 1
ATOM 6124 N N . GLU B 1 313 ? 4.613 -4.555 -10.281 1 98 313 GLU B N 1
ATOM 6125 C CA . GLU B 1 313 ? 4.547 -3.732 -11.484 1 98 313 GLU B CA 1
ATOM 6126 C C . GLU B 1 313 ? 4.852 -2.271 -11.172 1 98 313 GLU B C 1
ATOM 6128 O O . GLU B 1 313 ? 5.523 -1.592 -11.953 1 98 313 GLU B O 1
ATOM 6133 N N . ARG B 1 314 ? 4.398 -1.791 -10 1 97 314 ARG B N 1
ATOM 6134 C CA . ARG B 1 314 ? 4.738 -0.427 -9.602 1 97 314 ARG B CA 1
ATOM 6135 C C . ARG B 1 314 ? 6.199 -0.324 -9.188 1 97 314 ARG B C 1
ATOM 6137 O O . ARG B 1 314 ? 6.867 0.672 -9.484 1 97 314 ARG B O 1
ATOM 6144 N N . ASN B 1 315 ? 6.719 -1.342 -8.469 1 97.56 315 ASN B N 1
ATOM 6145 C CA . ASN B 1 315 ? 8.117 -1.329 -8.062 1 97.56 315 ASN B CA 1
ATOM 6146 C C . ASN B 1 315 ? 9.055 -1.311 -9.266 1 97.56 315 ASN B C 1
ATOM 6148 O O . ASN B 1 315 ? 10.062 -0.598 -9.266 1 97.56 315 ASN B O 1
ATOM 6152 N N . LEU B 1 316 ? 8.688 -2.014 -10.32 1 97 316 LEU B N 1
ATOM 6153 C CA . LEU B 1 316 ? 9.562 -2.191 -11.469 1 97 316 LEU B CA 1
ATOM 6154 C C . LEU B 1 316 ? 9.273 -1.147 -12.547 1 97 316 LEU B C 1
ATOM 6156 O O . LEU B 1 316 ? 10.031 -1.007 -13.508 1 97 316 LEU B O 1
ATOM 6160 N N . GLY B 1 317 ? 8.203 -0.412 -12.359 1 96.62 317 GLY B N 1
ATOM 6161 C CA . GLY B 1 317 ? 7.82 0.557 -13.383 1 96.62 317 GLY B CA 1
ATOM 6162 C C . GLY B 1 317 ? 7.336 -0.085 -14.664 1 96.62 317 GLY B C 1
ATOM 6163 O O . GLY B 1 317 ? 7.727 0.328 -15.758 1 96.62 317 GLY B O 1
ATOM 6164 N N . ASP B 1 318 ? 6.504 -1.135 -14.523 1 96.69 318 ASP B N 1
ATOM 6165 C CA . ASP B 1 318 ? 6.07 -1.913 -15.68 1 96.69 318 ASP B CA 1
ATOM 6166 C C . ASP B 1 318 ? 4.918 -1.225 -16.406 1 96.69 318 ASP B C 1
ATOM 6168 O O . ASP B 1 318 ? 4.68 -1.479 -17.594 1 96.69 318 ASP B O 1
ATOM 6172 N N . GLY B 1 319 ? 4.172 -0.407 -15.703 1 94.5 319 GLY B N 1
ATOM 6173 C CA . GLY B 1 319 ? 2.959 0.185 -16.234 1 94.5 319 GLY B CA 1
ATOM 6174 C C . GLY B 1 319 ? 1.7 -0.288 -15.539 1 94.5 319 GLY B C 1
ATOM 6175 O O . GLY B 1 319 ? 1.771 -0.884 -14.461 1 94.5 319 GLY B O 1
ATOM 6176 N N . PHE B 1 320 ? 0.502 0.091 -16.078 1 94.44 320 PHE B N 1
ATOM 6177 C CA . PHE B 1 320 ? -0.791 -0.193 -15.469 1 94.44 320 PHE B CA 1
ATOM 6178 C C . PHE B 1 320 ? -1.533 -1.271 -16.25 1 94.44 320 PHE B C 1
ATOM 6180 O O . PHE B 1 320 ? -1.607 -1.217 -17.484 1 94.44 320 PHE B O 1
ATOM 6187 N N . LEU B 1 321 ? -2.035 -2.244 -15.508 1 97.25 321 LEU B N 1
ATOM 6188 C CA . LEU B 1 321 ? -2.982 -3.174 -16.125 1 97.25 321 LEU B CA 1
ATOM 6189 C C . LEU B 1 321 ? -4.242 -2.445 -16.578 1 97.25 321 LEU B C 1
ATOM 6191 O O . LEU B 1 321 ? -4.773 -1.603 -15.844 1 97.25 321 LEU B O 1
ATOM 6195 N N . PRO B 1 322 ? -4.723 -2.68 -17.797 1 97.62 322 PRO B N 1
ATOM 6196 C CA . PRO B 1 322 ? -6.027 -2.131 -18.188 1 97.62 322 PRO B CA 1
ATOM 6197 C C . PRO B 1 322 ? -7.195 -2.898 -17.562 1 97.62 322 PRO B C 1
ATOM 6199 O O . PRO B 1 322 ? -8.008 -3.48 -18.297 1 97.62 322 PRO B O 1
ATOM 6202 N N . ALA B 1 323 ? -7.359 -2.814 -16.297 1 97.81 323 ALA B N 1
ATOM 6203 C CA . ALA B 1 323 ? -8.273 -3.646 -15.523 1 97.81 323 ALA B CA 1
ATOM 6204 C C . ALA B 1 323 ? -9.727 -3.381 -15.914 1 97.81 323 ALA B C 1
ATOM 6206 O O . ALA B 1 323 ? -10.531 -4.312 -16.016 1 97.81 323 ALA B O 1
ATOM 6207 N N . LEU B 1 324 ? -10.086 -2.08 -16.062 1 96.12 324 LEU B N 1
ATOM 6208 C CA . LEU B 1 324 ? -11.453 -1.75 -16.438 1 96.12 324 LEU B CA 1
ATOM 6209 C C . LEU B 1 324 ? -11.82 -2.393 -17.781 1 96.12 324 LEU B C 1
ATOM 6211 O O . LEU B 1 324 ? -12.906 -2.963 -17.922 1 96.12 324 LEU B O 1
ATOM 6215 N N . GLU B 1 325 ? -10.906 -2.312 -18.781 1 96.75 325 GLU B N 1
ATOM 6216 C CA . GLU B 1 325 ? -11.156 -2.883 -20.094 1 96.75 325 GLU B CA 1
ATOM 6217 C C . GLU B 1 325 ? -11.297 -4.398 -20.031 1 96.75 325 GLU B C 1
ATOM 6219 O O . GLU B 1 325 ? -12.109 -4.984 -20.75 1 96.75 325 GLU B O 1
ATOM 6224 N N . LEU B 1 326 ? -10.477 -5.039 -19.219 1 97.25 326 LEU B N 1
ATOM 6225 C CA . LEU B 1 326 ? -10.586 -6.48 -19.016 1 97.25 326 LEU B CA 1
ATOM 6226 C C . LEU B 1 326 ? -11.914 -6.84 -18.359 1 97.25 326 LEU B C 1
ATOM 6228 O O . LEU B 1 326 ? -12.586 -7.777 -18.781 1 97.25 326 LEU B O 1
ATOM 6232 N N . ALA B 1 327 ? -12.266 -6.082 -17.328 1 95.06 327 ALA B N 1
ATOM 6233 C CA . ALA B 1 327 ? -13.508 -6.332 -16.594 1 95.06 327 ALA B CA 1
ATOM 6234 C C . ALA B 1 327 ? -14.719 -6.176 -17.516 1 95.06 327 ALA B C 1
ATOM 6236 O O . ALA B 1 327 ? -15.656 -6.973 -17.453 1 95.06 327 ALA B O 1
ATOM 6237 N N . LYS B 1 328 ? -14.703 -5.148 -18.375 1 93.69 328 LYS B N 1
ATOM 6238 C CA . LYS B 1 328 ? -15.781 -4.914 -19.328 1 93.69 328 LYS B CA 1
ATOM 6239 C C . LYS B 1 328 ? -15.992 -6.125 -20.219 1 93.69 328 LYS B C 1
ATOM 6241 O O . LYS B 1 328 ? -17.109 -6.355 -20.719 1 93.69 328 LYS B O 1
ATOM 6246 N N . ARG B 1 329 ? -14.992 -6.91 -20.375 1 94.5 329 ARG B N 1
ATOM 6247 C CA . ARG B 1 329 ? -15.016 -8.039 -21.297 1 94.5 329 ARG B CA 1
ATOM 6248 C C . ARG B 1 329 ? -15.133 -9.359 -20.547 1 94.5 329 ARG B C 1
ATOM 6250 O O . ARG B 1 329 ? -15.008 -10.43 -21.141 1 94.5 329 ARG B O 1
ATOM 6257 N N . ASP B 1 330 ? -15.227 -9.312 -19.281 1 93.31 330 ASP B N 1
ATOM 6258 C CA . ASP B 1 330 ? -15.406 -10.453 -18.391 1 93.31 330 ASP B CA 1
ATOM 6259 C C . ASP B 1 330 ? -14.188 -11.383 -18.438 1 93.31 330 ASP B C 1
ATOM 6261 O O . ASP B 1 330 ? -14.336 -12.602 -18.391 1 93.31 330 ASP B O 1
ATOM 6265 N N . VAL B 1 331 ? -13.062 -10.82 -18.734 1 96.44 331 VAL B N 1
ATOM 6266 C CA . VAL B 1 331 ? -11.82 -11.578 -18.641 1 96.44 331 VAL B CA 1
ATOM 6267 C C . VAL B 1 331 ? -11.406 -11.688 -17.172 1 96.44 331 VAL B C 1
ATOM 6269 O O . VAL B 1 331 ? -11.266 -10.68 -16.469 1 96.44 331 VAL B O 1
ATOM 6272 N N . PRO B 1 332 ? -11.25 -12.867 -16.641 1 97 332 PRO B N 1
ATOM 6273 C CA . PRO B 1 332 ? -10.898 -13.008 -15.227 1 97 332 PRO B CA 1
ATOM 6274 C C . PRO B 1 332 ? -9.516 -12.43 -14.906 1 97 332 PRO B C 1
ATOM 6276 O O . PRO B 1 332 ? -8.57 -12.617 -15.672 1 97 332 PRO B O 1
ATOM 6279 N N . ILE B 1 333 ? -9.445 -11.68 -13.836 1 98.44 333 ILE B N 1
ATOM 6280 C CA . ILE B 1 333 ? -8.188 -11.156 -13.312 1 98.44 333 ILE B CA 1
ATOM 6281 C C . ILE B 1 333 ? -7.828 -11.867 -12.016 1 98.44 333 ILE B C 1
ATOM 6283 O O . ILE B 1 333 ? -8.664 -11.992 -11.109 1 98.44 333 ILE B O 1
ATOM 6287 N N . SER B 1 334 ? -6.695 -12.469 -11.898 1 98.81 334 SER B N 1
ATOM 6288 C CA . SER B 1 334 ? -6.117 -12.969 -10.656 1 98.81 334 SER B CA 1
ATOM 6289 C C . SER B 1 334 ? -4.949 -12.094 -10.203 1 98.81 334 SER B C 1
ATOM 6291 O O . SER B 1 334 ? -4.586 -11.133 -10.883 1 98.81 334 SER B O 1
ATOM 6293 N N . LEU B 1 335 ? -4.391 -12.414 -9.016 1 98.88 335 LEU B N 1
ATOM 6294 C CA . LEU B 1 335 ? -3.352 -11.562 -8.461 1 98.88 335 LEU B CA 1
ATOM 6295 C C . LEU B 1 335 ? -2.135 -12.383 -8.047 1 98.88 335 LEU B C 1
ATOM 6297 O O . LEU B 1 335 ? -2.262 -13.562 -7.703 1 98.88 335 LEU B O 1
ATOM 6301 N N . GLY B 1 336 ? -1.017 -11.812 -8.109 1 98.88 336 GLY B N 1
ATOM 6302 C CA . GLY B 1 336 ? 0.225 -12.422 -7.652 1 98.88 336 GLY B CA 1
ATOM 6303 C C . GLY B 1 336 ? 1.154 -11.43 -6.973 1 98.88 336 GLY B C 1
ATOM 6304 O O . GLY B 1 336 ? 1.128 -10.234 -7.277 1 98.88 336 GLY B O 1
ATOM 6305 N N . SER B 1 337 ? 1.979 -11.938 -6.074 1 98.44 337 SER B N 1
ATOM 6306 C CA . SER B 1 337 ? 2.977 -11.102 -5.406 1 98.44 337 SER B CA 1
ATOM 6307 C C . SER B 1 337 ? 4.207 -10.906 -6.281 1 98.44 337 SER B C 1
ATOM 6309 O O . SER B 1 337 ? 4.883 -9.875 -6.188 1 98.44 337 SER B O 1
ATOM 6311 N N . ASP B 1 338 ? 4.555 -11.953 -7.113 1 98.38 338 ASP B N 1
ATOM 6312 C CA . ASP B 1 338 ? 5.613 -11.906 -8.117 1 98.38 338 ASP B CA 1
ATOM 6313 C C . ASP B 1 338 ? 6.984 -11.742 -7.469 1 98.38 338 ASP B C 1
ATOM 6315 O O . ASP B 1 338 ? 7.512 -12.68 -6.875 1 98.38 338 ASP B O 1
ATOM 6319 N N . SER B 1 339 ? 7.555 -10.547 -7.383 1 97 339 SER B N 1
ATOM 6320 C CA . SER B 1 339 ? 8.93 -10.367 -6.93 1 97 339 SER B CA 1
ATOM 6321 C C . SER B 1 339 ? 8.992 -10.156 -5.418 1 97 339 SER B C 1
ATOM 6323 O O . SER B 1 339 ? 10.078 -10.055 -4.844 1 97 339 SER B O 1
ATOM 6325 N N . HIS B 1 340 ? 7.895 -10.07 -4.73 1 96.81 340 HIS B N 1
ATOM 6326 C CA . HIS B 1 340 ? 7.773 -10.031 -3.277 1 96.81 340 HIS B CA 1
ATOM 6327 C C . HIS B 1 340 ? 8.383 -8.75 -2.713 1 96.81 340 HIS B C 1
ATOM 6329 O O . HIS B 1 340 ? 9 -8.766 -1.648 1 96.81 340 HIS B O 1
ATOM 6335 N N . THR B 1 341 ? 8.289 -7.648 -3.475 1 95.12 341 THR B N 1
ATOM 6336 C CA . THR B 1 341 ? 8.578 -6.355 -2.855 1 95.12 341 THR B CA 1
ATOM 6337 C C . THR B 1 341 ? 7.648 -6.105 -1.672 1 95.12 341 THR B C 1
ATOM 6339 O O . THR B 1 341 ? 8.062 -5.543 -0.657 1 95.12 341 THR B O 1
ATOM 6342 N N . ASN B 1 342 ? 6.477 -6.473 -1.836 1 96.06 342 ASN B N 1
ATOM 6343 C CA . ASN B 1 342 ? 5.453 -6.613 -0.803 1 96.06 342 ASN B CA 1
ATOM 6344 C C . ASN B 1 342 ? 4.664 -7.91 -0.967 1 96.06 342 ASN B C 1
ATOM 6346 O O . ASN B 1 342 ? 4.332 -8.297 -2.086 1 96.06 342 ASN B O 1
ATOM 6350 N N . ILE B 1 343 ? 4.5 -8.656 0.086 1 98.25 343 ILE B N 1
ATOM 6351 C CA . ILE B 1 343 ? 3.648 -9.836 0.069 1 98.25 343 ILE B CA 1
ATOM 6352 C C . ILE B 1 343 ? 2.324 -9.531 0.765 1 98.25 343 ILE B C 1
ATOM 6354 O O . ILE B 1 343 ? 2.176 -9.773 1.964 1 98.25 343 ILE B O 1
ATOM 6358 N N . ASP B 1 344 ? 1.424 -8.969 0.066 1 97.88 344 ASP B N 1
ATOM 6359 C CA . ASP B 1 344 ? 0.132 -8.5 0.559 1 97.88 344 ASP B CA 1
ATOM 6360 C C . ASP B 1 344 ? -0.918 -8.523 -0.549 1 97.88 344 ASP B C 1
ATOM 6362 O O . ASP B 1 344 ? -1.09 -7.535 -1.268 1 97.88 344 ASP B O 1
ATOM 6366 N N . LEU B 1 345 ? -1.66 -9.609 -0.68 1 98.56 345 LEU B N 1
ATOM 6367 C CA . LEU B 1 345 ? -2.652 -9.719 -1.742 1 98.56 345 LEU B CA 1
ATOM 6368 C C . LEU B 1 345 ? -3.824 -8.773 -1.49 1 98.56 345 LEU B C 1
ATOM 6370 O O . LEU B 1 345 ? -4.605 -8.492 -2.4 1 98.56 345 LEU B O 1
ATOM 6374 N N . TRP B 1 346 ? -4.055 -8.367 -0.187 1 98.25 346 TRP B N 1
ATOM 6375 C CA . TRP B 1 346 ? -5.043 -7.324 0.082 1 98.25 346 TRP B CA 1
ATOM 6376 C C . TRP B 1 346 ? -4.688 -6.039 -0.653 1 98.25 346 TRP B C 1
ATOM 6378 O O . TRP B 1 346 ? -5.543 -5.422 -1.291 1 98.25 346 TRP B O 1
ATOM 6388 N N . GLU B 1 347 ? -3.428 -5.699 -0.568 1 97.56 347 GLU B N 1
ATOM 6389 C CA . GLU B 1 347 ? -2.951 -4.516 -1.277 1 97.56 347 GLU B CA 1
ATOM 6390 C C . GLU B 1 347 ? -3.016 -4.715 -2.789 1 97.56 347 GLU B C 1
ATOM 6392 O O . GLU B 1 347 ? -3.303 -3.773 -3.533 1 97.56 347 GLU B O 1
ATOM 6397 N N . GLU B 1 348 ? -2.666 -5.953 -3.262 1 98.44 348 GLU B N 1
ATOM 6398 C CA . GLU B 1 348 ? -2.805 -6.223 -4.691 1 98.44 348 GLU B CA 1
ATOM 6399 C C . GLU B 1 348 ? -4.219 -5.914 -5.176 1 98.44 348 GLU B C 1
ATOM 6401 O O . GLU B 1 348 ? -4.398 -5.258 -6.203 1 98.44 348 GLU B O 1
ATOM 6406 N N . MET B 1 349 ? -5.23 -6.383 -4.438 1 98.25 349 MET B N 1
ATOM 6407 C CA . MET B 1 349 ? -6.625 -6.133 -4.785 1 98.25 349 MET B CA 1
ATOM 6408 C C . MET B 1 349 ? -6.918 -4.637 -4.828 1 98.25 349 MET B C 1
ATOM 6410 O O . MET B 1 349 ? -7.461 -4.133 -5.812 1 98.25 349 MET B O 1
ATOM 6414 N N . ARG B 1 350 ? -6.496 -4 -3.781 1 97.81 350 ARG B N 1
ATOM 6415 C CA . ARG B 1 350 ? -6.73 -2.568 -3.635 1 97.81 350 ARG B CA 1
ATOM 6416 C C . ARG B 1 350 ? -6.125 -1.793 -4.801 1 97.81 350 ARG B C 1
ATOM 6418 O O . ARG B 1 350 ? -6.75 -0.876 -5.336 1 97.81 350 ARG B O 1
ATOM 6425 N N . LEU B 1 351 ? -4.996 -2.176 -5.23 1 97.88 351 LEU B N 1
ATOM 6426 C CA . LEU B 1 351 ? -4.242 -1.431 -6.234 1 97.88 351 LEU B CA 1
ATOM 6427 C C . LEU B 1 351 ? -4.879 -1.581 -7.613 1 97.88 351 LEU B C 1
ATOM 6429 O O . LEU B 1 351 ? -4.809 -0.666 -8.438 1 97.88 351 LEU B O 1
ATOM 6433 N N . VAL B 1 352 ? -5.555 -2.725 -7.895 1 98.31 352 VAL B N 1
ATOM 6434 C CA . VAL B 1 352 ? -6.227 -2.869 -9.18 1 98.31 352 VAL B CA 1
ATOM 6435 C C . VAL B 1 352 ? -7.266 -1.762 -9.352 1 98.31 352 VAL B C 1
ATOM 6437 O O . VAL B 1 352 ? -7.336 -1.118 -10.398 1 98.31 352 VAL B O 1
ATOM 6440 N N . GLU B 1 353 ? -8.031 -1.506 -8.328 1 97.75 353 GLU B N 1
ATOM 6441 C CA . GLU B 1 353 ? -9.047 -0.452 -8.328 1 97.75 353 GLU B CA 1
ATOM 6442 C C . GLU B 1 353 ? -8.398 0.931 -8.312 1 97.75 353 GLU B C 1
ATOM 6444 O O . GLU B 1 353 ? -8.773 1.809 -9.086 1 97.75 353 GLU B O 1
ATOM 6449 N N . TYR B 1 354 ? -7.422 1.164 -7.445 1 97.69 354 TYR B N 1
ATOM 6450 C CA . TYR B 1 354 ? -6.852 2.49 -7.23 1 97.69 354 TYR B CA 1
ATOM 6451 C C . TYR B 1 354 ? -6.098 2.965 -8.469 1 97.69 354 TYR B C 1
ATOM 6453 O O . TYR B 1 354 ? -6.078 4.16 -8.766 1 97.69 354 TYR B O 1
ATOM 6461 N N . HIS B 1 355 ? -5.445 2.025 -9.164 1 97.5 355 HIS B N 1
ATOM 6462 C CA . HIS B 1 355 ? -4.805 2.395 -10.422 1 97.5 355 HIS B CA 1
ATOM 6463 C C . HIS B 1 355 ? -5.828 2.91 -11.43 1 97.5 355 HIS B C 1
ATOM 6465 O O . HIS B 1 355 ? -5.566 3.873 -12.148 1 97.5 355 HIS B O 1
ATOM 6471 N N . GLU B 1 356 ? -6.988 2.266 -11.469 1 96.81 356 GLU B N 1
ATOM 6472 C CA . GLU B 1 356 ? -8.047 2.717 -12.367 1 96.81 356 GLU B CA 1
ATOM 6473 C C . GLU B 1 356 ? -8.617 4.059 -11.914 1 96.81 356 GLU B C 1
ATOM 6475 O O . GLU B 1 356 ? -8.922 4.918 -12.742 1 96.81 356 GLU B O 1
ATOM 6480 N N . ARG B 1 357 ? -8.727 4.246 -10.562 1 96.88 357 ARG B N 1
ATOM 6481 C CA . ARG B 1 357 ? -9.211 5.523 -10.047 1 96.88 357 ARG B CA 1
ATOM 6482 C C . ARG B 1 357 ? -8.289 6.668 -10.453 1 96.88 357 ARG B C 1
ATOM 6484 O O . ARG B 1 357 ? -8.758 7.734 -10.859 1 96.88 357 ARG B O 1
ATOM 6491 N N . LEU B 1 358 ? -6.988 6.441 -10.344 1 96.25 358 LEU B N 1
ATOM 6492 C CA . LEU B 1 358 ? -6.012 7.449 -10.734 1 96.25 358 LEU B CA 1
ATOM 6493 C C . LEU B 1 358 ? -6.066 7.703 -12.242 1 96.25 358 LEU B C 1
ATOM 6495 O O . LEU B 1 358 ? -6.062 8.852 -12.68 1 96.25 358 LEU B O 1
ATOM 6499 N N . ARG B 1 359 ? -6.191 6.633 -13.008 1 93.94 359 ARG B N 1
ATOM 6500 C CA . ARG B 1 359 ? -6.176 6.707 -14.461 1 93.94 359 ARG B CA 1
ATOM 6501 C C . ARG B 1 359 ? -7.367 7.504 -14.984 1 93.94 359 ARG B C 1
ATOM 6503 O O . ARG B 1 359 ? -7.23 8.305 -15.906 1 93.94 359 ARG B O 1
ATOM 6510 N N . TYR B 1 360 ? -8.516 7.301 -14.359 1 94.12 360 TYR B N 1
ATOM 6511 C CA . TYR B 1 360 ? -9.742 7.855 -14.906 1 94.12 360 TYR B CA 1
ATOM 6512 C C . TYR B 1 360 ? -10.234 9.031 -14.07 1 94.12 360 TYR B C 1
ATOM 6514 O O . TYR B 1 360 ? -11.219 9.688 -14.422 1 94.12 360 TYR B O 1
ATOM 6522 N N . GLU B 1 361 ? -9.547 9.352 -12.93 1 94.56 361 GLU B N 1
ATOM 6523 C CA . GLU B 1 361 ? -9.945 10.406 -11.992 1 94.56 361 GLU B CA 1
ATOM 6524 C C . GLU B 1 361 ? -11.406 10.258 -11.586 1 94.56 361 GLU B C 1
ATOM 6526 O O . GLU B 1 361 ? -12.172 11.227 -11.648 1 94.56 361 GLU B O 1
ATOM 6531 N N . ARG B 1 362 ? -11.742 9.055 -11.234 1 93.75 362 ARG B N 1
ATOM 6532 C CA . ARG B 1 362 ? -13.055 8.633 -10.773 1 93.75 362 ARG B CA 1
ATOM 6533 C C . ARG B 1 362 ? -12.945 7.637 -9.625 1 93.75 362 ARG B C 1
ATOM 6535 O O . ARG B 1 362 ? -11.875 7.059 -9.398 1 93.75 362 ARG B O 1
ATOM 6542 N N . ARG B 1 363 ? -13.984 7.496 -8.867 1 95.38 363 ARG B N 1
ATOM 6543 C CA . ARG B 1 363 ? -14.016 6.516 -7.789 1 95.38 363 ARG B CA 1
ATOM 6544 C C . ARG B 1 363 ? -14.867 5.309 -8.164 1 95.38 363 ARG B C 1
ATOM 6546 O O . ARG B 1 363 ? -15.711 5.391 -9.062 1 95.38 363 ARG B O 1
ATOM 6553 N N . ASN B 1 364 ? -14.57 4.133 -7.508 1 95.44 364 ASN B N 1
ATOM 6554 C CA . ASN B 1 364 ? -15.367 2.914 -7.641 1 95.44 364 ASN B CA 1
ATOM 6555 C C . ASN B 1 364 ? -15.516 2.498 -9.102 1 95.44 364 ASN B C 1
ATOM 6557 O O . ASN B 1 364 ? -16.625 2.184 -9.547 1 95.44 364 ASN B O 1
ATOM 6561 N N . VAL B 1 365 ? -14.414 2.555 -9.852 1 95.44 365 VAL B N 1
ATOM 6562 C CA . VAL B 1 365 ? -14.383 2.363 -11.297 1 95.44 365 VAL B CA 1
ATOM 6563 C C . VAL B 1 365 ? -14.805 0.935 -11.641 1 95.44 365 VAL B C 1
ATOM 6565 O O . VAL B 1 365 ? -15.617 0.718 -12.531 1 95.44 365 VAL B O 1
ATOM 6568 N N . LEU B 1 366 ? -14.32 -0.049 -10.914 1 95.31 366 LEU B N 1
ATOM 6569 C CA . LEU B 1 366 ? -14.555 -1.441 -11.289 1 95.31 366 LEU B CA 1
ATOM 6570 C C . LEU B 1 366 ? -15.922 -1.914 -10.805 1 95.31 366 LEU B C 1
ATOM 6572 O O . LEU B 1 366 ? -16.422 -2.949 -11.25 1 95.31 366 LEU B O 1
ATOM 6576 N N . ALA B 1 367 ? -16.484 -1.18 -9.867 1 92.25 367 ALA B N 1
ATOM 6577 C CA . ALA B 1 367 ? -17.828 -1.512 -9.406 1 92.25 367 ALA B CA 1
ATOM 6578 C C . ALA B 1 367 ? -18.844 -1.404 -10.547 1 92.25 367 ALA B C 1
ATOM 6580 O O . ALA B 1 367 ? -19.875 -2.084 -10.539 1 92.25 367 ALA B O 1
ATOM 6581 N N . THR B 1 368 ? -18.578 -0.563 -11.516 1 81.25 368 THR B N 1
ATOM 6582 C CA . THR B 1 368 ? -19.469 -0.347 -12.648 1 81.25 368 THR B CA 1
ATOM 6583 C C . THR B 1 368 ? -19.625 -1.626 -13.461 1 81.25 368 THR B C 1
ATOM 6585 O O . THR B 1 368 ? -20.578 -1.766 -14.234 1 81.25 368 THR B O 1
ATOM 6588 N N . GLU B 1 369 ? -18.641 -2.467 -13.391 1 74.69 369 GLU B N 1
ATOM 6589 C CA . GLU B 1 369 ? -18.594 -3.643 -14.258 1 74.69 369 GLU B CA 1
ATOM 6590 C C . GLU B 1 369 ? -19.094 -4.887 -13.523 1 74.69 369 GLU B C 1
ATOM 6592 O O . GLU B 1 369 ? -19 -5.996 -14.047 1 74.69 369 GLU B O 1
ATOM 6597 N N . ILE B 1 370 ? -19.391 -4.59 -12.359 1 65.94 370 ILE B N 1
ATOM 6598 C CA . ILE B 1 370 ? -19.859 -5.754 -11.617 1 65.94 370 ILE B CA 1
ATOM 6599 C C . ILE B 1 370 ? -21.281 -6.105 -12.055 1 65.94 370 ILE B C 1
ATOM 6601 O O . ILE B 1 370 ? -22.203 -5.309 -11.883 1 65.94 370 ILE B O 1
ATOM 6605 N N . ARG B 1 371 ? -21.531 -5.984 -13.312 1 53.22 371 ARG B N 1
ATOM 6606 C CA . ARG B 1 371 ? -22.812 -5.875 -14 1 53.22 371 ARG B CA 1
ATOM 6607 C C . ARG B 1 371 ? -23.812 -6.895 -13.469 1 53.22 371 ARG B C 1
ATOM 6609 O O . ARG B 1 371 ? -24.781 -6.527 -12.789 1 53.22 371 ARG B O 1
ATOM 6616 N N . GLU B 1 372 ? -24.078 -7.891 -14.5 1 48.66 372 GLU B N 1
ATOM 6617 C CA . GLU B 1 372 ? -25.203 -8.812 -14.633 1 48.66 372 GLU B CA 1
ATOM 6618 C C . GLU B 1 372 ? -25.172 -9.875 -13.539 1 48.66 372 GLU B C 1
ATOM 6620 O O . GLU B 1 372 ? -26.219 -10.414 -13.172 1 48.66 372 GLU B O 1
ATOM 6625 N N . HIS B 1 373 ? -24.047 -10.094 -13.211 1 44.66 373 HIS B N 1
ATOM 6626 C CA . HIS B 1 373 ? -24 -11.289 -12.383 1 44.66 373 HIS B CA 1
ATOM 6627 C C . HIS B 1 373 ? -24.484 -11 -10.961 1 44.66 373 HIS B C 1
ATOM 6629 O O . HIS B 1 373 ? -25.031 -11.875 -10.297 1 44.66 373 HIS B O 1
ATOM 6635 N N . MET B 1 374 ? -23.984 -9.844 -10.43 1 46.59 374 MET B N 1
ATOM 6636 C CA . MET B 1 374 ? -24.469 -9.547 -9.086 1 46.59 374 MET B CA 1
ATOM 6637 C C . MET B 1 374 ? -25.844 -8.891 -9.133 1 46.59 374 MET B C 1
ATOM 6639 O O . MET B 1 374 ? -26.484 -8.695 -8.102 1 46.59 374 MET B O 1
ATOM 6643 N N . LEU B 1 375 ? -26.094 -8.195 -10.195 1 43.47 375 LEU B N 1
ATOM 6644 C CA . LEU B 1 375 ? -27.359 -7.465 -10.273 1 43.47 375 LEU B CA 1
ATOM 6645 C C . LEU B 1 375 ? -28.531 -8.391 -9.977 1 43.47 375 LEU B C 1
ATOM 6647 O O . LEU B 1 375 ? -29.609 -7.922 -9.609 1 43.47 375 LEU B O 1
ATOM 6651 N N . GLY B 1 376 ? -28.391 -9.625 -10.406 1 41.53 376 GLY B N 1
ATOM 6652 C CA . GLY B 1 376 ? -29.594 -10.359 -10.094 1 41.53 376 GLY B CA 1
ATOM 6653 C C . GLY B 1 376 ? -29.922 -10.375 -8.609 1 41.53 376 GLY B C 1
ATOM 6654 O O . GLY B 1 376 ? -31.016 -10.781 -8.203 1 41.53 376 GLY B O 1
ATOM 6655 N N . LYS B 1 377 ? -28.953 -10.859 -7.867 1 40.28 377 LYS B N 1
ATOM 6656 C CA . LYS B 1 377 ? -29.359 -11.195 -6.508 1 40.28 377 LYS B CA 1
ATOM 6657 C C . LYS B 1 377 ? -29.516 -9.938 -5.652 1 40.28 377 LYS B C 1
ATOM 6659 O O . LYS B 1 377 ? -30.031 -10 -4.535 1 40.28 377 LYS B O 1
ATOM 6664 N N . GLN B 1 378 ? -28.391 -9.203 -5.5 1 45.25 378 GLN B N 1
ATOM 6665 C CA . GLN B 1 378 ? -28.484 -8.266 -4.383 1 45.25 378 GLN B CA 1
ATOM 6666 C C . GLN B 1 378 ? -29.344 -7.055 -4.754 1 45.25 378 GLN B C 1
ATOM 6668 O O . GLN B 1 378 ? -29.094 -6.398 -5.766 1 45.25 378 GLN B O 1
ATOM 6673 N N . ALA B 1 379 ? -30.594 -7.016 -4.238 1 45.84 379 ALA B N 1
ATOM 6674 C CA . ALA B 1 379 ? -31.734 -6.109 -4.211 1 45.84 379 ALA B CA 1
ATOM 6675 C C . ALA B 1 379 ? -31.281 -4.652 -4.125 1 45.84 379 ALA B C 1
ATOM 6677 O O . ALA B 1 379 ? -32.062 -3.738 -4.395 1 45.84 379 ALA B O 1
ATOM 6678 N N . GLY B 1 380 ? -30.156 -4.066 -3.484 1 61.28 380 GLY B N 1
ATOM 6679 C CA . GLY B 1 380 ? -30.094 -2.627 -3.301 1 61.28 380 GLY B CA 1
ATOM 6680 C C . GLY B 1 380 ? -29.391 -1.91 -4.434 1 61.28 380 GLY B C 1
ATOM 6681 O O . GLY B 1 380 ? -28.891 -2.549 -5.363 1 61.28 380 GLY B O 1
ATOM 6682 N N . ASP B 1 381 ? -29.469 -0.602 -4.523 1 78.81 381 ASP B N 1
ATOM 6683 C CA . ASP B 1 381 ? -28.969 0.299 -5.559 1 78.81 381 ASP B CA 1
ATOM 6684 C C . ASP B 1 381 ? -27.453 0.5 -5.434 1 78.81 381 ASP B C 1
ATOM 6686 O O . ASP B 1 381 ? -26.828 1.1 -6.309 1 78.81 381 ASP B O 1
ATOM 6690 N N . ARG B 1 382 ? -26.812 -0.26 -4.395 1 87.25 382 ARG B N 1
ATOM 6691 C CA . ARG B 1 382 ? -25.375 -0.056 -4.184 1 87.25 382 ARG B CA 1
ATOM 6692 C C . ARG B 1 382 ? -24.562 -1.208 -4.77 1 87.25 382 ARG B C 1
ATOM 6694 O O . ARG B 1 382 ? -24.859 -2.377 -4.508 1 87.25 382 ARG B O 1
ATOM 6701 N N . LEU B 1 383 ? -23.625 -0.917 -5.574 1 90.62 383 LEU B N 1
ATOM 6702 C CA . LEU B 1 383 ? -22.656 -1.86 -6.137 1 90.62 383 LEU B CA 1
ATOM 6703 C C . LEU B 1 383 ? -21.312 -1.754 -5.43 1 90.62 383 LEU B C 1
ATOM 6705 O O . LEU B 1 383 ? -20.5 -0.895 -5.766 1 90.62 383 LEU B O 1
ATOM 6709 N N . PRO B 1 384 ? -21.078 -2.592 -4.387 1 93.38 384 PRO B N 1
ATOM 6710 C CA . PRO B 1 384 ? -19.859 -2.471 -3.59 1 93.38 384 PRO B CA 1
ATOM 6711 C C . PRO B 1 384 ? -18.594 -2.771 -4.398 1 93.38 384 PRO B C 1
ATOM 6713 O O . PRO B 1 384 ? -18.516 -3.814 -5.055 1 93.38 384 PRO B O 1
ATOM 6716 N N . THR B 1 385 ? -17.609 -1.9 -4.352 1 95.31 385 THR B N 1
ATOM 6717 C CA . THR B 1 385 ? -16.359 -2.043 -5.086 1 95.31 385 THR B CA 1
ATOM 6718 C C . THR B 1 385 ? -15.641 -3.328 -4.688 1 95.31 385 THR B C 1
ATOM 6720 O O . THR B 1 385 ? -15.047 -4.004 -5.531 1 95.31 385 THR B O 1
ATOM 6723 N N . ALA B 1 386 ? -15.727 -3.691 -3.434 1 96.5 386 ALA B N 1
ATOM 6724 C CA . ALA B 1 386 ? -15.062 -4.883 -2.92 1 96.5 386 ALA B CA 1
ATOM 6725 C C . ALA B 1 386 ? -15.547 -6.141 -3.643 1 96.5 386 ALA B C 1
ATOM 6727 O O . ALA B 1 386 ? -14.781 -7.094 -3.816 1 96.5 386 ALA B O 1
ATOM 6728 N N . ASN B 1 387 ? -16.781 -6.141 -4.102 1 94.81 387 ASN B N 1
ATOM 6729 C CA . ASN B 1 387 ? -17.344 -7.305 -4.789 1 94.81 387 ASN B CA 1
ATOM 6730 C C . ASN B 1 387 ? -16.641 -7.551 -6.125 1 94.81 387 ASN B C 1
ATOM 6732 O O . ASN B 1 387 ? -16.547 -8.695 -6.578 1 94.81 387 ASN B O 1
ATOM 6736 N N . ALA B 1 388 ? -16.172 -6.492 -6.766 1 95.12 388 ALA B N 1
ATOM 6737 C CA . ALA B 1 388 ? -15.422 -6.625 -8.016 1 95.12 388 ALA B CA 1
ATOM 6738 C C . ALA B 1 388 ? -14.008 -7.129 -7.758 1 95.12 388 ALA B C 1
ATOM 6740 O O . ALA B 1 388 ? -13.414 -7.797 -8.609 1 95.12 388 ALA B O 1
ATOM 6741 N N . LEU B 1 389 ? -13.484 -6.891 -6.605 1 97.38 389 LEU B N 1
ATOM 6742 C CA . LEU B 1 389 ? -12.078 -7.141 -6.312 1 97.38 389 LEU B CA 1
ATOM 6743 C C . LEU B 1 389 ? -11.891 -8.508 -5.664 1 97.38 389 LEU B C 1
ATOM 6745 O O . LEU B 1 389 ? -10.891 -9.18 -5.906 1 97.38 389 LEU B O 1
ATOM 6749 N N . TRP B 1 390 ? -12.812 -8.922 -4.871 1 97.06 390 TRP B N 1
ATOM 6750 C CA . TRP B 1 390 ? -12.688 -10.078 -3.98 1 97.06 390 TRP B CA 1
ATOM 6751 C C . TRP B 1 390 ? -12.344 -11.336 -4.766 1 97.06 390 TRP B C 1
ATOM 6753 O O . TRP B 1 390 ? -11.406 -12.055 -4.418 1 97.06 390 TRP B O 1
ATOM 6763 N N . PRO B 1 391 ? -13.031 -11.602 -5.934 1 97.06 391 PRO B N 1
ATOM 6764 C CA . PRO B 1 391 ? -12.695 -12.812 -6.684 1 97.06 391 PRO B CA 1
ATOM 6765 C C . PRO B 1 391 ? -11.25 -12.812 -7.188 1 97.06 391 PRO B C 1
ATOM 6767 O O . PRO B 1 391 ? -10.641 -13.875 -7.328 1 97.06 391 PRO B O 1
ATOM 6770 N N . MET B 1 392 ? -10.688 -11.656 -7.391 1 98.44 392 MET B N 1
ATOM 6771 C CA . MET B 1 392 ? -9.336 -11.539 -7.934 1 98.44 392 MET B CA 1
ATOM 6772 C C . MET B 1 392 ? -8.312 -12.109 -6.957 1 98.44 392 MET B C 1
ATOM 6774 O O . MET B 1 392 ? -7.293 -12.664 -7.375 1 98.44 392 MET B O 1
ATOM 6778 N N . GLY B 1 393 ? -8.562 -11.945 -5.668 1 98.62 393 GLY B N 1
ATOM 6779 C CA . GLY B 1 393 ? -7.621 -12.398 -4.66 1 98.62 393 GLY B CA 1
ATOM 6780 C C . GLY B 1 393 ? -7.902 -13.812 -4.176 1 98.62 393 GLY B C 1
ATOM 6781 O O . GLY B 1 393 ? -7.188 -14.336 -3.32 1 98.62 393 GLY B O 1
ATOM 6782 N N . THR B 1 394 ? -8.992 -14.516 -4.691 1 98.56 394 THR B N 1
ATOM 6783 C CA . THR B 1 394 ? -9.422 -15.805 -4.156 1 98.56 394 THR B CA 1
ATOM 6784 C C . THR B 1 394 ? -9.742 -16.781 -5.289 1 98.56 394 THR B C 1
ATOM 6786 O O . THR B 1 394 ? -8.844 -17.422 -5.84 1 98.56 394 THR B O 1
ATOM 6789 N N . LEU B 1 395 ? -10.953 -16.656 -5.828 1 97.81 395 LEU B N 1
ATOM 6790 C CA . LEU B 1 395 ? -11.516 -17.641 -6.754 1 97.81 395 LEU B CA 1
ATOM 6791 C C . LEU B 1 395 ? -10.75 -17.641 -8.078 1 97.81 395 LEU B C 1
ATOM 6793 O O . LEU B 1 395 ? -10.492 -18.703 -8.648 1 97.81 395 LEU B O 1
ATOM 6797 N N . ASN B 1 396 ? -10.461 -16.438 -8.562 1 98.38 396 ASN B N 1
ATOM 6798 C CA . ASN B 1 396 ? -9.789 -16.359 -9.859 1 98.38 396 ASN B CA 1
ATOM 6799 C C . ASN B 1 396 ? -8.383 -16.938 -9.797 1 98.38 396 ASN B C 1
ATOM 6801 O O . ASN B 1 396 ? -7.914 -17.547 -10.766 1 98.38 396 ASN B O 1
ATOM 6805 N N . GLY B 1 397 ? -7.672 -16.688 -8.633 1 98.75 397 GLY B N 1
ATOM 6806 C CA . GLY B 1 397 ? -6.371 -17.328 -8.453 1 98.75 397 GLY B CA 1
ATOM 6807 C C . GLY B 1 397 ? -6.449 -18.844 -8.367 1 98.75 397 GLY B C 1
ATOM 6808 O O . GLY B 1 397 ? -5.621 -19.547 -8.953 1 98.75 397 GLY B O 1
ATOM 6809 N N . ALA B 1 398 ? -7.453 -19.328 -7.645 1 98.62 398 ALA B N 1
ATOM 6810 C CA . ALA B 1 398 ? -7.652 -20.781 -7.52 1 98.62 398 ALA B CA 1
ATOM 6811 C C . ALA B 1 398 ? -7.898 -21.406 -8.883 1 98.62 398 ALA B C 1
ATOM 6813 O O . ALA B 1 398 ? -7.289 -22.438 -9.219 1 98.62 398 ALA B O 1
ATOM 6814 N N . ARG B 1 399 ? -8.688 -20.75 -9.68 1 96.5 399 ARG B N 1
ATOM 6815 C CA . ARG B 1 399 ? -8.969 -21.234 -11.031 1 96.5 399 ARG B CA 1
ATOM 6816 C C . ARG B 1 399 ? -7.695 -21.266 -11.875 1 96.5 399 ARG B C 1
ATOM 6818 O O . ARG B 1 399 ? -7.449 -22.234 -12.594 1 96.5 399 ARG B O 1
ATOM 6825 N N . SER B 1 400 ? -6.918 -20.219 -11.773 1 98.12 400 SER B N 1
ATOM 6826 C CA . SER B 1 400 ? -5.676 -20.109 -12.523 1 98.12 400 SER B CA 1
ATOM 6827 C C . SER B 1 400 ? -4.711 -21.234 -12.18 1 98.12 400 SER B C 1
ATOM 6829 O O . SER B 1 400 ? -3.889 -21.625 -13.016 1 98.12 400 SER B O 1
ATOM 6831 N N . LEU B 1 401 ? -4.848 -21.781 -10.938 1 98.56 401 LEU B N 1
ATOM 6832 C CA . LEU B 1 401 ? -3.912 -22.797 -10.461 1 98.56 401 LEU B CA 1
ATOM 6833 C C . LEU B 1 401 ? -4.539 -24.188 -10.516 1 98.56 401 LEU B C 1
ATOM 6835 O O . LEU B 1 401 ? -3.902 -25.172 -10.141 1 98.56 401 LEU B O 1
ATOM 6839 N N . GLY B 1 402 ? -5.785 -24.281 -10.953 1 97.06 402 GLY B N 1
ATOM 6840 C CA . GLY B 1 402 ? -6.484 -25.562 -11.039 1 97.06 402 GLY B CA 1
ATOM 6841 C C . GLY B 1 402 ? -6.898 -26.094 -9.68 1 97.06 402 GLY B C 1
ATOM 6842 O O . GLY B 1 402 ? -6.914 -27.312 -9.469 1 97.06 402 GLY B O 1
ATOM 6843 N N . LEU B 1 403 ? -7.176 -25.234 -8.742 1 97.94 403 LEU B N 1
ATOM 6844 C CA . LEU B 1 403 ? -7.535 -25.641 -7.387 1 97.94 403 LEU B CA 1
ATOM 6845 C C . LEU B 1 403 ? -9.016 -25.375 -7.121 1 97.94 403 LEU B C 1
ATOM 6847 O O . LEU B 1 403 ? -9.578 -24.406 -7.641 1 97.94 403 LEU B O 1
ATOM 6851 N N . SER B 1 404 ? -9.594 -26.172 -6.363 1 97.44 404 SER B N 1
ATOM 6852 C CA . SER B 1 404 ? -10.945 -25.922 -5.875 1 97.44 404 SER B CA 1
ATOM 6853 C C . SER B 1 404 ? -10.93 -25.203 -4.531 1 97.44 404 SER B C 1
ATOM 6855 O O . SER B 1 404 ? -11.5 -25.703 -3.553 1 97.44 404 SER B O 1
ATOM 6857 N N . ALA B 1 405 ? -10.305 -24.062 -4.492 1 97.81 405 ALA B N 1
ATOM 6858 C CA . ALA B 1 405 ? -10.125 -23.234 -3.303 1 97.81 405 ALA B CA 1
ATOM 6859 C C . ALA B 1 405 ? -10.602 -21.812 -3.549 1 97.81 405 ALA B C 1
ATOM 6861 O O . ALA B 1 405 ? -11.219 -21.516 -4.578 1 97.81 405 ALA B O 1
ATOM 6862 N N . GLY B 1 406 ? -10.461 -20.953 -2.594 1 97.75 406 GLY B N 1
ATOM 6863 C CA . GLY B 1 406 ? -10.789 -19.547 -2.744 1 97.75 406 GLY B CA 1
ATOM 6864 C C . GLY B 1 406 ? -12.258 -19.25 -2.492 1 97.75 406 GLY B C 1
ATOM 6865 O O . GLY B 1 406 ? -12.75 -18.172 -2.857 1 97.75 406 GLY B O 1
ATOM 6866 N N . CYS B 1 407 ? -12.992 -20.172 -1.953 1 97.44 407 CYS B N 1
ATOM 6867 C CA . CYS B 1 407 ? -14.398 -19.969 -1.609 1 97.44 407 CYS B CA 1
ATOM 6868 C C . CYS B 1 407 ? -14.789 -20.828 -0.415 1 97.44 407 CYS B C 1
ATOM 6870 O O . CYS B 1 407 ? -14.055 -21.75 -0.033 1 97.44 407 CYS B O 1
ATOM 6872 N N . LEU B 1 408 ? -15.898 -20.484 0.199 1 98 408 LEU B N 1
ATOM 6873 C CA . LEU B 1 408 ? -16.438 -21.266 1.308 1 98 408 LEU B CA 1
ATOM 6874 C C . LEU B 1 408 ? -17.719 -22 0.89 1 98 408 LEU B C 1
ATOM 6876 O O . LEU B 1 408 ? -18.672 -22.062 1.657 1 98 408 LEU B O 1
ATOM 6880 N N . GLU B 1 409 ? -17.719 -22.438 -0.307 1 97 409 GLU B N 1
ATOM 6881 C CA . GLU B 1 409 ? -18.828 -23.25 -0.81 1 97 409 GLU B CA 1
ATOM 6882 C C . GLU B 1 409 ? -18.609 -24.734 -0.51 1 97 409 GLU B C 1
ATOM 6884 O O . GLU B 1 409 ? -17.469 -25.188 -0.422 1 97 409 GLU B O 1
ATOM 6889 N N . PRO B 1 410 ? -19.734 -25.453 -0.362 1 97.06 410 PRO B N 1
ATOM 6890 C CA . PRO B 1 410 ? -19.594 -26.891 -0.092 1 97.06 410 PRO B CA 1
ATOM 6891 C C . PRO B 1 410 ? -18.719 -27.594 -1.122 1 97.06 410 PRO B C 1
ATOM 6893 O O . PRO B 1 410 ? -18.891 -27.406 -2.328 1 97.06 410 PRO B O 1
ATOM 6896 N N . GLY B 1 411 ? -17.781 -28.359 -0.646 1 97.5 411 GLY B N 1
ATOM 6897 C CA . GLY B 1 411 ? -16.906 -29.125 -1.532 1 97.5 411 GLY B CA 1
ATOM 6898 C C . GLY B 1 411 ? -15.57 -28.469 -1.769 1 97.5 411 GLY B C 1
ATOM 6899 O O . GLY B 1 411 ? -14.594 -29.125 -2.137 1 97.5 411 GLY B O 1
ATOM 6900 N N . CYS B 1 412 ? -15.461 -27.172 -1.584 1 98.06 412 CYS B N 1
ATOM 6901 C CA . CYS B 1 412 ? -14.195 -26.469 -1.73 1 98.06 412 CYS B CA 1
ATOM 6902 C C . CYS B 1 412 ? -13.203 -26.875 -0.646 1 98.06 412 CYS B C 1
ATOM 6904 O O . CYS B 1 412 ? -13.609 -27.328 0.426 1 98.06 412 CYS B O 1
ATOM 6906 N N . LEU B 1 413 ? -11.945 -26.828 -0.999 1 98.5 413 LEU B N 1
ATOM 6907 C CA . LEU B 1 413 ? -10.938 -27 0.042 1 98.5 413 LEU B CA 1
ATOM 6908 C C . LEU B 1 413 ? -11.188 -26.062 1.208 1 98.5 413 LEU B C 1
ATOM 6910 O O . LEU B 1 413 ? -11.539 -24.891 1 1 98.5 413 LEU B O 1
ATOM 6914 N N . ALA B 1 414 ? -11.109 -26.594 2.426 1 98.56 414 ALA B N 1
ATOM 6915 C CA . ALA B 1 414 ? -11.352 -25.766 3.611 1 98.56 414 ALA B CA 1
ATOM 6916 C C . ALA B 1 414 ? -10.141 -24.906 3.947 1 98.56 414 ALA B C 1
ATOM 6918 O O . ALA B 1 414 ? -9.586 -25.016 5.043 1 98.56 414 ALA B O 1
ATOM 6919 N N . ASP B 1 415 ? -9.703 -24.109 3.045 1 98.88 415 ASP B N 1
ATOM 6920 C CA . ASP B 1 415 ? -8.68 -23.078 3.211 1 98.88 415 ASP B CA 1
ATOM 6921 C C . ASP B 1 415 ? -9.297 -21.719 3.52 1 98.88 415 ASP B C 1
ATOM 6923 O O . ASP B 1 415 ? -9.938 -21.109 2.658 1 98.88 415 ASP B O 1
ATOM 6927 N N . PHE B 1 416 ? -9.133 -21.234 4.746 1 98.88 416 PHE B N 1
ATOM 6928 C CA . PHE B 1 416 ? -9.75 -19.984 5.141 1 98.88 416 PHE B CA 1
ATOM 6929 C C . PHE B 1 416 ? -8.875 -19.234 6.145 1 98.88 416 PHE B C 1
ATOM 6931 O O . PHE B 1 416 ? -7.887 -19.797 6.645 1 98.88 416 PHE B O 1
ATOM 6938 N N . VAL B 1 417 ? -9.109 -17.969 6.305 1 98.75 417 VAL B N 1
ATOM 6939 C CA . VAL B 1 417 ? -8.344 -17.141 7.23 1 98.75 417 VAL B CA 1
ATOM 6940 C C . VAL B 1 417 ? -9.305 -16.391 8.156 1 98.75 417 VAL B C 1
ATOM 6942 O O . VAL B 1 417 ? -10.469 -16.172 7.812 1 98.75 417 VAL B O 1
ATOM 6945 N N . THR B 1 418 ? -8.891 -16.172 9.367 1 98.88 418 THR B N 1
ATOM 6946 C CA . THR B 1 418 ? -9.641 -15.367 10.328 1 98.88 418 THR B CA 1
ATOM 6947 C C . THR B 1 418 ? -9.039 -13.969 10.453 1 98.88 418 THR B C 1
ATOM 6949 O O . THR B 1 418 ? -7.816 -13.82 10.539 1 98.88 418 THR B O 1
ATOM 6952 N N . ILE B 1 419 ? -9.867 -12.969 10.367 1 98.88 419 ILE B N 1
ATOM 6953 C CA . ILE B 1 419 ? -9.477 -11.562 10.453 1 98.88 419 ILE B CA 1
ATOM 6954 C C . ILE B 1 419 ? -9.906 -10.992 11.805 1 98.88 419 ILE B C 1
ATOM 6956 O O . ILE B 1 419 ? -11.078 -11.07 12.18 1 98.88 419 ILE B O 1
ATOM 6960 N N . ASP B 1 420 ? -9.008 -10.438 12.523 1 98.81 420 ASP B N 1
ATOM 6961 C CA . ASP B 1 420 ? -9.266 -9.859 13.844 1 98.81 420 ASP B CA 1
ATOM 6962 C C . ASP B 1 420 ? -10.07 -8.57 13.727 1 98.81 420 ASP B C 1
ATOM 6964 O O . ASP B 1 420 ? -9.547 -7.535 13.32 1 98.81 420 ASP B O 1
ATOM 6968 N N . LEU B 1 421 ? -11.305 -8.602 14.141 1 98.5 421 LEU B N 1
ATOM 6969 C CA . LEU B 1 421 ? -12.188 -7.453 14.023 1 98.5 421 LEU B CA 1
ATOM 6970 C C . LEU B 1 421 ? -11.766 -6.34 14.977 1 98.5 421 LEU B C 1
ATOM 6972 O O . LEU B 1 421 ? -12.195 -5.195 14.828 1 98.5 421 LEU B O 1
ATOM 6976 N N . ASN B 1 422 ? -10.891 -6.645 15.922 1 97.62 422 ASN B N 1
ATOM 6977 C CA . ASN B 1 422 ? -10.43 -5.656 16.891 1 97.62 422 ASN B CA 1
ATOM 6978 C C . ASN B 1 422 ? -9.117 -5.012 16.453 1 97.62 422 ASN B C 1
ATOM 6980 O O . ASN B 1 422 ? -8.594 -4.125 17.125 1 97.62 422 ASN B O 1
ATOM 6984 N N . HIS B 1 423 ? -8.57 -5.5 15.383 1 98 423 HIS B N 1
ATOM 6985 C CA . HIS B 1 423 ? -7.363 -4.855 14.883 1 98 423 HIS B CA 1
ATOM 6986 C C . HIS B 1 423 ? -7.613 -3.381 14.578 1 98 423 HIS B C 1
ATOM 6988 O O . HIS B 1 423 ? -8.688 -3.014 14.094 1 98 423 HIS B O 1
ATOM 6994 N N . ILE B 1 424 ? -6.656 -2.551 14.789 1 98 424 ILE B N 1
ATOM 6995 C CA . ILE B 1 424 ? -6.785 -1.098 14.766 1 98 424 ILE B CA 1
ATOM 6996 C C . ILE B 1 424 ? -7.297 -0.647 13.398 1 98 424 ILE B C 1
ATOM 6998 O O . ILE B 1 424 ? -8.086 0.298 13.305 1 98 424 ILE B O 1
ATOM 7002 N N . THR B 1 425 ? -6.938 -1.311 12.312 1 98.06 425 THR B N 1
ATOM 7003 C CA . THR B 1 425 ? -7.305 -0.892 10.961 1 98.06 425 THR B CA 1
ATOM 7004 C C . THR B 1 425 ? -8.766 -1.214 10.672 1 98.06 425 THR B C 1
ATOM 7006 O O . THR B 1 425 ? -9.336 -0.727 9.695 1 98.06 425 THR B O 1
ATOM 7009 N N . LEU B 1 426 ? -9.406 -2.018 11.516 1 98.12 426 LEU B N 1
ATOM 7010 C CA . LEU B 1 426 ? -10.781 -2.416 11.266 1 98.12 426 LEU B CA 1
ATOM 7011 C C . LEU B 1 426 ? -11.719 -1.858 12.336 1 98.12 426 LEU B C 1
ATOM 7013 O O . LEU B 1 426 ? -12.938 -2.035 12.258 1 98.12 426 LEU B O 1
ATOM 7017 N N . ARG B 1 427 ? -11.141 -1.173 13.328 1 97.31 427 ARG B N 1
ATOM 7018 C CA . ARG B 1 427 ? -12 -0.557 14.336 1 97.31 427 ARG B CA 1
ATOM 7019 C C . ARG B 1 427 ? -12.938 0.467 13.711 1 97.31 427 ARG B C 1
ATOM 7021 O O . ARG B 1 427 ? -12.523 1.256 12.859 1 97.31 427 ARG B O 1
ATOM 7028 N N . GLY B 1 428 ? -14.188 0.401 14.07 1 95.06 428 GLY B N 1
ATOM 7029 C CA . GLY B 1 428 ? -15.18 1.329 13.547 1 95.06 428 GLY B CA 1
ATOM 7030 C C . GLY B 1 428 ? -15.898 0.807 12.32 1 95.06 428 GLY B C 1
ATOM 7031 O O . GLY B 1 428 ? -16.828 1.439 11.828 1 95.06 428 GLY B O 1
ATOM 7032 N N . THR B 1 429 ? -15.453 -0.344 11.844 1 96.25 429 THR B N 1
ATOM 7033 C CA . THR B 1 429 ? -16.125 -0.951 10.703 1 96.25 429 THR B CA 1
ATOM 7034 C C . THR B 1 429 ? -17.531 -1.404 11.086 1 96.25 429 THR B C 1
ATOM 7036 O O . THR B 1 429 ? -17.812 -1.635 12.258 1 96.25 429 THR B O 1
ATOM 7039 N N . THR B 1 430 ? -18.422 -1.435 10.133 1 95.69 430 THR B N 1
ATOM 7040 C CA . THR B 1 430 ? -19.75 -2.027 10.25 1 95.69 430 THR B CA 1
ATOM 7041 C C . THR B 1 430 ? -19.859 -3.295 9.406 1 95.69 430 THR B C 1
ATOM 7043 O O . THR B 1 430 ? -18.969 -3.584 8.602 1 95.69 430 THR B O 1
ATOM 7046 N N . ARG B 1 431 ? -20.922 -4.051 9.672 1 95.75 431 ARG B N 1
ATOM 7047 C CA . ARG B 1 431 ? -21.172 -5.234 8.859 1 95.75 431 ARG B CA 1
ATOM 7048 C C . ARG B 1 431 ? -21.172 -4.883 7.371 1 95.75 431 ARG B C 1
ATOM 7050 O O . ARG B 1 431 ? -20.547 -5.578 6.566 1 95.75 431 ARG B O 1
ATOM 7057 N N . ASP B 1 432 ? -21.766 -3.701 7.023 1 94.06 432 ASP B N 1
ATOM 7058 C CA . ASP B 1 432 ? -21.969 -3.312 5.629 1 94.06 432 ASP B CA 1
ATOM 7059 C C . ASP B 1 432 ? -20.656 -2.848 5.004 1 94.06 432 ASP B C 1
ATOM 7061 O O . ASP B 1 432 ? -20.469 -2.971 3.791 1 94.06 432 ASP B O 1
ATOM 7065 N N . SER B 1 433 ? -19.734 -2.332 5.824 1 96.69 433 SER B N 1
ATOM 7066 C CA . SER B 1 433 ? -18.5 -1.79 5.281 1 96.69 433 SER B CA 1
ATOM 7067 C C . SER B 1 433 ? -17.344 -2.762 5.473 1 96.69 433 SER B C 1
ATOM 7069 O O . SER B 1 433 ? -16.219 -2.494 5.031 1 96.69 433 SER B O 1
ATOM 7071 N N . LEU B 1 434 ? -17.625 -3.902 6.062 1 98.19 434 LEU B N 1
ATOM 7072 C CA . LEU B 1 434 ? -16.562 -4.789 6.523 1 98.19 434 LEU B CA 1
ATOM 7073 C C . LEU B 1 434 ? -15.742 -5.316 5.344 1 98.19 434 LEU B C 1
ATOM 7075 O O . LEU B 1 434 ? -14.516 -5.273 5.367 1 98.19 434 LEU B O 1
ATOM 7079 N N . LEU B 1 435 ? -16.391 -5.809 4.273 1 98 435 LEU B N 1
ATOM 7080 C CA . LEU B 1 435 ? -15.633 -6.348 3.145 1 98 435 LEU B CA 1
ATOM 7081 C C . LEU B 1 435 ? -14.836 -5.25 2.453 1 98 435 LEU B C 1
ATOM 7083 O O . LEU B 1 435 ? -13.703 -5.48 2.012 1 98 435 LEU B O 1
ATOM 7087 N N . ALA B 1 436 ? -15.422 -4.043 2.359 1 97.69 436 ALA B N 1
ATOM 7088 C CA . ALA B 1 436 ? -14.695 -2.906 1.798 1 97.69 436 ALA B CA 1
ATOM 7089 C C . ALA B 1 436 ? -13.461 -2.574 2.637 1 97.69 436 ALA B C 1
ATOM 7091 O O . ALA B 1 436 ? -12.375 -2.361 2.098 1 97.69 436 ALA B O 1
ATOM 7092 N N . ASP B 1 437 ? -13.609 -2.535 3.975 1 98.25 437 ASP B N 1
ATOM 7093 C CA . ASP B 1 437 ? -12.5 -2.225 4.871 1 98.25 437 ASP B CA 1
ATOM 7094 C C . ASP B 1 437 ? -11.414 -3.295 4.789 1 98.25 437 ASP B C 1
ATOM 7096 O O . ASP B 1 437 ? -10.219 -2.98 4.805 1 98.25 437 ASP B O 1
ATOM 7100 N N . ILE B 1 438 ? -11.805 -4.516 4.648 1 98.31 438 ILE B N 1
ATOM 7101 C CA . ILE B 1 438 ? -10.867 -5.633 4.551 1 98.31 438 ILE B CA 1
ATOM 7102 C C . ILE B 1 438 ? -10.062 -5.52 3.26 1 98.31 438 ILE B C 1
ATOM 7104 O O . ILE B 1 438 ? -8.852 -5.766 3.25 1 98.31 438 ILE B O 1
ATOM 7108 N N . THR B 1 439 ? -10.68 -5.078 2.195 1 97.69 439 THR B N 1
ATOM 7109 C CA . THR B 1 439 ? -10.062 -5.082 0.876 1 97.69 439 THR B CA 1
ATOM 7110 C C . THR B 1 439 ? -9.312 -3.773 0.631 1 97.69 439 THR B C 1
ATOM 7112 O O . THR B 1 439 ? -8.242 -3.771 0.013 1 97.69 439 THR B O 1
ATOM 7115 N N . LEU B 1 440 ? -9.82 -2.668 1.207 1 97.81 440 LEU B N 1
ATOM 7116 C CA . LEU B 1 440 ? -9.328 -1.376 0.742 1 97.81 440 LEU B CA 1
ATOM 7117 C C . LEU B 1 440 ? -8.578 -0.648 1.852 1 97.81 440 LEU B C 1
ATOM 7119 O O . LEU B 1 440 ? -7.91 0.357 1.6 1 97.81 440 LEU B O 1
ATOM 7123 N N . SER B 1 441 ? -8.57 -1.2 3.127 1 97.12 441 SER B N 1
ATOM 7124 C CA . SER B 1 441 ? -8 -0.39 4.199 1 97.12 441 SER B CA 1
ATOM 7125 C C . SER B 1 441 ? -7.133 -1.232 5.129 1 97.12 441 SER B C 1
ATOM 7127 O O . SER B 1 441 ? -6.16 -0.735 5.699 1 97.12 441 SER B O 1
ATOM 7129 N N . MET B 1 442 ? -7.41 -2.494 5.25 1 97.44 442 MET B N 1
ATOM 7130 C CA . MET B 1 442 ? -6.82 -3.375 6.254 1 97.44 442 MET B CA 1
ATOM 7131 C C . MET B 1 442 ? -5.355 -3.66 5.934 1 97.44 442 MET B C 1
ATOM 7133 O O . MET B 1 442 ? -4.961 -3.656 4.766 1 97.44 442 MET B O 1
ATOM 7137 N N . THR B 1 443 ? -4.527 -3.826 6.961 1 97 443 THR B N 1
ATOM 7138 C CA . THR B 1 443 ? -3.17 -4.336 6.816 1 97 443 THR B CA 1
ATOM 7139 C C . THR B 1 443 ? -3.111 -5.824 7.16 1 97 443 THR B C 1
ATOM 7141 O O . THR B 1 443 ? -3.965 -6.328 7.891 1 97 443 THR B O 1
ATOM 7144 N N . PRO B 1 444 ? -2.064 -6.496 6.648 1 97.25 444 PRO B N 1
ATOM 7145 C CA . PRO B 1 444 ? -1.972 -7.938 6.887 1 97.25 444 PRO B CA 1
ATOM 7146 C C . PRO B 1 444 ? -1.859 -8.289 8.367 1 97.25 444 PRO B C 1
ATOM 7148 O O . PRO B 1 444 ? -2.158 -9.414 8.766 1 97.25 444 PRO B O 1
ATOM 7151 N N . GLY B 1 445 ? -1.487 -7.332 9.18 1 96.75 445 GLY B N 1
ATOM 7152 C CA . GLY B 1 445 ? -1.366 -7.57 10.609 1 96.75 445 GLY B CA 1
ATOM 7153 C C . GLY B 1 445 ? -2.68 -7.953 11.266 1 96.75 445 GLY B C 1
ATOM 7154 O O . GLY B 1 445 ? -2.695 -8.461 12.383 1 96.75 445 GLY B O 1
ATOM 7155 N N . ALA B 1 446 ? -3.789 -7.777 10.562 1 98.25 446 ALA B N 1
ATOM 7156 C CA . ALA B 1 446 ? -5.109 -8.094 11.094 1 98.25 446 ALA B CA 1
ATOM 7157 C C . ALA B 1 446 ? -5.426 -9.578 10.93 1 98.25 446 ALA B C 1
ATOM 7159 O O . ALA B 1 446 ? -6.387 -10.078 11.516 1 98.25 446 ALA B O 1
ATOM 7160 N N . VAL B 1 447 ? -4.656 -10.289 10.102 1 98.62 447 VAL B N 1
ATOM 7161 C CA . VAL B 1 447 ? -4.836 -11.734 9.969 1 98.62 447 VAL B CA 1
ATOM 7162 C C . VAL B 1 447 ? -4.473 -12.422 11.281 1 98.62 447 VAL B C 1
ATOM 7164 O O . VAL B 1 447 ? -3.352 -12.273 11.781 1 98.62 447 VAL B O 1
ATOM 7167 N N . LYS B 1 448 ? -5.383 -13.141 11.852 1 98.06 448 LYS B N 1
ATOM 7168 C CA . LYS B 1 448 ? -5.207 -13.75 13.172 1 98.06 448 LYS B CA 1
ATOM 7169 C C . LYS B 1 448 ? -4.871 -15.234 13.055 1 98.06 448 LYS B C 1
ATOM 7171 O O . LYS B 1 448 ? -4.031 -15.742 13.797 1 98.06 448 LYS B O 1
ATOM 7176 N N . GLY B 1 449 ? -5.562 -15.906 12.164 1 98.56 449 GLY B N 1
ATOM 7177 C CA . GLY B 1 449 ? -5.348 -17.328 11.93 1 98.56 449 GLY B CA 1
ATOM 7178 C C . GLY B 1 449 ? -5.453 -17.719 10.469 1 98.56 449 GLY B C 1
ATOM 7179 O O . GLY B 1 449 ? -6.191 -17.094 9.703 1 98.56 449 GLY B O 1
ATOM 7180 N N . VAL B 1 450 ? -4.684 -18.703 10.078 1 98.88 450 VAL B N 1
ATOM 7181 C CA . VAL B 1 450 ? -4.676 -19.234 8.727 1 98.88 450 VAL B CA 1
ATOM 7182 C C . VAL B 1 450 ? -4.918 -20.75 8.766 1 98.88 450 VAL B C 1
ATOM 7184 O O . VAL B 1 450 ? -4.246 -21.469 9.5 1 98.88 450 VAL B O 1
ATOM 7187 N N . PHE B 1 451 ? -5.883 -21.188 8.016 1 98.88 451 PHE B N 1
ATOM 7188 C CA . PHE B 1 451 ? -6.293 -22.578 8 1 98.88 451 PHE B CA 1
ATOM 7189 C C . PHE B 1 451 ? -6.137 -23.188 6.609 1 98.88 451 PHE B C 1
ATOM 7191 O O . PHE B 1 451 ? -6.559 -22.578 5.621 1 98.88 451 PHE B O 1
ATOM 7198 N N . VAL B 1 452 ? -5.5 -24.312 6.477 1 98.81 452 VAL B N 1
ATOM 7199 C CA . VAL B 1 452 ? -5.402 -25.109 5.254 1 98.81 452 VAL B CA 1
ATOM 7200 C C . VAL B 1 452 ? -5.984 -26.5 5.488 1 98.81 452 VAL B C 1
ATOM 7202 O O . VAL B 1 452 ? -5.539 -27.219 6.379 1 98.81 452 VAL B O 1
ATOM 7205 N N . GLY B 1 453 ? -7.043 -26.844 4.711 1 97.94 453 GLY B N 1
ATOM 7206 C CA . GLY B 1 453 ? -7.738 -28.109 4.93 1 97.94 453 GLY B CA 1
ATOM 7207 C C . GLY B 1 453 ? -8.43 -28.172 6.281 1 97.94 453 GLY B C 1
ATOM 7208 O O . GLY B 1 453 ? -8.531 -29.25 6.875 1 97.94 453 GLY B O 1
ATOM 7209 N N . GLY B 1 454 ? -8.742 -27.062 6.82 1 97.81 454 GLY B N 1
ATOM 7210 C CA . GLY B 1 454 ? -9.43 -27.016 8.102 1 97.81 454 GLY B CA 1
ATOM 7211 C C . GLY B 1 454 ? -8.484 -27.094 9.281 1 97.81 454 GLY B C 1
ATOM 7212 O O . GLY B 1 454 ? -8.922 -27.078 10.438 1 97.81 454 GLY B O 1
ATOM 7213 N N . GLU B 1 455 ? -7.273 -27.109 9.031 1 97.88 455 GLU B N 1
ATOM 7214 C CA . GLU B 1 455 ? -6.27 -27.172 10.094 1 97.88 455 GLU B CA 1
ATOM 7215 C C . GLU B 1 455 ? -5.516 -25.859 10.211 1 97.88 455 GLU B C 1
ATOM 7217 O O . GLU B 1 455 ? -5.035 -25.312 9.211 1 97.88 455 GLU B O 1
ATOM 7222 N N . GLU B 1 456 ? -5.41 -25.344 11.422 1 98.19 456 GLU B N 1
ATOM 7223 C CA . GLU B 1 456 ? -4.734 -24.062 11.648 1 98.19 456 GLU B CA 1
ATOM 7224 C C . GLU B 1 456 ? -3.221 -24.203 11.492 1 98.19 456 GLU B C 1
ATOM 7226 O O . GLU B 1 456 ? -2.625 -25.141 12.031 1 98.19 456 GLU B O 1
ATOM 7231 N N . LEU B 1 457 ? -2.609 -23.359 10.734 1 98.56 457 LEU B N 1
ATOM 7232 C CA . LEU B 1 457 ? -1.158 -23.344 10.594 1 98.56 457 LEU B CA 1
ATOM 7233 C C . LEU B 1 457 ? -0.496 -22.766 11.844 1 98.56 457 LEU B C 1
ATOM 7235 O O . LEU B 1 457 ? -1.009 -21.828 12.445 1 98.56 457 LEU B O 1
ATOM 7239 N N . GLU B 1 458 ? 0.576 -23.328 12.281 1 96.56 458 GLU B N 1
ATOM 7240 C CA . GLU B 1 458 ? 1.426 -22.781 13.336 1 96.56 458 GLU B CA 1
ATOM 7241 C C . GLU B 1 458 ? 2.531 -21.906 12.75 1 96.56 458 GLU B C 1
ATOM 7243 O O . GLU B 1 458 ? 3.57 -22.406 12.32 1 96.56 458 GLU B O 1
ATOM 7248 N N . LEU B 1 459 ? 2.297 -20.609 12.797 1 94.56 459 LEU B N 1
ATOM 7249 C CA . LEU B 1 459 ? 3.156 -19.719 12.031 1 94.56 459 LEU B CA 1
ATOM 7250 C C . LEU B 1 459 ? 4.188 -19.047 12.938 1 94.56 459 LEU B C 1
ATOM 7252 O O . LEU B 1 459 ? 5.07 -18.344 12.461 1 94.56 459 LEU B O 1
ATOM 7256 N N . GLU B 1 460 ? 4.203 -19.219 14.336 1 85.5 460 GLU B N 1
ATOM 7257 C CA . GLU B 1 460 ? 5.184 -18.625 15.242 1 85.5 460 GLU B CA 1
ATOM 7258 C C . GLU B 1 460 ? 6.52 -19.375 15.164 1 85.5 460 GLU B C 1
ATOM 7260 O O . GLU B 1 460 ? 6.547 -20.594 15.055 1 85.5 460 GLU B O 1
#

Nearest PDB structures (foldseek):
  4rdw-assembly1_A  TM=9.484E-01  e=3.640E-44  Pseudomonas aeruginosa PAO1
  4dzh-assembly1_A-2  TM=8.876E-01  e=3.783E-33  Xanthomonas campestris pv. campestris str. ATCC 33913
  4gbd-assembly1_B  TM=8.862E-01  e=1.420E-32  Pseudomonas aeruginosa PAO1
  7ww2-assembly1_B  TM=8.631E-01  e=2.203E-33  Obesumbacterium proteus
  4f0r-assembly1_A  TM=8.661E-01  e=2.163E-32  Chromobacterium violaceum ATCC 12472

Foldseek 3Di:
DPDDDQDKAKEWEQWEQAQNATQGRWIWIFTQQFTADIGRDQVRDPPVDHPVRHHYPYHWYKFFFFAFQEAAQLLLVCAPVPPDDDPPDPDDFLVNVVLVVLVSLLPDDLVSLLVSLLVSLLQLQLLRHQEHEHAYQQFDHSQLHADPQSCSSVVSNCVSNVVQPGAYAYAYEEFAAPFDVGRHDSSCSRRHDPDLVVSVVSQVVVQVVCVPPPRYHYAYEHAECTGDPLVNLLVRLVVCVVVVFQYEYEFQQAPVQQVRCCVRQVGGGLVSCVVSVRQAQSYEHEAQQHPDPVSLVVCLVRQHEYEHQQVVCVVRVRHAHPLLSNLLSVRHYAYHPYSPNDSHVLVVLQCNQVVVCVVVVHHLSSLVSVPDPCVVPDPDPDRDSLSSRQCRRFVSSCSSRVAQGRGSDGPRRPWMWIFACPPPQNPPPDSVCRSVSSRHTDGSNRTDWTDGSNHTGDSD/DPDDDQDKAKEWEQWEQAQNATQGRWIWIFTQQFTADIGRDQVRDPPVDHPVRHHYPYHWYKFFFFAFQEAAQLLLVCAPVPPDDDPPDPDDFLVNVVLVSLVSLLPDDLVSLLVSLLVSLLQLQLLRHQEHEHAYQQFDHSQLHADPQSCSSVVSNCVSNVVQPGAYAYAYEEFAAPFDVGRHDSSCSRRHDPDLVVSVVSQVVVQVVCVPPPRYHYAYEHAECTGDPLVNLLVRLVVCVVVVFQYEYEFPQAPVQQVRCCVVQVGGGLVSCVVSVRQAQSYEHEAQFHPDPVSLVVCLVRQHEYEHQQVVCVVRVRHAHPLLSNLLSVRHYAYHPYSPSDSHVLVVLQCNQVVVCVVVVHHLSSLVSVPDPPVVPDPDPDRDSLSSRLCRRFVSSCSSRVAQGRGSDGPRRPWMWIFACPPPQNPPPDSVCRSVSSRHTDGSNRTDWTDGSNHTGDSD